Protein AF-0000000066939643 (afdb_homodimer)

Nearest PDB structures (foldseek):
  8qah-assembly1_A  TM=2.880E-01  e=2.463E+00  synthetic construct
  8qah-assembly2_B  TM=3.034E-01  e=3.235E+00  synthetic construct
  9dze-assembly1_c  TM=2.421E-01  e=3.112E+00  synthetic construct
  8qah-assembly2_B  TM=3.034E-01  e=2.258E+00  synthetic construct
  8qah-assembly1_A  TM=2.880E-01  e=1.787E+00  synthetic construct

InterPro domains:
  IPR007219 Xylanolytic transcriptional activator, regulatory domain [PF04082] (125-271)
  IPR007219 Xylanolytic transcriptional activator, regulatory domain [SM00906] (200-271)
  IPR052073 Amide and Lactam Catabolism Regulators [PTHR47171] (33-460)

Radius of gyration: 34.67 Å; Cα contacts (8 Å, |Δi|>4): 1312; chains: 2; bounding box: 90×93×132 Å

Secondary structure (DSSP, 8-state):
------------------------------------------PPP--TTSTT---HHHHHHHHHHHTTS--S--S--HHHHHHHHHHTTT----HHHHHHHHHHHHHHTTTT-TT--TTTSSSTTTS-HHHHHHHHHHHHHTSPPBTTB-HHHHHHHHHHHHHHHHHTT----HHHHHHHHHHHTT---S-TT---SSSHHHHHHHHHHHHHHTTTT-GGGGTT-TTHHHHHHHHHHHHHHHHHHHHHHTPPPSS-GGG--PPPP-GGGSSS-SHHHHHHHHHHHHHHHHHHHHHHHHHHHTT-----HHHHHHHHHHHHS--GGG-SEETTEE----HHHHHHHHHHHHHHHHHHTSTTGGGGHHHHHHHHHHHHHHHHHHHHHHHHTT-GGG--THHHHHHHHHHHHHHHHHTS--TTHHHHHHHHHIIIIIIIHHHHTT-HHHHHHHHHHHHHHHHHHH---------------------------HHHHHHH-TTHHHH------------------------TT-------------------------------------/------------------------------------------SPP--TTSTT---HHHHHHHHHHHTTS--S--S--HHHHHHHHHHTTT----HHHHHHHHHHHHHHTTTT-TT--HHHHHSTTTS-HHHHHHHHHHHHHTSPPBTTB-HHHHHHHHHHHHHHHHHTT----HHHHHHHHHHHTT---S-TT---SSSHHHHHHHHHHHHHHTTTT-GGGGTT-TTHHHHHHHHHHHHHHHHHHHHHHTPPPSS-GGG--PPPP-GGGSSS--HHHHHHHHHHHHHHHHHHHHHHHHHHHTT-----HHHHHHHHHHHHH--GGG-SEETTEE----HHHHHHHHHHHHHHHHHHTSTTGGGGHHHHHHHHHHHHHHHHHHHHHHHHTT-GGG--THHHHHHHHHHHHHHHHHTS--TTHHHHHHHHHIIIIIIIHHHHTT-HHHHHHHHHHHHHHHHHHH---------------------------HHHHHHH-TTHHHH------------------------TT-------------------------------------

Structure (mmCIF, N/CA/C/O backbone):
data_AF-0000000066939643-model_v1
#
loop_
_entity.id
_entity.type
_entity.pdbx_description
1 polymer 'Unplaced genomic scaffold supercont1.2, whole genome shotgun sequence'
#
loop_
_atom_site.group_PDB
_atom_site.id
_atom_site.type_symbol
_atom_site.label_atom_id
_atom_site.label_alt_id
_atom_site.label_comp_id
_atom_site.label_asym_id
_atom_site.label_entity_id
_atom_site.label_seq_id
_atom_site.pdbx_PDB_ins_code
_atom_site.Cartn_x
_atom_site.Cartn_y
_atom_site.Cartn_z
_atom_site.occupancy
_atom_site.B_iso_or_equiv
_atom_site.auth_seq_id
_atom_site.auth_comp_id
_atom_site.auth_asym_id
_atom_site.auth_atom_id
_atom_site.pdbx_PDB_model_num
ATOM 1 N N . MET A 1 1 ? 46.594 41.125 46.25 1 18 1 MET A N 1
ATOM 2 C CA . MET A 1 1 ? 46.906 40.438 47.5 1 18 1 MET A CA 1
ATOM 3 C C . MET A 1 1 ? 45.906 39.344 47.812 1 18 1 MET A C 1
ATOM 5 O O . MET A 1 1 ? 44.781 39.594 48.25 1 18 1 MET A O 1
ATOM 9 N N . ARG A 1 2 ? 45.688 38.438 46.875 1 21.44 2 ARG A N 1
ATOM 10 C CA . ARG A 1 2 ? 44.781 37.594 46.125 1 21.44 2 ARG A CA 1
ATOM 11 C C . ARG A 1 2 ? 44.312 36.375 46.906 1 21.44 2 ARG A C 1
ATOM 13 O O . ARG A 1 2 ? 45.062 35.406 47.031 1 21.44 2 ARG A O 1
ATOM 20 N N . SER A 1 3 ? 43.594 36.625 48.125 1 19.08 3 SER A N 1
ATOM 21 C CA . SER A 1 3 ? 43.531 36 49.438 1 19.08 3 SER A CA 1
ATOM 22 C C . SER A 1 3 ? 42.781 34.656 49.344 1 19.08 3 SER A C 1
ATOM 24 O O . SER A 1 3 ? 41.625 34.594 48.875 1 19.08 3 SER A O 1
ATOM 26 N N . ASP A 1 4 ? 43.406 33.5 49.312 1 20.86 4 ASP A N 1
ATOM 27 C CA . ASP A 1 4 ? 43.438 32.094 48.906 1 20.86 4 ASP A CA 1
ATOM 28 C C . ASP A 1 4 ? 42.562 31.266 49.844 1 20.86 4 ASP A C 1
ATOM 30 O O . ASP A 1 4 ? 42.625 30.031 49.812 1 20.86 4 ASP A O 1
ATOM 34 N N . GLY A 1 5 ? 41.75 31.953 50.781 1 20.47 5 GLY A N 1
ATOM 35 C CA . GLY A 1 5 ? 41.594 31.219 52.031 1 20.47 5 GLY A CA 1
ATOM 36 C C . GLY A 1 5 ? 40.781 29.938 51.875 1 20.47 5 GLY A C 1
ATOM 37 O O . GLY A 1 5 ? 39.719 29.922 51.281 1 20.47 5 GLY A O 1
ATOM 38 N N . GLN A 1 6 ? 41.406 28.75 52.031 1 21.39 6 GLN A N 1
ATOM 39 C CA . GLN A 1 6 ? 41.281 27.312 51.75 1 21.39 6 GLN A CA 1
ATOM 40 C C . GLN A 1 6 ? 40.219 26.688 52.656 1 21.39 6 GLN A C 1
ATOM 42 O O . GLN A 1 6 ? 40.406 26.609 53.875 1 21.39 6 GLN A O 1
ATOM 47 N N . LEU A 1 7 ? 38.938 27.062 52.562 1 24.22 7 LEU A N 1
ATOM 48 C CA . LEU A 1 7 ? 38.094 26.688 53.688 1 24.22 7 LEU A CA 1
ATOM 49 C C . LEU A 1 7 ? 38.125 25.188 53.906 1 24.22 7 LEU A C 1
ATOM 51 O O . LEU A 1 7 ? 38.219 24.406 52.969 1 24.22 7 LEU A O 1
ATOM 55 N N . PRO A 1 8 ? 38.188 24.641 55.219 1 19.55 8 PRO A N 1
ATOM 56 C CA . PRO A 1 8 ? 38.531 23.359 55.812 1 19.55 8 PRO A CA 1
ATOM 57 C C . PRO A 1 8 ? 37.531 22.25 55.469 1 19.55 8 PRO A C 1
ATOM 59 O O . PRO A 1 8 ? 36.375 22.531 55.156 1 19.55 8 PRO A O 1
ATOM 62 N N . SER A 1 9 ? 37.906 21.031 54.969 1 20.77 9 SER A N 1
ATOM 63 C CA . SER A 1 9 ? 37.5 19.812 54.281 1 20.77 9 SER A CA 1
ATOM 64 C C . SER A 1 9 ? 36.75 18.875 55.219 1 20.77 9 SER A C 1
ATOM 66 O O . SER A 1 9 ? 36.688 17.672 54.969 1 20.77 9 SER A O 1
ATOM 68 N N . PRO A 1 10 ? 35.781 19.391 56.125 1 20.27 10 PRO A N 1
ATOM 69 C CA . PRO A 1 10 ? 35.656 18.531 57.312 1 20.27 10 PRO A CA 1
ATOM 70 C C .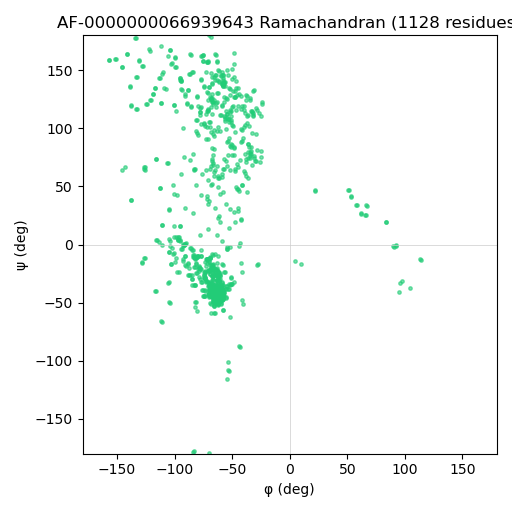 PRO A 1 10 ? 35.312 17.078 56.938 1 20.27 10 PRO A C 1
ATOM 72 O O . PRO A 1 10 ? 34.75 16.828 55.875 1 20.27 10 PRO A O 1
ATOM 75 N N . GLY A 1 11 ? 35.969 16.078 57.562 1 19.52 11 GLY A N 1
ATOM 76 C CA . GLY A 1 11 ? 36.219 14.648 57.469 1 19.52 11 GLY A CA 1
ATOM 77 C C . GLY A 1 11 ? 35 13.805 57.812 1 19.52 11 GLY A C 1
ATOM 78 O O . GLY A 1 11 ? 34.562 13.789 58.969 1 19.52 11 GLY A O 1
ATOM 79 N N . LEU A 1 12 ? 33.844 13.961 57.188 1 20.73 12 LEU A N 1
ATOM 80 C CA . LEU A 1 12 ? 32.656 13.32 57.719 1 20.73 12 LEU A CA 1
ATOM 81 C C . LEU A 1 12 ? 32.906 11.844 57.969 1 20.73 12 LEU A C 1
ATOM 83 O O . LEU A 1 12 ? 33.531 11.156 57.188 1 20.73 12 LEU A O 1
ATOM 87 N N . TYR A 1 13 ? 32.938 11.531 59.25 1 19.27 13 TYR A N 1
ATOM 88 C CA . TYR A 1 13 ? 33.125 10.305 60.031 1 19.27 13 TYR A CA 1
ATOM 89 C C . TYR A 1 13 ? 32.281 9.164 59.438 1 19.27 13 TYR A C 1
ATOM 91 O O . TYR A 1 13 ? 31.156 9.367 59 1 19.27 13 TYR A O 1
ATOM 99 N N . GLU A 1 14 ? 32.969 8.062 59 1 20.45 14 GLU A N 1
ATOM 100 C CA . GLU A 1 14 ? 32.656 6.828 58.312 1 20.45 14 GLU A CA 1
ATOM 101 C C . GLU A 1 14 ? 31.891 5.852 59.188 1 20.45 14 GLU A C 1
ATOM 103 O O . GLU A 1 14 ? 32.469 5.117 59.969 1 20.45 14 GLU A O 1
ATOM 108 N N . ILE A 1 15 ? 30.906 6.328 59.969 1 20.31 15 ILE A N 1
ATOM 109 C CA . ILE A 1 15 ? 30.469 5.383 61 1 20.31 15 ILE A CA 1
ATOM 110 C C . ILE A 1 15 ? 30.188 4.023 60.375 1 20.31 15 ILE A C 1
ATOM 112 O O . ILE A 1 15 ? 29.359 3.914 59.469 1 20.31 15 ILE A O 1
ATOM 116 N N . ARG A 1 16 ? 31.125 3.121 60.562 1 23.05 16 ARG A N 1
ATOM 117 C CA . ARG A 1 16 ? 31.297 1.752 60.094 1 23.05 16 ARG A CA 1
ATOM 118 C C . ARG A 1 16 ? 30.25 0.827 60.719 1 23.05 16 ARG A C 1
ATOM 120 O O . ARG A 1 16 ? 30.281 0.59 61.938 1 23.05 16 ARG A O 1
ATOM 127 N N . GLY A 1 17 ? 29.016 1.067 60.688 1 19.77 17 GLY A N 1
ATOM 128 C CA . GLY A 1 17 ? 28.109 0.261 61.469 1 19.77 17 GLY A CA 1
ATOM 129 C C . GLY A 1 17 ? 28.359 -1.229 61.344 1 19.77 17 GLY A C 1
ATOM 130 O O . GLY A 1 17 ? 29.031 -1.672 60.406 1 19.77 17 GLY A O 1
ATOM 131 N N . PRO A 1 18 ? 28.219 -1.917 62.469 1 22.17 18 PRO A N 1
ATOM 132 C CA . PRO A 1 18 ? 28.609 -3.287 62.812 1 22.17 18 PRO A CA 1
ATOM 133 C C . PRO A 1 18 ? 28.172 -4.305 61.75 1 22.17 18 PRO A C 1
ATOM 135 O O . PRO A 1 18 ? 27.234 -4.051 61 1 22.17 18 PRO A O 1
ATOM 138 N N . ASP A 1 19 ? 29 -5.328 61.531 1 23.81 19 ASP A N 1
ATOM 139 C CA . ASP A 1 19 ? 29.141 -6.41 60.562 1 23.81 19 ASP A CA 1
ATOM 140 C C . ASP A 1 19 ? 28.062 -7.465 60.75 1 23.81 19 ASP A C 1
ATOM 142 O O . ASP A 1 19 ? 28.062 -8.203 61.719 1 23.81 19 ASP A O 1
ATOM 146 N N . ARG A 1 20 ? 26.859 -7.188 61.031 1 23.83 20 ARG A N 1
ATOM 147 C CA . ARG A 1 20 ? 25.953 -8.258 61.438 1 23.83 20 ARG A CA 1
ATOM 148 C C . ARG A 1 20 ? 26.188 -9.523 60.625 1 23.83 20 ARG A C 1
ATOM 150 O O . ARG A 1 20 ? 26.312 -9.461 59.406 1 23.83 20 ARG A O 1
ATOM 157 N N . PRO A 1 21 ? 26.594 -10.547 61.25 1 24.12 21 PRO A N 1
ATOM 158 C CA . PRO A 1 21 ? 27.047 -11.789 60.594 1 24.12 21 PRO A CA 1
ATOM 159 C C . PRO A 1 21 ? 25.984 -12.422 59.688 1 24.12 21 PRO A C 1
ATOM 161 O O . PRO A 1 21 ? 24.938 -12.852 60.188 1 24.12 21 PRO A O 1
ATOM 164 N N . HIS A 1 22 ? 25.297 -11.703 58.875 1 20.48 22 HIS A N 1
ATOM 165 C CA . HIS A 1 22 ? 24.078 -12.25 58.281 1 20.48 22 HIS A CA 1
ATOM 166 C C . HIS A 1 22 ? 24.359 -13.547 57.531 1 20.48 22 HIS A C 1
ATOM 168 O O . HIS A 1 22 ? 24.969 -13.523 56.469 1 20.48 22 HIS A O 1
ATOM 174 N N . ASN A 1 23 ? 24.578 -14.578 58.188 1 21.77 23 ASN A N 1
ATOM 175 C CA . ASN A 1 23 ? 24.812 -15.914 57.656 1 21.77 23 ASN A CA 1
ATOM 176 C C . ASN A 1 23 ? 23.703 -16.328 56.688 1 21.77 23 ASN A C 1
ATOM 178 O O . ASN A 1 23 ? 22.797 -17.078 57.062 1 21.77 23 ASN A O 1
ATOM 182 N N . ALA A 1 24 ? 22.922 -15.516 56.25 1 23.73 24 ALA A N 1
ATOM 183 C CA . ALA A 1 24 ? 21.812 -16.094 55.5 1 23.73 24 ALA A CA 1
ATOM 184 C C . ALA A 1 24 ? 22.312 -17.094 54.469 1 23.73 24 ALA A C 1
ATOM 186 O O . ALA A 1 24 ? 23.203 -16.797 53.688 1 23.73 24 ALA A O 1
ATOM 187 N N . ALA A 1 25 ? 22.219 -18.25 54.719 1 24.36 25 ALA A N 1
ATOM 188 C CA . ALA A 1 25 ? 22.562 -19.375 53.844 1 24.36 25 ALA A CA 1
ATOM 189 C C . ALA A 1 25 ? 22.172 -19.109 52.406 1 24.36 25 ALA A C 1
ATOM 191 O O . ALA A 1 25 ? 21.078 -18.594 52.156 1 24.36 25 ALA A O 1
ATOM 192 N N . PRO A 1 26 ? 23.109 -18.969 51.469 1 23.2 26 PRO A N 1
ATOM 193 C CA . PRO A 1 26 ? 22.672 -18.578 50.125 1 23.2 26 PRO A CA 1
ATOM 194 C C . PRO A 1 26 ? 21.562 -19.484 49.594 1 23.2 26 PRO A C 1
ATOM 196 O O . PRO A 1 26 ? 21.656 -20.703 49.688 1 23.2 26 PRO A O 1
ATOM 199 N N . LEU A 1 27 ? 20.328 -19.188 49.938 1 26.23 27 LEU A N 1
ATOM 200 C CA . LEU A 1 27 ? 19.344 -20.094 49.312 1 26.23 27 LEU A CA 1
ATOM 201 C C . LEU A 1 27 ? 19.781 -20.516 47.938 1 26.23 27 LEU A C 1
ATOM 203 O O . LEU A 1 27 ? 20.484 -19.766 47.25 1 26.23 27 LEU A O 1
ATOM 207 N N . PRO A 1 28 ? 19.828 -21.875 47.688 1 23.78 28 PRO A N 1
ATOM 208 C CA . PRO A 1 28 ? 20.328 -22.312 46.375 1 23.78 28 PRO A CA 1
ATOM 209 C C . PRO A 1 28 ? 19.797 -21.438 45.25 1 23.78 28 PRO A C 1
ATOM 211 O O . PRO A 1 28 ? 18.719 -20.875 45.344 1 23.78 28 PRO A O 1
ATOM 214 N N . ASP A 1 29 ? 20.719 -20.812 44.562 1 24.48 29 ASP A N 1
ATOM 215 C CA . ASP A 1 29 ? 20.391 -20 43.406 1 24.48 29 ASP A CA 1
ATOM 216 C C . ASP A 1 29 ? 19.297 -20.641 42.562 1 24.48 29 ASP A C 1
ATOM 218 O O . ASP A 1 29 ? 19.484 -21.703 42 1 24.48 29 ASP A O 1
ATOM 222 N N . GLU A 1 30 ? 18.141 -20.781 43.156 1 24.61 30 GLU A N 1
ATOM 223 C CA . GLU A 1 30 ? 17.172 -21.281 42.188 1 24.61 30 GLU A CA 1
ATOM 224 C C . GLU A 1 30 ? 17.422 -20.688 40.781 1 24.61 30 GLU A C 1
ATOM 226 O O . GLU A 1 30 ? 17.5 -19.469 40.625 1 24.61 30 GLU A O 1
ATOM 231 N N . ALA A 1 31 ? 18.031 -21.484 39.938 1 24.77 31 ALA A N 1
ATOM 232 C CA . ALA A 1 31 ? 18.25 -21.219 38.531 1 24.77 31 ALA A CA 1
ATOM 233 C C . ALA A 1 31 ? 17.109 -20.406 37.906 1 24.77 31 ALA A C 1
ATOM 235 O O . ALA A 1 31 ? 15.984 -20.906 37.812 1 24.77 31 ALA A O 1
ATOM 236 N N . ALA A 1 32 ? 17.031 -19.156 38.344 1 26.8 32 ALA A N 1
ATOM 237 C CA . ALA A 1 32 ? 16.062 -18.297 37.656 1 26.8 32 ALA A CA 1
ATOM 238 C C . ALA A 1 32 ? 15.867 -18.719 36.219 1 26.8 32 ALA A C 1
ATOM 240 O O . ALA A 1 32 ? 16.797 -18.656 35.406 1 26.8 32 ALA A O 1
ATOM 241 N N . THR A 1 33 ? 15.227 -19.781 36.156 1 24.95 33 THR A N 1
ATOM 242 C CA . THR A 1 33 ? 14.789 -20.047 34.781 1 24.95 33 THR A CA 1
ATOM 243 C C . THR A 1 33 ? 14.539 -18.734 34.031 1 24.95 33 THR A C 1
ATOM 245 O O . THR A 1 33 ? 13.672 -17.953 34.406 1 24.95 33 THR A O 1
ATOM 248 N N . SER A 1 34 ? 15.656 -18.188 33.688 1 25.61 34 SER A N 1
ATOM 249 C CA . SER A 1 34 ? 15.57 -17.031 32.812 1 25.61 34 SER A CA 1
ATOM 250 C C . SER A 1 34 ? 14.281 -17.047 31.984 1 25.61 34 SER A C 1
ATOM 252 O O . SER A 1 34 ? 14.07 -17.969 31.188 1 25.61 34 SER A O 1
ATOM 254 N N . ALA A 1 35 ? 13.219 -16.719 32.656 1 28.25 35 ALA A N 1
ATOM 255 C CA . ALA A 1 35 ? 12.07 -16.391 31.828 1 28.25 35 ALA A CA 1
ATOM 256 C C . ALA A 1 35 ? 12.508 -15.781 30.5 1 28.25 35 ALA A C 1
ATOM 258 O O . ALA A 1 35 ? 13.086 -14.695 30.469 1 28.25 35 ALA A O 1
ATOM 259 N N . SER A 1 36 ? 12.961 -16.625 29.766 1 27.16 36 SER A N 1
ATOM 260 C CA . SER A 1 36 ? 13.242 -16.219 28.391 1 27.16 36 SER A CA 1
ATOM 261 C C . SER A 1 36 ? 12.352 -15.055 27.969 1 27.16 36 SER A C 1
ATOM 263 O O . SER A 1 36 ? 11.125 -15.18 27.969 1 27.16 36 SER A O 1
ATOM 265 N N . THR A 1 37 ? 12.633 -13.898 28.547 1 30.89 37 THR A N 1
ATOM 266 C CA . THR A 1 37 ? 11.992 -12.672 28.078 1 30.89 37 THR A CA 1
ATOM 267 C C . THR A 1 37 ? 11.555 -12.82 26.625 1 30.89 37 THR A C 1
ATOM 269 O O . THR A 1 37 ? 12.391 -12.984 25.734 1 30.89 37 THR A O 1
ATOM 272 N N . GLU A 1 38 ? 10.453 -13.445 26.453 1 32.09 38 GLU A N 1
ATOM 273 C CA . GLU A 1 38 ? 9.781 -13.516 25.156 1 32.09 38 GLU A CA 1
ATOM 274 C C . GLU A 1 38 ? 9.906 -12.195 24.391 1 32.09 38 GLU A C 1
ATOM 276 O O . GLU A 1 38 ? 9.367 -11.172 24.828 1 32.09 38 GLU A O 1
ATOM 281 N N . THR A 1 39 ? 11.141 -11.836 24.156 1 36 39 THR A N 1
ATOM 282 C CA . THR A 1 39 ? 11.281 -10.695 23.266 1 36 39 THR A CA 1
ATOM 283 C C . THR A 1 39 ? 10.117 -10.633 22.281 1 36 39 THR A C 1
ATOM 285 O O . THR A 1 39 ? 9.789 -11.641 21.641 1 36 39 THR A O 1
ATOM 288 N N . PRO A 1 40 ? 9.039 -9.867 22.531 1 39.75 40 PRO A N 1
ATOM 289 C CA . PRO A 1 40 ? 7.898 -9.711 21.609 1 39.75 40 PRO A CA 1
ATOM 290 C C . PRO A 1 40 ? 8.273 -9.977 20.156 1 39.75 40 PRO A C 1
ATOM 292 O O . PRO A 1 40 ? 9.359 -9.594 19.719 1 39.75 40 PRO A O 1
ATOM 295 N N . SER A 1 41 ? 7.805 -11.039 19.578 1 46.16 41 SER A N 1
ATOM 296 C CA . SER A 1 41 ? 8.031 -11.781 18.344 1 46.16 41 SER A CA 1
ATOM 297 C C . SER A 1 41 ? 8.039 -10.852 17.141 1 46.16 41 SER A C 1
ATOM 299 O O . SER A 1 41 ? 7.066 -10.141 16.891 1 46.16 41 SER A O 1
ATOM 301 N N . ARG A 1 42 ? 9.234 -10.188 16.859 1 60.78 42 ARG A N 1
ATOM 302 C CA . ARG A 1 42 ? 9.852 -9.5 15.727 1 60.78 42 ARG A CA 1
ATOM 303 C C . ARG A 1 42 ? 9.617 -10.266 14.43 1 60.78 42 ARG A C 1
ATOM 305 O O . ARG A 1 42 ? 10.281 -10.008 13.422 1 60.78 42 ARG A O 1
ATOM 312 N N . THR A 1 43 ? 8.516 -11.125 14.539 1 80.19 43 THR A N 1
ATOM 313 C CA . THR A 1 43 ? 8.367 -11.992 13.375 1 80.19 43 THR A CA 1
ATOM 314 C C . THR A 1 43 ? 7.258 -11.477 12.461 1 80.19 43 THR A C 1
ATOM 316 O O . THR A 1 43 ? 6.438 -10.656 12.875 1 80.19 43 THR A O 1
ATOM 319 N N . GLY A 1 44 ? 7.355 -11.844 11.242 1 86 44 GLY A N 1
ATOM 320 C CA . GLY A 1 44 ? 6.375 -11.453 10.242 1 86 44 GLY A CA 1
ATOM 321 C C . GLY A 1 44 ? 4.965 -11.883 10.586 1 86 44 GLY A C 1
ATOM 322 O O . GLY A 1 44 ? 4.754 -12.984 11.102 1 86 44 GLY A O 1
ATOM 323 N N . PHE A 1 45 ? 4 -11.047 10.336 1 87.5 45 PHE A N 1
ATOM 324 C CA . PHE A 1 45 ? 2.611 -11.273 10.711 1 87.5 45 PHE A CA 1
ATOM 325 C C . PHE A 1 45 ? 1.923 -12.195 9.711 1 87.5 45 PHE A C 1
ATOM 327 O O . PHE A 1 45 ? 1.993 -11.969 8.5 1 87.5 45 PHE A O 1
ATOM 334 N N . VAL A 1 46 ? 1.35 -13.172 10.188 1 89.19 46 VAL A N 1
ATOM 335 C CA . VAL A 1 46 ? 0.46 -14.062 9.453 1 89.19 46 VAL A CA 1
ATOM 336 C C . VAL A 1 46 ? -0.917 -14.086 10.109 1 89.19 46 VAL A C 1
ATOM 338 O O . VAL A 1 46 ? -1.036 -14.383 11.305 1 89.19 46 VAL A O 1
ATOM 341 N N . GLY A 1 47 ? -1.934 -13.789 9.375 1 87.44 47 GLY A N 1
ATOM 342 C CA . GLY A 1 47 ? -3.279 -13.719 9.922 1 87.44 47 GLY A CA 1
ATOM 343 C C . GLY A 1 47 ? -3.852 -15.078 10.273 1 87.44 47 GLY A C 1
ATOM 344 O O . GLY A 1 47 ? -3.504 -16.078 9.648 1 87.44 47 GLY A O 1
ATOM 345 N N . ASP A 1 48 ? -4.77 -15.086 11.133 1 81.56 48 ASP A N 1
ATOM 346 C CA . ASP A 1 48 ? -5.371 -16.328 11.617 1 81.56 48 ASP A CA 1
ATOM 347 C C . ASP A 1 48 ? -6.184 -17 10.523 1 81.56 48 ASP A C 1
ATOM 349 O O . ASP A 1 48 ? -6.41 -18.219 10.57 1 81.56 48 ASP A O 1
ATOM 353 N N . GLN A 1 49 ? -6.523 -16.234 9.586 1 81.38 49 GLN A N 1
ATOM 354 C CA . GLN A 1 49 ? -7.371 -16.781 8.539 1 81.38 49 GLN A CA 1
ATOM 355 C C . GLN A 1 49 ? -6.543 -17.531 7.496 1 81.38 49 GLN A C 1
ATOM 357 O O . GLN A 1 49 ? -7.086 -18.25 6.656 1 81.38 49 GLN A O 1
ATOM 362 N N . SER A 1 50 ? -5.273 -17.359 7.602 1 88.25 50 SER A N 1
ATOM 363 C CA . SER A 1 50 ? -4.406 -18.016 6.629 1 88.25 50 SER A CA 1
ATOM 364 C C . SER A 1 50 ? -4.098 -19.453 7.039 1 88.25 50 SER A C 1
ATOM 366 O O . SER A 1 50 ? -3.961 -19.75 8.227 1 88.25 50 SER A O 1
ATOM 368 N N . HIS A 1 51 ? -3.928 -20.25 6.035 1 89.38 51 HIS A N 1
ATOM 369 C CA . HIS A 1 51 ? -3.514 -21.625 6.293 1 89.38 51 HIS A CA 1
ATOM 370 C C . HIS A 1 51 ? -2.082 -21.688 6.812 1 89.38 51 HIS A C 1
ATOM 372 O O . HIS A 1 51 ? -1.647 -22.719 7.332 1 89.38 51 HIS A O 1
ATOM 378 N N . LEU A 1 52 ? -1.423 -20.609 6.715 1 89.56 52 LEU A N 1
ATOM 379 C CA . LEU A 1 52 ? -0.049 -20.547 7.203 1 89.56 52 LEU A CA 1
ATOM 380 C C . LEU A 1 52 ? -0.016 -20.266 8.703 1 89.56 52 LEU A C 1
ATOM 382 O O . LEU A 1 52 ? 1.039 -20.375 9.336 1 89.56 52 LEU A O 1
ATOM 386 N N . ALA A 1 53 ? -1.132 -19.969 9.195 1 87.94 53 ALA A N 1
ATOM 387 C CA . ALA A 1 53 ? -1.185 -19.578 10.602 1 87.94 53 ALA A CA 1
ATOM 388 C C . ALA A 1 53 ? -0.85 -20.766 11.508 1 87.94 53 ALA A C 1
ATOM 390 O O . ALA A 1 53 ? -1.22 -21.906 11.219 1 87.94 53 ALA A O 1
ATOM 391 N N . VAL A 1 54 ? -0.082 -20.422 12.484 1 80.12 54 VAL A N 1
ATOM 392 C CA . VAL A 1 54 ? 0.289 -21.422 13.484 1 80.12 54 VAL A CA 1
ATOM 393 C C . VAL A 1 54 ? -0.34 -21.062 14.828 1 80.12 54 VAL A C 1
ATOM 395 O O . VAL A 1 54 ? -0.471 -19.875 15.164 1 80.12 54 VAL A O 1
ATOM 398 N N . GLU A 1 55 ? -0.711 -22.094 15.469 1 76.38 55 GLU A N 1
ATOM 399 C CA . GLU A 1 55 ? -1.282 -21.875 16.797 1 76.38 55 GLU A CA 1
ATOM 400 C C . GLU A 1 55 ? -0.298 -21.141 17.703 1 76.38 55 GLU A C 1
ATOM 402 O O . GLU A 1 55 ? 0.917 -21.297 17.562 1 76.38 55 GLU A O 1
ATOM 407 N N . SER A 1 56 ? -0.888 -20.359 18.5 1 71.38 56 SER A N 1
ATOM 408 C CA . SER A 1 56 ? -0.087 -19.5 19.359 1 71.38 56 SER A CA 1
ATOM 409 C C . SER A 1 56 ? 0.951 -20.312 20.141 1 71.38 56 SER A C 1
ATOM 411 O O . SER A 1 56 ? 2.078 -19.844 20.344 1 71.38 56 SER A O 1
ATOM 413 N N . CYS A 1 57 ? 0.566 -21.531 20.5 1 70.19 57 CYS A N 1
ATOM 414 C CA . CYS A 1 57 ? 1.457 -22.344 21.328 1 70.19 57 CYS A CA 1
ATOM 415 C C . CYS A 1 57 ? 2.637 -22.859 20.5 1 70.19 57 CYS A C 1
ATOM 417 O O . CYS A 1 57 ? 3.691 -23.172 21.062 1 70.19 57 CYS A O 1
ATOM 419 N N . ALA A 1 58 ? 2.402 -22.906 19.281 1 76.94 58 ALA A N 1
ATOM 420 C CA . ALA A 1 58 ? 3.426 -23.484 18.406 1 76.94 58 ALA A CA 1
ATOM 421 C C . ALA A 1 58 ? 4.23 -22.391 17.703 1 76.94 58 ALA A C 1
ATOM 423 O O . ALA A 1 58 ? 5.25 -22.672 17.078 1 76.94 58 ALA A O 1
ATOM 424 N N . LYS A 1 59 ? 3.807 -21.219 17.859 1 78.19 59 LYS A N 1
ATOM 425 C CA . LYS A 1 59 ? 4.367 -20.125 17.078 1 78.19 59 LYS A CA 1
ATOM 426 C C . LYS A 1 59 ? 5.844 -19.922 17.391 1 78.19 59 LYS A C 1
ATOM 428 O O . LYS A 1 59 ? 6.668 -19.781 16.484 1 78.19 59 LYS A O 1
ATOM 433 N N . ASN A 1 60 ? 6.156 -19.953 18.609 1 76.19 60 ASN A N 1
ATOM 434 C CA . ASN A 1 60 ? 7.539 -19.719 19.016 1 76.19 60 ASN A CA 1
ATOM 435 C C . ASN A 1 60 ? 8.469 -20.812 18.484 1 76.19 60 ASN A C 1
ATOM 437 O O . ASN A 1 60 ? 9.578 -20.516 18.031 1 76.19 60 ASN A O 1
ATOM 441 N N . GLN A 1 61 ? 7.969 -22 18.516 1 79.12 61 GLN A N 1
ATOM 442 C CA . GLN A 1 61 ? 8.773 -23.125 18.031 1 79.12 61 GLN A CA 1
ATOM 443 C C . GLN A 1 61 ? 8.977 -23.047 16.516 1 79.12 61 GLN A C 1
ATOM 445 O O . GLN A 1 61 ? 10.086 -23.266 16.016 1 79.12 61 GLN A O 1
ATOM 450 N N . VAL A 1 62 ? 7.949 -22.766 15.844 1 81.44 62 VAL A N 1
ATOM 451 C CA . VAL A 1 62 ? 8 -22.672 14.391 1 81.44 62 VAL A CA 1
ATOM 452 C C . VAL A 1 62 ? 8.906 -21.516 13.977 1 81.44 62 VAL A C 1
ATOM 454 O O . VAL A 1 62 ? 9.727 -21.641 13.062 1 81.44 62 VAL A O 1
ATOM 457 N N . ASP A 1 63 ? 8.797 -20.469 14.672 1 79.38 63 ASP A N 1
ATOM 458 C CA . ASP A 1 63 ? 9.633 -19.297 14.383 1 79.38 63 ASP A CA 1
ATOM 459 C C . ASP A 1 63 ? 11.109 -19.609 14.609 1 79.38 63 ASP A C 1
ATOM 461 O O . ASP A 1 63 ? 11.969 -19.172 13.844 1 79.38 63 ASP A O 1
ATOM 465 N N . ALA A 1 64 ? 11.359 -20.281 15.625 1 78.88 64 ALA A N 1
ATOM 466 C CA . ALA A 1 64 ? 12.734 -20.656 15.938 1 78.88 64 ALA A CA 1
ATOM 467 C C . ALA A 1 64 ? 13.312 -21.547 14.852 1 78.88 64 ALA A C 1
ATOM 469 O O . ALA A 1 64 ? 14.484 -21.422 14.484 1 78.88 64 ALA A O 1
ATOM 470 N N . LEU A 1 65 ? 12.492 -22.422 14.375 1 79.62 65 LEU A N 1
ATOM 471 C CA . LEU A 1 65 ? 12.945 -23.312 13.312 1 79.62 65 LEU A CA 1
ATOM 472 C C . LEU A 1 65 ? 13.164 -22.562 12.016 1 79.62 65 LEU A C 1
ATOM 474 O O . LEU A 1 65 ? 14.125 -22.828 11.281 1 79.62 65 LEU A O 1
ATOM 478 N N . GLU A 1 66 ? 12.289 -21.641 11.773 1 81.56 66 GLU A N 1
ATOM 479 C CA . GLU A 1 66 ? 12.406 -20.859 10.547 1 81.56 66 GLU A CA 1
ATOM 480 C C . GLU A 1 66 ? 13.633 -19.953 10.594 1 81.56 66 GLU A C 1
ATOM 482 O O . GLU A 1 66 ? 14.211 -19.625 9.547 1 81.56 66 GLU A O 1
ATOM 487 N N . ALA A 1 67 ? 13.945 -19.469 11.727 1 76.38 67 ALA A N 1
ATOM 488 C CA . ALA A 1 67 ? 15.086 -18.578 11.883 1 76.38 67 ALA A CA 1
ATOM 489 C C . ALA A 1 67 ? 16.375 -19.25 11.414 1 76.38 67 ALA A C 1
ATOM 491 O O . ALA A 1 67 ? 17.344 -18.562 11.062 1 76.38 67 ALA A O 1
ATOM 492 N N . HIS A 1 68 ? 16.344 -20.547 11.305 1 73.94 68 HIS A N 1
ATOM 493 C CA . HIS A 1 68 ? 17.531 -21.297 10.906 1 73.94 68 HIS A CA 1
ATOM 494 C C . HIS A 1 68 ? 17.625 -21.422 9.391 1 73.94 68 HIS A C 1
ATOM 496 O O . HIS A 1 68 ? 18.656 -21.844 8.852 1 73.94 68 HIS A O 1
ATOM 502 N N . ILE A 1 69 ? 16.562 -21.156 8.859 1 72.25 69 ILE A N 1
ATOM 503 C CA . ILE A 1 69 ? 16.578 -21.234 7.398 1 72.25 69 ILE A CA 1
ATOM 504 C C . ILE A 1 69 ? 17.391 -20.078 6.828 1 72.25 69 ILE A C 1
ATOM 506 O O . ILE A 1 69 ? 17.156 -18.922 7.176 1 72.25 69 ILE A O 1
ATOM 510 N N . SER A 1 70 ? 18.609 -20.547 6.129 1 60.34 70 SER A N 1
ATOM 511 C CA . SER A 1 70 ? 19.609 -19.625 5.609 1 60.34 70 SER A CA 1
ATOM 512 C C . SER A 1 70 ? 19 -18.594 4.68 1 60.34 70 SER A C 1
ATOM 514 O O . SER A 1 70 ? 18.25 -18.938 3.762 1 60.34 70 SER A O 1
ATOM 516 N N . GLU A 1 71 ? 19.078 -17.391 5.25 1 60.09 71 GLU A N 1
ATOM 517 C CA . GLU A 1 71 ? 18.672 -16.281 4.398 1 60.09 71 GLU A CA 1
ATOM 518 C C . GLU A 1 71 ? 19.844 -15.789 3.545 1 60.09 71 GLU A C 1
ATOM 520 O O . GLU A 1 71 ? 21 -16.156 3.781 1 60.09 71 GLU A O 1
ATOM 525 N N . LEU A 1 72 ? 19.547 -15.305 2.266 1 60.84 72 LEU A N 1
ATOM 526 C CA . LEU A 1 72 ? 20.547 -14.664 1.419 1 60.84 72 LEU A CA 1
ATOM 527 C C . LEU A 1 72 ? 21.562 -13.914 2.262 1 60.84 72 LEU A C 1
ATOM 529 O O . LEU A 1 72 ? 21.266 -13.453 3.363 1 60.84 72 LEU A O 1
ATOM 533 N N . PRO A 1 73 ? 22.828 -14.094 2.016 1 52.66 73 PRO A N 1
ATOM 534 C CA . PRO A 1 73 ? 23.906 -13.477 2.785 1 52.66 73 PRO A CA 1
ATOM 535 C C . PRO A 1 73 ? 23.578 -12.062 3.25 1 52.66 73 PRO A C 1
ATOM 537 O O . PRO A 1 73 ? 23.109 -11.242 2.453 1 52.66 73 PRO A O 1
ATOM 540 N N . ASN A 1 74 ? 22.906 -11.859 4.406 1 52.69 74 ASN A N 1
ATOM 541 C CA . ASN A 1 74 ? 22.547 -10.609 5.059 1 52.69 74 ASN A CA 1
ATOM 542 C C . ASN A 1 74 ? 23.688 -9.586 4.969 1 52.69 74 ASN A C 1
ATOM 544 O O . ASN A 1 74 ? 23.5 -8.422 5.336 1 52.69 74 ASN A O 1
ATOM 548 N N . ASN A 1 75 ? 24.938 -10.055 5.387 1 51.09 75 ASN A N 1
ATOM 549 C CA . ASN A 1 75 ? 25.953 -9.141 5.926 1 51.09 75 ASN A CA 1
ATOM 550 C C . ASN A 1 75 ? 26.297 -8.039 4.93 1 51.09 75 ASN A C 1
ATOM 552 O O . ASN A 1 75 ? 26.109 -8.203 3.723 1 51.09 75 ASN A O 1
ATOM 556 N N . LEU A 1 76 ? 26.516 -6.852 5.637 1 61.66 76 LEU A N 1
ATOM 557 C CA . LEU A 1 76 ? 27.172 -5.746 4.938 1 61.66 76 LEU A CA 1
ATOM 558 C C . LEU A 1 76 ? 28.234 -6.258 3.979 1 61.66 76 LEU A C 1
ATOM 560 O O . LEU A 1 76 ? 29.391 -6.449 4.375 1 61.66 76 LEU A O 1
ATOM 564 N N . ASP A 1 77 ? 27.641 -6.809 2.879 1 78.19 77 ASP A N 1
ATOM 565 C CA . ASP A 1 77 ? 28.531 -7.32 1.844 1 78.19 77 ASP A CA 1
ATOM 566 C C . ASP A 1 77 ? 29.344 -6.188 1.21 1 78.19 77 ASP A C 1
ATOM 568 O O . ASP A 1 77 ? 29.203 -5.027 1.599 1 78.19 77 ASP A O 1
ATOM 572 N N . GLU A 1 78 ? 30.297 -6.535 0.577 1 83.38 78 GLU A N 1
ATOM 573 C CA . GLU A 1 78 ? 31.203 -5.59 -0.058 1 83.38 78 GLU A CA 1
ATOM 574 C C . GLU A 1 78 ? 30.453 -4.57 -0.903 1 83.38 78 GLU A C 1
ATOM 576 O O . GLU A 1 78 ? 30.828 -3.396 -0.949 1 83.38 78 GLU A O 1
ATOM 581 N N . PHE A 1 79 ? 29.422 -4.961 -1.471 1 87.31 79 PHE A N 1
ATOM 582 C CA . PHE A 1 79 ? 28.594 -4.066 -2.277 1 87.31 79 PHE A CA 1
ATOM 583 C C . PHE A 1 79 ? 28.031 -2.939 -1.427 1 87.31 79 PHE A C 1
ATOM 585 O O . PHE A 1 79 ? 28.188 -1.764 -1.764 1 87.31 79 PHE A O 1
ATOM 592 N N . THR A 1 80 ? 27.438 -3.328 -0.341 1 89.19 80 THR A N 1
ATOM 593 C CA . THR A 1 80 ? 26.812 -2.357 0.551 1 89.19 80 THR A CA 1
ATOM 594 C C . THR A 1 80 ? 27.859 -1.41 1.135 1 89.19 80 THR A C 1
ATOM 596 O O . THR A 1 80 ? 27.625 -0.203 1.225 1 89.19 80 THR A O 1
ATOM 599 N N . GLN A 1 81 ? 28.953 -1.959 1.454 1 90.75 81 GLN A N 1
ATOM 600 C CA . GLN A 1 81 ? 30.016 -1.136 2.025 1 90.75 81 GLN A CA 1
ATOM 601 C C . GLN A 1 81 ? 30.547 -0.128 1.007 1 90.75 81 GLN A C 1
ATOM 603 O O . GLN A 1 81 ? 30.812 1.023 1.35 1 90.75 81 GLN A O 1
ATOM 608 N N . ASN A 1 82 ? 30.656 -0.569 -0.18 1 91.06 82 ASN A N 1
ATOM 609 C CA . ASN A 1 82 ? 31.125 0.326 -1.234 1 91.06 82 ASN A CA 1
ATOM 610 C C . ASN A 1 82 ? 30.156 1.484 -1.454 1 91.06 82 ASN A C 1
ATOM 612 O O . ASN A 1 82 ? 30.578 2.629 -1.627 1 91.06 82 ASN A O 1
ATOM 616 N N . ILE A 1 83 ? 28.938 1.139 -1.429 1 93.62 83 ILE A N 1
ATOM 617 C CA . ILE A 1 83 ? 27.922 2.164 -1.652 1 93.62 83 ILE A CA 1
ATOM 618 C C . ILE A 1 83 ? 27.891 3.131 -0.471 1 93.62 83 ILE A C 1
ATOM 620 O O . ILE A 1 83 ? 27.797 4.344 -0.658 1 93.62 83 ILE A O 1
ATOM 624 N N . LEU A 1 84 ? 28 2.566 0.737 1 93.5 84 LEU A N 1
ATOM 625 C CA . LEU A 1 84 ? 27.984 3.402 1.933 1 93.5 84 LEU A CA 1
ATOM 626 C C . LEU A 1 84 ? 29.188 4.336 1.967 1 93.5 84 LEU A C 1
ATOM 628 O O . LEU A 1 84 ? 29.078 5.496 2.369 1 93.5 84 LEU A O 1
ATOM 632 N N . ARG A 1 85 ? 30.297 3.865 1.529 1 93 85 ARG A N 1
ATOM 633 C CA . ARG A 1 85 ? 31.5 4.691 1.47 1 93 85 ARG A CA 1
ATOM 634 C C . ARG A 1 85 ? 31.375 5.77 0.401 1 93 85 ARG A C 1
ATOM 636 O O . ARG A 1 85 ? 31.719 6.93 0.639 1 93 85 ARG A O 1
ATOM 643 N N . ALA A 1 86 ? 30.875 5.387 -0.729 1 93.38 86 ALA A N 1
ATOM 644 C CA . ALA A 1 86 ? 30.766 6.316 -1.85 1 93.38 86 ALA A CA 1
ATOM 645 C C . ALA A 1 86 ? 29.734 7.406 -1.553 1 93.38 86 ALA A C 1
ATOM 647 O O . ALA A 1 86 ? 29.891 8.547 -1.997 1 93.38 86 ALA A O 1
ATOM 648 N N . SER A 1 87 ? 28.688 7.082 -0.838 1 92.81 87 SER A N 1
ATOM 649 C CA . SER A 1 87 ? 27.609 8.031 -0.579 1 92.81 87 SER A CA 1
ATOM 650 C C . SER A 1 87 ? 27.891 8.867 0.665 1 92.81 87 SER A C 1
ATOM 652 O O . SER A 1 87 ? 27.312 9.938 0.846 1 92.81 87 SER A O 1
ATOM 654 N N . GLU A 1 88 ? 28.688 8.336 1.607 1 92.88 88 GLU A N 1
ATOM 655 C CA . GLU A 1 88 ? 28.922 8.945 2.914 1 92.88 88 GLU A CA 1
ATOM 656 C C . GLU A 1 88 ? 27.609 9.125 3.67 1 92.88 88 GLU A C 1
ATOM 658 O O . GLU A 1 88 ? 27.406 10.141 4.344 1 92.88 88 GLU A O 1
ATOM 663 N N . ALA A 1 89 ? 26.734 8.18 3.436 1 92.81 89 ALA A N 1
ATOM 664 C CA . ALA A 1 89 ? 25.391 8.305 3.986 1 92.81 89 ALA A CA 1
ATOM 665 C C . ALA A 1 89 ? 25.406 8.141 5.504 1 92.81 89 ALA A C 1
ATOM 667 O O . ALA A 1 89 ? 24.469 8.555 6.188 1 92.81 89 ALA A O 1
ATOM 668 N N . LEU A 1 90 ? 26.453 7.648 6.062 1 91.5 90 LEU A N 1
ATOM 669 C CA . LEU A 1 90 ? 26.516 7.406 7.5 1 91.5 90 LEU A CA 1
ATOM 670 C C . LEU A 1 90 ? 27.141 8.602 8.227 1 91.5 90 LEU A C 1
ATOM 672 O O . LEU A 1 90 ? 27.109 8.656 9.461 1 91.5 90 LEU A O 1
ATOM 676 N N . VAL A 1 91 ? 27.578 9.578 7.457 1 90.75 91 VAL A N 1
ATOM 677 C CA . VAL A 1 91 ? 28.203 10.758 8.047 1 90.75 91 VAL A CA 1
ATOM 678 C C . VAL A 1 91 ? 27.109 11.766 8.438 1 90.75 91 VAL A C 1
ATOM 680 O O . VAL A 1 91 ? 26.391 12.266 7.582 1 90.75 91 VAL A O 1
ATOM 683 N N . LEU A 1 92 ? 27.047 12.055 9.656 1 92.06 92 LEU A N 1
ATOM 684 C CA . LEU A 1 92 ? 26.062 12.984 10.18 1 92.06 92 LEU A CA 1
ATOM 685 C C . LEU A 1 92 ? 26.672 14.367 10.391 1 92.06 92 LEU A C 1
ATOM 687 O O . LEU A 1 92 ? 27.891 14.492 10.547 1 92.06 92 LEU A O 1
ATOM 691 N N . PRO A 1 93 ? 25.828 15.336 10.305 1 92.62 93 PRO A N 1
ATOM 692 C CA . PRO A 1 93 ? 26.344 16.672 10.602 1 92.62 93 PRO A CA 1
ATOM 693 C C . PRO A 1 93 ? 26.672 16.859 12.078 1 92.62 93 PRO A C 1
ATOM 695 O O . PRO A 1 93 ? 26.547 15.93 12.867 1 92.62 93 PRO A O 1
ATOM 698 N N . GLY A 1 94 ? 27.156 18.062 12.445 1 90.06 94 GLY A N 1
ATOM 699 C CA . GLY A 1 94 ? 27.547 18.328 13.82 1 90.06 94 GLY A CA 1
ATOM 700 C C . GLY A 1 94 ? 26.391 18.234 14.805 1 90.06 94 GLY A C 1
ATOM 701 O O . GLY A 1 94 ? 25.234 18.391 14.422 1 90.06 94 GLY A O 1
ATOM 702 N N . ASP A 1 95 ? 26.641 18.031 16.031 1 87.44 95 ASP A N 1
ATOM 703 C CA . ASP A 1 95 ? 25.656 17.828 17.094 1 87.44 95 ASP A CA 1
ATOM 704 C C . ASP A 1 95 ? 24.734 19.047 17.219 1 87.44 95 ASP A C 1
ATOM 706 O O . ASP A 1 95 ? 23.562 18.906 17.547 1 87.44 95 ASP A O 1
ATOM 710 N N . SER A 1 96 ? 25.344 20.172 17.047 1 91.25 96 SER A N 1
ATOM 711 C CA . SER A 1 96 ? 24.562 21.391 17.188 1 91.25 96 SER A CA 1
ATOM 712 C C . SER A 1 96 ? 23.438 21.453 16.156 1 91.25 96 SER A C 1
ATOM 714 O O . SER A 1 96 ? 22.328 21.875 16.469 1 91.25 96 SER A O 1
ATOM 716 N N . ILE A 1 97 ? 23.734 21 14.969 1 92.56 97 ILE A N 1
ATOM 717 C CA . ILE A 1 97 ? 22.734 20.984 13.914 1 92.56 97 ILE A CA 1
ATOM 718 C C . ILE A 1 97 ? 21.672 19.922 14.227 1 92.56 97 ILE A C 1
ATOM 720 O O . ILE A 1 97 ? 20.469 20.188 14.078 1 92.56 97 ILE A O 1
ATOM 724 N N . ILE A 1 98 ? 22.078 18.75 14.648 1 91.44 98 ILE A N 1
ATOM 725 C CA . ILE A 1 98 ? 21.172 17.656 14.984 1 91.44 98 ILE A CA 1
ATOM 726 C C . ILE A 1 98 ? 20.219 18.109 16.094 1 91.44 98 ILE A C 1
ATOM 728 O O . ILE A 1 98 ? 19 17.906 15.992 1 91.44 98 ILE A O 1
ATOM 732 N N . ARG A 1 99 ? 20.719 18.797 17.078 1 90.38 99 ARG A N 1
ATOM 733 C CA . ARG A 1 99 ? 19.906 19.281 18.172 1 90.38 99 ARG A CA 1
ATOM 734 C C . ARG A 1 99 ? 18.922 20.344 17.719 1 90.38 99 ARG A C 1
ATOM 736 O O . ARG A 1 99 ? 17.75 20.344 18.125 1 90.38 99 ARG A O 1
ATOM 743 N N . ALA A 1 100 ? 19.438 21.203 16.906 1 93.31 100 ALA A N 1
ATOM 744 C CA . ALA A 1 100 ? 18.594 22.281 16.422 1 93.31 100 ALA A CA 1
ATOM 745 C C . ALA A 1 100 ? 17.422 21.734 15.594 1 93.31 100 ALA A C 1
ATOM 747 O O . ALA A 1 100 ? 16.281 22.172 15.734 1 93.31 100 ALA A O 1
ATOM 748 N N . MET A 1 101 ? 17.75 20.797 14.688 1 93.88 101 MET A N 1
ATOM 749 C CA . MET A 1 101 ? 16.703 20.203 13.859 1 93.88 101 MET A CA 1
ATOM 750 C C . MET A 1 101 ? 15.742 19.375 14.703 1 93.88 101 MET A C 1
ATOM 752 O O . MET A 1 101 ? 14.539 19.328 14.422 1 93.88 101 MET A O 1
ATOM 756 N N . HIS A 1 102 ? 16.266 18.703 15.664 1 92.12 102 HIS A N 1
ATOM 757 C CA . HIS A 1 102 ? 15.422 17.953 16.578 1 92.12 102 HIS A CA 1
ATOM 758 C C . HIS A 1 102 ? 14.453 18.859 17.312 1 92.12 102 HIS A C 1
ATOM 760 O O . HIS A 1 102 ? 13.281 18.516 17.5 1 92.12 102 HIS A O 1
ATOM 766 N N . ASP A 1 103 ? 14.922 20 17.734 1 92.81 103 ASP A N 1
ATOM 767 C CA . ASP A 1 103 ? 14.078 20.969 18.422 1 92.81 103 ASP A CA 1
ATOM 768 C C . ASP A 1 103 ? 12.961 21.469 17.516 1 92.81 103 ASP A C 1
ATOM 770 O O . ASP A 1 103 ? 11.812 21.609 17.938 1 92.81 103 ASP A O 1
ATOM 774 N N . LEU A 1 104 ? 13.352 21.734 16.328 1 94.38 104 LEU A N 1
ATOM 775 C CA . LEU A 1 104 ? 12.344 22.203 15.375 1 94.38 104 LEU A CA 1
ATOM 776 C C . LEU A 1 104 ? 11.258 21.141 15.172 1 94.38 104 LEU A C 1
ATOM 778 O O . LEU A 1 104 ? 10.07 21.453 15.148 1 94.38 104 LEU A O 1
ATOM 782 N N . TYR A 1 105 ? 11.75 19.906 15.062 1 95.25 105 TYR A N 1
ATOM 783 C CA . TYR A 1 105 ? 10.805 18.797 14.938 1 95.25 105 TYR A CA 1
ATOM 784 C C . TYR A 1 105 ? 9.922 18.703 16.172 1 95.25 105 TYR A C 1
ATOM 786 O O . TYR A 1 105 ? 8.695 18.609 16.062 1 95.25 105 TYR A O 1
ATOM 794 N N . ARG A 1 106 ? 10.453 18.719 17.281 1 91.5 106 ARG A N 1
ATOM 795 C CA . ARG A 1 106 ? 9.734 18.562 18.531 1 91.5 106 ARG A CA 1
ATOM 796 C C . ARG A 1 106 ? 8.711 19.672 18.734 1 91.5 106 ARG A C 1
ATOM 798 O O . ARG A 1 106 ? 7.574 19.422 19.125 1 91.5 106 ARG A O 1
ATOM 805 N N . ASP A 1 107 ? 9.062 20.859 18.344 1 93.31 107 ASP A N 1
ATOM 806 C CA . ASP A 1 107 ? 8.242 22.016 18.641 1 93.31 107 ASP A CA 1
ATOM 807 C C . ASP A 1 107 ? 7.141 22.203 17.609 1 93.31 107 ASP A C 1
ATOM 809 O O . ASP A 1 107 ? 6.062 22.719 17.922 1 93.31 107 ASP A O 1
ATOM 813 N N . HIS A 1 108 ? 7.41 21.703 16.406 1 95.62 108 HIS A N 1
ATOM 814 C CA . HIS A 1 108 ? 6.488 22.172 15.375 1 95.62 108 HIS A CA 1
ATOM 815 C C . HIS A 1 108 ? 5.863 21 14.625 1 95.62 108 HIS A C 1
ATOM 817 O O . HIS A 1 108 ? 4.883 21.172 13.898 1 95.62 108 HIS A O 1
ATOM 823 N N . ALA A 1 109 ? 6.371 19.844 14.812 1 96.12 109 ALA A N 1
ATOM 824 C CA . ALA A 1 109 ? 5.828 18.75 14.016 1 96.12 109 ALA A CA 1
ATOM 825 C C . ALA A 1 109 ? 5.426 17.578 14.898 1 96.12 109 ALA A C 1
ATOM 827 O O . ALA A 1 109 ? 4.656 16.703 14.477 1 96.12 109 ALA A O 1
ATOM 828 N N . PHE A 1 110 ? 5.852 17.516 16.109 1 94.94 110 PHE A N 1
ATOM 829 C CA . PHE A 1 110 ? 5.641 16.375 16.984 1 94.94 110 PHE A CA 1
ATOM 830 C C . PHE A 1 110 ? 4.156 16.141 17.25 1 94.94 110 PHE A C 1
ATOM 832 O O . PHE A 1 110 ? 3.715 15.008 17.422 1 94.94 110 PHE A O 1
ATOM 839 N N . HIS A 1 111 ? 3.332 17.203 17.297 1 95.94 111 HIS A N 1
ATOM 840 C CA . HIS A 1 111 ? 1.908 17.062 17.578 1 95.94 111 HIS A CA 1
ATOM 841 C C . HIS A 1 111 ? 1.196 16.328 16.453 1 95.94 111 HIS A C 1
ATOM 843 O O . HIS A 1 111 ? 0.12 15.758 16.672 1 95.94 111 HIS A O 1
ATOM 849 N N . ARG A 1 112 ? 1.832 16.297 15.258 1 96.88 112 ARG A N 1
ATOM 850 C CA . ARG A 1 112 ? 1.26 15.602 14.102 1 96.88 112 ARG A CA 1
ATOM 851 C C . ARG A 1 112 ? 1.988 14.289 13.836 1 96.88 112 ARG A C 1
ATOM 853 O O . ARG A 1 112 ? 1.394 13.336 13.336 1 96.88 112 ARG A O 1
ATOM 860 N N . LEU A 1 113 ? 3.256 14.258 14.117 1 97 113 LEU A N 1
ATOM 861 C CA . LEU A 1 113 ? 4.109 13.109 13.844 1 97 113 LEU A CA 1
ATOM 862 C C . LEU A 1 113 ? 4.855 12.672 15.102 1 97 113 LEU A C 1
ATOM 864 O O . LEU A 1 113 ? 6.086 12.656 15.125 1 97 113 LEU A O 1
ATOM 868 N N . PRO A 1 114 ? 4.098 12.211 16.078 1 96.19 114 PRO A N 1
ATOM 869 C CA . PRO A 1 114 ? 4.77 11.836 17.328 1 96.19 114 PRO A CA 1
ATOM 870 C C . PRO A 1 114 ? 5.352 10.422 17.281 1 96.19 114 PRO A C 1
ATOM 872 O O . PRO A 1 114 ? 5.023 9.586 18.125 1 96.19 114 PRO A O 1
ATOM 875 N N . VAL A 1 115 ? 6.285 10.211 16.453 1 95.44 115 VAL A N 1
ATOM 876 C CA . VAL A 1 115 ? 6.754 8.852 16.219 1 95.44 115 VAL A CA 1
ATOM 877 C C . VAL A 1 115 ? 8.086 8.641 16.938 1 95.44 115 VAL A C 1
ATOM 879 O O . VAL A 1 115 ? 8.516 7.5 17.141 1 95.44 115 VAL A O 1
ATOM 882 N N . ILE A 1 116 ? 8.742 9.734 17.328 1 88.81 116 ILE A N 1
ATOM 883 C CA . ILE A 1 116 ? 10.031 9.602 18 1 88.81 116 ILE A CA 1
ATOM 884 C C . ILE A 1 116 ? 9.82 9.617 19.516 1 88.81 116 ILE A C 1
ATOM 886 O O . ILE A 1 116 ? 9 10.383 20.016 1 88.81 116 ILE A O 1
ATOM 890 N N . GLY A 1 117 ? 10.461 8.688 20.172 1 76.12 117 GLY A N 1
ATOM 891 C CA . GLY A 1 117 ? 10.469 8.719 21.625 1 76.12 117 GLY A CA 1
ATOM 892 C C . GLY A 1 117 ? 11.562 9.586 22.203 1 76.12 117 GLY A C 1
ATOM 893 O O . GLY A 1 117 ? 12.438 10.055 21.469 1 76.12 117 GLY A O 1
ATOM 894 N N . GLU A 1 118 ? 11.508 9.969 23.438 1 65.06 118 GLU A N 1
ATOM 895 C CA . GLU A 1 118 ? 12.492 10.828 24.094 1 65.06 118 GLU A CA 1
ATOM 896 C C . GLU A 1 118 ? 13.875 10.188 24.094 1 65.06 118 GLU A C 1
ATOM 898 O O . GLU A 1 118 ? 14.891 10.883 24.016 1 65.06 118 GLU A O 1
ATOM 903 N N . THR A 1 119 ? 13.812 8.898 24.031 1 63.94 119 THR A N 1
ATOM 904 C CA . THR A 1 119 ? 15.086 8.195 24.156 1 63.94 119 THR A CA 1
ATOM 905 C C . THR A 1 119 ? 15.695 7.934 22.781 1 63.94 119 THR A C 1
ATOM 907 O O . THR A 1 119 ? 16.844 7.492 22.672 1 63.94 119 THR A O 1
ATOM 910 N N . ASP A 1 120 ? 14.938 8.125 21.766 1 69.06 120 ASP A N 1
ATOM 911 C CA . ASP A 1 120 ? 15.406 7.715 20.453 1 69.06 120 ASP A CA 1
ATOM 912 C C . ASP A 1 120 ? 16.594 8.562 20 1 69.06 120 ASP A C 1
ATOM 914 O O . ASP A 1 120 ? 17.469 8.078 19.281 1 69.06 120 ASP A O 1
ATOM 918 N N . LEU A 1 121 ? 16.531 9.969 20.234 1 61.66 121 LEU A N 1
ATOM 919 C CA . LEU A 1 121 ? 17.578 10.812 19.672 1 61.66 121 LEU A CA 1
ATOM 920 C C . LEU A 1 121 ? 18.562 11.234 20.75 1 61.66 121 LEU A C 1
ATOM 922 O O . LEU A 1 121 ? 19.406 12.109 20.531 1 61.66 121 LEU A O 1
ATOM 926 N N . LEU A 1 122 ? 18.344 10.82 22.047 1 54.5 122 LEU A N 1
ATOM 927 C CA . LEU A 1 122 ? 19.109 11.445 23.109 1 54.5 122 LEU A CA 1
ATOM 928 C C . LEU A 1 122 ? 20.609 11.406 22.797 1 54.5 122 LEU A C 1
ATOM 930 O O . LEU A 1 122 ? 21.344 12.305 23.188 1 54.5 122 LEU A O 1
ATOM 934 N N . SER A 1 123 ? 21.391 10.188 22.641 1 49.22 123 SER A N 1
ATOM 935 C CA . SER A 1 123 ? 22.844 10.375 22.703 1 49.22 123 SER A CA 1
ATOM 936 C C . SER A 1 123 ? 23.453 10.438 21.312 1 49.22 123 SER A C 1
ATOM 938 O O . SER A 1 123 ? 23.234 9.547 20.484 1 49.22 123 SER A O 1
ATOM 940 N N . PRO A 1 124 ? 24.031 11.57 20.906 1 47.59 124 PRO A N 1
ATOM 941 C CA . PRO A 1 124 ? 24.891 11.656 19.719 1 47.59 124 PRO A CA 1
ATOM 942 C C . PRO A 1 124 ? 25.812 10.453 19.578 1 47.59 124 PRO A C 1
ATOM 944 O O . PRO A 1 124 ? 26.5 10.078 20.531 1 47.59 124 PRO A O 1
ATOM 947 N N . GLY A 1 125 ? 25.797 9.633 18.547 1 50.84 125 GLY A N 1
ATOM 948 C CA . GLY A 1 125 ? 26.625 8.461 18.344 1 50.84 125 GLY A CA 1
ATOM 949 C C . GLY A 1 125 ? 25.875 7.156 18.578 1 50.84 125 GLY A C 1
ATOM 950 O O . GLY A 1 125 ? 26.266 6.109 18.047 1 50.84 125 GLY A O 1
ATOM 951 N N . HIS A 1 126 ? 24.875 7.023 19.641 1 55.5 126 HIS A N 1
ATOM 952 C CA . HIS A 1 126 ? 24.344 5.723 20.031 1 55.5 126 HIS A CA 1
ATOM 953 C C . HIS A 1 126 ? 22.969 5.484 19.406 1 55.5 126 HIS A C 1
ATOM 955 O O . HIS A 1 126 ? 22.422 4.387 19.5 1 55.5 126 HIS A O 1
ATOM 961 N N . GLY A 1 127 ? 22.453 6.379 18.5 1 77.88 127 GLY A N 1
ATOM 962 C CA . GLY A 1 127 ? 21.109 6.133 18.016 1 77.88 127 GLY A CA 1
ATOM 963 C C . GLY A 1 127 ? 21.062 5.75 16.547 1 77.88 127 GLY A C 1
ATOM 964 O O . GLY A 1 127 ? 22.109 5.531 15.93 1 77.88 127 GLY A O 1
ATOM 965 N N . SER A 1 128 ? 20.047 5.371 16.062 1 88.69 128 SER A N 1
ATOM 966 C CA . SER A 1 128 ? 19.812 4.988 14.672 1 88.69 128 SER A CA 1
ATOM 967 C C . SER A 1 128 ? 20.156 6.133 13.727 1 88.69 128 SER A C 1
ATOM 969 O O . SER A 1 128 ? 19.516 7.191 13.766 1 88.69 128 SER A O 1
ATOM 971 N N . THR A 1 129 ? 21.281 5.938 12.938 1 92.81 129 THR A N 1
ATOM 972 C CA . THR A 1 129 ? 21.641 6.934 11.945 1 92.81 129 THR A CA 1
ATOM 973 C C . THR A 1 129 ? 20.469 7.234 11.023 1 92.81 129 THR A C 1
ATOM 975 O O . THR A 1 129 ? 20.25 8.391 10.641 1 92.81 129 THR A O 1
ATOM 978 N N . LEU A 1 130 ? 19.719 6.246 10.68 1 95.31 130 LEU A N 1
ATOM 979 C CA . LEU A 1 130 ? 18.562 6.418 9.828 1 95.31 130 LEU A CA 1
ATOM 980 C C . LEU A 1 130 ? 17.547 7.355 10.477 1 95.31 130 LEU A C 1
ATOM 982 O O . LEU A 1 130 ? 17.047 8.281 9.828 1 95.31 130 LEU A O 1
ATOM 986 N N . LEU A 1 131 ? 17.25 7.133 11.688 1 93.88 131 LEU A N 1
ATOM 987 C CA . LEU A 1 131 ? 16.281 7.969 12.398 1 93.88 131 LEU A CA 1
ATOM 988 C C . LEU A 1 131 ? 16.797 9.406 12.516 1 93.88 131 LEU A C 1
ATOM 990 O O . LEU A 1 131 ? 16.016 10.352 12.375 1 93.88 131 LEU A O 1
ATOM 994 N N . CYS A 1 132 ? 18.062 9.516 12.797 1 93.62 132 CYS A N 1
ATOM 995 C CA . CYS A 1 132 ? 18.656 10.844 12.883 1 93.62 132 CYS A CA 1
ATOM 996 C C . CYS A 1 132 ? 18.516 11.594 11.562 1 93.62 132 CYS A C 1
ATOM 998 O O . CYS A 1 132 ? 18.125 12.766 11.555 1 93.62 132 CYS A O 1
ATOM 1000 N N . LEU A 1 133 ? 18.828 10.914 10.469 1 95.75 133 LEU A N 1
ATOM 1001 C CA . LEU A 1 133 ? 18.703 11.531 9.148 1 95.75 133 LEU A CA 1
ATOM 1002 C C . LEU A 1 133 ? 17.25 11.945 8.891 1 95.75 133 LEU A C 1
ATOM 1004 O O . LEU A 1 133 ? 17 13.023 8.344 1 95.75 133 LEU A O 1
ATOM 1008 N N . ALA A 1 134 ? 16.312 11.109 9.266 1 96.81 134 ALA A N 1
ATOM 1009 C CA . ALA A 1 134 ? 14.898 11.414 9.039 1 96.81 134 ALA A CA 1
ATOM 1010 C C . ALA A 1 134 ? 14.469 12.648 9.836 1 96.81 134 ALA A C 1
ATOM 1012 O O . ALA A 1 134 ? 13.719 13.484 9.336 1 96.81 134 ALA A O 1
ATOM 1013 N N . VAL A 1 135 ? 14.922 12.781 11.039 1 95.44 135 VAL A N 1
ATOM 1014 C CA . VAL A 1 135 ? 14.617 13.953 11.859 1 95.44 135 VAL A CA 1
ATOM 1015 C C . VAL A 1 135 ? 15.242 15.195 11.234 1 95.44 135 VAL A C 1
ATOM 1017 O O . VAL A 1 135 ? 14.633 16.266 11.227 1 95.44 135 VAL A O 1
ATOM 1020 N N . LEU A 1 136 ? 16.469 15.039 10.742 1 96.06 136 LEU A N 1
ATOM 1021 C CA . LEU A 1 136 ? 17.141 16.156 10.07 1 96.06 136 LEU A CA 1
ATOM 1022 C C . LEU A 1 136 ? 16.344 16.609 8.859 1 96.06 136 LEU A C 1
ATOM 1024 O O . LEU A 1 136 ? 16.297 17.812 8.555 1 96.06 136 LEU A O 1
ATOM 1028 N N . VAL A 1 137 ? 15.688 15.656 8.172 1 97.12 137 VAL A N 1
ATOM 1029 C CA . VAL A 1 137 ? 14.867 16.016 7.023 1 97.12 137 VAL A CA 1
ATOM 1030 C C . VAL A 1 137 ? 13.695 16.875 7.473 1 97.12 137 VAL A C 1
ATOM 1032 O O . VAL A 1 137 ? 13.484 17.969 6.945 1 97.12 137 VAL A O 1
ATOM 1035 N N . VAL A 1 138 ? 12.969 16.484 8.438 1 97.38 138 VAL A N 1
ATOM 1036 C CA . VAL A 1 138 ? 11.781 17.203 8.891 1 97.38 138 VAL A CA 1
ATOM 1037 C C . VAL A 1 138 ? 12.172 18.562 9.461 1 97.38 138 VAL A C 1
ATOM 1039 O O . VAL A 1 138 ? 11.555 19.578 9.141 1 97.38 138 VAL A O 1
ATOM 1042 N N . GLY A 1 139 ? 13.195 18.531 10.32 1 96.44 139 GLY A N 1
ATOM 1043 C CA . GLY A 1 139 ? 13.656 19.797 10.883 1 96.44 139 GLY A CA 1
ATOM 1044 C C . GLY A 1 139 ? 14.07 20.812 9.828 1 96.44 139 GLY A C 1
ATOM 1045 O O . GLY A 1 139 ? 13.742 21.984 9.938 1 96.44 139 GLY A O 1
ATOM 1046 N N . SER A 1 140 ? 14.742 20.328 8.812 1 95.69 140 SER A N 1
ATOM 1047 C CA . SER A 1 140 ? 15.195 21.219 7.738 1 95.69 140 SER A CA 1
ATOM 1048 C C . SER A 1 140 ? 14.023 21.766 6.941 1 95.69 140 SER A C 1
ATOM 1050 O O . SER A 1 140 ? 14.039 22.922 6.523 1 95.69 140 SER A O 1
ATOM 1052 N N . LEU A 1 141 ? 13.031 20.969 6.738 1 95.88 141 LEU A N 1
ATOM 1053 C CA . LEU A 1 141 ? 11.875 21.375 5.949 1 95.88 141 LEU A CA 1
ATOM 1054 C C . LEU A 1 141 ? 11.062 22.438 6.684 1 95.88 141 LEU A C 1
ATOM 1056 O O . LEU A 1 141 ? 10.32 23.188 6.059 1 95.88 141 LEU A O 1
ATOM 1060 N N . LEU A 1 142 ? 11.203 22.516 7.992 1 95.94 142 LEU A N 1
ATOM 1061 C CA . LEU A 1 142 ? 10.398 23.438 8.797 1 95.94 142 LEU A CA 1
ATOM 1062 C C . LEU A 1 142 ? 11.109 24.766 8.969 1 95.94 142 LEU A C 1
ATOM 1064 O O . LEU A 1 142 ? 10.539 25.703 9.523 1 95.94 142 LEU A O 1
ATOM 1068 N N . ARG A 1 143 ? 12.273 24.859 8.406 1 94.06 143 ARG A N 1
ATOM 1069 C CA . ARG A 1 143 ? 13.016 26.109 8.508 1 94.06 143 ARG A CA 1
ATOM 1070 C C . ARG A 1 143 ? 12.43 27.172 7.582 1 94.06 143 ARG A C 1
ATOM 1072 O O . ARG A 1 143 ? 11.742 26.844 6.617 1 94.06 143 ARG A O 1
ATOM 1079 N N . HIS A 1 144 ? 12.695 28.422 7.879 1 91.69 144 HIS A N 1
ATOM 1080 C CA . HIS A 1 144 ? 12.281 29.531 7.039 1 91.69 144 HIS A CA 1
ATOM 1081 C C . HIS A 1 144 ? 13.141 29.625 5.785 1 91.69 144 HIS A C 1
ATOM 1083 O O . HIS A 1 144 ? 14.352 29.391 5.84 1 91.69 144 HIS A O 1
ATOM 1089 N N . PRO A 1 145 ? 12.461 29.844 4.738 1 89 145 PRO A N 1
ATOM 1090 C CA . PRO A 1 145 ? 13.289 30.125 3.557 1 89 145 PRO A CA 1
ATOM 1091 C C . PRO A 1 145 ? 14.125 31.391 3.699 1 89 145 PRO A C 1
ATOM 1093 O O . PRO A 1 145 ? 13.664 32.375 4.289 1 89 145 PRO A O 1
ATOM 1096 N N . HIS A 1 146 ? 15.445 31.281 3.4 1 80.31 146 HIS A N 1
ATOM 1097 C CA . HIS A 1 146 ? 16.312 32.438 3.5 1 80.31 146 HIS A CA 1
ATOM 1098 C C . HIS A 1 146 ? 17.109 32.656 2.211 1 80.31 146 HIS A C 1
ATOM 1100 O O . HIS A 1 146 ? 17.672 31.703 1.666 1 80.31 146 HIS A O 1
ATOM 1106 N N . ASN A 1 147 ? 17.484 34 2.01 1 67.62 147 ASN A N 1
ATOM 1107 C CA . ASN A 1 147 ? 18.359 34.5 0.961 1 67.62 147 ASN A CA 1
ATOM 1108 C C . ASN A 1 147 ? 18.422 33.531 -0.227 1 67.62 147 ASN A C 1
ATOM 1110 O O . ASN A 1 147 ? 19.5 33.156 -0.663 1 67.62 147 ASN A O 1
ATOM 1114 N N . LYS A 1 148 ? 17.484 33 -0.772 1 64.56 148 LYS A N 1
ATOM 1115 C CA . LYS A 1 148 ? 17.406 32.219 -2.004 1 64.56 148 LYS A CA 1
ATOM 1116 C C . LYS A 1 148 ? 17.562 30.734 -1.723 1 64.56 148 LYS A C 1
ATOM 1118 O O . LYS A 1 148 ? 17.656 29.938 -2.652 1 64.56 148 LYS A O 1
ATOM 1123 N N . LYS A 1 149 ? 17.766 30.469 -0.436 1 76.56 149 LYS A N 1
ATOM 1124 C CA . LYS A 1 149 ? 17.828 29.047 -0.143 1 76.56 149 LYS A CA 1
ATOM 1125 C C . LYS A 1 149 ? 16.516 28.531 0.438 1 76.56 149 LYS A C 1
ATOM 1127 O O . LYS A 1 149 ? 16.031 29.062 1.446 1 76.56 149 LYS A O 1
ATOM 1132 N N . THR A 1 150 ? 15.984 27.641 -0.231 1 84 150 THR A N 1
ATOM 1133 C CA . THR A 1 150 ? 14.734 27.031 0.214 1 84 150 THR A CA 1
ATOM 1134 C C . THR A 1 150 ? 15 25.75 0.99 1 84 150 THR A C 1
ATOM 1136 O O . THR A 1 150 ? 16.016 25.094 0.771 1 84 150 THR A O 1
ATOM 1139 N N . PRO A 1 151 ? 14.242 25.469 2.01 1 89.19 151 PRO A N 1
ATOM 1140 C CA . PRO A 1 151 ? 14.43 24.297 2.859 1 89.19 151 PRO A CA 1
ATOM 1141 C C . PRO A 1 151 ? 14.547 23 2.057 1 89.19 151 PRO A C 1
ATOM 1143 O O . PRO A 1 151 ? 15.258 22.078 2.463 1 89.19 151 PRO A O 1
ATOM 1146 N N . GLY A 1 152 ? 13.969 22.922 0.941 1 88.75 152 GLY A N 1
ATOM 1147 C CA . GLY A 1 152 ? 14.008 21.703 0.133 1 88.75 152 GLY A CA 1
ATOM 1148 C C . GLY A 1 152 ? 15.422 21.266 -0.221 1 88.75 152 GLY A C 1
ATOM 1149 O O . GLY A 1 152 ? 15.859 20.188 0.169 1 88.75 152 GLY A O 1
ATOM 1150 N N . PRO A 1 153 ? 16.141 22.125 -0.83 1 88 153 PRO A N 1
ATOM 1151 C CA . PRO A 1 153 ? 17.531 21.797 -1.188 1 88 153 PRO A CA 1
ATOM 1152 C C . PRO A 1 153 ? 18.406 21.547 0.032 1 88 153 PRO A C 1
ATOM 1154 O O . PRO A 1 153 ? 19.344 20.734 -0.036 1 88 153 PRO A O 1
ATOM 1157 N N . LEU A 1 154 ? 18.125 22.203 1.148 1 88.06 154 LEU A N 1
ATOM 1158 C CA . LEU A 1 154 ? 18.891 21.984 2.371 1 88.06 154 LEU A CA 1
ATOM 1159 C C . LEU A 1 154 ? 18.609 20.609 2.957 1 88.06 154 LEU A C 1
ATOM 1161 O O . LEU A 1 154 ? 19.484 19.984 3.559 1 88.06 154 LEU A O 1
ATOM 1165 N N . ALA A 1 155 ? 17.406 20.172 2.826 1 94 155 ALA A N 1
ATOM 1166 C CA . ALA A 1 155 ? 16.984 18.891 3.406 1 94 155 ALA A CA 1
ATOM 1167 C C . ALA A 1 155 ? 17.359 17.719 2.498 1 94 155 ALA A C 1
ATOM 1169 O O . ALA A 1 155 ? 17.453 16.578 2.951 1 94 155 ALA A O 1
ATOM 1170 N N . PHE A 1 156 ? 17.625 17.922 1.254 1 93.19 156 PHE A N 1
ATOM 1171 C CA . PHE A 1 156 ? 17.703 16.891 0.221 1 93.19 156 PHE A CA 1
ATOM 1172 C C . PHE A 1 156 ? 18.844 15.93 0.506 1 93.19 156 PHE A C 1
ATOM 1174 O O . PHE A 1 156 ? 18.688 14.719 0.369 1 93.19 156 PHE A O 1
ATOM 1181 N N . PRO A 1 157 ? 20.062 16.422 0.912 1 93.12 157 PRO A N 1
ATOM 1182 C CA . PRO A 1 157 ? 21.141 15.461 1.19 1 93.12 157 PRO A CA 1
ATOM 1183 C C . PRO A 1 157 ? 20.781 14.477 2.295 1 93.12 157 PRO A C 1
ATOM 1185 O O . PRO A 1 157 ? 21.125 13.297 2.217 1 93.12 157 PRO A O 1
ATOM 1188 N N . TYR A 1 158 ? 20.062 14.984 3.318 1 95.69 158 TYR A N 1
ATOM 1189 C CA . TYR A 1 158 ? 19.625 14.086 4.383 1 95.69 158 TYR A CA 1
ATOM 1190 C C . TYR A 1 158 ? 18.594 13.094 3.867 1 95.69 158 TYR A C 1
ATOM 1192 O O . TYR A 1 158 ? 18.609 11.914 4.234 1 95.69 158 TYR A O 1
ATOM 1200 N N . TYR A 1 159 ? 17.703 13.586 3.049 1 96.19 159 TYR A N 1
ATOM 1201 C CA . TYR A 1 159 ? 16.641 12.75 2.494 1 96.19 159 TYR A CA 1
ATOM 1202 C C . TYR A 1 159 ? 17.219 11.625 1.647 1 96.19 159 TYR A C 1
ATOM 1204 O O . TYR A 1 159 ? 16.859 10.461 1.825 1 96.19 159 TYR A O 1
ATOM 1212 N N . ARG A 1 160 ? 18.078 11.984 0.729 1 94.25 160 ARG A N 1
ATOM 1213 C CA . ARG A 1 160 ? 18.641 10.984 -0.169 1 94.25 160 ARG A CA 1
ATOM 1214 C C . ARG A 1 160 ? 19.453 9.945 0.607 1 94.25 160 ARG A C 1
ATOM 1216 O O . ARG A 1 160 ? 19.453 8.766 0.259 1 94.25 160 ARG A O 1
ATOM 1223 N N . ASN A 1 161 ? 20.172 10.406 1.643 1 95.69 161 ASN A N 1
ATOM 1224 C CA . ASN A 1 161 ? 20.938 9.469 2.461 1 95.69 161 ASN A CA 1
ATOM 1225 C C . ASN A 1 161 ? 20.016 8.523 3.23 1 95.69 161 ASN A C 1
ATOM 1227 O O . ASN A 1 161 ? 20.297 7.328 3.328 1 95.69 161 ASN A O 1
ATOM 1231 N N . ALA A 1 162 ? 18.953 9.078 3.836 1 96.81 162 ALA A N 1
ATOM 1232 C CA . ALA A 1 162 ? 18 8.242 4.547 1 96.81 162 ALA A CA 1
ATOM 1233 C C . ALA A 1 162 ? 17.359 7.219 3.609 1 96.81 162 ALA A C 1
ATOM 1235 O O . ALA A 1 162 ? 17.234 6.043 3.957 1 96.81 162 ALA A O 1
ATOM 1236 N N . LYS A 1 163 ? 16.969 7.703 2.475 1 96.38 163 LYS A N 1
ATOM 1237 C CA . LYS A 1 163 ? 16.375 6.84 1.455 1 96.38 163 LYS A CA 1
ATOM 1238 C C . LYS A 1 163 ? 17.328 5.711 1.071 1 96.38 163 LYS A C 1
ATOM 1240 O O . LYS A 1 163 ? 16.906 4.562 0.922 1 96.38 163 LYS A O 1
ATOM 1245 N N . LEU A 1 164 ? 18.578 6.016 0.888 1 95.88 164 LEU A N 1
ATOM 1246 C CA . LEU A 1 164 ? 19.578 5.023 0.534 1 95.88 164 LEU A CA 1
ATOM 1247 C C . LEU A 1 164 ? 19.75 4 1.652 1 95.88 164 LEU A C 1
ATOM 1249 O O . LEU A 1 164 ? 19.859 2.801 1.391 1 95.88 164 LEU A O 1
ATOM 1253 N N . LEU A 1 165 ? 19.781 4.465 2.889 1 95.75 165 LEU A N 1
ATOM 1254 C CA . LEU A 1 165 ? 19.953 3.555 4.02 1 95.75 165 LEU A CA 1
ATOM 1255 C C . LEU A 1 165 ? 18.781 2.596 4.121 1 95.75 165 LEU A C 1
ATOM 1257 O O . LEU A 1 165 ? 18.953 1.429 4.48 1 95.75 165 LEU A O 1
ATOM 1261 N N . LEU A 1 166 ? 17.578 3.066 3.871 1 96.12 166 LEU A N 1
ATOM 1262 C CA . LEU A 1 166 ? 16.406 2.203 3.861 1 96.12 166 LEU A CA 1
ATOM 1263 C C . LEU A 1 166 ? 16.516 1.151 2.762 1 96.12 166 LEU A C 1
ATOM 1265 O O . LEU A 1 166 ? 16.188 -0.02 2.984 1 96.12 166 LEU A O 1
ATOM 1269 N N . ASN A 1 167 ? 16.984 1.609 1.628 1 94.5 167 ASN A N 1
ATOM 1270 C CA . ASN A 1 167 ? 17.109 0.71 0.486 1 94.5 167 ASN A CA 1
ATOM 1271 C C . ASN A 1 167 ? 18.125 -0.402 0.758 1 94.5 167 ASN A C 1
ATOM 1273 O O . ASN A 1 167 ? 17.922 -1.542 0.332 1 94.5 167 ASN A O 1
ATOM 1277 N N . LEU A 1 168 ? 19.188 -0.06 1.457 1 93.06 168 LEU A N 1
ATOM 1278 C CA . LEU A 1 168 ? 20.25 -1.02 1.732 1 93.06 168 LEU A CA 1
ATOM 1279 C C . LEU A 1 168 ? 19.938 -1.836 2.982 1 93.06 168 LEU A C 1
ATOM 1281 O O . LEU A 1 168 ? 20.688 -2.74 3.346 1 93.06 168 LEU A O 1
ATOM 1285 N N . GLU A 1 169 ? 18.812 -1.521 3.646 1 89.69 169 GLU A N 1
ATOM 1286 C CA . GLU A 1 169 ? 18.375 -2.213 4.855 1 89.69 169 GLU A CA 1
ATOM 1287 C C . GLU A 1 169 ? 19.5 -2.277 5.891 1 89.69 169 GLU A C 1
ATOM 1289 O O . GLU A 1 169 ? 19.766 -3.336 6.461 1 89.69 169 GLU A O 1
ATOM 1294 N N . VAL A 1 170 ? 20.156 -1.111 6.113 1 88.31 170 VAL A N 1
ATOM 1295 C CA . VAL A 1 170 ? 21.266 -1.013 7.062 1 88.31 170 VAL A CA 1
ATOM 1296 C C . VAL A 1 170 ? 20.719 -0.982 8.492 1 88.31 170 VAL A C 1
ATOM 1298 O O . VAL A 1 170 ? 21.344 -1.505 9.414 1 88.31 170 VAL A O 1
ATOM 1301 N N . GLU A 1 171 ? 19.516 -0.388 8.664 1 89.62 171 GLU A N 1
ATOM 1302 C CA . GLU A 1 171 ? 18.859 -0.324 9.969 1 89.62 171 GLU A CA 1
ATOM 1303 C C . GLU A 1 171 ? 18.203 -1.652 10.312 1 89.62 171 GLU A C 1
ATOM 1305 O O . GLU A 1 171 ? 17.234 -2.064 9.656 1 89.62 171 GLU A O 1
ATOM 1310 N N . PRO A 1 172 ? 18.672 -2.312 11.312 1 86.94 172 PRO A N 1
ATOM 1311 C CA . PRO A 1 172 ? 18.125 -3.635 11.633 1 86.94 172 PRO A CA 1
ATOM 1312 C C . PRO A 1 172 ? 16.781 -3.564 12.352 1 86.94 172 PRO A C 1
ATOM 1314 O O . PRO A 1 172 ? 15.984 -4.508 12.281 1 86.94 172 PRO A O 1
ATOM 1317 N N . ASP A 1 173 ? 16.547 -2.494 13.117 1 90.69 173 ASP A N 1
ATOM 1318 C CA . ASP A 1 173 ? 15.297 -2.363 13.867 1 90.69 173 ASP A CA 1
ATOM 1319 C C . ASP A 1 173 ? 14.148 -1.941 12.953 1 90.69 173 ASP A C 1
ATOM 1321 O O . ASP A 1 173 ? 14.148 -0.835 12.414 1 90.69 173 ASP A O 1
ATOM 1325 N N . ASN A 1 174 ? 13.18 -2.789 12.883 1 92.5 174 ASN A N 1
ATOM 1326 C CA . ASN A 1 174 ? 12.062 -2.529 11.984 1 92.5 174 ASN A CA 1
ATOM 1327 C C . ASN A 1 174 ? 11.234 -1.336 12.453 1 92.5 174 ASN A C 1
ATOM 1329 O O . ASN A 1 174 ? 10.688 -0.594 11.641 1 92.5 174 ASN A O 1
ATOM 1333 N N . LEU A 1 175 ? 11.078 -1.167 13.758 1 92.88 175 LEU A N 1
ATOM 1334 C CA . LEU A 1 175 ? 10.312 -0.032 14.258 1 92.88 175 LEU A CA 1
ATOM 1335 C C . LEU A 1 175 ? 11 1.284 13.914 1 92.88 175 LEU A C 1
ATOM 1337 O O . LEU A 1 175 ? 10.336 2.27 13.586 1 92.88 175 LEU A O 1
ATOM 1341 N N . ASN A 1 176 ? 12.336 1.32 13.984 1 93.44 176 ASN A N 1
ATOM 1342 C CA . ASN A 1 176 ? 13.086 2.504 13.57 1 93.44 176 ASN A CA 1
ATOM 1343 C C . ASN A 1 176 ? 12.891 2.801 12.086 1 93.44 176 ASN A C 1
ATOM 1345 O O . ASN A 1 176 ? 12.805 3.965 11.688 1 93.44 176 ASN A O 1
ATOM 1349 N N . ARG A 1 177 ? 12.867 1.756 11.289 1 95.94 177 ARG A N 1
ATOM 1350 C CA . ARG A 1 177 ? 12.594 1.947 9.867 1 95.94 177 ARG A CA 1
ATOM 1351 C C . ARG A 1 177 ? 11.227 2.578 9.656 1 95.94 177 ARG A C 1
ATOM 1353 O O . ARG A 1 177 ? 11.078 3.502 8.852 1 95.94 177 ARG A O 1
ATOM 1360 N N . LEU A 1 178 ? 10.297 2.09 10.414 1 96.56 178 LEU A N 1
ATOM 1361 C CA . LEU A 1 178 ? 8.938 2.604 10.305 1 96.56 178 LEU A CA 1
ATOM 1362 C C . LEU A 1 178 ? 8.875 4.066 10.727 1 96.56 178 LEU A C 1
ATOM 1364 O O . LEU A 1 178 ? 8.266 4.891 10.039 1 96.56 178 LEU A O 1
ATOM 1368 N N . LYS A 1 179 ? 9.461 4.332 11.875 1 96.38 179 LYS A N 1
ATOM 1369 C CA . LYS A 1 179 ? 9.5 5.711 12.352 1 96.38 179 LYS A CA 1
ATOM 1370 C C . LYS A 1 179 ? 10.125 6.633 11.305 1 96.38 179 LYS A C 1
ATOM 1372 O O . LYS A 1 179 ? 9.609 7.723 11.047 1 96.38 179 LYS A O 1
ATOM 1377 N N . ALA A 1 180 ? 11.195 6.191 10.766 1 97.19 180 ALA A N 1
ATOM 1378 C CA . ALA A 1 180 ? 11.891 6.996 9.766 1 97.19 180 ALA A CA 1
ATOM 1379 C C . ALA A 1 180 ? 11 7.25 8.547 1 97.19 180 ALA A C 1
ATOM 1381 O O . ALA A 1 180 ? 10.938 8.367 8.039 1 97.19 180 ALA A O 1
ATOM 1382 N N . MET A 1 181 ? 10.328 6.223 8.102 1 98.25 181 MET A N 1
ATOM 1383 C CA . MET A 1 181 ? 9.469 6.371 6.934 1 98.25 181 MET A CA 1
ATOM 1384 C C . MET A 1 181 ? 8.312 7.324 7.223 1 98.25 181 MET A C 1
ATOM 1386 O O . MET A 1 181 ? 7.883 8.07 6.344 1 98.25 181 MET A O 1
ATOM 1390 N N . CYS A 1 182 ? 7.816 7.328 8.391 1 98.31 182 CYS A N 1
ATOM 1391 C CA . CYS A 1 182 ? 6.777 8.281 8.781 1 98.31 182 CYS A CA 1
ATOM 1392 C C . CYS A 1 182 ? 7.281 9.711 8.664 1 98.31 182 CYS A C 1
ATOM 1394 O O . CYS A 1 182 ? 6.566 10.586 8.18 1 98.31 182 CYS A O 1
ATOM 1396 N N . LEU A 1 183 ? 8.461 9.867 9.133 1 98.19 183 LEU A N 1
ATOM 1397 C CA . LEU A 1 183 ? 9.039 11.203 9.055 1 98.19 183 LEU A CA 1
ATOM 1398 C C . LEU A 1 183 ? 9.336 11.594 7.613 1 98.19 183 LEU A C 1
ATOM 1400 O O . LEU A 1 183 ? 9.078 12.727 7.207 1 98.19 183 LEU A O 1
ATOM 1404 N N . LEU A 1 184 ? 9.805 10.625 6.812 1 98.06 184 LEU A N 1
ATOM 1405 C CA . LEU A 1 184 ? 10.117 10.883 5.414 1 98.06 184 LEU A CA 1
ATOM 1406 C C . LEU A 1 184 ? 8.852 11.18 4.617 1 98.06 184 LEU A C 1
ATOM 1408 O O . LEU A 1 184 ? 8.922 11.742 3.521 1 98.06 184 LEU A O 1
ATOM 1412 N N . SER A 1 185 ? 7.684 10.82 5.133 1 97.56 185 SER A N 1
ATOM 1413 C CA . SER A 1 185 ? 6.422 11.102 4.457 1 97.56 185 SER A CA 1
ATOM 1414 C C . SER A 1 185 ? 6.141 12.602 4.406 1 97.56 185 SER A C 1
ATOM 1416 O O . SER A 1 185 ? 5.234 13.039 3.697 1 97.56 185 SER A O 1
ATOM 1418 N N . SER A 1 186 ? 6.91 13.391 5.086 1 96.56 186 SER A N 1
ATOM 1419 C CA . SER A 1 186 ? 6.781 14.844 5.02 1 96.56 186 SER A CA 1
ATOM 1420 C C . SER A 1 186 ? 7.469 15.406 3.775 1 96.56 186 SER A C 1
ATOM 1422 O O . SER A 1 186 ? 7.297 16.578 3.441 1 96.56 186 SER A O 1
ATOM 1424 N N . TRP A 1 187 ? 8.234 14.531 3.072 1 96.12 187 TRP A N 1
ATOM 1425 C CA . TRP A 1 187 ? 8.922 14.961 1.857 1 96.12 187 TRP A CA 1
ATOM 1426 C C . TRP A 1 187 ? 7.934 15.164 0.716 1 96.12 187 TRP A C 1
ATOM 1428 O O . TRP A 1 187 ? 7.648 14.234 -0.042 1 96.12 187 TRP A O 1
ATOM 1438 N N . SER A 1 188 ? 7.422 16.344 0.569 1 94.31 188 SER A N 1
ATOM 1439 C CA . SER A 1 188 ? 6.492 16.734 -0.488 1 94.31 188 SER A CA 1
ATOM 1440 C C . SER A 1 188 ? 7.102 17.797 -1.4 1 94.31 188 SER A C 1
ATOM 1442 O O . SER A 1 188 ? 6.66 18.953 -1.403 1 94.31 188 SER A O 1
ATOM 1444 N N . MET A 1 189 ? 8.039 17.359 -2.23 1 91.88 189 MET A N 1
ATOM 1445 C CA . MET A 1 189 ? 8.82 18.312 -3.01 1 91.88 189 MET A CA 1
ATOM 1446 C C . MET A 1 189 ? 8.461 18.219 -4.488 1 91.88 189 MET A C 1
ATOM 1448 O O . MET A 1 189 ? 9.219 18.688 -5.344 1 91.88 189 MET A O 1
ATOM 1452 N N . CYS A 1 190 ? 7.344 17.609 -4.723 1 88.62 190 CYS A N 1
ATOM 1453 C CA . CYS A 1 190 ? 6.848 17.547 -6.094 1 88.62 190 CYS A CA 1
ATOM 1454 C C . CYS A 1 190 ? 5.383 17.953 -6.16 1 88.62 190 CYS A C 1
ATOM 1456 O O . CYS A 1 190 ? 4.688 17.969 -5.145 1 88.62 190 CYS A O 1
ATOM 1458 N N . THR A 1 191 ? 5.023 18.344 -7.371 1 89 191 THR A N 1
ATOM 1459 C CA . THR A 1 191 ? 3.621 18.688 -7.598 1 89 191 THR A CA 1
ATOM 1460 C C . THR A 1 191 ? 2.77 17.438 -7.715 1 89 191 THR A C 1
ATOM 1462 O O . THR A 1 191 ? 3.293 16.344 -7.957 1 89 191 THR A O 1
ATOM 1465 N N . PRO A 1 192 ? 1.495 17.562 -7.559 1 85.25 192 PRO A N 1
ATOM 1466 C CA . PRO A 1 192 ? 0.598 16.406 -7.664 1 85.25 192 PRO A CA 1
ATOM 1467 C C . PRO A 1 192 ? 0.606 15.781 -9.055 1 85.25 192 PRO A C 1
ATOM 1469 O O . PRO A 1 192 ? 0.224 14.617 -9.211 1 85.25 192 PRO A O 1
ATOM 1472 N N . SER A 1 193 ? 0.98 16.484 -10.016 1 85.31 193 SER A N 1
ATOM 1473 C CA . SER A 1 193 ? 0.954 15.977 -11.383 1 85.31 193 SER A CA 1
ATOM 1474 C C . SER A 1 193 ? 2.164 15.094 -11.672 1 85.31 193 SER A C 1
ATOM 1476 O O . SER A 1 193 ? 2.184 14.359 -12.664 1 85.31 193 SER A O 1
ATOM 1478 N N . LYS A 1 194 ? 3.08 15.109 -10.812 1 88.12 194 LYS A N 1
ATOM 1479 C CA . LYS A 1 194 ? 4.289 14.32 -11.039 1 88.12 194 LYS A CA 1
ATOM 1480 C C . LYS A 1 194 ? 4.16 12.922 -10.438 1 88.12 194 LYS A C 1
ATOM 1482 O O . LYS A 1 194 ? 3.727 12.773 -9.297 1 88.12 194 LYS A O 1
ATOM 1487 N N . VAL A 1 195 ? 4.457 11.953 -11.266 1 91.88 195 VAL A N 1
ATOM 1488 C CA . VAL A 1 195 ? 4.512 10.578 -10.781 1 91.88 195 VAL A CA 1
ATOM 1489 C C . VAL A 1 195 ? 5.922 10.258 -10.289 1 91.88 195 VAL A C 1
ATOM 1491 O O . VAL A 1 195 ? 6.895 10.398 -11.039 1 91.88 195 VAL A O 1
ATOM 1494 N N . THR A 1 196 ? 6.062 9.875 -9.016 1 92.12 196 THR A N 1
ATOM 1495 C CA . THR A 1 196 ? 7.387 9.656 -8.453 1 92.12 196 THR A CA 1
ATOM 1496 C C . THR A 1 196 ? 7.312 8.719 -7.25 1 92.12 196 THR A C 1
ATOM 1498 O O . THR A 1 196 ? 6.238 8.5 -6.688 1 92.12 196 THR A O 1
ATOM 1501 N N . LEU A 1 197 ? 8.438 8.109 -6.93 1 94.38 197 LEU A N 1
ATOM 1502 C CA . LEU A 1 197 ? 8.562 7.289 -5.73 1 94.38 197 LEU A CA 1
ATOM 1503 C C . LEU A 1 197 ? 9.078 8.117 -4.559 1 94.38 197 LEU A C 1
ATOM 1505 O O . LEU A 1 197 ? 9.242 7.594 -3.451 1 94.38 197 LEU A O 1
ATOM 1509 N N . ASP A 1 198 ? 9.328 9.398 -4.781 1 93 198 ASP A N 1
ATOM 1510 C CA . ASP A 1 198 ? 9.758 10.32 -3.744 1 93 198 ASP A CA 1
ATOM 1511 C C . ASP A 1 198 ? 8.633 11.273 -3.344 1 93 198 ASP A C 1
ATOM 1513 O O . ASP A 1 198 ? 8.695 12.469 -3.617 1 93 198 ASP A O 1
ATOM 1517 N N . SER A 1 199 ? 7.68 10.75 -2.719 1 94.75 199 SER A N 1
ATOM 1518 C CA . SER A 1 199 ? 6.5 11.531 -2.348 1 94.75 199 SER A CA 1
ATOM 1519 C C . SER A 1 199 ? 5.863 10.992 -1.072 1 94.75 199 SER A C 1
ATOM 1521 O O . SER A 1 199 ? 6.141 9.859 -0.663 1 94.75 199 SER A O 1
ATOM 1523 N N . PRO A 1 200 ? 5.078 11.836 -0.443 1 96.62 200 PRO A N 1
ATOM 1524 C CA . PRO A 1 200 ? 4.332 11.336 0.715 1 96.62 200 PRO A CA 1
ATOM 1525 C C . PRO A 1 200 ? 3.488 10.109 0.385 1 96.62 200 PRO A C 1
ATOM 1527 O O . PRO A 1 200 ? 3.381 9.188 1.204 1 96.62 200 PRO A O 1
ATOM 1530 N N . TRP A 1 201 ? 2.914 10.039 -0.815 1 96.94 201 TRP A N 1
ATOM 1531 C CA . TRP A 1 201 ? 2.104 8.898 -1.236 1 96.94 201 TRP A CA 1
ATOM 1532 C C . TRP A 1 201 ? 2.904 7.602 -1.164 1 96.94 201 TRP A C 1
ATOM 1534 O O . TRP A 1 201 ? 2.424 6.598 -0.635 1 96.94 201 TRP A O 1
ATOM 1544 N N . HIS A 1 202 ? 4.113 7.672 -1.634 1 96.69 202 HIS A N 1
ATOM 1545 C CA . HIS A 1 202 ? 5 6.512 -1.644 1 96.69 202 HIS A CA 1
ATOM 1546 C C . HIS A 1 202 ? 5.352 6.074 -0.225 1 96.69 202 HIS A C 1
ATOM 1548 O O . HIS A 1 202 ? 5.156 4.914 0.137 1 96.69 202 HIS A O 1
ATOM 1554 N N . TRP A 1 203 ? 5.828 6.984 0.595 1 98.25 203 TRP A N 1
ATOM 1555 C CA . TRP A 1 203 ? 6.348 6.645 1.916 1 98.25 203 TRP A CA 1
ATOM 1556 C C . TRP A 1 203 ? 5.219 6.195 2.844 1 98.25 203 TRP A C 1
ATOM 1558 O O . TRP A 1 203 ? 5.41 5.309 3.678 1 98.25 203 TRP A O 1
ATOM 1568 N N . ASN A 1 204 ? 4.094 6.848 2.742 1 97.81 204 ASN A N 1
ATOM 1569 C CA . ASN A 1 204 ? 2.961 6.395 3.543 1 97.81 204 ASN A CA 1
ATOM 1570 C C . ASN A 1 204 ? 2.518 4.992 3.139 1 97.81 204 ASN A C 1
ATOM 1572 O O . ASN A 1 204 ? 2.094 4.203 3.984 1 97.81 204 ASN A O 1
ATOM 1576 N N . GLY A 1 205 ? 2.619 4.727 1.878 1 97.62 205 GLY A N 1
ATOM 1577 C CA . GLY A 1 205 ? 2.287 3.389 1.42 1 97.62 205 GLY A CA 1
ATOM 1578 C C . GLY A 1 205 ? 3.244 2.328 1.931 1 97.62 205 GLY A C 1
ATOM 1579 O O . GLY A 1 205 ? 2.816 1.298 2.455 1 97.62 205 GLY A O 1
ATOM 1580 N N . VAL A 1 206 ? 4.531 2.598 1.778 1 98 206 VAL A N 1
ATOM 1581 C CA . VAL A 1 206 ? 5.547 1.635 2.186 1 98 206 VAL A CA 1
ATOM 1582 C C . VAL A 1 206 ? 5.492 1.429 3.697 1 98 206 VAL A C 1
ATOM 1584 O O . VAL A 1 206 ? 5.633 0.304 4.184 1 98 206 VAL A O 1
ATOM 1587 N N . SER A 1 207 ? 5.305 2.523 4.438 1 98.31 207 SER A N 1
ATOM 1588 C CA . SER A 1 207 ? 5.23 2.404 5.891 1 98.31 207 SER A CA 1
ATOM 1589 C C . SER A 1 207 ? 4.023 1.576 6.316 1 98.31 207 SER A C 1
ATOM 1591 O O . SER A 1 207 ? 4.117 0.767 7.242 1 98.31 207 SER A O 1
ATOM 1593 N N . LEU A 1 208 ? 2.896 1.779 5.68 1 98.44 208 LEU A N 1
ATOM 1594 C CA . LEU A 1 208 ? 1.705 1.006 6.012 1 98.44 208 LEU A CA 1
ATOM 1595 C C . LEU A 1 208 ? 1.936 -0.481 5.758 1 98.44 208 LEU A C 1
ATOM 1597 O O . LEU A 1 208 ? 1.57 -1.319 6.586 1 98.44 208 LEU A O 1
ATOM 1601 N N . ARG A 1 209 ? 2.494 -0.773 4.633 1 97.69 209 ARG A N 1
ATOM 1602 C CA . ARG A 1 209 ? 2.721 -2.172 4.285 1 97.69 209 ARG A CA 1
ATOM 1603 C C . ARG A 1 209 ? 3.68 -2.832 5.27 1 97.69 209 ARG A C 1
ATOM 1605 O O . ARG A 1 209 ? 3.484 -3.986 5.656 1 97.69 209 ARG A O 1
ATOM 1612 N N . LEU A 1 210 ? 4.738 -2.113 5.617 1 97.75 210 LEU A N 1
ATOM 1613 C CA . LEU A 1 210 ? 5.668 -2.654 6.602 1 97.75 210 LEU A CA 1
ATOM 1614 C C . LEU A 1 210 ? 4.984 -2.832 7.953 1 97.75 210 LEU A C 1
ATOM 1616 O O . LEU A 1 210 ? 5.227 -3.82 8.656 1 97.75 210 LEU A O 1
ATOM 1620 N N . ALA A 1 211 ? 4.168 -1.884 8.352 1 98 211 ALA A N 1
ATOM 1621 C CA . ALA A 1 211 ? 3.439 -1.983 9.617 1 98 211 ALA A CA 1
ATOM 1622 C C . ALA A 1 211 ? 2.543 -3.219 9.641 1 98 211 ALA A C 1
ATOM 1624 O O . ALA A 1 211 ? 2.447 -3.906 10.656 1 98 211 ALA A O 1
ATOM 1625 N N . ILE A 1 212 ? 1.889 -3.523 8.531 1 97.56 212 ILE A N 1
ATOM 1626 C CA . ILE A 1 212 ? 1.031 -4.699 8.43 1 97.56 212 ILE A CA 1
ATOM 1627 C C . ILE A 1 212 ? 1.882 -5.965 8.5 1 97.56 212 ILE A C 1
ATOM 1629 O O . ILE A 1 212 ? 1.495 -6.941 9.148 1 97.56 212 ILE A O 1
ATOM 1633 N N . GLN A 1 213 ? 2.996 -5.852 7.812 1 96.5 213 GLN A N 1
ATOM 1634 C CA . GLN A 1 213 ? 3.916 -6.98 7.875 1 96.5 213 GLN A CA 1
ATOM 1635 C C . GLN A 1 213 ? 4.348 -7.258 9.312 1 96.5 213 GLN A C 1
ATOM 1637 O O . GLN A 1 213 ? 4.582 -8.406 9.688 1 96.5 213 GLN A O 1
ATOM 1642 N N . MET A 1 214 ? 4.457 -6.25 10.141 1 94.94 214 MET A N 1
ATOM 1643 C CA . MET A 1 214 ? 4.875 -6.359 11.531 1 94.94 214 MET A CA 1
ATOM 1644 C C . MET A 1 214 ? 3.697 -6.734 12.43 1 94.94 214 MET A C 1
ATOM 1646 O O . MET A 1 214 ? 3.877 -7.023 13.609 1 94.94 214 MET A O 1
ATOM 1650 N N . GLY A 1 215 ? 2.473 -6.684 11.898 1 94.38 215 GLY A N 1
ATOM 1651 C CA . GLY A 1 215 ? 1.277 -7.031 12.648 1 94.38 215 GLY A CA 1
ATOM 1652 C C . GLY A 1 215 ? 0.75 -5.891 13.5 1 94.38 215 GLY A C 1
ATOM 1653 O O . GLY A 1 215 ? -0.07 -6.102 14.391 1 94.38 215 GLY A O 1
ATOM 1654 N N . LEU A 1 216 ? 1.152 -4.629 13.18 1 96.5 216 LEU A N 1
ATOM 1655 C CA . LEU A 1 216 ? 0.789 -3.486 14.016 1 96.5 216 LEU A CA 1
ATOM 1656 C C . LEU A 1 216 ? -0.693 -3.158 13.875 1 96.5 216 LEU A C 1
ATOM 1658 O O . LEU A 1 216 ? -1.244 -2.393 14.664 1 96.5 216 LEU A O 1
ATOM 1662 N N . HIS A 1 217 ? -1.383 -3.703 12.914 1 96.44 217 HIS A N 1
ATOM 1663 C CA . HIS A 1 217 ? -2.801 -3.422 12.719 1 96.44 217 HIS A CA 1
ATOM 1664 C C . HIS A 1 217 ? -3.67 -4.309 13.602 1 96.44 217 HIS A C 1
ATOM 1666 O O . HIS A 1 217 ? -4.891 -4.145 13.648 1 96.44 217 HIS A O 1
ATOM 1672 N N . ARG A 1 218 ? -3.029 -5.234 14.32 1 94.62 218 ARG A N 1
ATOM 1673 C CA . ARG A 1 218 ? -3.777 -6.16 15.164 1 94.62 218 ARG A CA 1
ATOM 1674 C C . ARG A 1 218 ? -3.416 -5.973 16.625 1 94.62 218 ARG A C 1
ATOM 1676 O O . ARG A 1 218 ? -2.244 -6.051 17 1 94.62 218 ARG A O 1
ATOM 1683 N N . ARG A 1 219 ? -4.398 -5.93 17.469 1 92.56 219 ARG A N 1
ATOM 1684 C CA . ARG A 1 219 ? -4.223 -5.699 18.906 1 92.56 219 ARG A CA 1
ATOM 1685 C C . ARG A 1 219 ? -3.508 -6.875 19.562 1 92.56 219 ARG A C 1
ATOM 1687 O O . ARG A 1 219 ? -2.742 -6.691 20.516 1 92.56 219 ARG A O 1
ATOM 1694 N N . THR A 1 220 ? -3.738 -8.07 19.094 1 87.56 220 THR A N 1
ATOM 1695 C CA . THR A 1 220 ? -3.184 -9.289 19.688 1 87.56 220 THR A CA 1
ATOM 1696 C C . THR A 1 220 ? -1.657 -9.266 19.625 1 87.56 220 THR A C 1
ATOM 1698 O O . THR A 1 220 ? -0.995 -9.914 2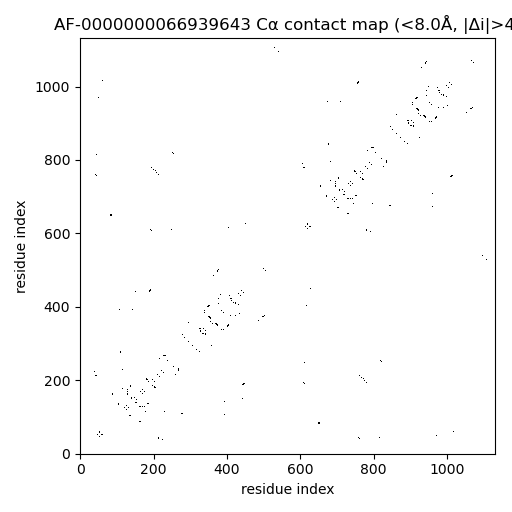0.438 1 87.56 220 THR A O 1
ATOM 1701 N N . THR A 1 221 ? -1.119 -8.477 18.672 1 88.75 221 THR A N 1
ATOM 1702 C CA . THR A 1 221 ? 0.331 -8.438 18.516 1 88.75 221 THR A CA 1
ATOM 1703 C C . THR A 1 221 ? 0.957 -7.488 19.531 1 88.75 221 THR A C 1
ATOM 1705 O O . THR A 1 221 ? 2.178 -7.461 19.703 1 88.75 221 THR A O 1
ATOM 1708 N N . TYR A 1 222 ? 0.196 -6.73 20.156 1 89.38 222 TYR A N 1
ATOM 1709 C CA . TYR A 1 222 ? 0.707 -5.738 21.094 1 89.38 222 TYR A CA 1
ATOM 1710 C C . TYR A 1 222 ? 1.014 -6.371 22.438 1 89.38 222 TYR A C 1
ATOM 1712 O O . TYR A 1 222 ? 1.757 -5.805 23.25 1 89.38 222 TYR A O 1
ATOM 1720 N N . SER A 1 223 ? 0.386 -7.621 22.516 1 81.06 223 SER A N 1
ATOM 1721 C CA . SER A 1 223 ? 0.666 -8.328 23.766 1 81.06 223 SER A CA 1
ATOM 1722 C C . SER A 1 223 ? 2.119 -8.789 23.812 1 81.06 223 SER A C 1
ATOM 1724 O O . SER A 1 223 ? 2.613 -9.43 22.891 1 81.06 223 SER A O 1
ATOM 1726 N N . GLY A 1 224 ? 2.955 -8.117 24.594 1 73.88 224 GLY A N 1
ATOM 1727 C CA . GLY A 1 224 ? 4.336 -8.539 24.781 1 73.88 224 GLY A CA 1
ATOM 1728 C C . GLY A 1 224 ? 5.34 -7.555 24.203 1 73.88 224 GLY A C 1
ATOM 1729 O O . GLY A 1 224 ? 6.551 -7.746 24.344 1 73.88 224 GLY A O 1
ATOM 1730 N N . ARG A 1 225 ? 4.766 -6.652 23.406 1 81.88 225 ARG A N 1
ATOM 1731 C CA . ARG A 1 225 ? 5.668 -5.645 22.859 1 81.88 225 ARG A CA 1
ATOM 1732 C C . ARG A 1 225 ? 6.141 -4.688 23.953 1 81.88 225 ARG A C 1
ATOM 1734 O O . ARG A 1 225 ? 5.363 -4.305 24.828 1 81.88 225 ARG A O 1
ATOM 1741 N N . SER A 1 226 ? 7.414 -4.402 23.953 1 80.12 226 SER A N 1
ATOM 1742 C CA . SER A 1 226 ? 7.965 -3.443 24.906 1 80.12 226 SER A CA 1
ATOM 1743 C C . SER A 1 226 ? 7.676 -2.01 24.469 1 80.12 226 SER A C 1
ATOM 1745 O O . SER A 1 226 ? 7.66 -1.099 25.297 1 80.12 226 SER A O 1
ATOM 1747 N N . ASP A 1 227 ? 7.402 -1.791 23.266 1 87.19 227 ASP A N 1
ATOM 1748 C CA . ASP A 1 227 ? 7.18 -0.458 22.719 1 87.19 227 ASP A CA 1
ATOM 1749 C C . ASP A 1 227 ? 5.727 -0.279 22.281 1 87.19 227 ASP A C 1
ATOM 1751 O O . ASP A 1 227 ? 5.457 0.212 21.172 1 87.19 227 ASP A O 1
ATOM 1755 N N . THR A 1 228 ? 4.82 -0.646 23.156 1 90.62 228 THR A N 1
ATOM 1756 C CA . THR A 1 228 ? 3.404 -0.637 22.812 1 90.62 228 THR A CA 1
ATOM 1757 C C . THR A 1 228 ? 2.926 0.785 22.531 1 90.62 228 THR A C 1
ATOM 1759 O O . THR A 1 228 ? 2.211 1.024 21.562 1 90.62 228 THR A O 1
ATOM 1762 N N . GLY A 1 229 ? 3.338 1.719 23.438 1 91.62 229 GLY A N 1
ATOM 1763 C CA . GLY A 1 229 ? 2.918 3.1 23.25 1 91.62 229 GLY A CA 1
ATOM 1764 C C . GLY A 1 229 ? 3.396 3.705 21.953 1 91.62 229 GLY A C 1
ATOM 1765 O O . GLY A 1 229 ? 2.604 4.273 21.188 1 91.62 229 GLY A O 1
ATOM 1766 N N . VAL A 1 230 ? 4.645 3.523 21.656 1 92.44 230 VAL A N 1
ATOM 1767 C CA . VAL A 1 230 ? 5.219 4.059 20.422 1 92.44 230 VAL A CA 1
ATOM 1768 C C . VAL A 1 230 ? 4.594 3.365 19.219 1 92.44 230 VAL A C 1
ATOM 1770 O O . VAL A 1 230 ? 4.32 4.004 18.203 1 92.44 230 VAL A O 1
ATOM 1773 N N . SER A 1 231 ? 4.363 2.047 19.312 1 94.75 231 SER A N 1
ATOM 1774 C CA . SER A 1 231 ? 3.764 1.293 18.219 1 94.75 231 SER A CA 1
ATOM 1775 C C . SER A 1 231 ? 2.367 1.809 17.891 1 94.75 231 SER A C 1
ATOM 1777 O O . SER A 1 231 ? 1.994 1.902 16.719 1 94.75 231 SER A O 1
ATOM 1779 N N . ARG A 1 232 ? 1.644 2.156 18.906 1 96.62 232 ARG A N 1
ATOM 1780 C CA . ARG A 1 232 ? 0.294 2.668 18.688 1 96.62 232 ARG A CA 1
ATOM 1781 C C . ARG A 1 232 ? 0.33 4.051 18.047 1 96.62 232 ARG A C 1
ATOM 1783 O O . ARG A 1 232 ? -0.46 4.348 17.156 1 96.62 232 ARG A O 1
ATOM 1790 N N . ARG A 1 233 ? 1.223 4.914 18.5 1 96.88 233 ARG A N 1
ATOM 1791 C CA . ARG A 1 233 ? 1.377 6.234 17.906 1 96.88 233 ARG A CA 1
ATOM 1792 C C . ARG A 1 233 ? 1.788 6.121 16.438 1 96.88 233 ARG A C 1
ATOM 1794 O O . ARG A 1 233 ? 1.271 6.848 15.586 1 96.88 233 ARG A O 1
ATOM 1801 N N . VAL A 1 234 ? 2.682 5.215 16.203 1 97.31 234 VAL A N 1
ATOM 1802 C CA . VAL A 1 234 ? 3.168 5.004 14.836 1 97.31 234 VAL A CA 1
ATOM 1803 C C . VAL A 1 234 ? 2.027 4.52 13.953 1 97.31 234 VAL A C 1
ATOM 1805 O O . VAL A 1 234 ? 1.836 5.027 12.844 1 97.31 234 VAL A O 1
ATOM 1808 N N . TRP A 1 235 ? 1.247 3.559 14.422 1 98.38 235 TRP A N 1
ATOM 1809 C CA . TRP A 1 235 ? 0.132 3.035 13.641 1 98.38 235 TRP A CA 1
ATOM 1810 C C . TRP A 1 235 ? -0.842 4.148 13.273 1 98.38 235 TRP A C 1
ATOM 1812 O O . TRP A 1 235 ? -1.218 4.293 12.109 1 98.38 235 TRP A O 1
ATOM 1822 N N . TRP A 1 236 ? -1.188 4.953 14.211 1 98.62 236 TRP A N 1
ATOM 1823 C CA . TRP A 1 236 ? -2.199 5.977 13.969 1 98.62 236 TRP A CA 1
ATOM 1824 C C . TRP A 1 236 ? -1.636 7.109 13.117 1 98.62 236 TRP A C 1
ATOM 1826 O O . TRP A 1 236 ? -2.375 7.77 12.383 1 98.62 236 TRP A O 1
ATOM 1836 N N . THR A 1 237 ? -0.302 7.352 13.219 1 98.69 237 THR A N 1
ATOM 1837 C CA . THR A 1 237 ? 0.332 8.289 12.297 1 98.69 237 THR A CA 1
ATOM 1838 C C . THR A 1 237 ? 0.22 7.789 10.859 1 98.69 237 THR A C 1
ATOM 1840 O O . THR A 1 237 ? -0.158 8.547 9.961 1 98.69 237 THR A O 1
ATOM 1843 N N . ILE A 1 238 ? 0.496 6.508 10.695 1 98.62 238 ILE A N 1
ATOM 1844 C CA . ILE A 1 238 ? 0.462 5.898 9.375 1 98.62 238 ILE A CA 1
ATOM 1845 C C . ILE A 1 238 ? -0.968 5.902 8.836 1 98.62 238 ILE A C 1
ATOM 1847 O O . ILE A 1 238 ? -1.212 6.309 7.699 1 98.62 238 ILE A O 1
ATOM 1851 N N . TYR A 1 239 ? -1.896 5.461 9.664 1 98.44 239 TYR A N 1
ATOM 1852 C CA . TYR A 1 239 ? -3.295 5.422 9.242 1 98.44 239 TYR A CA 1
ATOM 1853 C C . TYR A 1 239 ? -3.805 6.816 8.906 1 98.44 239 TYR A C 1
ATOM 1855 O O . TYR A 1 239 ? -4.422 7.023 7.859 1 98.44 239 TYR A O 1
ATOM 1863 N N . GLY A 1 240 ? -3.541 7.723 9.773 1 98.44 240 GLY A N 1
ATOM 1864 C CA . GLY A 1 240 ? -3.979 9.094 9.562 1 98.44 240 GLY A CA 1
ATOM 1865 C C . GLY A 1 240 ? -3.434 9.703 8.289 1 98.44 240 GLY A C 1
ATOM 1866 O O . GLY A 1 240 ? -4.172 10.336 7.527 1 98.44 240 GLY A O 1
ATOM 1867 N N . ASN A 1 241 ? -2.152 9.508 8.039 1 98.31 241 ASN A N 1
ATOM 1868 C CA . ASN A 1 241 ? -1.537 10.062 6.836 1 98.31 241 ASN A CA 1
ATOM 1869 C C . ASN A 1 241 ? -2.131 9.445 5.574 1 98.31 241 ASN A C 1
ATOM 1871 O O . ASN A 1 241 ? -2.279 10.125 4.559 1 98.31 241 ASN A O 1
ATOM 1875 N N . ASN A 1 242 ? -2.379 8.172 5.633 1 98 242 ASN A N 1
ATOM 1876 C CA . ASN A 1 242 ? -2.979 7.527 4.473 1 98 242 ASN A CA 1
ATOM 1877 C C . ASN A 1 242 ? -4.395 8.039 4.215 1 98 242 ASN A C 1
ATOM 1879 O O . ASN A 1 242 ? -4.801 8.195 3.062 1 98 242 ASN A O 1
ATOM 1883 N N . VAL A 1 243 ? -5.172 8.312 5.227 1 97.88 243 VAL A N 1
ATOM 1884 C CA . VAL A 1 243 ? -6.512 8.867 5.074 1 97.88 243 VAL A CA 1
ATOM 1885 C C . VAL A 1 243 ? -6.426 10.266 4.461 1 97.88 243 VAL A C 1
ATOM 1887 O O . VAL A 1 243 ? -7.152 10.578 3.516 1 97.88 243 VAL A O 1
ATOM 1890 N N . LEU A 1 244 ? -5.516 11.016 4.996 1 97.88 244 LEU A N 1
ATOM 1891 C CA . LEU A 1 244 ? -5.352 12.375 4.496 1 97.88 244 LEU A CA 1
ATOM 1892 C C . LEU A 1 244 ? -4.949 12.367 3.025 1 97.88 244 LEU A C 1
ATOM 1894 O O . LEU A 1 244 ? -5.445 13.18 2.24 1 97.88 244 LEU A O 1
ATOM 1898 N N . GLN A 1 245 ? -4.082 11.461 2.635 1 96.25 245 GLN A N 1
ATOM 1899 C CA . GLN A 1 245 ? -3.664 11.375 1.24 1 96.25 245 GLN A CA 1
ATOM 1900 C C . GLN A 1 245 ? -4.812 10.906 0.349 1 96.25 245 GLN A C 1
ATOM 1902 O O . GLN A 1 245 ? -4.961 11.383 -0.779 1 96.25 245 GLN A O 1
ATOM 1907 N N . ALA A 1 246 ? -5.562 10 0.84 1 94.94 246 ALA A N 1
ATOM 1908 C CA . ALA A 1 246 ? -6.699 9.508 0.07 1 94.94 246 ALA A CA 1
ATOM 1909 C C . ALA A 1 246 ? -7.699 10.625 -0.206 1 94.94 246 ALA A C 1
ATOM 1911 O O . ALA A 1 246 ? -8.195 10.766 -1.327 1 94.94 246 ALA A O 1
ATOM 1912 N N . VAL A 1 247 ? -7.957 11.43 0.778 1 95.44 247 VAL A N 1
ATOM 1913 C CA . VAL A 1 247 ? -8.891 12.547 0.631 1 95.44 247 VAL A CA 1
ATOM 1914 C C . VAL A 1 247 ? -8.289 13.609 -0.288 1 95.44 247 VAL A C 1
ATOM 1916 O O . VAL A 1 247 ? -8.984 14.164 -1.141 1 95.44 247 VAL A O 1
ATOM 1919 N N . CYS A 1 248 ? -7.031 13.82 -0.107 1 96.38 248 CYS A N 1
ATOM 1920 C CA . CYS A 1 248 ? -6.34 14.867 -0.853 1 96.38 248 CYS A CA 1
ATOM 1921 C C . CYS A 1 248 ? -6.332 14.555 -2.346 1 96.38 248 CYS A C 1
ATOM 1923 O O . CYS A 1 248 ? -6.668 15.406 -3.164 1 96.38 248 CYS A O 1
ATOM 1925 N N . PHE A 1 249 ? -6.078 13.305 -2.715 1 95.25 249 PHE A N 1
ATOM 1926 C CA . PHE A 1 249 ? -5.883 12.969 -4.121 1 95.25 249 PHE A CA 1
ATOM 1927 C C . PHE A 1 249 ? -7.109 12.258 -4.68 1 95.25 249 PHE A C 1
ATOM 1929 O O . PHE A 1 249 ? -7.223 12.07 -5.891 1 95.25 249 PHE A O 1
ATOM 1936 N N . GLY A 1 250 ? -8.039 11.945 -3.842 1 93.62 250 GLY A N 1
ATOM 1937 C CA . GLY A 1 250 ? -9.172 11.164 -4.305 1 93.62 250 GLY A CA 1
ATOM 1938 C C . GLY A 1 250 ? -8.805 9.75 -4.707 1 93.62 250 GLY A C 1
ATOM 1939 O O . GLY A 1 250 ? -9.32 9.227 -5.691 1 93.62 250 GLY A O 1
ATOM 1940 N N . ARG A 1 251 ? -7.852 9.203 -4.035 1 94.5 251 ARG A N 1
ATOM 1941 C CA . ARG A 1 251 ? -7.383 7.844 -4.285 1 94.5 251 ARG A CA 1
ATOM 1942 C C . ARG A 1 251 ? -7.984 6.863 -3.281 1 94.5 251 ARG A C 1
ATOM 1944 O O . ARG A 1 251 ? -8.508 7.273 -2.244 1 94.5 251 ARG A O 1
ATOM 1951 N N . PRO A 1 252 ? -7.969 5.551 -3.602 1 93.44 252 PRO A N 1
ATOM 1952 C CA . PRO A 1 252 ? -8.586 4.578 -2.701 1 93.44 252 PRO A CA 1
ATOM 1953 C C . PRO A 1 252 ? -7.875 4.488 -1.352 1 93.44 252 PRO A C 1
ATOM 1955 O O . PRO A 1 252 ? -6.66 4.68 -1.275 1 93.44 252 PRO A O 1
ATOM 1958 N N . LEU A 1 253 ? -8.719 4.238 -0.333 1 94.56 253 LEU A N 1
ATOM 1959 C CA . LEU A 1 253 ? -8.156 3.959 0.982 1 94.56 253 LEU A CA 1
ATOM 1960 C C . LEU A 1 253 ? -7.43 2.617 0.99 1 94.56 253 LEU A C 1
ATOM 1962 O O . LEU A 1 253 ? -8.008 1.595 0.612 1 94.56 253 LEU A O 1
ATOM 1966 N N . PRO A 1 254 ? -6.172 2.607 1.39 1 95 254 PRO A N 1
ATOM 1967 C CA . PRO A 1 254 ? -5.426 1.348 1.36 1 95 254 PRO A CA 1
ATOM 1968 C C . PRO A 1 254 ? -5.836 0.395 2.482 1 95 254 PRO A C 1
ATOM 1970 O O . PRO A 1 254 ? -5.566 -0.807 2.404 1 95 254 PRO A O 1
ATOM 1973 N N . ILE A 1 255 ? -6.309 0.863 3.533 1 95.19 255 ILE A N 1
ATOM 1974 C CA . ILE A 1 255 ? -6.797 0.044 4.637 1 95.19 255 ILE A CA 1
ATOM 1975 C C . ILE A 1 255 ? -8.094 0.639 5.191 1 95.19 255 ILE A C 1
ATOM 1977 O O . ILE A 1 255 ? -8.227 1.86 5.293 1 95.19 255 ILE A O 1
ATOM 1981 N N . ARG A 1 256 ? -9.016 -0.203 5.445 1 90.94 256 ARG A N 1
ATOM 1982 C CA . ARG A 1 256 ? -10.32 0.23 5.945 1 90.94 256 ARG A CA 1
ATOM 1983 C C . ARG A 1 256 ? -10.453 -0.05 7.438 1 90.94 256 ARG A C 1
ATOM 1985 O O . ARG A 1 256 ? -9.625 -0.759 8.023 1 90.94 256 ARG A O 1
ATOM 1992 N N . ALA A 1 257 ? -11.484 0.542 8.008 1 88 257 ALA A N 1
ATOM 1993 C CA . ALA A 1 257 ? -11.672 0.455 9.453 1 88 257 ALA A CA 1
ATOM 1994 C C . ALA A 1 257 ? -11.914 -0.988 9.891 1 88 257 ALA A C 1
ATOM 1996 O O . ALA A 1 257 ? -11.539 -1.381 10.992 1 88 257 ALA A O 1
ATOM 1997 N N . GLU A 1 258 ? -12.43 -1.783 9.031 1 87.25 258 GLU A N 1
ATOM 1998 C CA . GLU A 1 258 ? -12.734 -3.168 9.375 1 87.25 258 GLU A CA 1
ATOM 1999 C C . GLU A 1 258 ? -11.484 -4.039 9.32 1 87.25 258 GLU A C 1
ATOM 2001 O O . GLU A 1 258 ? -11.484 -5.16 9.836 1 87.25 258 GLU A O 1
ATOM 2006 N N . ASP A 1 259 ? -10.445 -3.51 8.805 1 91.94 259 ASP A N 1
ATOM 2007 C CA . ASP A 1 259 ? -9.25 -4.309 8.547 1 91.94 259 ASP A CA 1
ATOM 2008 C C . ASP A 1 259 ? -8.305 -4.285 9.742 1 91.94 259 ASP A C 1
ATOM 2010 O O . ASP A 1 259 ? -7.297 -4.996 9.766 1 91.94 259 ASP A O 1
ATOM 2014 N N . PHE A 1 260 ? -8.508 -3.459 10.734 1 94.62 260 PHE A N 1
ATOM 2015 C CA . PHE A 1 260 ? -7.629 -3.391 11.891 1 94.62 260 PHE A CA 1
ATOM 2016 C C . PHE A 1 260 ? -8.43 -3.188 13.172 1 94.62 260 PHE A C 1
ATOM 2018 O O . PHE A 1 260 ? -9.609 -2.838 13.117 1 94.62 260 PHE A O 1
ATOM 2025 N N . ASP A 1 261 ? -7.82 -3.424 14.344 1 94.69 261 ASP A N 1
ATOM 2026 C CA . ASP A 1 261 ? -8.531 -3.33 15.609 1 94.69 261 ASP A CA 1
ATOM 2027 C C . ASP A 1 261 ? -7.688 -2.631 16.672 1 94.69 261 ASP A C 1
ATOM 2029 O O . ASP A 1 261 ? -7.672 -3.039 17.828 1 94.69 261 ASP A O 1
ATOM 2033 N N . ILE A 1 262 ? -6.969 -1.64 16.281 1 97 262 ILE A N 1
ATOM 2034 C CA . ILE A 1 262 ? -6.105 -0.918 17.219 1 97 262 ILE A CA 1
ATOM 2035 C C . ILE A 1 262 ? -6.887 0.214 17.875 1 97 262 ILE A C 1
ATOM 2037 O O . ILE A 1 262 ? -7.566 0.987 17.188 1 97 262 ILE A O 1
ATOM 2041 N N . GLU A 1 263 ? -6.793 0.335 19.141 1 96.25 263 GLU A N 1
ATOM 2042 C CA . GLU A 1 263 ? -7.465 1.4 19.875 1 96.25 263 GLU A CA 1
ATOM 2043 C C . GLU A 1 263 ? -6.816 2.756 19.594 1 96.25 263 GLU A C 1
ATOM 2045 O O . GLU A 1 263 ? -5.652 2.822 19.203 1 96.25 263 GLU A O 1
ATOM 2050 N N . LEU A 1 264 ? -7.598 3.82 19.828 1 97.56 264 LEU A N 1
ATOM 2051 C CA . LEU A 1 264 ? -7.066 5.172 19.703 1 97.56 264 LEU A CA 1
ATOM 2052 C C . LEU A 1 264 ? -5.934 5.406 20.703 1 97.56 264 LEU A C 1
ATOM 2054 O O . LEU A 1 264 ? -5.891 4.777 21.766 1 97.56 264 LEU A O 1
ATOM 2058 N N . PRO A 1 265 ? -5.004 6.273 20.297 1 96.62 265 PRO A N 1
ATOM 2059 C CA . PRO A 1 265 ? -3.941 6.598 21.25 1 96.62 265 PRO A CA 1
ATOM 2060 C C . PRO A 1 265 ? -4.477 7.215 22.547 1 96.62 265 PRO A C 1
ATOM 2062 O O . PRO A 1 265 ? -5.484 7.926 22.516 1 96.62 265 PRO A O 1
ATOM 2065 N N . LYS A 1 266 ? -3.807 6.891 23.625 1 94.94 266 LYS A N 1
ATOM 2066 C CA . LYS A 1 266 ? -4.098 7.434 24.938 1 94.94 266 LYS A CA 1
ATOM 2067 C C . LYS A 1 266 ? -2.879 8.141 25.531 1 94.94 266 LYS A C 1
ATOM 2069 O O . LYS A 1 266 ? -1.775 8.039 24.984 1 94.94 266 LYS A O 1
ATOM 2074 N N . LEU A 1 267 ? -3.125 8.852 26.578 1 92.62 267 LEU A N 1
ATOM 2075 C CA . LEU A 1 267 ? -2.045 9.617 27.188 1 92.62 267 LEU A CA 1
ATOM 2076 C C . LEU A 1 267 ? -0.937 8.695 27.688 1 92.62 267 LEU A C 1
ATOM 2078 O O . LEU A 1 267 ? 0.235 9.078 27.703 1 92.62 267 LEU A O 1
ATOM 2082 N N . GLU A 1 268 ? -1.316 7.484 28 1 90.88 268 GLU A N 1
ATOM 2083 C CA . GLU A 1 268 ? -0.35 6.512 28.5 1 90.88 268 GLU A CA 1
ATOM 2084 C C . GLU A 1 268 ? 0.639 6.105 27.406 1 90.88 268 GLU A C 1
ATOM 2086 O O . GLU A 1 268 ? 1.719 5.59 27.703 1 90.88 268 GLU A O 1
ATOM 2091 N N . ASP A 1 269 ? 0.257 6.316 26.188 1 92.94 269 ASP A N 1
ATOM 2092 C CA . ASP A 1 269 ? 1.111 5.941 25.062 1 92.94 269 ASP A CA 1
ATOM 2093 C C . ASP A 1 269 ? 2.246 6.945 24.875 1 92.94 269 ASP A C 1
ATOM 2095 O O . ASP A 1 269 ? 3.152 6.723 24.078 1 92.94 269 ASP A O 1
ATOM 2099 N N . PHE A 1 270 ? 2.154 8.07 25.609 1 91.62 270 PHE A N 1
ATOM 2100 C CA . PHE A 1 270 ? 3.158 9.125 25.5 1 91.62 270 PHE A CA 1
ATOM 2101 C C . PHE A 1 270 ? 3.992 9.211 26.766 1 91.62 270 PHE A C 1
ATOM 2103 O O . PHE A 1 270 ? 3.514 8.875 27.859 1 91.62 270 PHE A O 1
ATOM 2110 N N . GLN A 1 271 ? 5.148 9.555 26.641 1 81.12 271 GLN A N 1
ATOM 2111 C CA . GLN A 1 271 ? 6.023 9.703 27.797 1 81.12 271 GLN A CA 1
ATOM 2112 C C . GLN A 1 271 ? 5.715 11 28.547 1 81.12 271 GLN A C 1
ATOM 2114 O O . GLN A 1 271 ? 5.793 11.039 29.781 1 81.12 271 GLN A O 1
ATOM 2119 N N . THR A 1 272 ? 5.438 12.023 27.766 1 78.5 272 THR A N 1
ATOM 2120 C CA . THR A 1 272 ? 5.152 13.32 28.375 1 78.5 272 THR A CA 1
ATOM 2121 C C . THR A 1 272 ? 3.742 13.781 28.031 1 78.5 272 THR A C 1
ATOM 2123 O O . THR A 1 272 ? 3.299 13.641 26.891 1 78.5 272 THR A O 1
ATOM 2126 N N . LEU A 1 273 ? 3.145 14.125 29.172 1 78.81 273 LEU A N 1
ATOM 2127 C CA . LEU A 1 273 ? 1.825 14.711 28.969 1 78.81 273 LEU A CA 1
ATOM 2128 C C . LEU A 1 273 ? 1.938 16.188 28.594 1 78.81 273 LEU A C 1
ATOM 2130 O O . LEU A 1 273 ? 2.254 17.031 29.438 1 78.81 273 LEU A O 1
ATOM 2134 N N . ASN A 1 274 ? 1.859 16.406 27.312 1 85.56 274 ASN A N 1
ATOM 2135 C CA . ASN A 1 274 ? 1.918 17.781 26.828 1 85.56 274 ASN A CA 1
ATOM 2136 C C . ASN A 1 274 ? 0.845 18.047 25.781 1 85.56 274 ASN A C 1
ATOM 2138 O O . ASN A 1 274 ? 0.031 17.172 25.469 1 85.56 274 ASN A O 1
ATOM 2142 N N . ASP A 1 275 ? 0.794 19.25 25.328 1 89.81 275 ASP A N 1
ATOM 2143 C CA . ASP A 1 275 ? -0.21 19.688 24.359 1 89.81 275 ASP A CA 1
ATOM 2144 C C . ASP A 1 275 ? -0.092 18.906 23.062 1 89.81 275 ASP A C 1
ATOM 2146 O O . ASP A 1 275 ? -1.099 18.625 22.406 1 89.81 275 ASP A O 1
ATOM 2150 N N . ALA A 1 276 ? 1.128 18.562 22.828 1 92.31 276 ALA A N 1
ATOM 2151 C CA . ALA A 1 276 ? 1.348 17.844 21.578 1 92.31 276 ALA A CA 1
ATOM 2152 C C . ALA A 1 276 ? 0.706 16.453 21.625 1 92.31 276 ALA A C 1
ATOM 2154 O O . ALA A 1 276 ? 0.088 16.016 20.656 1 92.31 276 ALA A O 1
ATOM 2155 N N . SER A 1 277 ? 0.841 15.758 22.734 1 94.12 277 SER A N 1
ATOM 2156 C CA . SER A 1 277 ? 0.241 14.438 22.906 1 94.12 277 SER A CA 1
ATOM 2157 C C . SER A 1 277 ? -1.281 14.508 22.844 1 94.12 277 SER A C 1
ATOM 2159 O O . SER A 1 277 ? -1.922 13.695 22.172 1 94.12 277 SER A O 1
ATOM 2161 N N . LEU A 1 278 ? -1.805 15.523 23.531 1 95.31 278 LEU A N 1
ATOM 2162 C CA . LEU A 1 278 ? -3.252 15.711 23.531 1 95.31 278 LEU A CA 1
ATOM 2163 C C . LEU A 1 278 ? -3.756 16.016 22.125 1 95.31 278 LEU A C 1
ATOM 2165 O O . LEU A 1 278 ? -4.809 15.531 21.719 1 95.31 278 LEU A O 1
ATOM 2169 N N . CYS A 1 279 ? -3.035 16.844 21.484 1 96.81 279 CYS A N 1
ATOM 2170 C CA . CYS A 1 279 ? -3.4 17.219 20.125 1 96.81 279 CYS A CA 1
ATOM 2171 C C . CYS A 1 279 ? -3.445 16 19.203 1 96.81 279 CYS A C 1
ATOM 2173 O O . CYS A 1 279 ? -4.359 15.867 18.391 1 96.81 279 CYS A O 1
ATOM 2175 N N . PHE A 1 280 ? -2.439 15.125 19.359 1 97.62 280 PHE A N 1
ATOM 2176 C CA . PHE A 1 280 ? -2.387 13.945 18.516 1 97.62 280 PHE A CA 1
ATOM 2177 C C . PHE A 1 280 ? -3.58 13.031 18.781 1 97.62 280 PHE A C 1
ATOM 2179 O O . PHE A 1 280 ? -4.109 12.406 17.859 1 97.62 280 PHE A O 1
ATOM 2186 N N . ILE A 1 281 ? -3.977 12.906 19.969 1 97.38 281 ILE A N 1
ATOM 2187 C CA . ILE A 1 281 ? -5.133 12.094 20.328 1 97.38 281 ILE A CA 1
ATOM 2188 C C . ILE A 1 281 ? -6.383 12.648 19.641 1 97.38 281 ILE A C 1
ATOM 2190 O O . ILE A 1 281 ? -7.152 11.898 19.047 1 97.38 281 ILE A O 1
ATOM 2194 N N . GLU A 1 282 ? -6.586 13.977 19.672 1 97.62 282 GLU A N 1
ATOM 2195 C CA . GLU A 1 282 ? -7.727 14.609 19.031 1 97.62 282 GLU A CA 1
ATOM 2196 C C . GLU A 1 282 ? -7.652 14.461 17.516 1 97.62 282 GLU A C 1
ATOM 2198 O O . GLU A 1 282 ? -8.68 14.281 16.844 1 97.62 282 GLU A O 1
ATOM 2203 N N . PHE A 1 283 ? -6.441 14.578 17.078 1 98.12 283 PHE A N 1
ATOM 2204 C CA . PHE A 1 283 ? -6.215 14.375 15.648 1 98.12 283 PHE A CA 1
ATOM 2205 C C . PHE A 1 283 ? -6.668 12.984 15.219 1 98.12 283 PHE A C 1
ATOM 2207 O O . PHE A 1 283 ? -7.34 12.836 14.195 1 98.12 283 PHE A O 1
ATOM 2214 N N . SER A 1 284 ? -6.289 11.945 15.938 1 98.19 284 SER A N 1
ATOM 2215 C CA . SER A 1 284 ? -6.621 10.562 15.617 1 98.19 284 SER A CA 1
ATOM 2216 C C . SER A 1 284 ? -8.133 10.344 15.609 1 98.19 284 SER A C 1
ATOM 2218 O O . SER A 1 284 ? -8.648 9.602 14.781 1 98.19 284 SER A O 1
ATOM 2220 N N . LYS A 1 285 ? -8.82 11 16.5 1 97.62 285 LYS A N 1
ATOM 2221 C CA . LYS A 1 285 ? -10.281 10.914 16.516 1 97.62 285 LYS A CA 1
ATOM 2222 C C . LYS A 1 285 ? -10.875 11.492 15.227 1 97.62 285 LYS A C 1
ATOM 2224 O O . LYS A 1 285 ? -11.828 10.938 14.672 1 97.62 285 LYS A O 1
ATOM 2229 N N . LEU A 1 286 ? -10.344 12.586 14.812 1 97.81 286 LEU A N 1
ATOM 2230 C CA . LEU A 1 286 ? -10.82 13.242 13.602 1 97.81 286 LEU A CA 1
ATOM 2231 C C . LEU A 1 286 ? -10.539 12.375 12.375 1 97.81 286 LEU A C 1
ATOM 2233 O O . LEU A 1 286 ? -11.312 12.375 11.414 1 97.81 286 LEU A O 1
ATOM 2237 N N . VAL A 1 287 ? -9.414 11.734 12.414 1 98 287 VAL A N 1
ATOM 2238 C CA . VAL A 1 287 ? -9.023 10.867 11.312 1 98 287 VAL A CA 1
ATOM 2239 C C . VAL A 1 287 ? -10.062 9.766 11.125 1 98 287 VAL A C 1
ATOM 2241 O O . VAL A 1 287 ? -10.398 9.398 9.992 1 98 287 VAL A O 1
ATOM 2244 N N . VAL A 1 288 ? -10.562 9.219 12.195 1 97.31 288 VAL A N 1
ATOM 2245 C CA . VAL A 1 288 ? -11.586 8.18 12.133 1 97.31 288 VAL A CA 1
ATOM 2246 C C . VAL A 1 288 ? -12.836 8.719 11.453 1 97.31 288 VAL A C 1
ATOM 2248 O O . VAL A 1 288 ? -13.438 8.047 10.609 1 97.31 288 VAL A O 1
ATOM 2251 N N . ILE A 1 289 ? -13.211 9.922 11.773 1 96.88 289 ILE A N 1
ATOM 2252 C CA . ILE A 1 289 ? -14.383 10.555 11.18 1 96.88 289 ILE A CA 1
ATOM 2253 C C . ILE A 1 289 ? -14.125 10.805 9.695 1 96.88 289 ILE A C 1
ATOM 2255 O O . ILE A 1 289 ? -14.984 10.531 8.852 1 96.88 289 ILE A O 1
ATOM 2259 N N . MET A 1 290 ? -12.992 11.352 9.43 1 97.06 290 MET A N 1
ATOM 2260 C CA . MET A 1 290 ? -12.656 11.648 8.039 1 97.06 290 MET A CA 1
ATOM 2261 C C . MET A 1 290 ? -12.664 10.375 7.199 1 97.06 290 MET A C 1
ATOM 2263 O O . MET A 1 290 ? -13.133 10.383 6.059 1 97.06 290 MET A O 1
ATOM 2267 N N . ALA A 1 291 ? -12.094 9.312 7.742 1 96.5 291 ALA A N 1
ATOM 2268 C CA . ALA A 1 291 ? -12.094 8.031 7.039 1 96.5 291 ALA A CA 1
ATOM 2269 C C . ALA A 1 291 ? -13.516 7.578 6.73 1 96.5 291 ALA A C 1
ATOM 2271 O O . ALA A 1 291 ? -13.781 7.039 5.652 1 96.5 291 ALA A O 1
ATOM 2272 N N . SER A 1 292 ? -14.414 7.789 7.641 1 94 292 SER A N 1
ATOM 2273 C CA . SER A 1 292 ? -15.812 7.426 7.434 1 94 292 SER A CA 1
ATOM 2274 C C . SER A 1 292 ? -16.438 8.25 6.312 1 94 292 SER A C 1
ATOM 2276 O O . SER A 1 292 ? -17.281 7.758 5.57 1 94 292 SER A O 1
ATOM 2278 N N . ILE A 1 293 ? -16.047 9.484 6.25 1 93.44 293 ILE A N 1
ATOM 2279 C CA . ILE A 1 293 ? -16.547 10.352 5.191 1 93.44 293 ILE A CA 1
ATOM 2280 C C . ILE A 1 293 ? -16.078 9.836 3.834 1 93.44 293 ILE A C 1
ATOM 2282 O O . ILE A 1 293 ? -16.859 9.789 2.875 1 93.44 293 ILE A O 1
ATOM 2286 N N . VAL A 1 294 ? -14.828 9.445 3.781 1 91.25 294 VAL A N 1
ATOM 2287 C CA . VAL A 1 294 ? -14.273 8.914 2.541 1 91.25 294 VAL A CA 1
ATOM 2288 C C . VAL A 1 294 ? -15.016 7.641 2.146 1 91.25 294 VAL A C 1
ATOM 2290 O O . VAL A 1 294 ? -15.367 7.457 0.979 1 91.25 294 VAL A O 1
ATOM 2293 N N . GLU A 1 295 ? -15.188 6.781 3.07 1 88.38 295 GLU A N 1
ATOM 2294 C CA . GLU A 1 295 ? -15.891 5.531 2.797 1 88.38 295 GLU A CA 1
ATOM 2295 C C . GLU A 1 295 ? -17.312 5.801 2.32 1 88.38 295 GLU A C 1
ATOM 2297 O O . GLU A 1 295 ? -17.812 5.133 1.407 1 88.38 295 GLU A O 1
ATOM 2302 N N . ALA A 1 296 ? -17.984 6.773 2.943 1 88.19 296 ALA A N 1
ATOM 2303 C CA . ALA A 1 296 ? -19.328 7.16 2.529 1 88.19 296 ALA A CA 1
ATOM 2304 C C . ALA A 1 296 ? -19.328 7.68 1.095 1 88.19 296 ALA A C 1
ATOM 2306 O O . ALA A 1 296 ? -20.266 7.406 0.332 1 88.19 296 ALA A O 1
ATOM 2307 N N . SER A 1 297 ? -18.312 8.422 0.822 1 86.38 297 SER A N 1
ATOM 2308 C CA . SER A 1 297 ? -18.219 8.969 -0.525 1 86.38 297 SER A CA 1
ATOM 2309 C C . SER A 1 297 ? -18.062 7.863 -1.563 1 86.38 297 SER A C 1
ATOM 2311 O O . SER A 1 297 ? -18.609 7.949 -2.66 1 86.38 297 SER A O 1
ATOM 2313 N N . ILE A 1 298 ? -17.328 6.844 -1.255 1 79.38 298 ILE A N 1
ATOM 2314 C CA . ILE A 1 298 ? -17.109 5.719 -2.156 1 79.38 298 ILE A CA 1
ATOM 2315 C C . ILE A 1 298 ? -18.391 4.91 -2.307 1 79.38 298 ILE A C 1
ATOM 2317 O O . ILE A 1 298 ? -18.797 4.57 -3.424 1 79.38 298 ILE A O 1
ATOM 2321 N N . LYS A 1 299 ? -19.047 4.688 -1.262 1 77.5 299 LYS A N 1
ATOM 2322 C CA . LYS A 1 299 ? -20.25 3.865 -1.272 1 77.5 299 LYS A CA 1
ATOM 2323 C C . LYS A 1 299 ? -21.391 4.574 -1.996 1 77.5 299 LYS A C 1
ATOM 2325 O O . LYS A 1 299 ? -22.156 3.941 -2.725 1 77.5 299 LYS A O 1
ATOM 2330 N N . ARG A 1 300 ? -21.531 5.84 -1.801 1 74.81 300 ARG A N 1
ATOM 2331 C CA . ARG A 1 300 ? -22.609 6.598 -2.428 1 74.81 300 ARG A CA 1
ATOM 2332 C C . ARG A 1 300 ? -22.391 6.703 -3.934 1 74.81 300 ARG A C 1
ATOM 2334 O O . ARG A 1 300 ? -23.359 6.773 -4.695 1 74.81 300 ARG A O 1
ATOM 2341 N N . ARG A 1 301 ? -21.266 6.613 -4.309 1 71.94 301 ARG A N 1
ATOM 2342 C CA . ARG A 1 301 ? -20.984 6.637 -5.738 1 71.94 301 ARG A CA 1
ATOM 2343 C C . ARG A 1 301 ? -21.375 5.32 -6.398 1 71.94 301 ARG A C 1
ATOM 2345 O O . ARG A 1 301 ? -21.75 5.297 -7.574 1 71.94 301 ARG A O 1
ATOM 2352 N N . HIS A 1 302 ? -21.312 4.293 -5.578 1 68 302 HIS A N 1
ATOM 2353 C CA . HIS A 1 302 ? -21.719 2.986 -6.086 1 68 302 HIS A CA 1
ATOM 2354 C C . HIS A 1 302 ? -23.188 2.691 -5.738 1 68 302 HIS A C 1
ATOM 2356 O O . HIS A 1 302 ? -23.594 1.531 -5.742 1 68 302 HIS A O 1
ATOM 2362 N N . GLN A 1 303 ? -23.828 3.785 -5.383 1 62.66 303 GLN A N 1
ATOM 2363 C CA . GLN A 1 303 ? -25.266 3.762 -5.145 1 62.66 303 GLN A CA 1
ATOM 2364 C C . GLN A 1 303 ? -25.625 2.822 -3.996 1 62.66 303 GLN A C 1
ATOM 2366 O O . GLN A 1 303 ? -26.641 2.121 -4.051 1 62.66 303 GLN A O 1
ATOM 2371 N N . SER A 1 304 ? -24.672 2.676 -3.174 1 63.84 304 SER A N 1
ATOM 2372 C CA . SER A 1 304 ? -24.953 1.915 -1.961 1 63.84 304 SER A CA 1
ATOM 2373 C C . SER A 1 304 ? -25.344 2.836 -0.81 1 63.84 304 SER A C 1
ATOM 2375 O O . SER A 1 304 ? -24.906 3.986 -0.751 1 63.84 304 SER A O 1
ATOM 2377 N N . HIS A 1 305 ? -26.312 2.381 -0.041 1 62.28 305 HIS A N 1
ATOM 2378 C CA . HIS A 1 305 ? -26.75 3.164 1.11 1 62.28 305 HIS A CA 1
ATOM 2379 C C . HIS A 1 305 ? -25.656 3.219 2.178 1 62.28 305 HIS A C 1
ATOM 2381 O O . HIS A 1 305 ? -24.984 2.219 2.434 1 62.28 305 HIS A O 1
ATOM 2387 N N . PHE A 1 306 ? -25.25 4.367 2.535 1 66.56 306 PHE A N 1
ATOM 2388 C CA . PHE A 1 306 ? -24.344 4.543 3.664 1 66.56 306 PHE A CA 1
ATOM 2389 C C . PHE A 1 306 ? -24.938 5.496 4.691 1 66.56 306 PHE A C 1
ATOM 2391 O O . PHE A 1 306 ? -25.328 6.617 4.355 1 66.56 306 PHE A O 1
ATOM 2398 N N . ASP A 1 307 ? -25.109 5.004 5.887 1 68.56 307 ASP A N 1
ATOM 2399 C CA . ASP A 1 307 ? -25.672 5.805 6.977 1 68.56 307 ASP A CA 1
ATOM 2400 C C . ASP A 1 307 ? -24.672 6.867 7.438 1 68.56 307 ASP A C 1
ATOM 2402 O O . ASP A 1 307 ? -23.594 6.535 7.945 1 68.56 307 ASP A O 1
ATOM 2406 N N . VAL A 1 308 ? -25.109 8.109 7.215 1 78.62 308 VAL A N 1
ATOM 2407 C CA . VAL A 1 308 ? -24.203 9.219 7.512 1 78.62 308 VAL A CA 1
ATOM 2408 C C . VAL A 1 308 ? -24.516 9.789 8.891 1 78.62 308 VAL A C 1
ATOM 2410 O O . VAL A 1 308 ? -23.828 10.695 9.367 1 78.62 308 VAL A O 1
ATOM 2413 N N . THR A 1 309 ? -25.406 9.219 9.594 1 80.38 309 THR A N 1
ATOM 2414 C CA . THR A 1 309 ? -25.797 9.719 10.906 1 80.38 309 THR A CA 1
ATOM 2415 C C . THR A 1 309 ? -24.625 9.641 11.883 1 80.38 309 THR A C 1
ATOM 2417 O O . THR A 1 309 ? -24.406 10.539 12.695 1 80.38 309 THR A O 1
ATOM 2420 N N . ASP A 1 310 ? -23.922 8.562 11.664 1 88 310 ASP A N 1
ATOM 2421 C CA . ASP A 1 310 ? -22.781 8.367 12.547 1 88 310 ASP A CA 1
ATOM 2422 C C . ASP A 1 310 ? -21.703 9.414 12.305 1 88 310 ASP A C 1
ATOM 2424 O O . ASP A 1 310 ? -20.984 9.797 13.227 1 88 310 ASP A O 1
ATOM 2428 N N . ILE A 1 311 ? -21.625 9.938 11.133 1 92 311 ILE A N 1
ATOM 2429 C CA . ILE A 1 311 ? -20.609 10.922 10.789 1 92 311 ILE A CA 1
ATOM 2430 C C . ILE A 1 311 ? -20.969 12.266 11.414 1 92 311 ILE A C 1
ATOM 2432 O O . ILE A 1 311 ? -20.109 12.914 12.039 1 92 311 ILE A O 1
ATOM 2436 N N . VAL A 1 312 ? -22.266 12.672 11.328 1 89.94 312 VAL A N 1
ATOM 2437 C CA . VAL A 1 312 ? -22.703 13.961 11.875 1 89.94 312 VAL A CA 1
ATOM 2438 C C . VAL A 1 312 ? -22.594 13.938 13.398 1 89.94 312 VAL A C 1
ATOM 2440 O O . VAL A 1 312 ? -22.109 14.891 14.008 1 89.94 312 VAL A O 1
ATOM 2443 N N . THR A 1 313 ? -23.031 12.844 13.906 1 91.88 313 THR A N 1
ATOM 2444 C CA . THR A 1 313 ? -22.938 12.719 15.352 1 91.88 313 THR A CA 1
ATOM 2445 C C . THR A 1 313 ? -21.484 12.711 15.812 1 91.88 313 THR A C 1
ATOM 2447 O O . THR A 1 313 ? -21.172 13.25 16.875 1 91.88 313 THR A O 1
ATOM 2450 N N . GLY A 1 314 ? -20.672 12.07 15.031 1 95.06 314 GLY A N 1
ATOM 2451 C CA . GLY A 1 314 ? -19.25 12.055 15.344 1 95.06 314 GLY A CA 1
ATOM 2452 C C . GLY A 1 314 ? -18.609 13.43 15.297 1 95.06 314 GLY A C 1
ATOM 2453 O O . GLY A 1 314 ? -17.812 13.781 16.156 1 95.06 314 GLY A O 1
ATOM 2454 N N . LEU A 1 315 ? -18.953 14.227 14.32 1 95.75 315 LEU A N 1
ATOM 2455 C CA . LEU A 1 315 ? -18.438 15.586 14.195 1 95.75 315 LEU A CA 1
ATOM 2456 C C . LEU A 1 315 ? -18.922 16.453 15.359 1 95.75 315 LEU A C 1
ATOM 2458 O O . LEU A 1 315 ? -18.125 17.156 15.977 1 95.75 315 LEU A O 1
ATOM 2462 N N . GLN A 1 316 ? -20.188 16.328 15.688 1 94.12 316 GLN A N 1
ATOM 2463 C CA . GLN A 1 316 ? -20.75 17.094 16.797 1 94.12 316 GLN A CA 1
ATOM 2464 C C . GLN A 1 316 ? -20.094 16.703 18.125 1 94.12 316 GLN A C 1
ATOM 2466 O O . GLN A 1 316 ? -19.766 17.578 18.922 1 94.12 316 GLN A O 1
ATOM 2471 N N . ALA A 1 317 ? -19.953 15.453 18.234 1 95.81 317 ALA A N 1
ATOM 2472 C CA . ALA A 1 317 ? -19.344 14.969 19.469 1 95.81 317 ALA A CA 1
ATOM 2473 C C . ALA A 1 317 ? -17.891 15.438 19.594 1 95.81 317 ALA A C 1
ATOM 2475 O O . ALA A 1 317 ? -17.438 15.789 20.672 1 95.81 317 ALA A O 1
ATOM 2476 N N . TRP A 1 318 ? -17.172 15.43 18.531 1 97.19 318 TRP A N 1
ATOM 2477 C CA . TRP A 1 318 ? -15.758 15.805 18.562 1 97.19 318 TRP A CA 1
ATOM 2478 C C . TRP A 1 318 ? -15.594 17.25 19.031 1 97.19 318 TRP A C 1
ATOM 2480 O O . TRP A 1 318 ? -14.766 17.531 19.891 1 97.19 318 TRP A O 1
ATOM 2490 N N . VAL A 1 319 ? -16.359 18.188 18.469 1 94.31 319 VAL A N 1
ATOM 2491 C CA . VAL A 1 319 ? -16.219 19.609 18.781 1 94.31 319 VAL A CA 1
ATOM 2492 C C . VAL A 1 319 ? -16.719 19.875 20.203 1 94.31 319 VAL A C 1
ATOM 2494 O O . VAL A 1 319 ? -16.172 20.719 20.906 1 94.31 319 VAL A O 1
ATOM 2497 N N . ARG A 1 320 ? -17.703 19.125 20.625 1 92 320 ARG A N 1
ATOM 2498 C CA . ARG A 1 320 ? -18.266 19.297 21.953 1 92 320 ARG A CA 1
ATOM 2499 C C . ARG A 1 320 ? -17.312 18.766 23.031 1 92 320 ARG A C 1
ATOM 2501 O O . ARG A 1 320 ? -17.156 19.391 24.078 1 92 320 ARG A O 1
ATOM 2508 N N . GLU A 1 321 ? -16.703 17.656 22.688 1 94.5 321 GLU A N 1
ATOM 2509 C CA . GLU A 1 321 ? -15.906 16.969 23.688 1 94.5 321 GLU A CA 1
ATOM 2510 C C . GLU A 1 321 ? -14.43 17.328 23.562 1 94.5 321 GLU A C 1
ATOM 2512 O O . GLU A 1 321 ? -13.586 16.766 24.266 1 94.5 321 GLU A O 1
ATOM 2517 N N . LEU A 1 322 ? -14.172 18.266 22.703 1 94.94 322 LEU A N 1
ATOM 2518 C CA . LEU A 1 322 ? -12.781 18.656 22.484 1 94.94 322 LEU A CA 1
ATOM 2519 C C . LEU A 1 322 ? -12.133 19.109 23.781 1 94.94 322 LEU A C 1
ATOM 2521 O O . LEU A 1 322 ? -12.766 19.781 24.594 1 94.94 322 LEU A O 1
ATOM 2525 N N . ASN A 1 323 ? -10.906 18.688 24.016 1 90.06 323 ASN A N 1
ATOM 2526 C CA . ASN A 1 323 ? -10.133 19.141 25.172 1 90.06 323 ASN A CA 1
ATOM 2527 C C . ASN A 1 323 ? -10.164 20.672 25.297 1 90.06 323 ASN A C 1
ATOM 2529 O O . ASN A 1 323 ? -9.938 21.375 24.312 1 90.06 323 ASN A O 1
ATOM 2533 N N . PRO A 1 324 ? -10.43 21.188 26.438 1 88.56 324 PRO A N 1
ATOM 2534 C CA . PRO A 1 324 ? -10.562 22.625 26.641 1 88.56 324 PRO A CA 1
ATOM 2535 C C . PRO A 1 324 ? -9.312 23.391 26.219 1 88.56 324 PRO A C 1
ATOM 2537 O O . PRO A 1 324 ? -9.406 24.562 25.828 1 88.56 324 PRO A O 1
ATOM 2540 N N . ARG A 1 325 ? -8.266 22.703 26.219 1 88.56 325 ARG A N 1
ATOM 2541 C CA . ARG A 1 325 ? -7.012 23.344 25.844 1 88.56 325 ARG A CA 1
ATOM 2542 C C . ARG A 1 325 ? -7.031 23.797 24.391 1 88.56 325 ARG A C 1
ATOM 2544 O O . ARG A 1 325 ? -6.336 24.734 24.016 1 88.56 325 ARG A O 1
ATOM 2551 N N . PHE A 1 326 ? -7.867 23.188 23.594 1 94.12 326 PHE A N 1
ATOM 2552 C CA . PHE A 1 326 ? -7.832 23.438 22.156 1 94.12 326 PHE A CA 1
ATOM 2553 C C . PHE A 1 326 ? -9.125 24.094 21.688 1 94.12 326 PHE A C 1
ATOM 2555 O O . PHE A 1 326 ? -9.297 24.359 20.5 1 94.12 326 PHE A O 1
ATOM 2562 N N . LYS A 1 327 ? -9.984 24.391 22.578 1 91.5 327 LYS A N 1
ATOM 2563 C CA . LYS A 1 327 ? -11.203 25.094 22.188 1 91.5 327 LYS A CA 1
ATOM 2564 C C . LYS A 1 327 ? -10.906 26.5 21.688 1 91.5 327 LYS A C 1
ATOM 2566 O O . LYS A 1 327 ? -10.008 27.172 22.203 1 91.5 327 LYS A O 1
ATOM 2571 N N . LEU A 1 328 ? -11.586 26.938 20.766 1 91.62 328 LEU A N 1
ATOM 2572 C CA . LEU A 1 328 ? -11.344 28.25 20.156 1 91.62 328 LEU A CA 1
ATOM 2573 C C . LEU A 1 328 ? -12.039 29.344 20.938 1 91.62 328 LEU A C 1
ATOM 2575 O O . LEU A 1 328 ? -11.602 30.5 20.922 1 91.62 328 LEU A O 1
ATOM 2579 N N . GLN A 1 329 ? -13.164 28.922 21.547 1 86.56 329 GLN A N 1
ATOM 2580 C CA . GLN A 1 329 ? -13.969 29.938 22.219 1 86.56 329 GLN A CA 1
ATOM 2581 C C . GLN A 1 329 ? -14.625 29.375 23.469 1 86.56 329 GLN A C 1
ATOM 2583 O O . GLN A 1 329 ? -14.781 28.172 23.609 1 86.56 329 GLN A O 1
ATOM 2588 N N . ASP A 1 330 ? -14.852 30.297 24.359 1 83.19 330 ASP A N 1
ATOM 2589 C CA . ASP A 1 330 ? -15.672 30.031 25.531 1 83.19 330 ASP A CA 1
ATOM 2590 C C . ASP A 1 330 ? -16.688 31.141 25.766 1 83.19 330 ASP A C 1
ATOM 2592 O O . ASP A 1 330 ? -16.312 32.281 26.031 1 83.19 330 ASP A O 1
ATOM 2596 N N . ARG A 1 331 ? -17.859 30.984 25.719 1 79.56 331 ARG A N 1
ATOM 2597 C CA . ARG A 1 331 ? -18.969 31.906 25.938 1 79.56 331 ARG A CA 1
ATOM 2598 C C . ARG A 1 331 ? -18.828 33.156 25.078 1 79.56 331 ARG A C 1
ATOM 2600 O O . ARG A 1 331 ? -18.891 34.281 25.578 1 79.56 331 ARG A O 1
ATOM 2607 N N . GLY A 1 332 ? -18.391 32.875 23.781 1 76.12 332 GLY A N 1
ATOM 2608 C CA . GLY A 1 332 ? -18.328 33.969 22.812 1 76.12 332 GLY A CA 1
ATOM 2609 C C . GLY A 1 332 ? -16.984 34.656 22.797 1 76.12 332 GLY A C 1
ATOM 2610 O O . GLY A 1 332 ? -16.75 35.531 21.969 1 76.12 332 GLY A O 1
ATOM 2611 N N . ARG A 1 333 ? -16.078 34.281 23.609 1 84.06 333 ARG A N 1
ATOM 2612 C CA . ARG A 1 333 ? -14.766 34.938 23.672 1 84.06 333 ARG A CA 1
ATOM 2613 C C . ARG A 1 333 ? -13.695 34 23.094 1 84.06 333 ARG A C 1
ATOM 2615 O O . ARG A 1 333 ? -13.68 32.812 23.375 1 84.06 333 ARG A O 1
ATOM 2622 N N . ARG A 1 334 ? -12.859 34.594 22.266 1 88.06 334 ARG A N 1
ATOM 2623 C CA . ARG A 1 334 ? -11.742 33.875 21.688 1 88.06 334 ARG A CA 1
ATOM 2624 C C . ARG A 1 334 ? -10.727 33.469 22.75 1 88.06 334 ARG A C 1
ATOM 2626 O O . ARG A 1 334 ? -10.312 34.312 23.562 1 88.06 334 ARG A O 1
ATOM 2633 N N . LEU A 1 335 ? -10.43 32.25 22.828 1 90.19 335 LEU A N 1
ATOM 2634 C CA . LEU A 1 335 ? -9.484 31.75 23.812 1 90.19 335 LEU A CA 1
ATOM 2635 C C . LEU A 1 335 ? -8.047 31.891 23.328 1 90.19 335 LEU A C 1
ATOM 2637 O O . LEU A 1 335 ? -7.812 32.438 22.25 1 90.19 335 LEU A O 1
ATOM 2641 N N . GLN A 1 336 ? -7.117 31.438 24.141 1 90.25 336 GLN A N 1
ATOM 2642 C CA . GLN A 1 336 ? -5.691 31.594 23.859 1 90.25 336 GLN A CA 1
ATOM 2643 C C . GLN A 1 336 ? -5.289 30.859 22.594 1 90.25 336 GLN A C 1
ATOM 2645 O O . GLN A 1 336 ? -5.742 29.75 22.344 1 90.25 336 GLN A O 1
ATOM 2650 N N . TYR A 1 337 ? -4.43 31.469 21.859 1 91.94 337 TYR A N 1
ATOM 2651 C CA . TYR A 1 337 ? -3.975 30.938 20.578 1 91.94 337 TYR A CA 1
ATOM 2652 C C . TYR A 1 337 ? -3.08 29.734 20.781 1 91.94 337 TYR A C 1
ATOM 2654 O O . TYR A 1 337 ? -2.227 29.719 21.656 1 91.94 337 TYR A O 1
ATOM 2662 N N . SER A 1 338 ? -3.346 28.719 20.094 1 93.06 338 SER A N 1
ATOM 2663 C CA . SER A 1 338 ? -2.539 27.5 19.969 1 93.06 338 SER A CA 1
ATOM 2664 C C . SER A 1 338 ? -2.5 27.016 18.531 1 93.06 338 SER A C 1
ATOM 2666 O O . SER A 1 338 ? -3.537 26.688 17.953 1 93.06 338 SER A O 1
ATOM 2668 N N . ARG A 1 339 ? -1.312 26.969 17.984 1 95.25 339 ARG A N 1
ATOM 2669 C CA . ARG A 1 339 ? -1.227 26.578 16.578 1 95.25 339 ARG A CA 1
ATOM 2670 C C . ARG A 1 339 ? -1.765 25.172 16.375 1 95.25 339 ARG A C 1
ATOM 2672 O O . ARG A 1 339 ? -2.588 24.938 15.484 1 95.25 339 ARG A O 1
ATOM 2679 N N . PRO A 1 340 ? -1.319 24.141 17.234 1 96 340 PRO A N 1
ATOM 2680 C CA . PRO A 1 340 ? -1.896 22.812 17.062 1 96 340 PRO A CA 1
ATOM 2681 C C . PRO A 1 340 ? -3.42 22.812 17.156 1 96 340 PRO A C 1
ATOM 2683 O O . PRO A 1 340 ? -4.086 22.078 16.422 1 96 340 PRO A O 1
ATOM 2686 N N . GLY A 1 341 ? -3.936 23.625 18.078 1 95.69 341 GLY A N 1
ATOM 2687 C CA . GLY A 1 341 ? -5.383 23.734 18.188 1 95.69 341 GLY A CA 1
ATOM 2688 C C . GLY A 1 341 ? -6.031 24.297 16.922 1 95.69 341 GLY A C 1
ATOM 2689 O O . GLY A 1 341 ? -7.078 23.812 16.5 1 95.69 341 GLY A O 1
ATOM 2690 N N . SER A 1 342 ? -5.453 25.312 16.375 1 96.69 342 SER A N 1
ATOM 2691 C CA . SER A 1 342 ? -5.961 25.891 15.125 1 96.69 342 SER A CA 1
ATOM 2692 C C . SER A 1 342 ? -5.918 24.891 13.984 1 96.69 342 SER A C 1
ATOM 2694 O O . SER A 1 342 ? -6.844 24.812 13.18 1 96.69 342 SER A O 1
ATOM 2696 N N . GLU A 1 343 ? -4.828 24.109 13.906 1 98.06 343 GLU A N 1
ATOM 2697 C CA . GLU A 1 343 ? -4.703 23.094 12.875 1 98.06 343 GLU A CA 1
ATOM 2698 C C . GLU A 1 343 ? -5.812 22.047 12.992 1 98.06 343 GLU A C 1
ATOM 2700 O O . GLU A 1 343 ? -6.355 21.594 11.984 1 98.06 343 GLU A O 1
ATOM 2705 N N . LEU A 1 344 ? -6.113 21.672 14.219 1 98 344 LEU A N 1
ATOM 2706 C CA . LEU A 1 344 ? -7.188 20.719 14.461 1 98 344 LEU A CA 1
ATOM 2707 C C . LEU A 1 344 ? -8.523 21.25 13.953 1 98 344 LEU A C 1
ATOM 2709 O O . LEU A 1 344 ? -9.281 20.531 13.312 1 98 344 LEU A O 1
ATOM 2713 N N . HIS A 1 345 ? -8.758 22.5 14.234 1 97.62 345 HIS A N 1
ATOM 2714 C CA . HIS A 1 345 ? -10.031 23.094 13.828 1 97.62 345 HIS A CA 1
ATOM 2715 C C . HIS A 1 345 ? -10.109 23.25 12.312 1 97.62 345 HIS A C 1
ATOM 2717 O O . HIS A 1 345 ? -11.188 23.125 11.727 1 97.62 345 HIS A O 1
ATOM 2723 N N . ILE A 1 346 ? -8.992 23.562 11.734 1 98.25 346 ILE A N 1
ATOM 2724 C CA . ILE A 1 346 ? -8.969 23.625 10.273 1 98.25 346 ILE A CA 1
ATOM 2725 C C . ILE A 1 346 ? -9.352 22.281 9.688 1 98.25 346 ILE A C 1
ATOM 2727 O O . ILE A 1 346 ? -10.203 22.188 8.805 1 98.25 346 ILE A O 1
ATOM 2731 N N . MET A 1 347 ? -8.703 21.234 10.156 1 98.5 347 MET A N 1
ATOM 2732 C CA . MET A 1 347 ? -9.023 19.891 9.688 1 98.5 347 MET A CA 1
ATOM 2733 C C . MET A 1 347 ? -10.484 19.547 9.953 1 98.5 347 MET A C 1
ATOM 2735 O O . MET A 1 347 ? -11.148 18.922 9.125 1 98.5 347 MET A O 1
ATOM 2739 N N . TYR A 1 348 ? -10.969 19.953 11.133 1 98.38 348 TYR A N 1
ATOM 2740 C CA . TYR A 1 348 ? -12.367 19.734 11.469 1 98.38 348 TYR A CA 1
ATOM 2741 C C . TYR A 1 348 ? -13.281 20.422 10.453 1 98.38 348 TYR A C 1
ATOM 2743 O O . TYR A 1 348 ? -14.242 19.812 9.969 1 98.38 348 TYR A O 1
ATOM 2751 N N . CYS A 1 349 ? -13.016 21.641 10.148 1 97.75 349 CYS A N 1
ATOM 2752 C CA . CYS A 1 349 ? -13.82 22.375 9.18 1 97.75 349 CYS A CA 1
ATOM 2753 C C . CYS A 1 349 ? -13.781 21.719 7.809 1 97.75 349 CYS A C 1
ATOM 2755 O O . CYS A 1 349 ? -14.781 21.703 7.09 1 97.75 349 CYS A O 1
ATOM 2757 N N . VAL A 1 350 ? -12.625 21.203 7.457 1 98.31 350 VAL A N 1
ATOM 2758 C CA . VAL A 1 350 ? -12.508 20.469 6.203 1 98.31 350 VAL A CA 1
ATOM 2759 C C . VAL A 1 350 ? -13.414 19.234 6.234 1 98.31 350 VAL A C 1
ATOM 2761 O O . VAL A 1 350 ? -14.078 18.922 5.246 1 98.31 350 VAL A O 1
ATOM 2764 N N . CYS A 1 351 ? -13.414 18.531 7.344 1 97.38 351 CYS A N 1
ATOM 2765 C CA . CYS A 1 351 ? -14.312 17.375 7.492 1 97.38 351 CYS A CA 1
ATOM 2766 C C . CYS A 1 351 ? -15.766 17.797 7.301 1 97.38 351 CYS A C 1
ATOM 2768 O O . CYS A 1 351 ? -16.531 17.094 6.637 1 97.38 351 CYS A O 1
ATOM 2770 N N . VAL A 1 352 ? -16.094 18.922 7.871 1 95.62 352 VAL A N 1
ATOM 2771 C CA . VAL A 1 352 ? -17.469 19.422 7.762 1 95.62 352 VAL A CA 1
ATOM 2772 C C . VAL A 1 352 ? -17.797 19.703 6.301 1 95.62 352 VAL A C 1
ATOM 2774 O O . VAL A 1 352 ? -18.859 19.328 5.809 1 95.62 352 VAL A O 1
ATOM 2777 N N . ILE A 1 353 ? -16.906 20.344 5.609 1 95.69 353 ILE A N 1
ATOM 2778 C CA . ILE A 1 353 ? -17.125 20.672 4.203 1 95.69 353 ILE A CA 1
ATOM 2779 C C . ILE A 1 353 ? -17.266 19.391 3.391 1 95.69 353 ILE A C 1
ATOM 2781 O O . ILE A 1 353 ? -18.172 19.266 2.564 1 95.69 353 ILE A O 1
ATOM 2785 N N . LEU A 1 354 ? -16.375 18.422 3.635 1 94.81 354 LEU A N 1
ATOM 2786 C CA . LEU A 1 354 ? -16.422 17.156 2.908 1 94.81 354 LEU A CA 1
ATOM 2787 C C . LEU A 1 354 ? -17.734 16.422 3.186 1 94.81 354 LEU A C 1
ATOM 2789 O O . LEU A 1 354 ? -18.312 15.836 2.275 1 94.81 354 LEU A O 1
ATOM 2793 N N . PHE A 1 355 ? -18.156 16.453 4.426 1 93.06 355 PHE A N 1
ATOM 2794 C CA . PHE A 1 355 ? -19.391 15.781 4.812 1 93.06 355 PHE A CA 1
ATOM 2795 C C . PHE A 1 355 ? -20.594 16.422 4.137 1 93.06 355 PHE A C 1
ATOM 2797 O O . PHE A 1 355 ? -21.438 15.734 3.57 1 93.06 355 PHE A O 1
ATOM 2804 N N . LEU A 1 356 ? -20.609 17.719 4.172 1 90 356 LEU A N 1
ATOM 2805 C CA . LEU A 1 356 ? -21.734 18.438 3.604 1 90 356 LEU A CA 1
ATOM 2806 C C . LEU A 1 356 ? -21.75 18.328 2.082 1 90 356 LEU A C 1
ATOM 2808 O O . LEU A 1 356 ? -22.797 18.469 1.45 1 90 356 LEU A O 1
ATOM 2812 N N . SER A 1 357 ? -20.609 18.031 1.508 1 87.81 357 SER A N 1
ATOM 2813 C CA . SER A 1 357 ? -20.484 17.953 0.056 1 87.81 357 SER A CA 1
ATOM 2814 C C . SER A 1 357 ? -20.75 16.531 -0.44 1 87.81 357 SER A C 1
ATOM 2816 O O . SER A 1 357 ? -20.656 16.266 -1.638 1 87.81 357 SER A O 1
ATOM 2818 N N . LEU A 1 358 ? -21.047 15.578 0.428 1 86.31 358 LEU A N 1
ATOM 2819 C CA . LEU A 1 358 ? -21.344 14.219 0.009 1 86.31 358 LEU A CA 1
ATOM 2820 C C . LEU A 1 358 ? -22.578 14.18 -0.882 1 86.31 358 LEU A C 1
ATOM 2822 O O . LEU A 1 358 ? -23.547 14.906 -0.631 1 86.31 358 LEU A O 1
ATOM 2826 N N . PRO A 1 359 ? -22.422 13.336 -1.859 1 72.75 359 PRO A N 1
ATOM 2827 C CA . PRO A 1 359 ? -23.609 13.219 -2.709 1 72.75 359 PRO A CA 1
ATOM 2828 C C . PRO A 1 359 ? -24.844 12.766 -1.935 1 72.75 359 PRO A C 1
ATOM 2830 O O . PRO A 1 359 ? -24.75 11.867 -1.091 1 72.75 359 PRO A O 1
ATOM 2833 N N . GLY A 1 360 ? -25.984 13.297 -2.139 1 62.88 360 GLY A N 1
ATOM 2834 C CA . GLY A 1 360 ? -27.234 12.914 -1.491 1 62.88 360 GLY A CA 1
ATOM 2835 C C . GLY A 1 360 ? -27.578 13.797 -0.304 1 62.88 360 GLY A C 1
ATOM 2836 O O . GLY A 1 360 ? -28.719 13.797 0.16 1 62.88 360 GLY A O 1
ATOM 2837 N N . ASN A 1 361 ? -26.594 14.273 0.358 1 61.25 361 ASN A N 1
ATOM 2838 C CA . ASN A 1 361 ? -26.875 15.18 1.467 1 61.25 361 ASN A CA 1
ATOM 2839 C C . ASN A 1 361 ? -27.562 16.453 0.99 1 61.25 361 ASN A C 1
ATOM 2841 O O . ASN A 1 361 ? -27.891 17.328 1.797 1 61.25 361 ASN A O 1
ATOM 2845 N N . LEU A 1 362 ? -27.922 16.375 -0.356 1 53.84 362 LEU A N 1
ATOM 2846 C CA . LEU A 1 362 ? -28.375 17.516 -1.14 1 53.84 362 LEU A CA 1
ATOM 2847 C C . LEU A 1 362 ? -29.797 17.922 -0.735 1 53.84 362 LEU A C 1
ATOM 2849 O O . LEU A 1 362 ? -30.312 18.938 -1.187 1 53.84 362 LEU A O 1
ATOM 2853 N N . HIS A 1 363 ? -30.547 17.031 -0.074 1 46.84 363 HIS A N 1
ATOM 2854 C CA . HIS A 1 363 ? -31.938 17.469 0.066 1 46.84 363 HIS A CA 1
ATOM 2855 C C . HIS A 1 363 ? -32.031 18.844 0.704 1 46.84 363 HIS A C 1
ATOM 2857 O O . HIS A 1 363 ? -33.094 19.469 0.707 1 46.84 363 HIS A O 1
ATOM 2863 N N . GLN A 1 364 ? -30.844 19.375 1.05 1 61.12 364 GLN A N 1
ATOM 2864 C CA . GLN A 1 364 ? -30.891 20.75 1.518 1 61.12 364 GLN A CA 1
ATOM 2865 C C . GLN A 1 364 ? -29.641 21.516 1.089 1 61.12 364 GLN A C 1
ATOM 2867 O O . GLN A 1 364 ? -28.859 21.938 1.932 1 61.12 364 GLN A O 1
ATOM 2872 N N . LYS A 1 365 ? -29.469 21.672 -0.264 1 68.88 365 LYS A N 1
ATOM 2873 C CA . LYS A 1 365 ? -28.312 22.281 -0.931 1 68.88 365 LYS A CA 1
ATOM 2874 C C . LYS A 1 365 ? -27.984 23.641 -0.344 1 68.88 365 LYS A C 1
ATOM 2876 O O . LYS A 1 365 ? -26.812 23.969 -0.129 1 68.88 365 LYS A O 1
ATOM 2881 N N . ASN A 1 366 ? -29.062 24.312 0.054 1 73.38 366 ASN A N 1
ATOM 2882 C CA . ASN A 1 366 ? -28.844 25.641 0.579 1 73.38 366 ASN A CA 1
ATOM 2883 C C . ASN A 1 366 ? -28.141 25.609 1.929 1 73.38 366 ASN A C 1
ATOM 2885 O O . ASN A 1 366 ? -27.203 26.391 2.166 1 73.38 366 ASN A O 1
ATOM 2889 N N . VAL A 1 367 ? -28.594 24.719 2.699 1 74.19 367 VAL A N 1
ATOM 2890 C CA . VAL A 1 367 ? -27.984 24.594 4.023 1 74.19 367 VAL A CA 1
ATOM 2891 C C . VAL A 1 367 ? -26.547 24.094 3.898 1 74.19 367 VAL A C 1
ATOM 2893 O O . VAL A 1 367 ? -25.656 24.594 4.594 1 74.19 367 VAL A O 1
ATOM 2896 N N . ALA A 1 368 ? -26.375 23.234 2.998 1 80 368 ALA A N 1
ATOM 2897 C CA . ALA A 1 368 ? -25.031 22.688 2.777 1 80 368 ALA A CA 1
ATOM 2898 C C . ALA A 1 368 ? -24.078 23.781 2.256 1 80 368 ALA A C 1
ATOM 2900 O O . ALA A 1 368 ? -22.938 23.875 2.705 1 80 368 ALA A O 1
ATOM 2901 N N . ASP A 1 369 ? -24.609 24.562 1.421 1 83.19 369 ASP A N 1
ATOM 2902 C CA . ASP A 1 369 ? -23.797 25.625 0.851 1 83.19 369 ASP A CA 1
ATOM 2903 C C . ASP A 1 369 ? -23.422 26.656 1.91 1 83.19 369 ASP A C 1
ATOM 2905 O O . ASP A 1 369 ? -22.297 27.156 1.938 1 83.19 369 ASP A O 1
ATOM 2909 N N . GLN A 1 370 ? -24.391 26.938 2.727 1 84.12 370 GLN A N 1
ATOM 2910 C CA . GLN A 1 370 ? -24.125 27.891 3.797 1 84.12 370 GLN A CA 1
ATOM 2911 C C . GLN A 1 370 ? -23.094 27.328 4.781 1 84.12 370 GLN A C 1
ATOM 2913 O O . GLN A 1 370 ? -22.219 28.062 5.25 1 84.12 370 GLN A O 1
ATOM 2918 N N . GLY A 1 371 ? -23.312 26.078 5.113 1 88 371 GLY A N 1
ATOM 2919 C CA . GLY A 1 371 ? -22.359 25.453 6.004 1 88 371 GLY A CA 1
ATOM 2920 C C . GLY A 1 371 ? -20.953 25.406 5.438 1 88 371 GLY A C 1
ATOM 2921 O O . GLY A 1 371 ? -19.984 25.641 6.156 1 88 371 GLY A O 1
ATOM 2922 N N . ASN A 1 372 ? -20.875 25.109 4.18 1 92.25 372 ASN A N 1
ATOM 2923 C CA . ASN A 1 372 ? -19.578 25.078 3.502 1 92.25 372 ASN A CA 1
ATOM 2924 C C . ASN A 1 372 ? -18.906 26.438 3.514 1 92.25 372 ASN A C 1
ATOM 2926 O O . ASN A 1 372 ? -17.703 26.547 3.746 1 92.25 372 ASN A O 1
ATOM 2930 N N . LEU A 1 373 ? -19.703 27.422 3.299 1 91.5 373 LEU A N 1
ATOM 2931 C CA . LEU A 1 373 ? -19.172 28.781 3.266 1 91.5 373 LEU A CA 1
ATOM 2932 C C . LEU A 1 373 ? -18.688 29.203 4.648 1 91.5 373 LEU A C 1
ATOM 2934 O O . LEU A 1 373 ? -17.625 29.812 4.773 1 91.5 373 LEU A O 1
ATOM 2938 N N . LEU A 1 374 ? -19.484 28.922 5.617 1 91.62 374 LEU A N 1
ATOM 2939 C CA . LEU A 1 374 ? -19.094 29.25 6.984 1 91.62 374 LEU A CA 1
ATOM 2940 C C . LEU A 1 374 ? -17.812 28.547 7.379 1 91.62 374 LEU A C 1
ATOM 2942 O O . LEU A 1 374 ? -16.922 29.156 7.98 1 91.62 374 LEU A O 1
ATOM 2946 N N . ALA A 1 375 ? -17.719 27.297 7.082 1 95.5 375 ALA A N 1
ATOM 2947 C CA . ALA A 1 375 ? -16.516 26.531 7.398 1 95.5 375 ALA A CA 1
ATOM 2948 C C . ALA A 1 375 ? -15.305 27.078 6.656 1 95.5 375 ALA A C 1
ATOM 2950 O O . ALA A 1 375 ? -14.211 27.172 7.227 1 95.5 375 ALA A O 1
ATOM 2951 N N . ALA A 1 376 ? -15.469 27.391 5.418 1 96.56 376 ALA A N 1
ATOM 2952 C CA . ALA A 1 376 ? -14.375 27.922 4.613 1 96.56 376 ALA A CA 1
ATOM 2953 C C . ALA A 1 376 ? -13.883 29.25 5.188 1 96.56 376 ALA A C 1
ATOM 2955 O O . ALA A 1 376 ? -12.672 29.516 5.227 1 96.56 376 ALA A O 1
ATOM 2956 N N . SER A 1 377 ? -14.828 30.062 5.574 1 95.12 377 SER A N 1
ATOM 2957 C CA . SER A 1 377 ? -14.461 31.344 6.176 1 95.12 377 SER A CA 1
ATOM 2958 C C . SER A 1 377 ? -13.703 31.141 7.48 1 95.12 377 SER A C 1
ATOM 2960 O O . SER A 1 377 ? -12.789 31.906 7.797 1 95.12 377 SER A O 1
ATOM 2962 N N . CYS A 1 378 ? -14.148 30.188 8.266 1 95.62 378 CYS A N 1
ATOM 2963 C CA . CYS A 1 378 ? -13.438 29.875 9.5 1 95.62 378 CYS A CA 1
ATOM 2964 C C . CYS A 1 378 ? -12 29.469 9.211 1 95.62 378 CYS A C 1
ATOM 2966 O O . CYS A 1 378 ? -11.078 29.875 9.914 1 95.62 378 CYS A O 1
ATOM 2968 N N . ILE A 1 379 ? -11.797 28.625 8.211 1 97.94 379 ILE A N 1
ATOM 2969 C CA . ILE A 1 379 ? -10.461 28.188 7.824 1 97.94 379 ILE A CA 1
ATOM 2970 C C . ILE A 1 379 ? -9.602 29.406 7.457 1 97.94 379 ILE A C 1
ATOM 2972 O O . ILE A 1 379 ? -8.461 29.531 7.91 1 97.94 379 ILE A O 1
ATOM 2976 N N . ALA A 1 380 ? -10.156 30.297 6.684 1 97.5 380 ALA A N 1
ATOM 2977 C CA . ALA A 1 380 ? -9.438 31.5 6.262 1 97.5 380 ALA A CA 1
ATOM 2978 C C . ALA A 1 380 ? -9.008 32.344 7.469 1 97.5 380 ALA A C 1
ATOM 2980 O O . ALA A 1 380 ? -7.863 32.781 7.551 1 97.5 380 ALA A O 1
ATOM 2981 N N . ARG A 1 381 ? -9.906 32.5 8.375 1 95.75 381 ARG A N 1
ATOM 2982 C CA . ARG A 1 381 ? -9.625 33.344 9.539 1 95.75 381 ARG A CA 1
ATOM 2983 C C . ARG A 1 381 ? -8.594 32.688 10.445 1 95.75 381 ARG A C 1
ATOM 2985 O O . ARG A 1 381 ? -7.77 33.375 11.055 1 95.75 381 ARG A O 1
ATOM 2992 N N . LEU A 1 382 ? -8.656 31.422 10.57 1 97.12 382 LEU A N 1
ATOM 2993 C CA . LEU A 1 382 ? -7.645 30.703 11.352 1 97.12 382 LEU A CA 1
ATOM 2994 C C . LEU A 1 382 ? -6.266 30.844 10.711 1 97.12 382 LEU A C 1
ATOM 2996 O O . LEU A 1 382 ? -5.273 31.062 11.406 1 97.12 382 LEU A O 1
ATOM 3000 N N . TYR A 1 383 ? -6.199 30.734 9.391 1 97.94 383 TYR A N 1
ATOM 3001 C CA . TYR A 1 383 ? -4.926 30.938 8.703 1 97.94 383 TYR A CA 1
ATOM 3002 C C . TYR A 1 383 ? -4.449 32.375 8.875 1 97.94 383 TYR A C 1
ATOM 3004 O O . TYR A 1 383 ? -3.248 32.625 8.969 1 97.94 383 TYR A O 1
ATOM 3012 N N . GLU A 1 384 ? -5.379 33.312 8.852 1 96.5 384 GLU A N 1
ATOM 3013 C CA . GLU A 1 384 ? -5.012 34.719 9.07 1 96.5 384 GLU A CA 1
ATOM 3014 C C . GLU A 1 384 ? -4.328 34.906 10.422 1 96.5 384 GLU A C 1
ATOM 3016 O O . GLU A 1 384 ? -3.293 35.562 10.516 1 96.5 384 GLU A O 1
ATOM 3021 N N . GLU A 1 385 ? -4.945 34.312 11.422 1 95.44 385 GLU A N 1
ATOM 3022 C CA . GLU A 1 385 ? -4.367 34.406 12.758 1 95.44 385 GLU A CA 1
ATOM 3023 C C . GLU A 1 385 ? -2.977 33.781 12.805 1 95.44 385 GLU A C 1
ATOM 3025 O O . GLU A 1 385 ? -2.078 34.281 13.477 1 95.44 385 GLU A O 1
ATOM 3030 N N . MET A 1 386 ? -2.805 32.688 12.102 1 96.81 386 MET A N 1
ATOM 3031 C CA . MET A 1 386 ? -1.496 32.031 12.031 1 96.81 386 MET A CA 1
ATOM 3032 C C . MET A 1 386 ? -0.491 32.938 11.312 1 96.81 386 MET A C 1
ATOM 3034 O O . MET A 1 386 ? 0.678 33 11.703 1 96.81 386 MET A O 1
ATOM 3038 N N . GLY A 1 387 ? -1 33.562 10.281 1 95.69 387 GLY A N 1
ATOM 3039 C CA . GLY A 1 387 ? -0.146 34.438 9.508 1 95.69 387 GLY A CA 1
ATOM 3040 C C . GLY A 1 387 ? 0.401 35.625 10.312 1 95.69 387 GLY A C 1
ATOM 3041 O O . GLY A 1 387 ? 1.562 36 10.156 1 95.69 387 GLY A O 1
ATOM 3042 N N . HIS A 1 388 ? -0.409 36.156 11.234 1 94.94 388 HIS A N 1
ATOM 3043 C CA . HIS A 1 388 ? 0.008 37.281 12.07 1 94.94 388 HIS A CA 1
ATOM 3044 C C . HIS A 1 388 ? 1.138 36.875 13.008 1 94.94 388 HIS A C 1
ATOM 3046 O O . HIS A 1 388 ? 1.883 37.719 13.492 1 94.94 388 HIS A O 1
ATOM 3052 N N . ARG A 1 389 ? 1.325 35.594 13.195 1 94.38 389 ARG A N 1
ATOM 3053 C CA . ARG A 1 389 ? 2.326 35.125 14.141 1 94.38 389 ARG A CA 1
ATOM 3054 C C . ARG A 1 389 ? 3.469 34.406 13.406 1 94.38 389 ARG A C 1
ATOM 3056 O O . ARG A 1 389 ? 4.316 33.781 14.031 1 94.38 389 ARG A O 1
ATOM 3063 N N . ASP A 1 390 ? 3.441 34.344 12.07 1 92.81 390 ASP A N 1
ATOM 3064 C CA . ASP A 1 390 ? 4.422 33.688 11.203 1 92.81 390 ASP A CA 1
ATOM 3065 C C . ASP A 1 390 ? 4.43 32.188 11.414 1 92.81 390 ASP A C 1
ATOM 3067 O O . ASP A 1 390 ? 5.453 31.531 11.219 1 92.81 390 ASP A O 1
ATOM 3071 N N . ASP A 1 391 ? 3.303 31.703 11.867 1 96.81 391 ASP A N 1
ATOM 3072 C CA . ASP A 1 391 ? 3.189 30.266 12.156 1 96.81 391 ASP A CA 1
ATOM 3073 C C . ASP A 1 391 ? 2.906 29.484 10.883 1 96.81 391 ASP A C 1
ATOM 3075 O O . ASP A 1 391 ? 3.033 28.25 10.867 1 96.81 391 ASP A O 1
ATOM 3079 N N . ILE A 1 392 ? 2.572 30.125 9.734 1 97.19 392 ILE A N 1
ATOM 3080 C CA . ILE A 1 392 ? 2.262 29.453 8.484 1 97.19 392 ILE A CA 1
ATOM 3081 C C . ILE A 1 392 ? 3.49 28.688 7.988 1 97.19 392 ILE A C 1
ATOM 3083 O O . ILE A 1 392 ? 3.367 27.609 7.41 1 97.19 392 ILE A O 1
ATOM 3087 N N . ASN A 1 393 ? 4.617 29.188 8.305 1 94.31 393 ASN A N 1
ATOM 3088 C CA . ASN A 1 393 ? 5.875 28.609 7.855 1 94.31 393 ASN A CA 1
ATOM 3089 C C . ASN A 1 393 ? 6.051 27.188 8.391 1 94.31 393 ASN A C 1
ATOM 3091 O O . ASN A 1 393 ? 6.734 26.359 7.777 1 94.31 393 ASN A O 1
ATOM 3095 N N . PHE A 1 394 ? 5.477 26.906 9.508 1 96.62 394 PHE A N 1
ATOM 3096 C CA . PHE A 1 394 ? 5.738 25.641 10.195 1 96.62 394 PHE A CA 1
ATOM 3097 C C . PHE A 1 394 ? 4.68 24.609 9.844 1 96.62 394 PHE A C 1
ATOM 3099 O O . PHE A 1 394 ? 4.707 23.484 10.352 1 96.62 394 PHE A O 1
ATOM 3106 N N . LEU A 1 395 ? 3.783 24.969 8.961 1 97.5 395 LEU A N 1
ATOM 3107 C CA . LEU A 1 395 ? 2.709 24.047 8.602 1 97.5 395 LEU A CA 1
ATOM 3108 C C . LEU A 1 395 ? 3.215 22.969 7.656 1 97.5 395 LEU A C 1
ATOM 3110 O O . LEU A 1 395 ? 4.055 23.234 6.793 1 97.5 395 LEU A O 1
ATOM 3114 N N . LEU A 1 396 ? 2.727 21.766 7.832 1 97 396 LEU A N 1
ATOM 3115 C CA . LEU A 1 396 ? 3.025 20.656 6.934 1 97 396 LEU A CA 1
ATOM 3116 C C . LEU A 1 396 ? 2.256 20.781 5.625 1 97 396 LEU A C 1
ATOM 3118 O O . LEU A 1 396 ? 1.242 21.484 5.566 1 97 396 LEU A O 1
ATOM 3122 N N . PRO A 1 397 ? 2.652 20.078 4.598 1 96 397 PRO A N 1
ATOM 3123 C CA . PRO A 1 397 ? 2.133 20.297 3.244 1 96 397 PRO A CA 1
ATOM 3124 C C . PRO A 1 397 ? 0.646 19.969 3.123 1 96 397 PRO A C 1
ATOM 3126 O O . PRO A 1 397 ? -0.032 20.469 2.225 1 96 397 PRO A O 1
ATOM 3129 N N . ILE A 1 398 ? 0.048 19.203 3.938 1 97.75 398 ILE A N 1
ATOM 3130 C CA . ILE A 1 398 ? -1.352 18.797 3.834 1 97.75 398 ILE A CA 1
ATOM 3131 C C . ILE A 1 398 ? -2.246 20.031 3.938 1 97.75 398 ILE A C 1
ATOM 3133 O O . ILE A 1 398 ? -3.383 20.031 3.461 1 97.75 398 ILE A O 1
ATOM 3137 N N . HIS A 1 399 ? -1.752 21.094 4.539 1 98.44 399 HIS A N 1
ATOM 3138 C CA . HIS A 1 399 ? -2.512 22.344 4.672 1 98.44 399 HIS A CA 1
ATOM 3139 C C . HIS A 1 399 ? -2.746 22.984 3.311 1 98.44 399 HIS A C 1
ATOM 3141 O O . HIS A 1 399 ? -3.674 23.781 3.148 1 98.44 399 HIS A O 1
ATOM 3147 N N . ASP A 1 400 ? -1.88 22.656 2.312 1 97.5 400 ASP A N 1
ATOM 3148 C CA . ASP A 1 400 ? -2.15 23.109 0.956 1 97.5 400 ASP A CA 1
ATOM 3149 C C . ASP A 1 400 ? -3.504 22.609 0.464 1 97.5 400 ASP A C 1
ATOM 3151 O O . ASP A 1 400 ? -4.273 23.359 -0.141 1 97.5 400 ASP A O 1
ATOM 3155 N N . TYR A 1 401 ? -3.709 21.422 0.778 1 97.81 401 TYR A N 1
ATOM 3156 C CA . TYR A 1 401 ? -4.984 20.844 0.373 1 97.81 401 TYR A CA 1
ATOM 3157 C C . TYR A 1 401 ? -6.137 21.453 1.159 1 97.81 401 TYR A C 1
ATOM 3159 O O . TYR A 1 401 ? -7.207 21.719 0.603 1 97.81 401 TYR A O 1
ATOM 3167 N N . PHE A 1 402 ? -5.941 21.641 2.443 1 98.62 402 PHE A N 1
ATOM 3168 C CA . PHE A 1 402 ? -6.992 22.266 3.248 1 98.62 402 PHE A CA 1
ATOM 3169 C C . PHE A 1 402 ? -7.348 23.641 2.709 1 98.62 402 PHE A C 1
ATOM 3171 O O . PHE A 1 402 ? -8.523 24 2.641 1 98.62 402 PHE A O 1
ATOM 3178 N N . ALA A 1 403 ? -6.324 24.328 2.312 1 98.44 403 ALA A N 1
ATOM 3179 C CA . ALA A 1 403 ? -6.535 25.641 1.72 1 98.44 403 ALA A CA 1
ATOM 3180 C C . ALA A 1 403 ? -7.277 25.531 0.39 1 98.44 403 ALA A C 1
ATOM 3182 O O . ALA A 1 403 ? -8.102 26.391 0.058 1 98.44 403 ALA A O 1
ATOM 3183 N N . MET A 1 404 ? -6.941 24.516 -0.334 1 97.94 404 MET A N 1
ATOM 3184 C CA . MET A 1 404 ? -7.641 24.266 -1.595 1 97.94 404 MET A CA 1
ATOM 3185 C C . MET A 1 404 ? -9.133 24.062 -1.359 1 97.94 404 MET A C 1
ATOM 3187 O O . MET A 1 404 ? -9.961 24.609 -2.088 1 97.94 404 MET A O 1
ATOM 3191 N N . VAL A 1 405 ? -9.461 23.281 -0.373 1 97.81 405 VAL A N 1
ATOM 3192 C CA . VAL A 1 405 ? -10.852 22.969 -0.054 1 97.81 405 VAL A CA 1
ATOM 3193 C C . VAL A 1 405 ? -11.594 24.266 0.311 1 97.81 405 VAL A C 1
ATOM 3195 O O . VAL A 1 405 ? -12.688 24.516 -0.198 1 97.81 405 VAL A O 1
ATOM 3198 N N . ALA A 1 406 ? -11.008 25.047 1.139 1 97.69 406 ALA A N 1
ATOM 3199 C CA . ALA A 1 406 ? -11.625 26.312 1.549 1 97.69 406 ALA A CA 1
ATOM 3200 C C . ALA A 1 406 ? -11.719 27.281 0.374 1 97.69 406 ALA A C 1
ATOM 3202 O O . ALA A 1 406 ? -12.766 27.906 0.163 1 97.69 406 ALA A O 1
ATOM 3203 N N . GLY A 1 407 ? -10.656 27.406 -0.379 1 97.06 407 GLY A N 1
ATOM 3204 C CA . GLY A 1 407 ? -10.648 28.312 -1.518 1 97.06 407 GLY A CA 1
ATOM 3205 C C . GLY A 1 407 ? -11.688 27.953 -2.564 1 97.06 407 GLY A C 1
ATOM 3206 O O . GLY A 1 407 ? -12.336 28.844 -3.121 1 97.06 407 GLY A O 1
ATOM 3207 N N . ALA A 1 408 ? -11.789 26.703 -2.801 1 94.94 408 ALA A N 1
ATOM 3208 C CA . ALA A 1 408 ? -12.773 26.25 -3.785 1 94.94 408 ALA A CA 1
ATOM 3209 C C . ALA A 1 408 ? -14.188 26.641 -3.367 1 94.94 408 ALA A C 1
ATOM 3211 O O . ALA A 1 408 ? -15 27.047 -4.207 1 94.94 408 ALA A O 1
ATOM 3212 N N . GLN A 1 409 ? -14.508 26.531 -2.072 1 94.12 409 GLN A N 1
ATOM 3213 C CA . GLN A 1 409 ? -15.828 26.906 -1.577 1 94.12 409 GLN A CA 1
ATOM 3214 C C . GLN A 1 409 ? -16.047 28.406 -1.679 1 94.12 409 GLN A C 1
ATOM 3216 O O . GLN A 1 409 ? -17.141 28.859 -2.021 1 94.12 409 GLN A O 1
ATOM 3221 N N . LEU A 1 410 ? -15.062 29.156 -1.382 1 94.12 410 LEU A N 1
ATOM 3222 C CA . LEU A 1 410 ? -15.164 30.609 -1.436 1 94.12 410 LEU A CA 1
ATOM 3223 C C . LEU A 1 410 ? -15.352 31.078 -2.871 1 94.12 410 LEU A C 1
ATOM 3225 O O . LEU A 1 410 ? -16.156 31.984 -3.131 1 94.12 410 LEU A O 1
ATOM 3229 N N . ILE A 1 411 ? -14.656 30.484 -3.779 1 93.31 411 ILE A N 1
ATOM 3230 C CA . ILE A 1 411 ? -14.773 30.844 -5.188 1 93.31 411 ILE A CA 1
ATOM 3231 C C . ILE A 1 411 ? -16.172 30.5 -5.695 1 93.31 411 ILE A C 1
ATOM 3233 O O . ILE A 1 411 ? -16.781 31.266 -6.434 1 93.31 411 ILE A O 1
ATOM 3237 N N . ALA A 1 412 ? -16.641 29.312 -5.297 1 89 412 ALA A N 1
ATOM 3238 C CA . ALA A 1 412 ? -17.984 28.891 -5.691 1 89 412 ALA A CA 1
ATOM 3239 C C . ALA A 1 412 ? -19.031 29.875 -5.176 1 89 412 ALA A C 1
ATOM 3241 O O . ALA A 1 412 ? -20.016 30.172 -5.863 1 89 412 ALA A O 1
ATOM 3242 N N . ALA A 1 413 ? -18.828 30.406 -4 1 88.62 413 ALA A N 1
ATOM 3243 C CA . ALA A 1 413 ? -19.766 31.359 -3.402 1 88.62 413 ALA A CA 1
ATOM 3244 C C . ALA A 1 413 ? -19.688 32.719 -4.094 1 88.62 413 ALA A C 1
ATOM 3246 O O . ALA A 1 413 ? -20.703 33.438 -4.188 1 88.62 413 ALA A O 1
ATOM 3247 N N . LEU A 1 414 ? -18.578 33.031 -4.547 1 89.31 414 LEU A N 1
ATOM 3248 C CA . LEU A 1 414 ? -18.375 34.312 -5.203 1 89.31 414 LEU A CA 1
ATOM 3249 C C . LEU A 1 414 ? -19.016 34.344 -6.582 1 89.31 414 LEU A C 1
ATOM 3251 O O . LEU A 1 414 ? -19.234 35.406 -7.152 1 89.31 414 LEU A O 1
ATOM 3255 N N . ARG A 1 415 ? -19.344 33.188 -7.039 1 83.31 415 ARG A N 1
ATOM 3256 C CA . ARG A 1 415 ? -20.016 33.094 -8.328 1 83.31 415 ARG A CA 1
ATOM 3257 C C . ARG A 1 415 ? -21.5 33.438 -8.188 1 83.31 415 ARG A C 1
ATOM 3259 O O . ARG A 1 415 ? -22.156 33.781 -9.172 1 83.31 415 ARG A O 1
ATOM 3266 N N . LEU A 1 416 ? -21.938 33.281 -7.004 1 79.12 416 LEU A N 1
ATOM 3267 C CA . LEU A 1 416 ? -23.344 33.562 -6.746 1 79.12 416 LEU A CA 1
ATOM 3268 C C . LEU A 1 416 ? -23.531 35 -6.234 1 79.12 416 LEU A C 1
ATOM 3270 O O . LEU A 1 416 ? -22.641 35.531 -5.59 1 79.12 416 LEU A O 1
ATOM 3274 N N . PRO A 1 417 ? -24.641 35.594 -6.727 1 74.75 417 PRO A N 1
ATOM 3275 C CA . PRO A 1 417 ? -24.891 36.938 -6.215 1 74.75 417 PRO A CA 1
ATOM 3276 C C . PRO A 1 417 ? -25.062 36.969 -4.699 1 74.75 417 PRO A C 1
ATOM 3278 O O . PRO A 1 417 ? -25.766 36.125 -4.137 1 74.75 417 PRO A O 1
ATOM 3281 N N . SER A 1 418 ? -24.109 37.562 -4.086 1 72.94 418 SER A N 1
ATOM 3282 C CA . SER A 1 418 ? -24.188 37.625 -2.633 1 72.94 418 SER A CA 1
ATOM 3283 C C . SER A 1 418 ? -23.875 39.062 -2.143 1 72.94 418 SER A C 1
ATOM 3285 O O . SER A 1 418 ? -23.109 39.781 -2.775 1 72.94 418 SER A O 1
ATOM 3287 N N . THR A 1 419 ? -24.562 39.438 -1.1 1 71.44 419 THR A N 1
ATOM 3288 C CA . THR A 1 419 ? -24.312 40.719 -0.451 1 71.44 419 THR A CA 1
ATOM 3289 C C . THR A 1 419 ? -22.984 40.719 0.306 1 71.44 419 THR A C 1
ATOM 3291 O O . THR A 1 419 ? -22.469 41.75 0.679 1 71.44 419 THR A O 1
ATOM 3294 N N . GLN A 1 420 ? -22.453 39.562 0.463 1 82.25 420 GLN A N 1
ATOM 3295 C CA . GLN A 1 420 ? -21.234 39.438 1.247 1 82.25 420 GLN A CA 1
ATOM 3296 C C . GLN A 1 420 ? -20.016 39.219 0.344 1 82.25 420 GLN A C 1
ATOM 3298 O O . GLN A 1 420 ? -19.047 38.594 0.749 1 82.25 420 GLN A O 1
ATOM 3303 N N . SER A 1 421 ? -20.031 39.719 -0.794 1 85.5 421 SER A N 1
ATOM 3304 C CA . SER A 1 421 ? -18.984 39.469 -1.783 1 85.5 421 SER A CA 1
ATOM 3305 C C . SER A 1 421 ? -17.641 40.031 -1.323 1 85.5 421 SER A C 1
ATOM 3307 O O . SER A 1 421 ? -16.594 39.406 -1.543 1 85.5 421 SER A O 1
ATOM 3309 N N . ASP A 1 422 ? -17.688 41.156 -0.649 1 89.56 422 ASP A N 1
ATOM 3310 C CA . ASP A 1 422 ? -16.453 41.781 -0.209 1 89.56 422 ASP A CA 1
ATOM 3311 C C . ASP A 1 422 ? -15.766 40.938 0.863 1 89.56 422 ASP A C 1
ATOM 3313 O O . ASP A 1 422 ? -14.539 40.75 0.838 1 89.56 422 ASP A O 1
ATOM 3317 N N . ARG A 1 423 ? -16.516 40.469 1.733 1 89.56 423 ARG A N 1
ATOM 3318 C CA . ARG A 1 423 ? -15.977 39.625 2.799 1 89.56 423 ARG A CA 1
ATOM 3319 C C . ARG A 1 423 ? -15.414 38.312 2.24 1 89.56 423 ARG A C 1
ATOM 3321 O O . ARG A 1 423 ? -14.367 37.844 2.682 1 89.56 423 ARG A O 1
ATOM 3328 N N . LEU A 1 424 ? -16.109 37.781 1.316 1 91.62 424 LEU A N 1
ATOM 3329 C CA . LEU A 1 424 ? -15.664 36.531 0.688 1 91.62 424 LEU A CA 1
ATOM 3330 C C . LEU A 1 424 ? -14.359 36.75 -0.066 1 91.62 424 LEU A C 1
ATOM 3332 O O . LEU A 1 424 ? -13.477 35.906 -0.051 1 91.62 424 LEU A O 1
ATOM 3336 N N . ARG A 1 425 ? -14.211 37.875 -0.675 1 93.19 425 ARG A N 1
ATOM 3337 C CA . ARG A 1 425 ? -12.977 38.188 -1.389 1 93.19 425 ARG A CA 1
ATOM 3338 C C . ARG A 1 425 ? -11.812 38.375 -0.418 1 93.19 425 ARG A C 1
ATOM 3340 O O . ARG A 1 425 ? -10.672 38.031 -0.735 1 93.19 425 ARG A O 1
ATOM 3347 N N . GLU A 1 426 ? -12.172 38.938 0.664 1 94.75 426 GLU A N 1
ATOM 3348 C CA . GLU A 1 426 ? -11.148 39.094 1.692 1 94.75 426 GLU A CA 1
ATOM 3349 C C . GL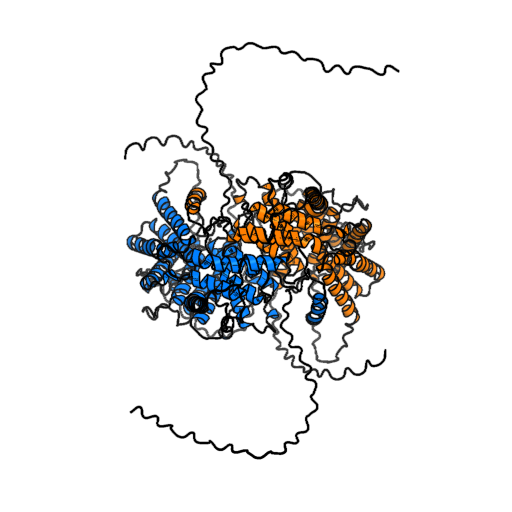U A 1 426 ? -10.656 37.719 2.186 1 94.75 426 GLU A C 1
ATOM 3351 O O . GLU A 1 426 ? -9.453 37.5 2.32 1 94.75 426 GLU A O 1
ATOM 3356 N N . ASP A 1 427 ? -11.609 36.875 2.49 1 95.44 427 ASP A N 1
ATOM 3357 C CA . ASP A 1 427 ? -11.258 35.531 2.93 1 95.44 427 ASP A CA 1
ATOM 3358 C C . ASP A 1 427 ? -10.422 34.812 1.875 1 95.44 427 ASP A C 1
ATOM 3360 O O . ASP A 1 427 ? -9.445 34.125 2.205 1 95.44 427 ASP A O 1
ATOM 3364 N N . LEU A 1 428 ? -10.836 34.906 0.644 1 96.31 428 LEU A N 1
ATOM 3365 C CA . LEU A 1 428 ? -10.094 34.281 -0.447 1 96.31 428 LEU A CA 1
ATOM 3366 C C . LEU A 1 428 ? -8.688 34.875 -0.546 1 96.31 428 LEU A C 1
ATOM 3368 O O . LEU A 1 428 ? -7.73 34.125 -0.84 1 96.31 428 LEU A O 1
ATOM 3372 N N . GLY A 1 429 ? -8.562 36.188 -0.321 1 96.25 429 GLY A N 1
ATOM 3373 C CA . GLY A 1 429 ? -7.258 36.812 -0.303 1 96.25 429 GLY A CA 1
ATOM 3374 C C . GLY A 1 429 ? -6.34 36.281 0.778 1 96.25 429 GLY A C 1
ATOM 3375 O O . GLY A 1 429 ? -5.137 36.125 0.565 1 96.25 429 GLY A O 1
ATOM 3376 N N . ILE A 1 430 ? -6.922 36 1.927 1 96.75 430 ILE A N 1
ATOM 3377 C CA . ILE A 1 430 ? -6.148 35.406 3.02 1 96.75 430 ILE A CA 1
ATOM 3378 C C . ILE A 1 430 ? -5.613 34.062 2.6 1 96.75 430 ILE A C 1
ATOM 3380 O O . ILE A 1 430 ? -4.453 33.719 2.854 1 96.75 430 ILE A O 1
ATOM 3384 N N . ILE A 1 431 ? -6.441 33.281 1.942 1 97.62 431 ILE A N 1
ATOM 3385 C CA . ILE A 1 431 ? -6.062 31.922 1.53 1 97.62 431 ILE A CA 1
ATOM 3386 C C . ILE A 1 431 ? -4.996 32 0.44 1 97.62 431 ILE A C 1
ATOM 3388 O O . ILE A 1 431 ? -3.941 31.375 0.554 1 97.62 431 ILE A O 1
ATOM 3392 N N . LYS A 1 432 ? -5.188 32.75 -0.584 1 97 432 LYS A N 1
ATOM 3393 C CA . LYS A 1 432 ? -4.332 32.75 -1.769 1 97 432 LYS A CA 1
ATOM 3394 C C . LYS A 1 432 ? -3.092 33.625 -1.539 1 97 432 LYS A C 1
ATOM 3396 O O . LYS A 1 432 ? -1.967 33.156 -1.735 1 97 432 LYS A O 1
ATOM 3401 N N . ASP A 1 433 ? -3.291 34.812 -1.066 1 95.5 433 ASP A N 1
ATOM 3402 C CA . ASP A 1 433 ? -2.236 35.844 -1.089 1 95.5 433 ASP A CA 1
ATOM 3403 C C . ASP A 1 433 ? -1.407 35.781 0.193 1 95.5 433 ASP A C 1
ATOM 3405 O O . ASP A 1 433 ? -0.301 36.344 0.24 1 95.5 433 ASP A O 1
ATOM 3409 N N . SER A 1 434 ? -1.907 35.188 1.159 1 94.44 434 SER A N 1
ATOM 3410 C CA . SER A 1 434 ? -1.146 35.125 2.402 1 94.44 434 SER A CA 1
ATOM 3411 C C . SER A 1 434 ? -0.69 33.719 2.699 1 94.44 434 SER A C 1
ATOM 3413 O O . SER A 1 434 ? 0.492 33.375 2.561 1 94.44 434 SER A O 1
ATOM 3415 N N . MET A 1 435 ? -1.658 32.875 2.955 1 97.38 435 MET A N 1
ATOM 3416 C CA . MET A 1 435 ? -1.322 31.516 3.395 1 97.38 435 MET A CA 1
ATOM 3417 C C . MET A 1 435 ? -0.609 30.75 2.289 1 97.38 435 MET A C 1
ATOM 3419 O O . MET A 1 435 ? 0.519 30.281 2.475 1 97.38 435 MET A O 1
ATOM 3423 N N . LEU A 1 436 ? -1.202 30.547 1.085 1 97.75 436 LEU A N 1
ATOM 3424 C CA . LEU A 1 436 ? -0.617 29.766 0.009 1 97.75 436 LEU A CA 1
ATOM 3425 C C . LEU A 1 436 ? 0.62 30.453 -0.561 1 97.75 436 LEU A C 1
ATOM 3427 O O . LEU A 1 436 ? 1.568 29.781 -0.98 1 97.75 436 LEU A O 1
ATOM 3431 N N . ALA A 1 437 ? 0.587 31.75 -0.581 1 95.38 437 ALA A N 1
ATOM 3432 C CA . ALA A 1 437 ? 1.772 32.469 -1.035 1 95.38 437 ALA A CA 1
ATOM 3433 C C . ALA A 1 437 ? 2.979 32.156 -0.157 1 95.38 437 ALA A C 1
ATOM 3435 O O . ALA A 1 437 ? 4.086 31.953 -0.662 1 95.38 437 ALA A O 1
ATOM 3436 N N . THR A 1 438 ? 2.752 32.125 1.157 1 94.44 438 THR A N 1
ATOM 3437 C CA . THR A 1 438 ? 3.824 31.812 2.09 1 94.44 438 THR A CA 1
ATOM 3438 C C . THR A 1 438 ? 4.27 30.359 1.914 1 94.44 438 THR A C 1
ATOM 3440 O O . THR A 1 438 ? 5.469 30.078 1.856 1 94.44 438 THR A O 1
ATOM 3443 N N . MET A 1 439 ? 3.314 29.484 1.793 1 95.56 439 MET A N 1
ATOM 3444 C CA . MET A 1 439 ? 3.619 28.062 1.644 1 95.56 439 MET A CA 1
ATOM 3445 C C . MET A 1 439 ? 4.312 27.781 0.312 1 95.56 439 MET A C 1
ATOM 3447 O O . MET A 1 439 ? 5.129 26.875 0.209 1 95.56 439 MET A O 1
ATOM 3451 N N . SER A 1 440 ? 4.023 28.562 -0.697 1 92.88 440 SER A N 1
ATOM 3452 C CA . SER A 1 440 ? 4.551 28.344 -2.039 1 92.88 440 SER A CA 1
ATOM 3453 C C . SER A 1 440 ? 6.051 28.625 -2.096 1 92.88 440 SER A C 1
ATOM 3455 O O . SER A 1 440 ? 6.734 28.203 -3.029 1 92.88 440 SER A O 1
ATOM 3457 N N . LEU A 1 441 ? 6.539 29.312 -1.144 1 90.88 441 LEU A N 1
ATOM 3458 C CA . LEU A 1 441 ? 7.969 29.578 -1.087 1 90.88 441 LEU A CA 1
ATOM 3459 C C . LEU A 1 441 ? 8.75 28.297 -0.764 1 90.88 441 LEU A C 1
ATOM 3461 O O . LEU A 1 441 ? 9.93 28.188 -1.095 1 90.88 441 LEU A O 1
ATOM 3465 N N . LYS A 1 442 ? 8.086 27.375 -0.16 1 91 442 LYS A N 1
ATOM 3466 C CA . LYS A 1 442 ? 8.781 26.172 0.316 1 91 442 LYS A CA 1
ATOM 3467 C C . LYS A 1 442 ? 8.273 24.922 -0.396 1 91 442 LYS A C 1
ATOM 3469 O O . LYS A 1 442 ? 9.055 24.016 -0.699 1 91 442 LYS A O 1
ATOM 3474 N N . TRP A 1 443 ? 6.969 24.875 -0.601 1 93 443 TRP A N 1
ATOM 3475 C CA . TRP A 1 443 ? 6.34 23.641 -1.06 1 93 443 TRP A CA 1
ATOM 3476 C C . TRP A 1 443 ? 5.824 23.797 -2.486 1 93 443 TRP A C 1
ATOM 3478 O O . TRP A 1 443 ? 4.957 24.625 -2.756 1 93 443 TRP A O 1
ATOM 3488 N N . PRO A 1 444 ? 6.273 22.984 -3.408 1 91.88 444 PRO A N 1
ATOM 3489 C CA . PRO A 1 444 ? 5.734 23.031 -4.77 1 91.88 444 PRO A CA 1
ATOM 3490 C C . PRO A 1 444 ? 4.238 22.734 -4.828 1 91.88 444 PRO A C 1
ATOM 3492 O O . PRO A 1 444 ? 3.537 23.25 -5.703 1 91.88 444 PRO A O 1
ATOM 3495 N N . GLY A 1 445 ? 3.771 21.938 -3.918 1 92.94 445 GLY A N 1
ATOM 3496 C CA . GLY A 1 445 ? 2.346 21.656 -3.865 1 92.94 445 GLY A CA 1
ATOM 3497 C C . GLY A 1 445 ? 1.496 22.891 -3.67 1 92.94 445 GLY A C 1
ATOM 3498 O O . GLY A 1 445 ? 0.39 22.984 -4.207 1 92.94 445 GLY A O 1
ATOM 3499 N N . ALA A 1 446 ? 2 23.828 -2.93 1 95.75 446 ALA A N 1
ATOM 3500 C CA . ALA A 1 446 ? 1.274 25.078 -2.707 1 95.75 446 ALA A CA 1
ATOM 3501 C C . ALA A 1 446 ? 1.162 25.875 -3.998 1 95.75 446 ALA A C 1
ATOM 3503 O O . ALA A 1 446 ? 0.134 26.516 -4.254 1 95.75 446 ALA A O 1
ATOM 3504 N N . LYS A 1 447 ? 2.193 25.875 -4.766 1 93.44 447 LYS A N 1
ATOM 3505 C CA . LYS A 1 447 ? 2.154 26.562 -6.059 1 93.44 447 LYS A CA 1
ATOM 3506 C C . LYS A 1 447 ? 1.125 25.906 -6.984 1 93.44 447 LYS A C 1
ATOM 3508 O O . LYS A 1 447 ? 0.412 26.609 -7.711 1 93.44 447 LYS A O 1
ATOM 3513 N N . ALA A 1 448 ? 1.131 24.641 -6.953 1 93.12 448 ALA A N 1
ATOM 3514 C CA . ALA A 1 448 ? 0.158 23.906 -7.766 1 93.12 448 ALA A CA 1
ATOM 3515 C C . ALA A 1 448 ? -1.27 24.281 -7.367 1 93.12 448 ALA A C 1
ATOM 3517 O O . ALA A 1 448 ? -2.135 24.453 -8.227 1 93.12 448 ALA A O 1
ATOM 3518 N N . VAL A 1 449 ? -1.55 24.359 -6.09 1 95.56 449 VAL A N 1
ATOM 3519 C CA . VAL A 1 449 ? -2.881 24.703 -5.598 1 95.56 449 VAL A CA 1
ATOM 3520 C C . VAL A 1 449 ? -3.238 26.125 -6.008 1 95.56 449 VAL A C 1
ATOM 3522 O O . VAL A 1 449 ? -4.375 26.406 -6.395 1 95.56 449 VAL A O 1
ATOM 3525 N N . LEU A 1 450 ? -2.262 27 -5.965 1 94.75 450 LEU A N 1
ATOM 3526 C CA . LEU A 1 450 ? -2.492 28.375 -6.379 1 94.75 450 LEU A CA 1
ATOM 3527 C C . LEU A 1 450 ? -2.896 28.453 -7.848 1 94.75 450 LEU A C 1
ATOM 3529 O O . LEU A 1 450 ? -3.793 29.219 -8.211 1 94.75 450 LEU A O 1
ATOM 3533 N N . ILE A 1 451 ? -2.258 27.688 -8.617 1 91.56 451 ILE A N 1
ATOM 3534 C CA . ILE A 1 451 ? -2.574 27.641 -10.039 1 91.56 451 ILE A CA 1
ATOM 3535 C C . ILE A 1 451 ? -4.004 27.141 -10.234 1 91.56 451 ILE A C 1
ATOM 3537 O O . ILE A 1 451 ? -4.762 27.703 -11.031 1 91.56 451 ILE A O 1
ATOM 3541 N N . ARG A 1 452 ? -4.375 26.172 -9.508 1 91.75 452 ARG A N 1
ATOM 3542 C CA . ARG A 1 452 ? -5.707 25.578 -9.625 1 91.75 452 ARG A CA 1
ATOM 3543 C C . ARG A 1 452 ? -6.777 26.562 -9.156 1 91.75 452 ARG A C 1
ATOM 3545 O O . ARG A 1 452 ? -7.844 26.672 -9.766 1 91.75 452 ARG A O 1
ATOM 3552 N N . LEU A 1 453 ? -6.516 27.266 -8.094 1 93.56 453 LEU A N 1
ATOM 3553 C CA . LEU A 1 453 ? -7.469 28.25 -7.594 1 93.56 453 LEU A CA 1
ATOM 3554 C C . LEU A 1 453 ? -7.625 29.406 -8.57 1 93.56 453 LEU A C 1
ATOM 3556 O O . LEU A 1 453 ? -8.734 29.922 -8.766 1 93.56 453 LEU A O 1
ATOM 3560 N N . GLN A 1 454 ? -6.535 29.75 -9.156 1 88.69 454 GLN A N 1
ATOM 3561 C CA . GLN A 1 454 ? -6.594 30.812 -10.148 1 88.69 454 GLN A CA 1
ATOM 3562 C C . GLN A 1 454 ? -7.41 30.391 -11.359 1 88.69 454 GLN A C 1
ATOM 3564 O O . GLN A 1 454 ? -8.172 31.188 -11.914 1 88.69 454 GLN A O 1
ATOM 3569 N N . TYR A 1 455 ? -7.219 29.266 -11.727 1 86.5 455 TYR A N 1
ATOM 3570 C CA . TYR A 1 455 ? -8 28.75 -12.844 1 86.5 455 TYR A CA 1
ATOM 3571 C C . TYR A 1 455 ? -9.484 28.734 -12.508 1 86.5 455 TYR A C 1
ATOM 3573 O O . TYR A 1 455 ? -10.32 29.078 -13.352 1 86.5 455 TYR A O 1
ATOM 3581 N N . LEU A 1 456 ? -9.836 28.25 -11.336 1 87 456 LEU A N 1
ATOM 3582 C CA . LEU A 1 456 ? -11.227 28.219 -10.891 1 87 456 LEU A CA 1
ATOM 3583 C C . LEU A 1 456 ? -11.82 29.609 -10.867 1 87 456 LEU A C 1
ATOM 3585 O O . LEU A 1 456 ? -12.992 29.797 -11.188 1 87 456 LEU A O 1
ATOM 3589 N N . GLU A 1 457 ? -11.055 30.531 -10.516 1 87.56 457 GLU A N 1
ATOM 3590 C CA . GLU A 1 457 ? -11.516 31.922 -10.438 1 87.56 457 GLU A CA 1
ATOM 3591 C C . GLU A 1 457 ? -11.789 32.5 -11.828 1 87.56 457 GLU A C 1
ATOM 3593 O O . GLU A 1 457 ? -12.758 33.219 -12.023 1 87.56 457 GLU A O 1
ATOM 3598 N N . GLN A 1 458 ? -10.992 32.156 -12.758 1 82.88 458 GLN A N 1
ATOM 3599 C CA . GLN A 1 458 ? -11.117 32.688 -14.109 1 82.88 458 GLN A CA 1
ATOM 3600 C C . GLN A 1 458 ? -12.289 32.062 -14.852 1 82.88 458 GLN A C 1
ATOM 3602 O O . GLN A 1 458 ? -13 32.719 -15.602 1 82.88 458 GLN A O 1
ATOM 3607 N N . ASN A 1 459 ? -12.492 30.75 -14.797 1 72.06 459 ASN A N 1
ATOM 3608 C CA . ASN A 1 459 ? -13.602 30.078 -15.477 1 72.06 459 ASN A CA 1
ATOM 3609 C C . ASN A 1 459 ? -14.93 30.344 -14.773 1 72.06 459 ASN A C 1
ATOM 3611 O O . ASN A 1 459 ? -15.992 30.188 -15.383 1 72.06 459 ASN A O 1
ATOM 3615 N N . ALA A 1 460 ? -15.109 30.641 -13.625 1 58.38 460 ALA A N 1
ATOM 3616 C CA . ALA A 1 460 ? -16.312 31.094 -12.945 1 58.38 460 ALA A CA 1
ATOM 3617 C C . ALA A 1 460 ? -16.797 32.438 -13.508 1 58.38 460 ALA A C 1
ATOM 3619 O O . ALA A 1 460 ? -18 32.688 -13.586 1 58.38 460 ALA A O 1
ATOM 3620 N N . ALA A 1 461 ? -16 33.25 -14.039 1 52.81 461 ALA A N 1
ATOM 3621 C CA . ALA A 1 461 ? -16.359 34.531 -14.664 1 52.81 461 ALA A CA 1
ATOM 3622 C C . ALA A 1 461 ? -16.875 34.312 -16.094 1 52.81 461 ALA A C 1
ATOM 3624 O O . ALA A 1 461 ? -17.719 35.062 -16.562 1 52.81 461 ALA A O 1
ATOM 3625 N N . SER A 1 462 ? -16.5 33.188 -16.812 1 45.31 462 SER A N 1
ATOM 3626 C CA . SER A 1 462 ? -16.828 33.062 -18.234 1 45.31 462 SER A CA 1
ATOM 3627 C C . SER A 1 462 ? -18.094 32.219 -18.422 1 45.31 462 SER A C 1
ATOM 3629 O O . SER A 1 462 ? -18.594 32.094 -19.547 1 45.31 462 SER A O 1
ATOM 3631 N N . THR A 1 463 ? -18.547 31.391 -17.656 1 39.31 463 THR A N 1
ATOM 3632 C CA . THR A 1 463 ? -19.641 30.484 -18 1 39.31 463 THR A CA 1
ATOM 3633 C C . THR A 1 463 ? -20.953 31.266 -18.125 1 39.31 463 THR A C 1
ATOM 3635 O O . THR A 1 463 ? -21.781 31.234 -17.203 1 39.31 463 THR A O 1
ATOM 3638 N N . ILE A 1 464 ? -21.125 32.469 -18.625 1 34.84 464 ILE A N 1
ATOM 3639 C CA . ILE A 1 464 ? -22.328 32.75 -19.406 1 34.84 464 ILE A CA 1
ATOM 3640 C C . ILE A 1 464 ? -22.344 31.844 -20.641 1 34.84 464 ILE A C 1
ATOM 3642 O O . ILE A 1 464 ? -21.641 32.125 -21.625 1 34.84 464 ILE A O 1
ATOM 3646 N N . CYS A 1 465 ? -22.297 30.547 -20.578 1 32.19 465 CYS A N 1
ATOM 3647 C CA . CYS A 1 465 ? -22.453 29.688 -21.75 1 32.19 465 CYS A CA 1
ATOM 3648 C C . CYS A 1 465 ? -23.719 30.047 -22.516 1 32.19 465 CYS A C 1
ATOM 3650 O O . CYS A 1 465 ? -24.797 30.156 -21.922 1 32.19 465 CYS A O 1
ATOM 3652 N N . PRO A 1 466 ? -23.688 30.547 -23.719 1 28.95 466 PRO A N 1
ATOM 3653 C CA . PRO A 1 466 ? -24.844 30.797 -24.562 1 28.95 466 PRO A CA 1
ATOM 3654 C C . PRO A 1 466 ? -25.812 29.609 -24.609 1 28.95 466 PRO A C 1
ATOM 3656 O O . PRO A 1 466 ? -25.391 28.453 -24.516 1 28.95 466 PRO A O 1
ATOM 3659 N N . GLU A 1 467 ? -27.141 29.844 -24.312 1 30.16 467 GLU A N 1
ATOM 3660 C CA . GLU A 1 467 ? -28.344 29.062 -24.531 1 30.16 467 GLU A CA 1
ATOM 3661 C C . GLU A 1 467 ? -28.375 28.484 -25.953 1 30.16 467 GLU A C 1
ATOM 3663 O O . GLU A 1 467 ? -28.516 29.234 -26.922 1 30.16 467 GLU A O 1
ATOM 3668 N N . THR A 1 468 ? -27.641 27.641 -26.438 1 28.91 468 THR A N 1
ATOM 3669 C CA . THR A 1 468 ? -28.031 27.016 -27.703 1 28.91 468 THR A CA 1
ATOM 3670 C C . THR A 1 468 ? -29.469 26.5 -27.609 1 28.91 468 THR A C 1
ATOM 3672 O O . THR A 1 468 ? -29.812 25.75 -26.688 1 28.91 468 THR A O 1
ATOM 3675 N N . GLY A 1 469 ? -30.516 27.203 -28.281 1 25.89 469 GLY A N 1
ATOM 3676 C CA . GLY A 1 469 ? -31.938 27.109 -28.594 1 25.89 469 GLY A CA 1
ATOM 3677 C C . GLY A 1 469 ? -32.344 25.719 -29.031 1 25.89 469 GLY A C 1
ATOM 3678 O O . GLY A 1 469 ? -33.375 25.562 -29.688 1 25.89 469 GLY A O 1
ATOM 3679 N N . SER A 1 470 ? -31.562 24.688 -29.109 1 26.81 470 SER A N 1
ATOM 3680 C CA . SER A 1 470 ? -32.312 23.562 -29.641 1 26.81 470 SER A CA 1
ATOM 3681 C C . SER A 1 470 ? -33.531 23.266 -28.812 1 26.81 470 SER A C 1
ATOM 3683 O O . SER A 1 470 ? -33.469 23.141 -27.594 1 26.81 470 SER A O 1
ATOM 3685 N N . ASN A 1 471 ? -34.781 23.562 -29.297 1 27.16 471 ASN A N 1
ATOM 3686 C CA . ASN A 1 471 ? -36.188 23.359 -29.062 1 27.16 471 ASN A CA 1
ATOM 3687 C C . ASN A 1 471 ? -36.469 21.922 -28.641 1 27.16 471 ASN A C 1
ATOM 3689 O O . ASN A 1 471 ? -37.625 21.484 -28.656 1 27.16 471 ASN A O 1
ATOM 3693 N N . ASP A 1 472 ? -35.625 20.969 -28.969 1 26.78 472 ASP A N 1
ATOM 3694 C CA . ASP A 1 472 ? -36.25 19.641 -28.812 1 26.78 472 ASP A CA 1
ATOM 3695 C C . ASP A 1 472 ? -36.906 19.5 -27.453 1 26.78 472 ASP A C 1
ATOM 3697 O O . ASP A 1 472 ? -36.531 20.188 -26.5 1 26.78 472 ASP A O 1
ATOM 3701 N N . VAL A 1 473 ? -38.062 18.594 -27.422 1 26.55 473 VAL A N 1
ATOM 3702 C CA . VAL A 1 473 ? -39.156 18.25 -26.5 1 26.55 473 VAL A CA 1
ATOM 3703 C C . VAL A 1 473 ? -38.594 17.828 -25.156 1 26.55 473 VAL A C 1
ATOM 3705 O O . VAL A 1 473 ? -38.094 16.703 -25 1 26.55 473 VAL A O 1
ATOM 3708 N N . MET A 1 474 ? -37.562 18.422 -24.797 1 24.91 474 MET A N 1
ATOM 3709 C CA . MET A 1 474 ? -37.25 17.938 -23.453 1 24.91 474 MET A CA 1
ATOM 3710 C C . MET A 1 474 ? -38.5 17.984 -22.562 1 24.91 474 MET A C 1
ATOM 3712 O O . MET A 1 474 ? -39.094 19.047 -22.375 1 24.91 474 MET A O 1
ATOM 3716 N N . GLY A 1 475 ? -39.375 16.906 -22.859 1 25.45 475 GLY A N 1
ATOM 3717 C CA . GLY A 1 475 ? -40.531 16.828 -21.969 1 25.45 475 GLY A CA 1
ATOM 3718 C C . GLY A 1 475 ? -40.25 17.391 -20.594 1 25.45 475 GLY A C 1
ATOM 3719 O O . GLY A 1 475 ? -39.125 17.375 -20.125 1 25.45 475 GLY A O 1
ATOM 3720 N N . HIS A 1 476 ? -40.969 18.391 -20.406 1 23.53 476 HIS A N 1
ATOM 3721 C CA . HIS A 1 476 ? -41.125 19.062 -19.125 1 23.53 476 HIS A CA 1
ATOM 3722 C C . HIS A 1 476 ? -41.25 18.031 -17.984 1 23.53 476 HIS A C 1
ATOM 3724 O O . HIS A 1 476 ? -42.312 17.453 -17.797 1 23.53 476 HIS A O 1
ATOM 3730 N N . ARG A 1 477 ? -40.281 17.125 -18 1 25 477 ARG A N 1
ATOM 3731 C CA . ARG A 1 477 ? -40.531 16.391 -16.766 1 25 477 ARG A CA 1
ATOM 3732 C C . ARG A 1 477 ? -40.875 17.328 -15.625 1 25 477 ARG A C 1
ATOM 3734 O O . ARG A 1 477 ? -40.219 18.359 -15.43 1 25 477 ARG A O 1
ATOM 3741 N N . GLU A 1 478 ? -42.188 17.344 -15.484 1 24.81 478 GLU A N 1
ATOM 3742 C CA . GLU A 1 478 ? -42.625 18.094 -14.32 1 24.81 478 GLU A CA 1
ATOM 3743 C C . GLU A 1 478 ? -41.625 18 -13.172 1 24.81 478 GLU A C 1
ATOM 3745 O O . GLU A 1 478 ? -41 16.969 -12.977 1 24.81 478 GLU A O 1
ATOM 3750 N N . PRO A 1 479 ? -41.125 19.078 -12.906 1 27.03 479 PRO A N 1
ATOM 3751 C CA . PRO A 1 479 ? -40.219 19.125 -11.734 1 27.03 479 PRO A CA 1
ATOM 3752 C C . PRO A 1 479 ? -40.688 18.188 -10.617 1 27.03 479 PRO A C 1
ATOM 3754 O O . PRO A 1 479 ? -41.875 18.172 -10.266 1 27.03 479 PRO A O 1
ATOM 3757 N N . GLU A 1 480 ? -40.281 16.906 -10.789 1 29.62 480 GLU A N 1
ATOM 3758 C CA . GLU A 1 480 ? -40.688 16.047 -9.68 1 29.62 480 GLU A CA 1
ATOM 3759 C C . GLU A 1 480 ? -40.906 16.859 -8.414 1 29.62 480 GLU A C 1
ATOM 3761 O O . GLU A 1 480 ? -40.281 17.891 -8.203 1 29.62 480 GLU A O 1
ATOM 3766 N N . ARG A 1 481 ? -42.031 16.781 -7.887 1 27.25 481 ARG A N 1
ATOM 3767 C CA . ARG A 1 481 ? -42.406 17.406 -6.625 1 27.25 481 ARG A CA 1
ATOM 3768 C C . ARG A 1 481 ? -41.25 17.391 -5.633 1 27.25 481 ARG A C 1
ATOM 3770 O O . ARG A 1 481 ? -40.531 16.375 -5.516 1 27.25 481 ARG A O 1
ATOM 3777 N N . PRO A 1 482 ? -40.75 18.547 -5.367 1 27.56 482 PRO A N 1
ATOM 3778 C CA . PRO A 1 482 ? -39.75 18.656 -4.312 1 27.56 482 PRO A CA 1
ATOM 3779 C C . PRO A 1 482 ? -40 17.688 -3.152 1 27.56 482 PRO A C 1
ATOM 3781 O O . PRO A 1 482 ? -41.094 17.656 -2.602 1 27.56 482 PRO A O 1
ATOM 3784 N N . ILE A 1 483 ? -39.719 16.422 -3.395 1 30.48 483 ILE A N 1
ATOM 3785 C CA . ILE A 1 483 ? -39.938 15.656 -2.166 1 30.48 483 ILE A CA 1
ATOM 3786 C C . ILE A 1 483 ? -39.625 16.531 -0.958 1 30.48 483 ILE A C 1
ATOM 3788 O O . ILE A 1 483 ? -38.625 17.281 -0.957 1 30.48 483 ILE A O 1
ATOM 3792 N N . GLN A 1 484 ? -40.531 16.859 -0.191 1 29.12 484 GLN A N 1
ATOM 3793 C CA . GLN A 1 484 ? -40.469 17.562 1.089 1 29.12 484 GLN A CA 1
ATOM 3794 C C . GLN A 1 484 ? -39.25 17.172 1.875 1 29.12 484 GLN A C 1
ATOM 3796 O O . GLN A 1 484 ? -39.156 16.078 2.41 1 29.12 484 GLN A O 1
ATOM 3801 N N . GLY A 1 485 ? -38.094 17.344 1.3 1 32.41 485 GLY A N 1
ATOM 3802 C CA . GLY A 1 485 ? -36.719 17.141 1.771 1 32.41 485 GLY A CA 1
ATOM 3803 C C . GLY A 1 485 ? -36.531 17.516 3.229 1 32.41 485 GLY A C 1
ATOM 3804 O O . GLY A 1 485 ? -37.094 18.516 3.691 1 32.41 485 GLY A O 1
ATOM 3805 N N . SER A 1 486 ? -36.438 16.578 4.051 1 33.12 486 SER A N 1
ATOM 3806 C CA . SER A 1 486 ? -36.188 16.766 5.477 1 33.12 486 SER A CA 1
ATOM 3807 C C . SER A 1 486 ? -35.156 17.859 5.723 1 33.12 486 SER A C 1
ATOM 3809 O O . SER A 1 486 ? -34.094 17.859 5.102 1 33.12 486 SER A O 1
ATOM 3811 N N . HIS A 1 487 ? -35.375 19.078 5.918 1 36.53 487 HIS A N 1
ATOM 3812 C CA . HIS A 1 487 ? -34.75 20.344 6.27 1 36.53 487 HIS A CA 1
ATOM 3813 C C . HIS A 1 487 ? -33.594 20.125 7.242 1 36.53 487 HIS A C 1
ATOM 3815 O O . HIS A 1 487 ? -33.781 19.562 8.32 1 36.53 487 HIS A O 1
ATOM 3821 N N . LEU A 1 488 ? -32.438 19.703 6.863 1 45.5 488 LEU A N 1
ATOM 3822 C CA . LEU A 1 488 ? -31.391 19.891 7.859 1 45.5 488 LEU A CA 1
ATOM 3823 C C . LEU A 1 488 ? -31.516 21.25 8.531 1 45.5 488 LEU A C 1
ATOM 3825 O O . LEU A 1 488 ? -31.375 22.297 7.875 1 45.5 488 LEU A O 1
ATOM 3829 N N . PRO A 1 489 ? -32.188 21.484 9.539 1 53.44 489 PRO A N 1
ATOM 3830 C CA . PRO A 1 489 ? -32.5 22.766 10.188 1 53.44 489 PRO A CA 1
ATOM 3831 C C . PRO A 1 489 ? -31.25 23.531 10.594 1 53.44 489 PRO A C 1
ATOM 3833 O O . PRO A 1 489 ? -30.172 22.938 10.727 1 53.44 489 PRO A O 1
ATOM 3836 N N . ASN A 1 490 ? -31.141 24.859 10.383 1 60.91 490 ASN A N 1
ATOM 3837 C CA . ASN A 1 490 ? -30.156 25.812 10.867 1 60.91 490 ASN A CA 1
ATOM 3838 C C . ASN A 1 490 ? -29.547 25.375 12.195 1 60.91 490 ASN A C 1
ATOM 3840 O O . ASN A 1 490 ? -28.391 25.656 12.484 1 60.91 490 ASN A O 1
ATOM 3844 N N . HIS A 1 491 ? -30.219 24.469 12.805 1 70.38 491 HIS A N 1
ATOM 3845 C CA . HIS A 1 491 ? -29.75 24.016 14.109 1 70.38 491 HIS A CA 1
ATOM 3846 C C . HIS A 1 491 ? -28.578 23.031 13.961 1 70.38 491 HIS A C 1
ATOM 3848 O O . HIS A 1 491 ? -27.703 22.984 14.812 1 70.38 491 HIS A O 1
ATOM 3854 N N . ILE A 1 492 ? -28.453 22.484 12.812 1 77.56 492 ILE A N 1
ATOM 3855 C CA . ILE A 1 492 ? -27.391 21.516 12.625 1 77.56 492 ILE A CA 1
ATOM 3856 C C . ILE A 1 492 ? -26.078 22.234 12.344 1 77.56 492 ILE A C 1
ATOM 3858 O O . ILE A 1 492 ? -25.016 21.828 12.836 1 77.56 492 ILE A O 1
ATOM 3862 N N . LEU A 1 493 ? -26.172 23.344 11.648 1 83.69 493 LEU A N 1
ATOM 3863 C CA . LEU A 1 493 ? -24.953 24.078 11.32 1 83.69 493 LEU A CA 1
ATOM 3864 C C . LEU A 1 493 ? -24.344 24.703 12.57 1 83.69 493 LEU A C 1
ATOM 3866 O O . LEU A 1 493 ? -23.125 24.734 12.719 1 83.69 493 LEU A O 1
ATOM 3870 N N . GLN A 1 494 ? -25.219 25.109 13.461 1 84.12 494 GLN A N 1
ATOM 3871 C CA . GLN A 1 494 ? -24.734 25.688 14.703 1 84.12 494 GLN A CA 1
ATOM 3872 C C . GLN A 1 494 ? -24.062 24.641 15.578 1 84.12 494 GLN A C 1
ATOM 3874 O O . GLN A 1 494 ? -23.109 24.938 16.297 1 84.12 494 GLN A O 1
ATOM 3879 N N . SER A 1 495 ? -24.594 23.5 15.438 1 87.19 495 SER A N 1
ATOM 3880 C CA . SER A 1 495 ? -24 22.422 16.219 1 87.19 495 SER A CA 1
ATOM 3881 C C . SER A 1 495 ? -22.672 21.984 15.633 1 87.19 495 SER A C 1
ATOM 3883 O O . SER A 1 495 ? -21.781 21.531 16.359 1 87.19 495 SER A O 1
ATOM 3885 N N . LEU A 1 496 ? -22.516 22.125 14.352 1 90.69 496 LEU A N 1
ATOM 3886 C CA . LEU A 1 496 ? -21.281 21.703 13.688 1 90.69 496 LEU A CA 1
ATOM 3887 C C . LEU A 1 496 ? -20.203 22.781 13.789 1 90.69 496 LEU A C 1
ATOM 3889 O O . LEU A 1 496 ? -19.016 22.484 13.852 1 90.69 496 LEU A O 1
ATOM 3893 N N . LEU A 1 497 ? -20.672 24 13.742 1 91.62 497 LEU A N 1
ATOM 3894 C CA . LEU A 1 497 ? -19.719 25.094 13.758 1 91.62 497 LEU A CA 1
ATOM 3895 C C . LEU A 1 497 ? -20.047 26.094 14.875 1 91.62 497 LEU A C 1
ATOM 3897 O O . LEU A 1 497 ? -20.281 27.266 14.609 1 91.62 497 LEU A O 1
ATOM 3901 N N . PRO A 1 498 ? -19.906 25.656 16.078 1 85.5 498 PRO A N 1
ATOM 3902 C CA . PRO A 1 498 ? -20.297 26.531 17.188 1 85.5 498 PRO A CA 1
ATOM 3903 C C . PRO A 1 498 ? -19.375 27.734 17.344 1 85.5 498 PRO A C 1
ATOM 3905 O O . PRO A 1 498 ? -19.75 28.719 17.984 1 85.5 498 PRO A O 1
ATOM 3908 N N . PHE A 1 499 ? -18.312 27.75 16.703 1 85.69 499 PHE A N 1
ATOM 3909 C CA . PHE A 1 499 ? -17.328 28.812 16.875 1 85.69 499 PHE A CA 1
ATOM 3910 C C . PHE A 1 499 ? -17.375 29.781 15.695 1 85.69 499 PHE A C 1
ATOM 3912 O O . PHE A 1 499 ? -16.562 30.719 15.617 1 85.69 499 PHE A O 1
ATOM 3919 N N . SER A 1 500 ? -18.219 29.609 14.805 1 83.81 500 SER A N 1
ATOM 3920 C CA . SER A 1 500 ? -18.234 30.406 13.578 1 83.81 500 SER A CA 1
ATOM 3921 C C . SER A 1 500 ? -18.547 31.875 13.883 1 83.81 500 SER A C 1
ATOM 3923 O O . SER A 1 500 ? -18.141 32.75 13.141 1 83.81 500 SER A O 1
ATOM 3925 N N . ASN A 1 501 ? -19.203 32.156 14.914 1 78.31 501 ASN A N 1
ATOM 3926 C CA . ASN A 1 501 ? -19.609 33.5 15.25 1 78.31 501 ASN A CA 1
ATOM 3927 C C . ASN A 1 501 ? -18.422 34.406 15.57 1 78.31 501 ASN A C 1
ATOM 3929 O O . ASN A 1 501 ? -18.5 35.625 15.43 1 78.31 501 ASN A O 1
ATOM 3933 N N . ILE A 1 502 ? -17.422 33.75 16.016 1 76.62 502 ILE A N 1
ATOM 3934 C CA . ILE A 1 502 ? -16.266 34.562 16.391 1 76.62 502 ILE A CA 1
ATOM 3935 C C . ILE A 1 502 ? -15.492 34.969 15.141 1 76.62 502 ILE A C 1
ATOM 3937 O O . ILE A 1 502 ? -14.703 35.906 15.172 1 76.62 502 ILE A O 1
ATOM 3941 N N . PHE A 1 503 ? -15.688 34.25 14.078 1 73.5 503 PHE A N 1
ATOM 3942 C CA . PHE A 1 503 ? -14.914 34.531 12.875 1 73.5 503 PHE A CA 1
ATOM 3943 C C . PHE A 1 503 ? -15.773 35.25 11.836 1 73.5 503 PHE A C 1
ATOM 3945 O O . PHE A 1 503 ? -15.289 36.125 11.125 1 73.5 503 PHE A O 1
ATOM 3952 N N . CYS A 1 504 ? -17.078 34.625 11.562 1 67.38 504 CYS A N 1
ATOM 3953 C CA . CYS A 1 504 ? -17.844 35.031 10.383 1 67.38 504 CYS A CA 1
ATOM 3954 C C . CYS A 1 504 ? -18.953 35.969 10.766 1 67.38 504 CYS A C 1
ATOM 3956 O O . CYS A 1 504 ? -19.906 35.594 11.445 1 67.38 504 CYS A O 1
ATOM 3958 N N . GLY A 1 505 ? -18.828 36.969 11.445 1 52.16 505 GLY A N 1
ATOM 3959 C CA . GLY A 1 505 ? -19.859 37.938 11.781 1 52.16 505 GLY A CA 1
ATOM 3960 C C . GLY A 1 505 ? -21.234 37.531 11.273 1 52.16 505 GLY A C 1
ATOM 3961 O O . GLY A 1 505 ? -22.188 38.312 11.344 1 52.16 505 GLY A O 1
ATOM 3962 N N . VAL A 1 506 ? -21.406 36.562 10.375 1 47.56 506 VAL A N 1
ATOM 3963 C CA . VAL A 1 506 ? -22.688 36.344 9.742 1 47.56 506 VAL A CA 1
ATOM 3964 C C . VAL A 1 506 ? -23.625 35.625 10.711 1 47.56 506 VAL A C 1
ATOM 3966 O O . VAL A 1 506 ? -23.281 34.562 11.227 1 47.56 506 VAL A O 1
ATOM 3969 N N . GLN A 1 507 ? -24.547 36.312 11.297 1 44.03 507 GLN A N 1
ATOM 3970 C CA . GLN A 1 507 ? -25.625 35.781 12.125 1 44.03 507 GLN A CA 1
ATOM 3971 C C . GLN A 1 507 ? -26.562 34.875 11.312 1 44.03 507 GLN A C 1
ATOM 3973 O O . GLN A 1 507 ? -27.062 35.281 10.258 1 44.03 507 GLN A O 1
ATOM 3978 N N . LEU A 1 508 ? -26.438 33.531 11.312 1 46.22 508 LEU A N 1
ATOM 3979 C CA . LEU A 1 508 ? -27.469 32.656 10.734 1 46.22 508 LEU A CA 1
ATOM 3980 C C . LEU A 1 508 ? -28.859 33.094 11.18 1 46.22 508 LEU A C 1
ATOM 3982 O O . LEU A 1 508 ? -29.031 33.594 12.297 1 46.22 508 LEU A O 1
ATOM 3986 N N . PRO A 1 509 ? -29.875 33.312 10.328 1 35.56 509 PRO A N 1
ATOM 3987 C CA . PRO A 1 509 ? -31.234 33.719 10.75 1 35.56 509 PRO A CA 1
ATOM 3988 C C . PRO A 1 509 ? -31.812 32.781 11.82 1 35.56 509 PRO A C 1
ATOM 3990 O O . PRO A 1 509 ? -31.688 31.562 11.711 1 35.56 509 PRO A O 1
ATOM 3993 N N . THR A 1 510 ? -31.938 33.188 13.094 1 34.88 510 THR A N 1
ATOM 3994 C CA . THR A 1 510 ? -32.594 32.5 14.211 1 34.88 510 THR A CA 1
ATOM 3995 C C . THR A 1 510 ? -34.031 32.188 13.898 1 34.88 510 THR A C 1
ATOM 3997 O O . THR A 1 510 ? -34.875 33.094 13.859 1 34.88 510 THR A O 1
ATOM 4000 N N . SER A 1 511 ? -34.469 31.391 12.984 1 31.88 511 SER A N 1
ATOM 4001 C CA . SER A 1 511 ? -35.906 31.109 13.07 1 31.88 511 SER A CA 1
ATOM 4002 C C . SER A 1 511 ? -36.281 30.594 14.453 1 31.88 511 SER A C 1
ATOM 4004 O O . SER A 1 511 ? -35.5 29.859 15.078 1 31.88 511 SER A O 1
ATOM 4006 N N . ASN A 1 512 ? -37.281 31.219 15.219 1 29.91 512 ASN A N 1
ATOM 4007 C CA . ASN A 1 512 ? -38 30.922 16.453 1 29.91 512 ASN A CA 1
ATOM 4008 C C . ASN A 1 512 ? -38.5 29.484 16.469 1 29.91 512 ASN A C 1
ATOM 4010 O O . ASN A 1 512 ? -39.594 29.188 15.953 1 29.91 512 ASN A O 1
ATOM 4014 N N . VAL A 1 513 ? -37.906 28.484 16.234 1 29.84 513 VAL A N 1
ATOM 4015 C CA . VAL A 1 513 ? -38.594 27.219 16.391 1 29.84 513 VAL A CA 1
ATOM 4016 C C . VAL A 1 513 ? -38.906 26.984 17.875 1 29.84 513 VAL A C 1
ATOM 4018 O O . VAL A 1 513 ? -38.094 27.312 18.75 1 29.84 513 VAL A O 1
ATOM 4021 N N . SER A 1 514 ? -40.188 26.781 18.312 1 25.52 514 SER A N 1
ATOM 4022 C CA . SER A 1 514 ? -40.812 26.25 19.516 1 25.52 514 SER A CA 1
ATOM 4023 C C . SER A 1 514 ? -40.031 25.062 20.062 1 25.52 514 SER A C 1
ATOM 4025 O O . SER A 1 514 ? -39.531 24.234 19.297 1 25.52 514 SER A O 1
ATOM 4027 N N . VAL A 1 515 ? -39.688 25.094 21.344 1 26.25 515 VAL A N 1
ATOM 4028 C CA . VAL A 1 515 ? -39 24.219 22.266 1 26.25 515 VAL A CA 1
ATOM 4029 C C . VAL A 1 515 ? -39.625 22.844 22.266 1 26.25 515 VAL A C 1
ATOM 4031 O O . VAL A 1 515 ? -40.844 22.703 22.516 1 26.25 515 VAL A O 1
ATOM 4034 N N . PHE A 1 516 ? -39.281 21.922 21.5 1 25.17 516 PHE A N 1
ATOM 4035 C CA . PHE A 1 516 ? -39.781 20.562 21.719 1 25.17 516 PHE A CA 1
ATOM 4036 C C . PHE A 1 516 ? -39.594 20.156 23.172 1 25.17 516 PHE A C 1
ATOM 4038 O O . PHE A 1 516 ? -38.594 20.484 23.797 1 25.17 516 PHE A O 1
ATOM 4045 N N . PRO A 1 517 ? -40.625 19.828 23.984 1 22.48 517 PRO A N 1
ATOM 4046 C CA . PRO A 1 517 ? -40.594 19.422 25.391 1 22.48 517 PRO A CA 1
ATOM 4047 C C . PRO A 1 517 ? -39.531 18.359 25.672 1 22.48 517 PRO A C 1
ATOM 4049 O O . PRO A 1 517 ? -39.125 17.625 24.766 1 22.48 517 PRO A O 1
ATOM 4052 N N . SER A 1 518 ? -38.812 18.594 26.75 1 22.41 518 SER A N 1
ATOM 4053 C CA . SER A 1 518 ? -37.781 17.781 27.391 1 22.41 518 SER A CA 1
ATOM 4054 C C . SER A 1 518 ? -38.281 16.375 27.703 1 22.41 518 SER A C 1
ATOM 4056 O O . SER A 1 518 ? -39.156 16.203 28.547 1 22.41 518 SER A O 1
ATOM 4058 N N . LEU A 1 519 ? -38.562 15.508 26.781 1 20.88 519 LEU A N 1
ATOM 4059 C CA . LEU A 1 519 ? -38.938 14.164 27.172 1 20.88 519 LEU A CA 1
ATOM 4060 C C . LEU A 1 519 ? -37.969 13.602 28.203 1 20.88 519 LEU A C 1
ATOM 4062 O O . LEU A 1 519 ? -36.844 13.195 27.844 1 20.88 519 LEU A O 1
ATOM 4066 N N . ALA A 1 520 ? -37.844 14.156 29.5 1 22.8 520 ALA A N 1
ATOM 4067 C CA . ALA A 1 520 ? -37.125 13.695 30.672 1 22.8 520 ALA A CA 1
ATOM 4068 C C . ALA A 1 520 ? -37.469 12.25 31.016 1 22.8 520 ALA A C 1
ATOM 4070 O O . ALA A 1 520 ? -37.156 11.766 32.094 1 22.8 520 ALA A O 1
ATOM 4071 N N . GLY A 1 521 ? -38.406 11.523 30.297 1 20.75 521 GLY A N 1
ATOM 4072 C CA . GLY A 1 521 ? -38.75 10.305 31.016 1 20.75 521 GLY A CA 1
ATOM 4073 C C . GLY A 1 521 ? -37.531 9.477 31.406 1 20.75 521 GLY A C 1
ATOM 4074 O O . GLY A 1 521 ? -36.469 9.609 30.828 1 20.75 521 GLY A O 1
ATOM 4075 N N . GLN A 1 522 ? -37.469 8.961 32.688 1 20.08 522 GLN A N 1
ATOM 4076 C CA . GLN A 1 522 ? -36.656 8.047 33.469 1 20.08 522 GLN A CA 1
ATOM 4077 C C . GLN A 1 522 ? -36.344 6.766 32.688 1 20.08 522 GLN A C 1
ATOM 4079 O O . GLN A 1 522 ? -37.062 5.762 32.844 1 20.08 522 GLN A O 1
ATOM 4084 N N . ALA A 1 523 ? -36.219 6.789 31.359 1 22.58 523 ALA A N 1
ATOM 4085 C CA . ALA A 1 523 ? -36.094 5.414 30.891 1 22.58 523 ALA A CA 1
ATOM 4086 C C . ALA A 1 523 ? -34.969 4.695 31.609 1 22.58 523 ALA A C 1
ATOM 4088 O O . ALA A 1 523 ? -33.875 5.273 31.828 1 22.58 523 ALA A O 1
ATOM 4089 N N . ASP A 1 524 ? -35.281 3.801 32.469 1 23.03 524 ASP A N 1
ATOM 4090 C CA . ASP A 1 524 ? -34.531 2.656 33 1 23.03 524 ASP A CA 1
ATOM 4091 C C . ASP A 1 524 ? -33.594 2.086 31.922 1 23.03 524 ASP A C 1
ATOM 4093 O O . ASP A 1 524 ? -33.938 2.076 30.734 1 23.03 524 ASP A O 1
ATOM 4097 N N . HIS A 1 525 ? -32.281 2.209 32.156 1 21.78 525 HIS A N 1
ATOM 4098 C CA . HIS A 1 525 ? -31.125 1.877 31.344 1 21.78 525 HIS A CA 1
ATOM 4099 C C . HIS A 1 525 ? -31.281 0.516 30.672 1 21.78 525 HIS A C 1
ATOM 4101 O O . HIS A 1 525 ? -30.719 -0.479 31.141 1 21.78 525 HIS A O 1
ATOM 4107 N N . PRO A 1 526 ? -32.625 0.282 30.031 1 23.27 526 PRO A N 1
ATOM 4108 C CA . PRO A 1 526 ? -32.625 -1.139 29.688 1 23.27 526 PRO A CA 1
ATOM 4109 C C . PRO A 1 526 ? -31.422 -1.56 28.859 1 23.27 526 PRO A C 1
ATOM 4111 O O . PRO A 1 526 ? -30.75 -0.711 28.281 1 23.27 526 PRO A O 1
ATOM 4114 N N . ASN A 1 527 ? -30.938 -2.857 29.094 1 22.8 527 ASN A N 1
ATOM 4115 C CA . ASN A 1 527 ? -29.766 -3.527 28.531 1 22.8 527 ASN A CA 1
ATOM 4116 C C . ASN A 1 527 ? -29.734 -3.42 27.016 1 22.8 527 ASN A C 1
ATOM 4118 O O . ASN A 1 527 ? -30.641 -3.902 26.328 1 22.8 527 ASN A O 1
ATOM 4122 N N . PRO A 1 528 ? -29.359 -2.289 26.5 1 21.86 528 PRO A N 1
ATOM 4123 C CA . PRO A 1 528 ? -29.609 -1.73 25.172 1 21.86 528 PRO A CA 1
ATOM 4124 C C . PRO A 1 528 ? -29.328 -2.725 24.047 1 21.86 528 PRO A C 1
ATOM 4126 O O . PRO A 1 528 ? -29.203 -2.328 22.891 1 21.86 528 PRO A O 1
ATOM 4129 N N . ASN A 1 529 ? -29.297 -4.035 24.375 1 20.73 529 ASN A N 1
ATOM 4130 C CA . ASN A 1 529 ? -28.75 -4.918 23.359 1 20.73 529 ASN A CA 1
ATOM 4131 C C . ASN A 1 529 ? -29.594 -4.918 22.094 1 20.73 529 ASN A C 1
ATOM 4133 O O . ASN A 1 529 ? -29.156 -5.387 21.047 1 20.73 529 ASN A O 1
ATOM 4137 N N . THR A 1 530 ? -30.969 -4.852 22.266 1 20.7 530 THR A N 1
ATOM 4138 C CA . THR A 1 530 ? -31.734 -5.566 21.25 1 20.7 530 THR A CA 1
ATOM 4139 C C . THR A 1 530 ? -31.984 -4.672 20.047 1 20.7 530 THR A C 1
ATOM 4141 O O . THR A 1 530 ? -32.75 -3.701 20.125 1 20.7 530 THR A O 1
ATOM 4144 N N . PHE A 1 531 ? -31.078 -4.332 19.188 1 19.5 531 PHE A N 1
ATOM 4145 C CA . PHE A 1 531 ? -31.234 -3.5 18 1 19.5 531 PHE A CA 1
ATOM 4146 C C . PHE A 1 531 ? -32.406 -3.982 17.141 1 19.5 531 PHE A C 1
ATOM 4148 O O . PHE A 1 531 ? -32.406 -5.125 16.688 1 19.5 531 PHE A O 1
ATOM 4155 N N . ASP A 1 532 ? -33.594 -3.533 17.438 1 20.28 532 ASP A N 1
ATOM 4156 C CA . ASP A 1 532 ? -34.812 -3.857 16.688 1 20.28 532 ASP A CA 1
ATOM 4157 C C . ASP A 1 532 ? -34.688 -3.434 15.227 1 20.28 532 ASP A C 1
ATOM 4159 O O . ASP A 1 532 ? -34.281 -2.307 14.93 1 20.28 532 ASP A O 1
ATOM 4163 N N . MET A 1 533 ? -34.781 -4.355 14.25 1 20.03 533 MET A N 1
ATOM 4164 C CA . MET A 1 533 ? -34.688 -4.418 12.797 1 20.03 533 MET A CA 1
ATOM 4165 C C . MET A 1 533 ? -35.781 -3.6 12.141 1 20.03 533 MET A C 1
ATOM 4167 O O . MET A 1 533 ? -36.969 -3.949 12.234 1 20.03 533 MET A O 1
ATOM 4171 N N . VAL A 1 534 ? -35.781 -2.295 12.242 1 19.39 534 VAL A N 1
ATOM 4172 C CA . VAL A 1 534 ? -36.781 -1.444 11.609 1 19.39 534 VAL A CA 1
ATOM 4173 C C . VAL A 1 534 ? -36.969 -1.846 10.148 1 19.39 534 VAL A C 1
ATOM 4175 O O . VAL A 1 534 ? -35.969 -2.17 9.469 1 19.39 534 VAL A O 1
ATOM 4178 N N . THR A 1 535 ? -38.25 -2.127 9.688 1 19.83 535 THR A N 1
ATOM 4179 C CA . THR A 1 535 ? -38.844 -2.637 8.453 1 19.83 535 THR A CA 1
ATOM 4180 C C . THR A 1 535 ? -38.594 -1.665 7.297 1 19.83 535 THR A C 1
ATOM 4182 O O . THR A 1 535 ? -38.812 -0.458 7.445 1 19.83 535 THR A O 1
ATOM 4185 N N . PRO A 1 536 ? -37.875 -2.057 6.211 1 19.89 536 PRO A N 1
ATOM 4186 C CA . PRO A 1 536 ? -37.469 -1.307 5.027 1 19.89 536 PRO A CA 1
ATOM 4187 C C . PRO A 1 536 ? -38.625 -0.769 4.215 1 19.89 536 PRO A C 1
ATOM 4189 O O . PRO A 1 536 ? -39.625 -1.474 4.016 1 19.89 536 PRO A O 1
ATOM 4192 N N . TRP A 1 537 ? -39.031 0.496 4.352 1 19.52 537 TRP A N 1
ATOM 4193 C CA . TRP A 1 537 ? -40.031 1.169 3.549 1 19.52 537 TRP A CA 1
ATOM 4194 C C . TRP A 1 537 ? -39.812 0.919 2.062 1 19.52 537 TRP A C 1
ATOM 4196 O O . TRP A 1 537 ? -38.688 0.936 1.589 1 19.52 537 TRP A O 1
ATOM 4206 N N . ILE A 1 538 ? -40.719 0.232 1.308 1 20.58 538 ILE A N 1
ATOM 4207 C CA . ILE A 1 538 ? -40.906 -0.261 -0.052 1 20.58 538 ILE A CA 1
ATOM 4208 C C . ILE A 1 538 ? -41.031 0.917 -1.02 1 20.58 538 ILE A C 1
ATOM 4210 O O . ILE A 1 538 ? -42 1.675 -0.989 1 20.58 538 ILE A O 1
ATOM 4214 N N . LEU A 1 539 ? -40 1.764 -1.157 1 18.25 539 LEU A N 1
ATOM 4215 C CA . LEU A 1 539 ? -40.188 2.826 -2.141 1 18.25 539 LEU A CA 1
ATOM 4216 C C . LEU A 1 539 ? -40.5 2.246 -3.512 1 18.25 539 LEU A C 1
ATOM 4218 O O . LEU A 1 539 ? -39.969 1.224 -3.91 1 18.25 539 LEU A O 1
ATOM 4222 N N . ASN A 1 540 ? -41.656 2.633 -4.117 1 19.5 540 ASN A N 1
ATOM 4223 C CA . ASN A 1 540 ? -42.312 2.371 -5.387 1 19.5 540 ASN A CA 1
ATOM 4224 C C . ASN A 1 540 ? -41.406 2.689 -6.57 1 19.5 540 ASN A C 1
ATOM 4226 O O . ASN A 1 540 ? -40.75 3.723 -6.586 1 19.5 540 ASN A O 1
ATOM 4230 N N . ASP A 1 541 ? -41 1.657 -7.395 1 22.28 541 ASP A N 1
ATOM 4231 C CA . ASP A 1 541 ? -40.156 1.372 -8.547 1 22.28 541 ASP A CA 1
ATOM 4232 C C . ASP A 1 541 ? -40.625 2.15 -9.773 1 22.28 541 ASP A C 1
ATOM 4234 O O . ASP A 1 541 ? -40.25 1.818 -10.906 1 22.28 541 ASP A O 1
ATOM 4238 N N . GLU A 1 542 ? -41.344 3.318 -9.719 1 21.09 542 GLU A N 1
ATOM 4239 C CA . GLU A 1 542 ? -41.969 3.639 -11.008 1 21.09 542 GLU A CA 1
ATOM 4240 C C . GLU A 1 542 ? -40.906 3.941 -12.055 1 21.09 542 GLU A C 1
ATOM 4242 O O . GLU A 1 542 ? -41.094 3.621 -13.234 1 21.09 542 GLU A O 1
ATOM 4247 N N . CYS A 1 543 ? -39.906 4.812 -11.922 1 21.03 543 CYS A N 1
ATOM 4248 C CA . CYS A 1 543 ? -39.688 5.688 -13.07 1 21.03 543 CYS A CA 1
ATOM 4249 C C . CYS A 1 543 ? -38.844 5.008 -14.125 1 21.03 543 CYS A C 1
ATOM 4251 O O . CYS A 1 543 ? -37.625 4.945 -13.984 1 21.03 543 CYS A O 1
ATOM 4253 N N . LEU A 1 544 ? -39.219 3.922 -14.797 1 20.05 544 LEU A N 1
ATOM 4254 C CA . LEU A 1 544 ? -38.406 3.113 -15.703 1 20.05 544 LEU A CA 1
ATOM 4255 C C . LEU A 1 544 ? -37.969 3.928 -16.922 1 20.05 544 LEU A C 1
ATOM 4257 O O . LEU A 1 544 ? -37.156 3.473 -17.719 1 20.05 544 LEU A O 1
ATOM 4261 N N . ASP A 1 545 ? -38.438 5.082 -17.375 1 20.09 545 ASP A N 1
ATOM 4262 C CA . ASP A 1 545 ? -38.5 5.199 -18.828 1 20.09 545 ASP A CA 1
ATOM 4263 C C . ASP A 1 545 ? -37.094 5.543 -19.391 1 20.09 545 ASP A C 1
ATOM 4265 O O . ASP A 1 545 ? -36.531 6.559 -19.016 1 20.09 545 ASP A O 1
ATOM 4269 N N . MET A 1 546 ? -36.25 4.602 -19.828 1 20.27 546 MET A N 1
ATOM 4270 C CA . MET A 1 546 ? -34.906 4.562 -20.391 1 20.27 546 MET A CA 1
ATOM 4271 C C . MET A 1 546 ? -34.844 5.34 -21.688 1 20.27 546 MET A C 1
ATOM 4273 O O . MET A 1 546 ? -35 4.77 -22.766 1 20.27 546 MET A O 1
ATOM 4277 N N . ASP A 1 547 ? -35.375 6.516 -21.969 1 20.52 547 ASP A N 1
ATOM 4278 C CA . ASP A 1 547 ? -35.281 6.945 -23.359 1 20.52 547 ASP A CA 1
ATOM 4279 C C . ASP A 1 547 ? -33.844 7.152 -23.781 1 20.52 547 ASP A C 1
ATOM 4281 O O . ASP A 1 547 ? -33.031 7.625 -22.984 1 20.52 547 ASP A O 1
ATOM 4285 N N . ALA A 1 548 ? -33.344 6.43 -24.844 1 20.89 548 ALA A N 1
ATOM 4286 C CA . ALA A 1 548 ? -32.156 6.258 -25.672 1 20.89 548 ALA A CA 1
ATOM 4287 C C . ALA A 1 548 ? -31.688 7.598 -26.234 1 20.89 548 ALA A C 1
ATOM 4289 O O . ALA A 1 548 ? -32.344 8.195 -27.078 1 20.89 548 ALA A O 1
ATOM 4290 N N . PHE A 1 549 ? -31.203 8.695 -25.391 1 18.06 549 PHE A N 1
ATOM 4291 C CA . PHE A 1 549 ? -30.938 10 -25.984 1 18.06 549 PHE A CA 1
ATOM 4292 C C . PHE A 1 549 ? -29.734 9.93 -26.922 1 18.06 549 PHE A C 1
ATOM 4294 O O . PHE A 1 549 ? -28.672 9.461 -26.547 1 18.06 549 PHE A O 1
ATOM 4301 N N . ASP A 1 550 ? -29.922 9.773 -28.266 1 19.72 550 ASP A N 1
ATOM 4302 C CA . ASP A 1 550 ? -29.078 9.773 -29.453 1 19.72 550 ASP A CA 1
ATOM 4303 C C . ASP A 1 550 ? -28.328 11.094 -29.594 1 19.72 550 ASP A C 1
ATOM 4305 O O . ASP A 1 550 ? -28.922 12.133 -29.891 1 19.72 550 ASP A O 1
ATOM 4309 N N . CYS A 1 551 ? -27.453 11.547 -28.656 1 18.41 551 CYS A N 1
ATOM 4310 C CA . CYS A 1 551 ? -26.875 12.883 -28.719 1 18.41 551 CYS A CA 1
ATOM 4311 C C . CYS A 1 551 ? -25.969 13.016 -29.938 1 18.41 551 CYS A C 1
ATOM 4313 O O . CYS A 1 551 ? -24.812 12.609 -29.906 1 18.41 551 CYS A O 1
ATOM 4315 N N . THR A 1 552 ? -26.375 12.836 -31.203 1 18.89 552 THR A N 1
ATOM 4316 C CA . THR A 1 552 ? -25.547 12.992 -32.406 1 18.89 552 THR A CA 1
ATOM 4317 C C . THR A 1 552 ? -25.047 14.43 -32.531 1 18.89 552 THR A C 1
ATOM 4319 O O . THR A 1 552 ? -24.234 14.727 -33.406 1 18.89 552 THR A O 1
ATOM 4322 N N . THR A 1 553 ? -25.406 15.516 -31.828 1 18.41 553 THR A N 1
ATOM 4323 C CA . THR A 1 553 ? -25.375 16.75 -32.594 1 18.41 553 THR A CA 1
ATOM 4324 C C . THR A 1 553 ? -23.938 17.25 -32.75 1 18.41 553 THR A C 1
ATOM 4326 O O . THR A 1 553 ? -23.219 17.391 -31.766 1 18.41 553 THR A O 1
ATOM 4329 N N . TRP A 1 554 ? -23.281 17.25 -33.969 1 18.92 554 TRP A N 1
ATOM 4330 C CA . TRP A 1 554 ? -22.016 17.625 -34.625 1 18.92 554 TRP A CA 1
ATOM 4331 C C . TRP A 1 554 ? -21.828 19.141 -34.531 1 18.92 554 TRP A C 1
ATOM 4333 O O . TRP A 1 554 ? -20.797 19.656 -35 1 18.92 554 TRP A O 1
ATOM 4343 N N . VAL A 1 555 ? -21.938 19.906 -33.438 1 18.02 555 VAL A N 1
ATOM 4344 C CA . VAL A 1 555 ? -22 21.344 -33.719 1 18.02 555 VAL A CA 1
ATOM 4345 C C . VAL A 1 555 ? -20.656 21.828 -34.25 1 18.02 555 VAL A C 1
ATOM 4347 O O . VAL A 1 555 ? -19.594 21.438 -33.719 1 18.02 555 VAL A O 1
ATOM 4350 N N . ASN A 1 556 ? -20.531 22.516 -35.469 1 19 556 ASN A N 1
ATOM 4351 C CA . ASN A 1 556 ? -19.609 23.172 -36.375 1 19 556 ASN A CA 1
ATOM 4352 C C . ASN A 1 556 ? -19.016 24.438 -35.781 1 19 556 ASN A C 1
ATOM 4354 O O . ASN A 1 556 ? -19.734 25.406 -35.5 1 19 556 ASN A O 1
ATOM 4358 N N . PHE A 1 557 ? -18.156 24.453 -34.75 1 17.69 557 PHE A N 1
ATOM 4359 C CA . PHE A 1 557 ? -17.688 25.703 -34.188 1 17.69 557 PHE A CA 1
ATOM 4360 C C . PHE A 1 557 ? -16.844 26.469 -35.188 1 17.69 557 PHE A C 1
ATOM 4362 O O . PHE A 1 557 ? -15.727 26.047 -35.531 1 17.69 557 PHE A O 1
ATOM 4369 N N . ASP A 1 558 ? -17.359 27.234 -36.156 1 18.36 558 ASP A N 1
ATOM 4370 C CA . ASP A 1 558 ? -16.75 28.109 -37.156 1 18.36 558 ASP A CA 1
ATOM 4371 C C . ASP A 1 558 ? -15.797 29.109 -36.5 1 18.36 558 ASP A C 1
ATOM 4373 O O . ASP A 1 558 ? -14.641 29.203 -36.906 1 18.36 558 ASP A O 1
ATOM 4377 N N . ASN A 1 559 ? -16.141 30.531 -36.406 1 18.17 559 ASN A N 1
ATOM 4378 C CA . ASN A 1 559 ? -15.617 31.781 -36.938 1 18.17 559 ASN A CA 1
ATOM 4379 C C . ASN A 1 559 ? -14.734 32.5 -35.938 1 18.17 559 ASN A C 1
ATOM 4381 O O . ASN A 1 559 ? -14.461 33.688 -36.094 1 18.17 559 ASN A O 1
ATOM 4385 N N . LEU A 1 560 ? -14.281 32.188 -34.781 1 17.52 560 LEU A N 1
ATOM 4386 C CA . LEU A 1 560 ? -13.852 33.344 -34 1 17.52 560 LEU A CA 1
ATOM 4387 C C . LEU A 1 560 ? -12.633 34.031 -34.625 1 17.52 560 LEU A C 1
ATOM 4389 O O . LEU A 1 560 ? -11.578 33.406 -34.75 1 17.52 560 LEU A O 1
ATOM 4393 N N . THR A 1 561 ? -12.742 35.156 -35.5 1 18.22 561 THR A N 1
ATOM 4394 C CA . THR A 1 561 ? -11.977 36.125 -36.25 1 18.22 561 THR A CA 1
ATOM 4395 C C . THR A 1 561 ? -10.969 36.844 -35.344 1 18.22 561 THR A C 1
ATOM 4397 O O . THR A 1 561 ? -9.773 36.875 -35.625 1 18.22 561 THR A O 1
ATOM 4400 N N . SER A 1 562 ? -11.242 38.25 -34.812 1 18.55 562 SER A N 1
ATOM 4401 C CA . SER A 1 562 ? -10.609 39.531 -35.062 1 18.55 562 SER A CA 1
ATOM 4402 C C . SER A 1 562 ? -9.625 39.906 -33.969 1 18.55 562 SER A C 1
ATOM 4404 O O . SER A 1 562 ? -9.055 41 -33.969 1 18.55 562 SER A O 1
ATOM 4406 N N . LEU A 1 563 ? -9.352 39.438 -32.781 1 18.17 563 LEU A N 1
ATOM 4407 C CA . LEU A 1 563 ? -8.805 40.375 -31.828 1 18.17 563 LEU A CA 1
ATOM 4408 C C . LEU A 1 563 ? -7.406 40.844 -32.25 1 18.17 563 LEU A C 1
ATOM 4410 O O . LEU A 1 563 ? -6.469 40.031 -32.25 1 18.17 563 LEU A O 1
ATOM 4414 N N . ASP A 1 564 ? -7.164 41.812 -33.281 1 19.03 564 ASP A N 1
ATOM 4415 C CA . ASP A 1 564 ? -6.105 42.688 -33.781 1 19.03 564 ASP A CA 1
ATOM 4416 C C . ASP A 1 564 ? -5.395 43.375 -32.625 1 19.03 564 ASP A C 1
ATOM 4418 O O . ASP A 1 564 ? -4.164 43.438 -32.562 1 19.03 564 ASP A O 1
ATOM 4422 N N . HIS A 1 565 ? -6.004 44.688 -32.156 1 20.61 565 HIS A N 1
ATOM 4423 C CA . HIS A 1 565 ? -5.441 46 -31.938 1 20.61 565 HIS A CA 1
ATOM 4424 C C . HIS A 1 565 ? -4.773 46.094 -30.562 1 20.61 565 HIS A C 1
ATOM 4426 O O . HIS A 1 565 ? -3.838 46.875 -30.375 1 20.61 565 HIS A O 1
ATOM 4432 N N . ILE A 1 566 ? -5.387 45.781 -29.359 1 19.7 566 ILE A N 1
ATOM 4433 C CA . ILE A 1 566 ? -4.699 46.469 -28.281 1 19.7 566 ILE A CA 1
ATOM 4434 C C . ILE A 1 566 ? -3.41 45.719 -27.938 1 19.7 566 ILE A C 1
ATOM 4436 O O . ILE A 1 566 ? -3.406 44.5 -27.812 1 19.7 566 ILE A O 1
ATOM 4440 N N . MET B 1 1 ? 43.656 -32.812 -62.469 1 18.38 1 MET B N 1
ATOM 4441 C CA . MET B 1 1 ? 43.281 -32.344 -63.781 1 18.38 1 MET B CA 1
ATOM 4442 C C . MET B 1 1 ? 42.219 -31.234 -63.656 1 18.38 1 MET B C 1
ATOM 4444 O O . MET B 1 1 ? 41.5 -31.156 -62.656 1 18.38 1 MET B O 1
ATOM 4448 N N . ARG B 1 2 ? 41.844 -30.328 -64.75 1 18.72 2 ARG B N 1
ATOM 4449 C CA . ARG B 1 2 ? 41.688 -28.938 -65.188 1 18.72 2 ARG B CA 1
ATOM 4450 C C . ARG B 1 2 ? 40.25 -28.453 -65 1 18.72 2 ARG B C 1
ATOM 4452 O O . ARG B 1 2 ? 39.375 -28.797 -65.812 1 18.72 2 ARG B O 1
ATOM 4459 N N . SER B 1 3 ? 39.562 -28.406 -63.625 1 19.34 3 SER B N 1
ATOM 4460 C CA . SER B 1 3 ? 38.531 -28.453 -62.594 1 19.34 3 SER B CA 1
ATOM 4461 C C . SER B 1 3 ? 37.812 -27.109 -62.469 1 19.34 3 SER B C 1
ATOM 4463 O O . SER B 1 3 ? 37.219 -26.812 -61.438 1 19.34 3 SER B O 1
ATOM 4465 N N . ASP B 1 4 ? 37.688 -26.109 -63.688 1 18.83 4 ASP B N 1
ATOM 4466 C CA . ASP B 1 4 ? 37.688 -24.672 -63.875 1 18.83 4 ASP B CA 1
ATOM 4467 C C . ASP B 1 4 ? 36.281 -24.094 -63.781 1 18.83 4 ASP B C 1
ATOM 4469 O O . ASP B 1 4 ? 36.062 -22.906 -64.062 1 18.83 4 ASP B O 1
ATOM 4473 N N . GLY B 1 5 ? 35.062 -24.703 -63.531 1 21.98 5 GLY B N 1
ATOM 4474 C CA . GLY B 1 5 ? 33.875 -24.281 -64.25 1 21.98 5 GLY B CA 1
ATOM 4475 C C . GLY B 1 5 ? 33.312 -22.938 -63.812 1 21.98 5 GLY B C 1
ATOM 4476 O O . GLY B 1 5 ? 33.031 -22.75 -62.656 1 21.98 5 GLY B O 1
ATOM 4477 N N . GLN B 1 6 ? 33.469 -21.656 -64.5 1 20 6 GLN B N 1
ATOM 4478 C CA . GLN B 1 6 ? 33.469 -20.203 -64.312 1 20 6 GLN B CA 1
ATOM 4479 C C . GLN B 1 6 ? 32.062 -19.688 -64.125 1 20 6 GLN B C 1
ATOM 4481 O O . GLN B 1 6 ? 31.172 -19.953 -64.938 1 20 6 GLN B O 1
ATOM 4486 N N . LEU B 1 7 ? 31.5 -19.281 -62.844 1 21.17 7 LEU B N 1
ATOM 4487 C CA . LEU B 1 7 ? 30.328 -18.812 -62.125 1 21.17 7 LEU B CA 1
ATOM 4488 C C . LEU B 1 7 ? 29.953 -17.406 -62.562 1 21.17 7 LEU B C 1
ATOM 4490 O O . LEU B 1 7 ? 30.641 -16.438 -62.25 1 21.17 7 LEU B O 1
ATOM 4494 N N . PRO B 1 8 ? 29.328 -17.031 -63.812 1 17.91 8 PRO B N 1
ATOM 4495 C CA . PRO B 1 8 ? 29.328 -15.727 -64.5 1 17.91 8 PRO B CA 1
ATOM 4496 C C . PRO B 1 8 ? 28.297 -14.766 -63.906 1 17.91 8 PRO B C 1
ATOM 4498 O O . PRO B 1 8 ? 27.141 -15.148 -63.688 1 17.91 8 PRO B O 1
ATOM 4501 N N . SER B 1 9 ? 28.5 -13.664 -63.125 1 19.75 9 SER B N 1
ATOM 4502 C CA . SER B 1 9 ? 27.812 -12.68 -62.281 1 19.75 9 SER B CA 1
ATOM 4503 C C . SER B 1 9 ? 27.188 -11.578 -63.125 1 19.75 9 SER B C 1
ATOM 4505 O O . SER B 1 9 ? 27.25 -10.398 -62.781 1 19.75 9 SER B O 1
ATOM 4507 N N . PRO B 1 10 ? 26.328 -11.852 -64.25 1 19.56 10 PRO B N 1
ATOM 4508 C CA . PRO B 1 10 ? 26.391 -10.797 -65.25 1 19.56 10 PRO B CA 1
ATOM 4509 C C . PRO B 1 10 ? 25.781 -9.484 -64.75 1 19.56 10 PRO B C 1
ATOM 4511 O O . PRO B 1 10 ? 25.047 -9.461 -63.781 1 19.56 10 PRO B O 1
ATOM 4514 N N . GLY B 1 11 ? 25.797 -8.328 -65.625 1 19.25 11 GLY B N 1
ATOM 4515 C CA . GLY B 1 11 ? 25.953 -6.895 -65.812 1 19.25 11 GLY B CA 1
ATOM 4516 C C . GLY B 1 11 ? 24.641 -6.148 -65.875 1 19.25 11 GLY B C 1
ATOM 4517 O O . GLY B 1 11 ? 24.219 -5.734 -67 1 19.25 11 GLY B O 1
ATOM 4518 N N . LEU B 1 12 ? 23.562 -6.371 -65.062 1 19.64 12 LEU B N 1
ATOM 4519 C CA . LEU B 1 12 ? 22.266 -5.855 -65.5 1 19.64 12 LEU B CA 1
ATOM 4520 C C . LEU B 1 12 ? 22.344 -4.355 -65.75 1 19.64 12 LEU B C 1
ATOM 4522 O O . LEU B 1 12 ? 23.062 -3.631 -65.062 1 19.64 12 LEU B O 1
ATOM 4526 N N . TYR B 1 13 ? 21.688 -3.967 -66.812 1 17.94 13 TYR B N 1
ATOM 4527 C CA . TYR B 1 13 ? 21.547 -2.852 -67.75 1 17.94 13 TYR B CA 1
ATOM 4528 C C . TYR B 1 13 ? 20.922 -1.646 -67.062 1 17.94 13 TYR B C 1
ATOM 4530 O O . TYR B 1 13 ? 20.125 -1.797 -66.125 1 17.94 13 TYR B O 1
ATOM 4538 N N . GLU B 1 14 ? 21.312 -0.38 -67.5 1 18.72 14 GLU B N 1
ATOM 4539 C CA . GLU B 1 14 ? 21.484 0.996 -67.062 1 18.72 14 GLU B CA 1
ATOM 4540 C C . GLU B 1 14 ? 20.203 1.809 -67.188 1 18.72 14 GLU B C 1
ATOM 4542 O O . GLU B 1 14 ? 19.984 2.789 -66.5 1 18.72 14 GLU B O 1
ATOM 4547 N N . ILE B 1 15 ? 19.125 1.502 -68 1 20.41 15 ILE B N 1
ATOM 4548 C CA . ILE B 1 15 ? 18.828 2.613 -68.875 1 20.41 15 ILE B CA 1
ATOM 4549 C C . ILE B 1 15 ? 18.188 3.756 -68.125 1 20.41 15 ILE B C 1
ATOM 4551 O O . ILE B 1 15 ? 17.359 3.521 -67.25 1 20.41 15 ILE B O 1
ATOM 4555 N N . ARG B 1 16 ? 18.422 5.078 -68.562 1 21.94 16 ARG B N 1
ATOM 4556 C CA . ARG B 1 16 ? 18.531 6.488 -68.188 1 21.94 16 ARG B CA 1
ATOM 4557 C C . ARG B 1 16 ? 17.188 7.188 -68.312 1 21.94 16 ARG B C 1
ATOM 4559 O O . ARG B 1 16 ? 17.125 8.391 -68.562 1 21.94 16 ARG B O 1
ATOM 4566 N N . GLY B 1 17 ? 16 6.609 -68.125 1 19.3 17 GLY B N 1
ATOM 4567 C CA . GLY B 1 17 ? 14.859 7.281 -68.688 1 19.3 17 GLY B CA 1
ATOM 4568 C C . GLY B 1 17 ? 14.789 8.758 -68.375 1 19.3 17 GLY B C 1
ATOM 4569 O O . GLY B 1 17 ? 15.453 9.219 -67.438 1 19.3 17 GLY B O 1
ATOM 4570 N N . PRO B 1 18 ? 14.102 9.477 -69.25 1 21.2 18 PRO B N 1
ATOM 4571 C CA . PRO B 1 18 ? 14.078 10.906 -69.562 1 21.2 18 PRO B CA 1
ATOM 4572 C C . PRO B 1 18 ? 13.711 11.773 -68.375 1 21.2 18 PRO B C 1
ATOM 4574 O O . PRO B 1 18 ? 13.055 11.297 -67.438 1 21.2 18 PRO B O 1
ATOM 4577 N N . ASP B 1 19 ? 14.266 13.016 -68.312 1 22.58 19 ASP B N 1
ATOM 4578 C CA . ASP B 1 19 ? 14.508 14.047 -67.312 1 22.58 19 ASP B CA 1
ATOM 4579 C C . ASP B 1 19 ? 13.234 14.828 -67 1 22.58 19 ASP B C 1
ATOM 4581 O O . ASP B 1 19 ? 13.25 15.758 -66.188 1 22.58 19 ASP B O 1
ATOM 4585 N N . ARG B 1 20 ? 12.109 14.586 -67.688 1 24.92 20 ARG B N 1
ATOM 4586 C CA . ARG B 1 20 ? 11.391 15.836 -67.938 1 24.92 20 ARG B CA 1
ATOM 4587 C C . ARG B 1 20 ? 11.266 16.656 -66.688 1 24.92 20 ARG B C 1
ATOM 4589 O O . ARG B 1 20 ? 11.281 16.125 -65.562 1 24.92 20 ARG B O 1
ATOM 4596 N N . PRO B 1 21 ? 10.898 18.016 -66.812 1 23.7 21 PRO B N 1
ATOM 4597 C CA . PRO B 1 21 ? 11.07 19.25 -66.062 1 23.7 21 PRO B CA 1
ATOM 4598 C C . PRO B 1 21 ? 10.227 19.281 -64.812 1 23.7 21 PRO B C 1
ATOM 4600 O O . PRO B 1 21 ? 9.086 18.812 -64.812 1 23.7 21 PRO B O 1
ATOM 4603 N N . HIS B 1 22 ? 10.781 19.25 -63.562 1 19.69 22 HIS B N 1
ATOM 4604 C CA . HIS B 1 22 ? 10.344 18.969 -62.188 1 19.69 22 HIS B CA 1
ATOM 4605 C C . HIS B 1 22 ? 9.445 20.094 -61.656 1 19.69 22 HIS B C 1
ATOM 4607 O O . HIS B 1 22 ? 9.273 20.234 -60.469 1 19.69 22 HIS B O 1
ATOM 4613 N N . ASN B 1 23 ? 8.992 20.953 -62.625 1 21.7 23 ASN B N 1
ATOM 4614 C CA . ASN B 1 23 ? 8.602 22.203 -61.969 1 21.7 23 ASN B CA 1
ATOM 4615 C C . ASN B 1 23 ? 7.457 21.984 -60.969 1 21.7 23 ASN B C 1
ATOM 4617 O O . ASN B 1 23 ? 6.293 22.188 -61.312 1 21.7 23 ASN B O 1
ATOM 4621 N N . ALA B 1 24 ? 7.305 20.922 -60.531 1 21.61 24 ALA B N 1
ATOM 4622 C CA . ALA B 1 24 ? 6.102 20.688 -59.719 1 21.61 24 ALA B CA 1
ATOM 4623 C C . ALA B 1 24 ? 5.969 21.75 -58.625 1 21.61 24 ALA B C 1
ATOM 4625 O O . ALA B 1 24 ? 6.84 21.859 -57.781 1 21.61 24 ALA B O 1
ATOM 4626 N N . ALA B 1 25 ? 5.398 22.781 -58.938 1 24.27 25 ALA B N 1
ATOM 4627 C CA . ALA B 1 25 ? 5.141 23.891 -58 1 24.27 25 ALA B CA 1
ATOM 4628 C C . ALA B 1 25 ? 4.727 23.375 -56.625 1 24.27 25 ALA B C 1
ATOM 4630 O O . ALA B 1 25 ? 3.803 22.578 -56.531 1 24.27 25 ALA B O 1
ATOM 4631 N N . PRO B 1 26 ? 5.656 23.359 -55.656 1 22.94 26 PRO B N 1
ATOM 4632 C CA . PRO B 1 26 ? 5.34 22.641 -54.438 1 22.94 26 PRO B CA 1
ATOM 4633 C C . PRO B 1 26 ? 4.035 23.125 -53.781 1 22.94 26 PRO B C 1
ATOM 4635 O O . PRO B 1 26 ? 3.715 24.312 -53.844 1 22.94 26 PRO B O 1
ATOM 4638 N N . LEU B 1 27 ? 2.998 22.344 -54.062 1 26.11 27 LEU B N 1
ATOM 4639 C CA . LEU B 1 27 ? 1.737 22.734 -53.438 1 26.11 27 LEU B CA 1
ATOM 4640 C C . LEU B 1 27 ? 1.975 23.328 -52.062 1 26.11 27 LEU B C 1
ATOM 4642 O O . LEU B 1 27 ? 2.918 22.938 -51.344 1 26.11 27 LEU B O 1
ATOM 4646 N N . PRO B 1 28 ? 1.509 24.531 -51.812 1 22.89 28 PRO B N 1
ATOM 4647 C CA . PRO B 1 28 ? 1.751 25.219 -50.531 1 22.89 28 PRO B CA 1
ATOM 4648 C C . PRO B 1 28 ? 1.597 24.297 -49.312 1 22.89 28 PRO B C 1
ATOM 4650 O O . PRO B 1 28 ? 0.766 23.375 -49.344 1 22.89 28 PRO B O 1
ATOM 4653 N N . ASP B 1 29 ? 2.693 24.109 -48.594 1 23.3 29 ASP B N 1
ATOM 4654 C CA . ASP B 1 29 ? 2.795 23.281 -47.406 1 23.3 29 ASP B CA 1
ATOM 4655 C C . ASP B 1 29 ? 1.597 23.5 -46.5 1 23.3 29 ASP B C 1
ATOM 4657 O O . ASP B 1 29 ? 1.376 24.609 -46 1 23.3 29 ASP B O 1
ATOM 4661 N N . GLU B 1 30 ? 0.481 23.031 -46.844 1 25.3 30 GLU B N 1
ATOM 4662 C CA . GLU B 1 30 ? -0.568 23.156 -45.844 1 25.3 30 GLU B CA 1
ATOM 4663 C C . GLU B 1 30 ? -0.022 22.906 -44.438 1 25.3 30 GLU B C 1
ATOM 4665 O O . GLU B 1 30 ? 0.583 21.859 -44.188 1 25.3 30 GLU B O 1
ATOM 4670 N N . ALA B 1 31 ? 0.21 23.938 -43.625 1 26.53 31 ALA B N 1
ATOM 4671 C CA . ALA B 1 31 ? 0.626 23.938 -42.219 1 26.53 31 ALA B CA 1
ATOM 4672 C C . ALA B 1 31 ? -0.048 22.812 -41.438 1 26.53 31 ALA B C 1
ATOM 4674 O O . ALA B 1 31 ? -1.261 22.828 -41.219 1 26.53 31 ALA B O 1
ATOM 4675 N N . ALA B 1 32 ? 0.31 21.609 -41.656 1 24.86 32 ALA B N 1
ATOM 4676 C CA . ALA B 1 32 ? -0.121 20.469 -40.844 1 24.86 32 ALA B CA 1
ATOM 4677 C C . ALA B 1 32 ? -0.264 20.859 -39.375 1 24.86 32 ALA B C 1
ATOM 4679 O O . ALA B 1 32 ? 0.728 21.172 -38.719 1 24.86 32 ALA B O 1
ATOM 4680 N N . THR B 1 33 ? -1.279 21.469 -39.156 1 24.53 33 THR B N 1
ATOM 4681 C CA . THR B 1 33 ? -1.608 21.641 -37.75 1 24.53 33 THR B CA 1
ATOM 4682 C C . THR B 1 33 ? -1.267 20.391 -36.938 1 24.53 33 THR B C 1
ATOM 4684 O O . THR B 1 33 ? -1.85 19.328 -37.156 1 24.53 33 THR B O 1
ATOM 4687 N N . SER B 1 34 ? 0 20.234 -36.75 1 25.66 34 SER B N 1
ATOM 4688 C CA . SER B 1 34 ? 0.481 19.156 -35.906 1 25.66 34 SER B CA 1
ATOM 4689 C C . SER B 1 34 ? -0.499 18.875 -34.75 1 25.66 34 SER B C 1
ATOM 4691 O O . SER B 1 34 ? -0.768 19.75 -33.938 1 25.66 34 SER B O 1
ATOM 4693 N N . ALA B 1 35 ? -1.51 18.141 -35.094 1 28.45 35 ALA B N 1
ATOM 4694 C CA . ALA B 1 35 ? -2.289 17.562 -34.031 1 28.45 35 ALA B CA 1
ATOM 4695 C C . ALA B 1 35 ? -1.397 17.203 -32.844 1 28.45 35 ALA B C 1
ATOM 4697 O O . ALA B 1 35 ? -0.511 16.344 -32.969 1 28.45 35 ALA B O 1
ATOM 4698 N N . SER B 1 36 ? -1.101 18.141 -32.125 1 27.41 36 SER B N 1
ATOM 4699 C CA . SER B 1 36 ? -0.401 17.938 -30.875 1 27.41 36 SER B CA 1
ATOM 4700 C C . SER B 1 36 ? -0.748 16.578 -30.266 1 27.41 36 SER B C 1
ATOM 4702 O O . SER B 1 36 ? -1.912 16.312 -29.953 1 27.41 36 SER B O 1
ATOM 4704 N N . THR B 1 37 ? -0.245 15.508 -30.875 1 30.98 37 THR B N 1
ATOM 4705 C CA . THR B 1 37 ? -0.334 14.172 -30.297 1 30.98 37 THR B CA 1
ATOM 4706 C C . THR B 1 37 ? -0.389 14.242 -28.781 1 30.98 37 THR B C 1
ATOM 4708 O O . THR B 1 37 ? 0.567 14.688 -28.141 1 30.98 37 THR B O 1
ATOM 4711 N N . GLU B 1 38 ? -1.543 14.5 -28.25 1 32.09 38 GLU B N 1
ATOM 4712 C CA . GLU B 1 38 ? -1.831 14.43 -26.828 1 32.09 38 GLU B CA 1
ATOM 4713 C C . GLU B 1 38 ? -1.132 13.234 -26.172 1 32.09 38 GLU B C 1
ATOM 4715 O O . GLU B 1 38 ? -1.455 12.078 -26.484 1 32.09 38 GLU B O 1
ATOM 4720 N N . THR B 1 39 ? 0.163 13.234 -26.234 1 36.16 39 THR B N 1
ATOM 4721 C CA . THR B 1 39 ? 0.868 12.219 -25.469 1 36.16 39 THR B CA 1
ATOM 4722 C C . THR B 1 39 ? 0.107 11.891 -24.188 1 36.16 39 THR B C 1
ATOM 4724 O O . THR B 1 39 ? -0.275 12.789 -23.438 1 36.16 39 THR B O 1
ATOM 4727 N N . PRO B 1 40 ? -0.732 10.836 -24.125 1 39.88 40 PRO B N 1
ATOM 4728 C CA . PRO B 1 40 ? -1.479 10.414 -22.938 1 39.88 40 PRO B CA 1
ATOM 4729 C C . PRO B 1 40 ? -0.792 10.82 -21.625 1 39.88 40 PRO B C 1
ATOM 4731 O O . PRO B 1 40 ? 0.438 10.766 -21.531 1 39.88 40 PRO B O 1
ATOM 4734 N N . SER B 1 41 ? -1.353 11.703 -20.859 1 46.38 41 SER B N 1
ATOM 4735 C CA . SER B 1 41 ? -1 12.531 -19.703 1 46.38 41 SER B CA 1
ATOM 4736 C C . SER B 1 41 ? -0.373 11.695 -18.594 1 46.38 41 SER B C 1
ATOM 4738 O O . SER B 1 41 ? -0.979 10.734 -18.125 1 46.38 41 SER B O 1
ATOM 4740 N N . ARG B 1 42 ? 1.001 11.422 -18.672 1 61.19 42 ARG B N 1
ATOM 4741 C CA . ARG B 1 42 ? 2.084 11 -17.797 1 61.19 42 ARG B CA 1
ATOM 4742 C C . ARG B 1 42 ? 2.01 11.727 -16.453 1 61.19 42 ARG B C 1
ATOM 4744 O O . ARG B 1 42 ? 2.975 11.719 -15.68 1 61.19 42 ARG B O 1
ATOM 4751 N N . THR B 1 43 ? 0.72 12.211 -16.203 1 80.19 43 THR B N 1
ATOM 4752 C CA . THR B 1 43 ? 0.654 13.047 -15.016 1 80.19 43 THR B CA 1
ATOM 4753 C C . THR B 1 43 ? 0.03 12.273 -13.852 1 80.19 43 THR B C 1
ATOM 4755 O O . THR B 1 43 ? -0.612 11.242 -14.055 1 80.19 43 THR B O 1
ATOM 4758 N N . GLY B 1 44 ? 0.356 12.688 -12.68 1 86.19 44 GLY B N 1
ATOM 4759 C CA . GLY B 1 44 ? -0.161 12.078 -11.469 1 86.19 44 GLY B CA 1
ATOM 4760 C C . GLY B 1 44 ? -1.677 12.086 -11.398 1 86.19 44 GLY B C 1
ATOM 4761 O O . GLY B 1 44 ? -2.316 13.062 -11.781 1 86.19 44 GLY B O 1
ATOM 4762 N N . PHE B 1 45 ? -2.256 11.008 -10.93 1 87.75 45 PHE B N 1
ATOM 4763 C CA . PHE B 1 45 ? -3.701 10.812 -10.906 1 87.75 45 PHE B CA 1
ATOM 4764 C C . PHE B 1 45 ? -4.324 11.539 -9.719 1 87.75 45 PHE B C 1
ATOM 4766 O O . PHE B 1 45 ? -3.867 11.391 -8.586 1 87.75 45 PHE B O 1
ATOM 4773 N N . VAL B 1 46 ? -5.258 12.312 -9.984 1 89.5 46 VAL B N 1
ATOM 4774 C CA . VAL B 1 46 ? -6.125 12.938 -9 1 89.5 46 VAL B CA 1
ATOM 4775 C C . VAL B 1 46 ? -7.578 12.539 -9.258 1 89.5 46 VAL B C 1
ATOM 4777 O O . VAL B 1 46 ? -8.094 12.742 -10.359 1 89.5 46 VAL B O 1
ATOM 4780 N N . GLY B 1 47 ? -8.227 11.992 -8.281 1 87.75 47 GLY B N 1
ATOM 4781 C CA . GLY B 1 47 ? -9.594 11.523 -8.445 1 87.75 47 GLY B CA 1
ATOM 4782 C C . GLY B 1 47 ? -10.602 12.648 -8.57 1 87.75 47 GLY B C 1
ATOM 4783 O O . GLY B 1 47 ? -10.398 13.734 -8.023 1 87.75 47 GLY B O 1
ATOM 4784 N N . ASP B 1 48 ? -11.68 12.359 -9.148 1 82.25 48 ASP B N 1
ATOM 4785 C CA . ASP B 1 48 ? -12.719 13.352 -9.398 1 82.25 48 ASP B CA 1
ATOM 4786 C C . ASP B 1 48 ? -13.359 13.82 -8.094 1 82.25 48 ASP B C 1
ATOM 4788 O O . ASP B 1 48 ? -13.922 14.906 -8.031 1 82.25 48 ASP B O 1
ATOM 4792 N N . GLN B 1 49 ? -13.203 13.023 -7.145 1 82 49 GLN B N 1
ATOM 4793 C CA . GLN B 1 49 ? -13.852 13.352 -5.883 1 82 49 GLN B CA 1
ATOM 4794 C C . GLN B 1 49 ? -13.023 14.336 -5.066 1 82 49 GLN B C 1
ATOM 4796 O O . GLN B 1 49 ? -13.5 14.898 -4.082 1 82 49 GLN B O 1
ATOM 4801 N N . SER B 1 50 ? -11.836 14.523 -5.52 1 88.75 50 SER B N 1
ATOM 4802 C CA . SER B 1 50 ? -10.953 15.43 -4.789 1 88.75 50 SER B CA 1
ATOM 4803 C C . SER B 1 50 ? -11.195 16.875 -5.207 1 88.75 50 SER B C 1
ATOM 4805 O O . SER B 1 50 ? -11.484 17.156 -6.375 1 88.75 50 SER B O 1
ATOM 4807 N N . HIS B 1 51 ? -10.992 17.75 -4.258 1 89.5 51 HIS B N 1
ATOM 4808 C CA . HIS B 1 51 ? -11.078 19.172 -4.562 1 89.5 51 HIS B CA 1
ATOM 4809 C C . HIS B 1 51 ? -9.922 19.609 -5.449 1 89.5 51 HIS B C 1
ATOM 4811 O O . HIS B 1 51 ? -9.953 20.703 -6.02 1 89.5 51 HIS B O 1
ATOM 4817 N N . LEU B 1 52 ? -8.977 18.766 -5.578 1 89.81 52 LEU B N 1
ATOM 4818 C CA . LEU B 1 52 ? -7.828 19.078 -6.426 1 89.81 52 LEU B CA 1
ATOM 4819 C C . LEU B 1 52 ? -8.125 18.766 -7.887 1 89.81 52 LEU B C 1
ATOM 4821 O O . LEU B 1 52 ? -7.363 19.141 -8.773 1 89.81 52 LEU B O 1
ATOM 4825 N N . ALA B 1 53 ? -9.211 18.141 -8.07 1 88.31 53 ALA B N 1
ATOM 4826 C CA . ALA B 1 53 ? -9.531 17.703 -9.422 1 88.31 53 ALA B CA 1
ATOM 4827 C C . ALA B 1 53 ? -9.805 18.891 -10.336 1 88.31 53 ALA B C 1
ATOM 4829 O O . ALA B 1 53 ? -10.391 19.891 -9.914 1 88.31 53 ALA B O 1
ATOM 4830 N N . VAL B 1 54 ? -9.273 18.734 -11.5 1 80.56 54 VAL B N 1
ATOM 4831 C CA . VAL B 1 54 ? -9.484 19.766 -12.523 1 80.56 54 VAL B CA 1
ATOM 4832 C C . VAL B 1 54 ? -10.32 19.188 -13.656 1 80.56 54 VAL B C 1
ATOM 4834 O O . VAL B 1 54 ? -10.203 18.016 -13.992 1 80.56 54 VAL B O 1
ATOM 4837 N N . GLU B 1 55 ? -11.133 20.047 -14.133 1 76.5 55 GLU B N 1
ATOM 4838 C CA . GLU B 1 55 ? -11.953 19.625 -15.258 1 76.5 55 GLU B CA 1
ATOM 4839 C C . GLU B 1 55 ? -11.086 19.172 -16.422 1 76.5 55 GLU B C 1
ATOM 4841 O O . GLU B 1 55 ? -9.969 19.656 -16.609 1 76.5 55 GLU B O 1
ATOM 4846 N N . SER B 1 56 ? -11.609 18.219 -17.078 1 71.62 56 SER B N 1
ATOM 4847 C CA . SER B 1 56 ? -10.867 17.594 -18.156 1 71.62 56 SER B CA 1
ATOM 4848 C C . SER B 1 56 ? -10.344 18.625 -19.156 1 71.62 56 SER B C 1
ATOM 4850 O O . SER B 1 56 ? -9.234 18.484 -19.672 1 71.62 56 SER B O 1
ATOM 4852 N N . CYS B 1 57 ? -11.148 19.672 -19.344 1 70.56 57 CYS B N 1
ATOM 4853 C CA . CYS B 1 57 ? -10.781 20.672 -20.344 1 70.56 57 CYS B CA 1
ATOM 4854 C C . CYS B 1 57 ? -9.617 21.531 -19.859 1 70.56 57 CYS B C 1
ATOM 4856 O O . CYS B 1 57 ? -8.891 22.109 -20.656 1 70.56 57 CYS B O 1
ATOM 4858 N N . ALA B 1 58 ? -9.508 21.547 -18.609 1 77.31 58 ALA B N 1
ATOM 4859 C CA . ALA B 1 58 ? -8.492 22.422 -18.016 1 77.31 58 ALA B CA 1
ATOM 4860 C C . ALA B 1 58 ? -7.258 21.641 -17.609 1 77.31 58 ALA B C 1
ATOM 4862 O O . ALA B 1 58 ? -6.227 22.219 -17.266 1 77.31 58 ALA B O 1
ATOM 4863 N N . LYS B 1 59 ? -7.363 20.391 -17.688 1 78.5 59 LYS B N 1
ATOM 4864 C CA . LYS B 1 59 ? -6.32 19.531 -17.125 1 78.5 59 LYS B CA 1
ATOM 4865 C C . LYS B 1 59 ? -4.992 19.75 -17.844 1 78.5 59 LYS B C 1
ATOM 4867 O O . LYS B 1 59 ? -3.949 19.875 -17.203 1 78.5 59 LYS B O 1
ATOM 4872 N N . ASN B 1 60 ? -5.051 19.828 -19.094 1 76.56 60 ASN B N 1
ATOM 4873 C CA . ASN B 1 60 ? -3.818 19.984 -19.875 1 76.56 60 ASN B CA 1
ATOM 4874 C C . ASN B 1 60 ? -3.133 21.312 -19.562 1 76.56 60 ASN B C 1
ATOM 4876 O O . ASN B 1 60 ? -1.906 21.375 -19.453 1 76.56 60 ASN B O 1
ATOM 4880 N N . GLN B 1 61 ? -3.934 22.312 -19.406 1 79.56 61 GLN B N 1
ATOM 4881 C CA . GLN B 1 61 ? -3.383 23.625 -19.125 1 79.56 61 GLN B CA 1
ATOM 4882 C C . GLN B 1 61 ? -2.76 23.672 -17.719 1 79.56 61 GLN B C 1
ATOM 4884 O O . GLN B 1 61 ? -1.669 24.219 -17.547 1 79.56 61 GLN B O 1
ATOM 4889 N N . VAL B 1 62 ? -3.453 23.125 -16.812 1 81.69 62 VAL B N 1
ATOM 4890 C CA . VAL B 1 62 ? -2.979 23.109 -15.422 1 81.69 62 VAL B CA 1
ATOM 4891 C C . VAL B 1 62 ? -1.704 22.281 -15.328 1 81.69 62 VAL B C 1
ATOM 4893 O O . VAL B 1 62 ? -0.746 22.672 -14.656 1 81.69 62 VAL B O 1
ATOM 4896 N N . ASP B 1 63 ? -1.696 21.219 -16.016 1 79.88 63 ASP B N 1
ATOM 4897 C CA . ASP B 1 63 ? -0.523 20.344 -16 1 79.88 63 ASP B CA 1
ATOM 4898 C C . ASP B 1 63 ? 0.687 21.047 -16.609 1 79.88 63 ASP B C 1
ATOM 4900 O O . ASP B 1 63 ? 1.811 20.891 -16.125 1 79.88 63 ASP B O 1
ATOM 4904 N N . ALA B 1 64 ? 0.448 21.719 -17.625 1 79.12 64 ALA B N 1
ATOM 4905 C CA . ALA B 1 64 ? 1.523 22.469 -18.281 1 79.12 64 ALA B CA 1
ATOM 4906 C C . ALA B 1 64 ? 2.098 23.531 -17.359 1 79.12 64 ALA B C 1
ATOM 4908 O O . ALA B 1 64 ? 3.311 23.75 -17.328 1 79.12 64 ALA B O 1
ATOM 4909 N N . LEU B 1 65 ? 1.223 24.141 -16.641 1 79.62 65 LEU B N 1
ATOM 4910 C CA . LEU B 1 65 ? 1.671 25.172 -15.719 1 79.62 65 LEU B CA 1
ATOM 4911 C C . LEU B 1 65 ? 2.445 24.562 -14.555 1 79.62 65 LEU B C 1
ATOM 4913 O O . LEU B 1 65 ? 3.443 25.125 -14.102 1 79.62 65 LEU B O 1
ATOM 4917 N N . GLU B 1 66 ? 1.976 23.453 -14.133 1 81.75 66 GLU B N 1
ATOM 4918 C CA . GLU B 1 66 ? 2.635 22.781 -13.023 1 81.75 66 GLU B CA 1
ATOM 4919 C C . GLU B 1 66 ? 4.012 22.266 -13.438 1 81.75 66 GLU B C 1
ATOM 4921 O O . GLU B 1 66 ? 4.914 22.156 -12.602 1 81.75 66 GLU B O 1
ATOM 4926 N N . ALA B 1 67 ? 4.121 21.844 -14.641 1 77 67 ALA B N 1
ATOM 4927 C CA . ALA B 1 67 ? 5.387 21.297 -15.133 1 77 67 ALA B CA 1
ATOM 4928 C C . ALA B 1 67 ? 6.508 22.328 -15.008 1 77 67 ALA B C 1
ATOM 4930 O O . ALA B 1 67 ? 7.688 21.969 -14.961 1 77 67 ALA B O 1
ATOM 4931 N N . HIS B 1 68 ? 6.141 23.578 -14.836 1 74.12 68 HIS B N 1
ATOM 4932 C CA . HIS B 1 68 ? 7.129 24.656 -14.742 1 74.12 68 HIS B CA 1
ATOM 4933 C C . HIS B 1 68 ? 7.59 24.844 -13.305 1 74.12 68 HIS B C 1
ATOM 4935 O O . HIS B 1 68 ? 8.562 25.562 -13.047 1 74.12 68 HIS B O 1
ATOM 4941 N N . ILE B 1 69 ? 6.828 24.312 -12.516 1 72.06 69 ILE B N 1
ATOM 4942 C CA . ILE B 1 69 ? 7.211 24.438 -11.117 1 72.06 69 ILE B CA 1
ATOM 4943 C C . ILE B 1 69 ? 8.43 23.562 -10.828 1 72.06 69 ILE B C 1
ATOM 4945 O O . ILE B 1 69 ? 8.43 22.375 -11.148 1 72.06 69 ILE B O 1
ATOM 4949 N N . SER B 1 70 ? 9.633 24.375 -10.469 1 60.47 70 SER B N 1
ATOM 4950 C CA . SER B 1 70 ? 10.961 23.812 -10.297 1 60.47 70 SER B CA 1
ATOM 4951 C C . SER B 1 70 ? 10.945 22.672 -9.273 1 60.47 70 SER B C 1
ATOM 4953 O O . SER B 1 70 ? 10.422 22.844 -8.172 1 60.47 70 SER B O 1
ATOM 4955 N N . GLU B 1 71 ? 11.203 21.531 -9.883 1 60.09 71 GLU B N 1
ATOM 4956 C CA . GLU B 1 71 ? 11.367 20.375 -9 1 60.09 71 GLU B CA 1
ATOM 4957 C C . GLU B 1 71 ? 12.812 20.25 -8.523 1 60.09 71 GLU B C 1
ATOM 4959 O O . GLU B 1 71 ? 13.703 20.922 -9.047 1 60.09 71 GLU B O 1
ATOM 4964 N N . LEU B 1 72 ? 13.008 19.75 -7.254 1 60.62 72 LEU B N 1
ATOM 4965 C CA . LEU B 1 72 ? 14.336 19.438 -6.73 1 60.62 72 LEU B CA 1
ATOM 4966 C C . LEU B 1 72 ? 15.266 19 -7.852 1 60.62 72 LEU B C 1
ATOM 4968 O O . LEU B 1 72 ? 14.82 18.453 -8.859 1 60.62 72 LEU B O 1
ATOM 4972 N N . PRO B 1 73 ? 16.453 19.516 -7.914 1 52.72 73 PRO B N 1
ATOM 4973 C CA . PRO B 1 73 ? 17.422 19.234 -8.969 1 52.72 73 PRO B CA 1
ATOM 4974 C C . PRO B 1 73 ? 17.375 17.781 -9.438 1 52.72 73 PRO B C 1
ATOM 4976 O O . PRO B 1 73 ? 17.375 16.859 -8.609 1 52.72 73 PRO B O 1
ATOM 4979 N N . ASN B 1 74 ? 16.5 17.406 -10.406 1 53.03 74 ASN B N 1
ATOM 4980 C CA . ASN B 1 74 ? 16.359 16.094 -11.039 1 53.03 74 ASN B CA 1
ATOM 4981 C C . ASN B 1 74 ? 17.703 15.461 -11.336 1 53.03 74 ASN B C 1
ATOM 4983 O O . ASN B 1 74 ? 17.781 14.32 -11.789 1 53.03 74 ASN B O 1
ATOM 4987 N N . ASN B 1 75 ? 18.656 16.312 -11.992 1 51.69 75 ASN B N 1
ATOM 4988 C CA . ASN B 1 75 ? 19.719 15.711 -12.781 1 51.69 75 ASN B CA 1
ATOM 4989 C C . ASN B 1 75 ? 20.562 14.758 -11.945 1 51.69 75 ASN B C 1
ATOM 4991 O O . ASN B 1 75 ? 20.625 14.875 -10.719 1 51.69 75 ASN B O 1
ATOM 4995 N N . LEU B 1 76 ? 20.906 13.648 -12.742 1 61.81 76 LEU B N 1
ATOM 4996 C CA . LEU B 1 76 ? 21.953 12.773 -12.227 1 61.81 76 LEU B CA 1
ATOM 4997 C C . LEU B 1 76 ? 23.047 13.578 -11.562 1 61.81 76 LEU B C 1
ATOM 4999 O O . LEU B 1 76 ? 23.969 14.062 -12.242 1 61.81 76 LEU B O 1
ATOM 5003 N N . ASP B 1 77 ? 22.672 13.984 -10.328 1 78.19 77 ASP B N 1
ATOM 5004 C CA . ASP B 1 77 ? 23.641 14.758 -9.539 1 78.19 77 ASP B CA 1
ATOM 5005 C C . ASP B 1 77 ? 24.875 13.93 -9.211 1 78.19 77 ASP B C 1
ATOM 5007 O O . ASP B 1 77 ? 24.969 12.766 -9.609 1 78.19 77 ASP B O 1
ATOM 5011 N N . GLU B 1 78 ? 25.828 14.539 -8.867 1 83.5 78 GLU B N 1
ATOM 5012 C CA . GLU B 1 78 ? 27.109 13.922 -8.547 1 83.5 78 GLU B CA 1
ATOM 5013 C C . GLU B 1 78 ? 26.938 12.758 -7.574 1 83.5 78 GLU B C 1
ATOM 5015 O O . GLU B 1 78 ? 27.625 11.742 -7.684 1 83.5 78 GLU B O 1
ATOM 5020 N N . PHE B 1 79 ? 26.031 12.859 -6.727 1 87.56 79 PHE B N 1
ATOM 5021 C CA . PHE B 1 79 ? 25.75 11.805 -5.762 1 87.56 79 PHE B CA 1
ATOM 5022 C C . PHE B 1 79 ? 25.312 10.531 -6.473 1 87.56 79 PHE B C 1
ATOM 5024 O O . PHE B 1 79 ? 25.875 9.453 -6.238 1 87.56 79 PHE B O 1
ATOM 5031 N N . THR B 1 80 ? 24.359 10.688 -7.344 1 89.5 80 THR B N 1
ATOM 5032 C CA . THR B 1 80 ? 23.828 9.547 -8.07 1 89.5 80 THR B CA 1
ATOM 5033 C C . THR B 1 80 ? 24.891 8.914 -8.953 1 89.5 80 THR B C 1
ATOM 5035 O O . THR B 1 80 ? 25 7.688 -9.031 1 89.5 80 THR B O 1
ATOM 5038 N N . GLN B 1 81 ? 25.656 9.742 -9.539 1 90.69 81 GLN B N 1
ATOM 5039 C CA . GLN B 1 81 ? 26.719 9.234 -10.414 1 90.69 81 GLN B CA 1
ATOM 5040 C C . GLN B 1 81 ? 27.766 8.461 -9.617 1 90.69 81 GLN B C 1
ATOM 5042 O O . GLN B 1 81 ? 28.25 7.418 -10.07 1 90.69 81 GLN B O 1
ATOM 5047 N N . ASN B 1 82 ? 28.062 8.961 -8.492 1 91.06 82 ASN B N 1
ATOM 5048 C CA . ASN B 1 82 ? 29.031 8.281 -7.641 1 91.06 82 ASN B CA 1
ATOM 5049 C C . ASN B 1 82 ? 28.531 6.902 -7.211 1 91.06 82 ASN B C 1
ATOM 5051 O O . ASN B 1 82 ? 29.297 5.934 -7.207 1 91.06 82 ASN B O 1
ATOM 5055 N N . ILE B 1 83 ? 27.312 6.883 -6.895 1 93.75 83 ILE B N 1
ATOM 5056 C CA . ILE B 1 83 ? 26.734 5.621 -6.445 1 93.75 83 ILE B CA 1
ATOM 5057 C C . ILE B 1 83 ? 26.656 4.641 -7.613 1 93.75 83 ILE B C 1
ATOM 5059 O O . ILE B 1 83 ? 26.953 3.455 -7.453 1 93.75 83 ILE B O 1
ATOM 5063 N N . LEU B 1 84 ? 26.266 5.168 -8.773 1 93.5 84 LEU B N 1
ATOM 5064 C CA . LEU B 1 84 ? 26.172 4.312 -9.945 1 93.5 84 LEU B CA 1
ATOM 5065 C C . LEU B 1 84 ? 27.531 3.762 -10.344 1 93.5 84 LEU B C 1
ATOM 5067 O O . LEU B 1 84 ? 27.641 2.602 -10.75 1 93.5 84 LEU B O 1
ATOM 5071 N N . ARG B 1 85 ? 28.547 4.547 -10.219 1 93 85 ARG B N 1
ATOM 5072 C CA . ARG B 1 85 ? 29.891 4.102 -10.516 1 93 85 ARG B CA 1
ATOM 5073 C C . ARG B 1 85 ? 30.375 3.07 -9.5 1 93 85 ARG B C 1
ATOM 5075 O O . ARG B 1 85 ? 30.953 2.047 -9.867 1 93 85 ARG B O 1
ATOM 5082 N N . ALA B 1 86 ? 30.109 3.344 -8.266 1 93.44 86 ALA B N 1
ATOM 5083 C CA . ALA B 1 86 ? 30.578 2.465 -7.195 1 93.44 86 ALA B CA 1
ATOM 5084 C C . ALA B 1 86 ? 29.859 1.116 -7.246 1 93.44 86 ALA B C 1
ATOM 5086 O O . ALA B 1 86 ? 30.453 0.085 -6.906 1 93.44 86 ALA B O 1
ATOM 5087 N N . SER B 1 87 ? 28.625 1.089 -7.633 1 92.88 87 SER B N 1
ATOM 5088 C CA . SER B 1 87 ? 27.828 -0.135 -7.625 1 92.88 87 SER B CA 1
ATOM 5089 C C . SER B 1 87 ? 27.984 -0.906 -8.93 1 92.88 87 SER B C 1
ATOM 5091 O O . SER B 1 87 ? 27.703 -2.104 -8.992 1 92.88 87 SER B O 1
ATOM 5093 N N . GLU B 1 88 ? 28.312 -0.193 -10.039 1 92.94 88 GLU B N 1
ATOM 5094 C CA . GLU B 1 88 ? 28.328 -0.767 -11.375 1 92.94 88 GLU B CA 1
ATOM 5095 C C . GLU B 1 88 ? 26.969 -1.349 -11.75 1 92.94 88 GLU B C 1
ATOM 5097 O O . GLU B 1 88 ? 26.891 -2.404 -12.383 1 92.94 88 GLU B O 1
ATOM 5102 N N . ALA B 1 89 ? 25.969 -0.684 -11.258 1 92.81 89 ALA B N 1
ATOM 5103 C CA . ALA B 1 89 ? 24.625 -1.21 -11.422 1 92.81 89 ALA B CA 1
ATOM 5104 C C . ALA B 1 89 ? 24.172 -1.112 -12.883 1 92.81 89 ALA B C 1
ATOM 5106 O O . ALA B 1 89 ? 23.25 -1.809 -13.297 1 92.81 89 ALA B O 1
ATOM 5107 N N . LEU B 1 90 ? 24.844 -0.363 -13.688 1 91.5 90 LEU B N 1
ATOM 5108 C CA . LEU B 1 90 ? 24.438 -0.172 -15.07 1 91.5 90 LEU B CA 1
ATOM 5109 C C . LEU B 1 90 ? 25.156 -1.163 -15.984 1 91.5 90 LEU B C 1
ATOM 5111 O O . LEU B 1 90 ? 24.812 -1.271 -17.172 1 91.5 90 LEU B O 1
ATOM 5115 N N . VAL B 1 91 ? 26.047 -1.932 -15.398 1 90.62 91 VAL B N 1
ATOM 5116 C CA . VAL B 1 91 ? 26.797 -2.912 -16.188 1 90.62 91 VAL B CA 1
ATOM 5117 C C . VAL B 1 91 ? 25.984 -4.199 -16.297 1 90.62 91 VAL B C 1
ATOM 5119 O O . VAL B 1 91 ? 25.688 -4.855 -15.297 1 90.62 91 VAL B O 1
ATOM 5122 N N . LEU B 1 92 ? 25.656 -4.551 -17.469 1 91.62 92 LEU B N 1
ATOM 5123 C CA . LEU B 1 92 ? 24.875 -5.75 -17.734 1 91.62 92 LEU B CA 1
ATOM 5124 C C . LEU B 1 92 ? 25.766 -6.91 -18.156 1 91.62 92 LEU B C 1
ATOM 5126 O O . LEU B 1 92 ? 26.875 -6.695 -18.656 1 91.62 92 LEU B O 1
ATOM 5130 N N . PRO B 1 93 ? 25.297 -8.07 -17.891 1 92.44 93 PRO B N 1
ATOM 5131 C CA . PRO B 1 93 ? 26.062 -9.219 -18.359 1 92.44 93 PRO B CA 1
ATOM 5132 C C . PRO B 1 93 ? 26.016 -9.367 -19.891 1 92.44 93 PRO B C 1
ATOM 5134 O O . PRO B 1 93 ? 25.422 -8.539 -20.578 1 92.44 93 PRO B O 1
ATOM 5137 N N . GLY B 1 94 ? 26.688 -10.398 -20.406 1 89.62 94 GLY B N 1
ATOM 5138 C CA . GLY B 1 94 ? 26.75 -10.609 -21.844 1 89.62 94 GLY B CA 1
ATOM 5139 C C . GLY B 1 94 ? 25.406 -10.883 -22.469 1 89.62 94 GLY B C 1
ATOM 5140 O O . GLY B 1 94 ? 24.484 -11.336 -21.781 1 89.62 94 GLY B O 1
ATOM 5141 N N . ASP B 1 95 ? 25.234 -10.656 -23.719 1 86.88 95 ASP B N 1
ATOM 5142 C CA . ASP B 1 95 ? 23.969 -10.781 -24.453 1 86.88 95 ASP B CA 1
ATOM 5143 C C . ASP B 1 95 ? 23.453 -12.219 -24.391 1 86.88 95 ASP B C 1
ATOM 5145 O O . ASP B 1 95 ? 22.234 -12.438 -24.375 1 86.88 95 ASP B O 1
ATOM 5149 N N . SER B 1 96 ? 24.375 -13.109 -24.453 1 90.88 96 SER B N 1
ATOM 5150 C CA . SER B 1 96 ? 23.969 -14.508 -24.422 1 90.88 96 SER B CA 1
ATOM 5151 C C . SER B 1 96 ? 23.234 -14.844 -23.125 1 90.88 96 SER B C 1
ATOM 5153 O O . SER B 1 96 ? 22.25 -15.586 -23.125 1 90.88 96 SER B O 1
ATOM 5155 N N . ILE B 1 97 ? 23.703 -14.281 -22.047 1 92.19 97 ILE B N 1
ATOM 5156 C CA . ILE B 1 97 ? 23.078 -14.516 -20.75 1 92.19 97 ILE B CA 1
ATOM 5157 C C . ILE B 1 97 ? 21.719 -13.82 -20.719 1 92.19 97 ILE B C 1
ATOM 5159 O O . ILE B 1 97 ? 20.719 -14.398 -20.25 1 92.19 97 ILE B O 1
ATOM 5163 N N . ILE B 1 98 ? 21.641 -12.594 -21.172 1 91.06 98 ILE B N 1
ATOM 5164 C CA . ILE B 1 98 ? 20.406 -11.828 -21.203 1 91.06 98 ILE B CA 1
ATOM 5165 C C . ILE B 1 98 ? 19.359 -12.578 -22.016 1 91.06 98 ILE B C 1
ATOM 5167 O O . ILE B 1 98 ? 18.203 -12.711 -21.594 1 91.06 98 ILE B O 1
ATOM 5171 N N . ARG B 1 99 ? 19.75 -13.117 -23.141 1 90 99 ARG B N 1
ATOM 5172 C CA . ARG B 1 99 ? 18.828 -13.852 -24 1 90 99 ARG B CA 1
ATOM 5173 C C . ARG B 1 99 ? 18.344 -15.133 -23.328 1 90 99 ARG B C 1
ATOM 5175 O O . ARG B 1 99 ? 17.172 -15.484 -23.406 1 90 99 ARG B O 1
ATOM 5182 N N . ALA B 1 100 ? 19.297 -15.789 -22.734 1 92.88 100 ALA B N 1
ATOM 5183 C CA . ALA B 1 100 ? 18.953 -17.047 -22.062 1 92.88 100 ALA B CA 1
ATOM 5184 C C . ALA B 1 100 ? 17.953 -16.812 -20.938 1 92.88 100 ALA B C 1
ATOM 5186 O O . ALA B 1 100 ? 16.984 -17.562 -20.781 1 92.88 100 ALA B O 1
ATOM 5187 N N . MET B 1 101 ? 18.234 -15.781 -20.125 1 93.62 101 MET B N 1
ATOM 5188 C CA . MET B 1 101 ? 17.328 -15.477 -19.016 1 93.62 101 MET B CA 1
ATOM 5189 C C . MET B 1 101 ? 15.984 -14.984 -19.531 1 93.62 101 MET B C 1
ATOM 5191 O O . MET B 1 101 ? 14.945 -15.266 -18.938 1 93.62 101 MET B O 1
ATOM 5195 N N . HIS B 1 102 ? 16.016 -14.242 -20.578 1 92 102 HIS B N 1
ATOM 5196 C CA . HIS B 1 102 ? 14.781 -13.797 -21.203 1 92 102 HIS B CA 1
ATOM 5197 C C . HIS B 1 102 ? 13.945 -14.984 -21.688 1 92 102 HIS B C 1
ATOM 5199 O O . HIS B 1 102 ? 12.727 -14.992 -21.531 1 92 102 HIS B O 1
ATOM 5205 N N . ASP B 1 103 ? 14.586 -15.945 -22.25 1 92.56 103 ASP B N 1
ATOM 5206 C CA . ASP B 1 103 ? 13.898 -17.141 -22.719 1 92.56 103 ASP B CA 1
ATOM 5207 C C . ASP B 1 103 ? 13.258 -17.906 -21.562 1 92.56 103 ASP B C 1
ATOM 5209 O O . ASP B 1 103 ? 12.125 -18.375 -21.672 1 92.56 103 ASP B O 1
ATOM 5213 N N . LEU B 1 104 ? 14.008 -18 -20.547 1 94.19 104 LEU B N 1
ATOM 5214 C CA . LEU B 1 104 ? 13.477 -18.672 -19.375 1 94.19 104 LEU B CA 1
ATOM 5215 C C . LEU B 1 104 ? 12.234 -17.969 -18.844 1 94.19 104 LEU B C 1
ATOM 5217 O O . LEU B 1 104 ? 11.234 -18.609 -18.5 1 94.19 104 LEU B O 1
ATOM 5221 N N . TYR B 1 105 ? 12.367 -16.656 -18.812 1 95.19 105 TYR B N 1
ATOM 5222 C CA . TYR B 1 105 ? 11.219 -15.852 -18.391 1 95.19 105 TYR B CA 1
ATOM 5223 C C . TYR B 1 105 ? 10.039 -16.062 -19.344 1 95.19 105 TYR B C 1
ATOM 5225 O O . TYR B 1 105 ? 8.914 -16.312 -18.891 1 95.19 105 TYR B O 1
ATOM 5233 N N . ARG B 1 106 ? 10.227 -15.969 -20.547 1 91.38 106 ARG B N 1
ATOM 5234 C CA . ARG B 1 106 ? 9.18 -16.078 -21.562 1 91.38 106 ARG B CA 1
ATOM 5235 C C . ARG B 1 106 ? 8.516 -17.438 -21.516 1 91.38 106 ARG B C 1
ATOM 5237 O O . ARG B 1 106 ? 7.285 -17.531 -21.578 1 91.38 106 ARG B O 1
ATOM 5244 N N . ASP B 1 107 ? 9.273 -18.453 -21.266 1 93.31 107 ASP B N 1
ATOM 5245 C CA . ASP B 1 107 ? 8.766 -19.812 -21.391 1 93.31 107 ASP B CA 1
ATOM 5246 C C . ASP B 1 107 ? 8.086 -20.266 -20.094 1 93.31 107 ASP B C 1
ATOM 5248 O O . ASP B 1 107 ? 7.152 -21.062 -20.125 1 93.31 107 ASP B O 1
ATOM 5252 N N . HIS B 1 108 ? 8.516 -19.672 -19 1 95.62 108 HIS B N 1
ATOM 5253 C CA . HIS B 1 108 ? 8.078 -20.328 -17.781 1 95.62 108 HIS B CA 1
ATOM 5254 C C . HIS B 1 108 ? 7.375 -19.359 -16.844 1 95.62 108 HIS B C 1
ATOM 5256 O O . HIS B 1 108 ? 6.723 -19.766 -15.883 1 95.62 108 HIS B O 1
ATOM 5262 N N . ALA B 1 109 ? 7.465 -18.109 -17.109 1 96.06 109 ALA B N 1
ATOM 5263 C CA . ALA B 1 109 ? 6.871 -17.188 -16.156 1 96.06 109 ALA B CA 1
ATOM 5264 C C . ALA B 1 109 ? 5.93 -16.203 -16.844 1 96.06 109 ALA B C 1
ATOM 5266 O O . ALA B 1 109 ? 5.09 -15.578 -16.203 1 96.06 109 ALA B O 1
ATOM 5267 N N . PHE B 1 110 ? 5.977 -16.078 -18.125 1 94.94 110 PHE B N 1
ATOM 5268 C CA . PHE B 1 110 ? 5.223 -15.07 -18.875 1 94.94 110 PHE B CA 1
ATOM 5269 C C . PHE B 1 110 ? 3.723 -15.289 -18.703 1 94.94 110 PHE B C 1
ATOM 5271 O O . PHE B 1 110 ? 2.945 -14.328 -18.719 1 94.94 110 PHE B O 1
ATOM 5278 N N . HIS B 1 111 ? 3.254 -16.531 -18.578 1 96 111 HIS B N 1
ATOM 5279 C CA . HIS B 1 111 ? 1.828 -16.812 -18.469 1 96 111 HIS B CA 1
ATOM 5280 C C . HIS B 1 111 ? 1.262 -16.266 -17.156 1 96 111 HIS B C 1
ATOM 5282 O O . HIS B 1 111 ? 0.055 -16.031 -17.062 1 96 111 HIS B O 1
ATOM 5288 N N . ARG B 1 112 ? 2.158 -16 -16.172 1 96.94 112 ARG B N 1
ATOM 5289 C CA . ARG B 1 112 ? 1.745 -15.461 -14.883 1 96.94 112 ARG B CA 1
ATOM 5290 C C . ARG B 1 112 ? 2.115 -13.984 -14.773 1 96.94 112 ARG B C 1
ATOM 5292 O O . ARG B 1 112 ? 1.428 -13.219 -14.094 1 96.94 112 ARG B O 1
ATOM 5299 N N . LEU B 1 113 ? 3.205 -13.609 -15.375 1 96.94 113 LEU B N 1
ATOM 5300 C CA . LEU B 1 113 ? 3.738 -12.258 -15.297 1 96.94 113 LEU B CA 1
ATOM 5301 C C . LEU B 1 113 ? 3.959 -11.672 -16.688 1 96.94 113 LEU B C 1
ATOM 5303 O O . LEU B 1 113 ? 5.082 -11.305 -17.047 1 96.94 113 LEU B O 1
ATOM 5307 N N . PRO B 1 114 ? 2.863 -11.5 -17.406 1 96.19 114 PRO B N 1
ATOM 5308 C CA . PRO B 1 114 ? 3.041 -10.992 -18.781 1 96.19 114 PRO B CA 1
ATOM 5309 C C . PRO B 1 114 ? 3.186 -9.477 -18.828 1 96.19 114 PRO B C 1
ATOM 5311 O O . PRO B 1 114 ? 2.412 -8.805 -19.516 1 96.19 114 PRO B O 1
ATOM 5314 N N . VAL B 1 115 ? 4.215 -8.977 -18.281 1 95.38 115 VAL B N 1
ATOM 5315 C CA . VAL B 1 115 ? 4.324 -7.527 -18.141 1 95.38 115 VAL B CA 1
ATOM 5316 C C . VAL B 1 115 ? 5.289 -6.977 -19.188 1 95.38 115 VAL B C 1
ATOM 5318 O O . VAL B 1 115 ? 5.301 -5.77 -19.453 1 95.38 115 VAL B O 1
ATOM 5321 N N . ILE B 1 116 ? 6.105 -7.852 -19.781 1 88.81 116 ILE B N 1
ATOM 5322 C CA . ILE B 1 116 ? 7.066 -7.391 -20.766 1 88.81 116 ILE B CA 1
ATOM 5323 C C . ILE B 1 116 ? 6.465 -7.508 -22.172 1 88.81 116 ILE B C 1
ATOM 5325 O O . ILE B 1 116 ? 5.781 -8.484 -22.469 1 88.81 116 ILE B O 1
ATOM 5329 N N . GLY B 1 117 ? 6.613 -6.453 -22.922 1 76.19 117 GLY B N 1
ATOM 5330 C CA . GLY B 1 117 ? 6.219 -6.508 -24.312 1 76.19 117 GLY B CA 1
ATOM 5331 C C . GLY B 1 117 ? 7.312 -7.039 -25.234 1 76.19 117 GLY B C 1
ATOM 5332 O O . GLY B 1 117 ? 8.445 -7.238 -24.797 1 76.19 117 GLY B O 1
ATOM 5333 N N . GLU B 1 118 ? 7.039 -7.422 -26.406 1 65.25 118 GLU B N 1
ATOM 5334 C CA . GLU B 1 118 ? 7.992 -7.992 -27.359 1 65.25 118 GLU B CA 1
ATOM 5335 C C . GLU B 1 118 ? 9.094 -6.992 -27.688 1 65.25 118 GLU B C 1
ATOM 5337 O O . GLU B 1 118 ? 10.234 -7.383 -27.953 1 65.25 118 GLU B O 1
ATOM 5342 N N . THR B 1 119 ? 8.727 -5.762 -27.531 1 63.91 119 THR B N 1
ATOM 5343 C CA . THR B 1 119 ? 9.688 -4.742 -27.953 1 63.91 119 THR B CA 1
ATOM 5344 C C . THR B 1 119 ? 10.57 -4.316 -26.781 1 63.91 119 THR B C 1
ATOM 5346 O O . THR B 1 119 ? 11.578 -3.631 -26.984 1 63.91 119 THR B O 1
ATOM 5349 N N . ASP B 1 120 ? 10.211 -4.641 -25.609 1 70.25 120 ASP B N 1
ATOM 5350 C CA . ASP B 1 120 ? 10.898 -4.105 -24.438 1 70.25 120 ASP B CA 1
ATOM 5351 C C . ASP B 1 120 ? 12.352 -4.586 -24.391 1 70.25 120 ASP B C 1
ATOM 5353 O O . ASP B 1 120 ? 13.25 -3.834 -24 1 70.25 120 ASP B O 1
ATOM 5357 N N . LEU B 1 121 ? 12.641 -5.961 -24.547 1 62.22 121 LEU B N 1
ATOM 5358 C CA . LEU B 1 121 ? 13.984 -6.465 -24.297 1 62.22 121 LEU B CA 1
ATOM 5359 C C . LEU B 1 121 ? 14.742 -6.66 -25.609 1 62.22 121 LEU B C 1
ATOM 5361 O O . LEU B 1 121 ? 15.938 -6.973 -25.594 1 62.22 121 LEU B O 1
ATOM 5365 N N . LEU B 1 122 ? 14.086 -6.664 -26.719 1 55 122 LEU B N 1
ATOM 5366 C CA . LEU B 1 122 ? 14.766 -7.09 -27.938 1 55 122 LEU B CA 1
ATOM 5367 C C . LEU B 1 122 ? 15.844 -6.09 -28.328 1 55 122 LEU B C 1
ATOM 5369 O O . LEU B 1 122 ? 16.797 -6.441 -29.047 1 55 122 LEU B O 1
ATOM 5373 N N . SER B 1 123 ? 15.805 -4.797 -28.094 1 48.91 123 SER B N 1
ATOM 5374 C CA . SER B 1 123 ? 16.891 -4.102 -28.766 1 48.91 123 SER B CA 1
ATOM 5375 C C . SER B 1 123 ? 18.109 -3.949 -27.859 1 48.91 123 SER B C 1
ATOM 5377 O O . SER B 1 123 ? 18.047 -3.252 -26.844 1 48.91 123 SER B O 1
ATOM 5379 N N . PRO B 1 124 ? 19.172 -4.766 -27.969 1 46.94 124 PRO B N 1
ATOM 5380 C CA . PRO B 1 124 ? 20.469 -4.555 -27.312 1 46.94 124 PRO B CA 1
ATOM 5381 C C . PRO B 1 124 ? 20.891 -3.088 -27.281 1 46.94 124 PRO B C 1
ATOM 5383 O O . PRO B 1 124 ? 20.844 -2.416 -28.328 1 46.94 124 PRO B O 1
ATOM 5386 N N . GLY B 1 125 ? 21.188 -2.453 -26.172 1 49.72 125 GLY B N 1
ATOM 5387 C CA . GLY B 1 125 ? 21.641 -1.07 -26.078 1 49.72 125 GLY B CA 1
ATOM 5388 C C . GLY B 1 125 ? 20.5 -0.098 -25.812 1 49.72 125 GLY B C 1
ATOM 5389 O O . GLY B 1 125 ? 20.734 0.988 -25.266 1 49.72 125 GLY B O 1
ATOM 5390 N N . HIS B 1 126 ? 19.234 -0.275 -26.5 1 54.5 126 HIS B N 1
ATOM 5391 C CA . HIS B 1 126 ? 18.203 0.764 -26.469 1 54.5 126 HIS B CA 1
ATOM 5392 C C . HIS B 1 126 ? 17.156 0.48 -25.391 1 54.5 126 HIS B C 1
ATOM 5394 O O . HIS B 1 126 ? 16.234 1.265 -25.203 1 54.5 126 HIS B O 1
ATOM 5400 N N . GLY B 1 127 ? 17.328 -0.579 -24.547 1 77.19 127 GLY B N 1
ATOM 5401 C CA . GLY B 1 127 ? 16.203 -0.888 -23.672 1 77.19 127 GLY B CA 1
ATOM 5402 C C . GLY B 1 127 ? 16.453 -0.48 -22.234 1 77.19 127 GLY B C 1
ATOM 5403 O O . GLY B 1 127 ? 17.531 0.037 -21.906 1 77.19 127 GLY B O 1
ATOM 5404 N N . SER B 1 128 ? 15.57 -0.366 -21.453 1 88.31 128 SER B N 1
ATOM 5405 C CA . SER B 1 128 ? 15.617 -0.025 -20.031 1 88.31 128 SER B CA 1
ATOM 5406 C C . SER B 1 128 ? 16.516 -0.99 -19.266 1 88.31 128 SER B C 1
ATOM 5408 O O . SER B 1 128 ? 16.219 -2.184 -19.188 1 88.31 128 SER B O 1
ATOM 5410 N N . THR B 1 129 ? 17.719 -0.458 -18.812 1 92.56 129 THR B N 1
ATOM 5411 C CA . THR B 1 129 ? 18.609 -1.274 -18 1 92.56 129 THR B CA 1
ATOM 5412 C C . THR B 1 129 ? 17.875 -1.863 -16.812 1 92.56 129 THR B C 1
ATOM 5414 O O . THR B 1 129 ? 18.094 -3.014 -16.438 1 92.56 129 THR B O 1
ATOM 5417 N N . LEU B 1 130 ? 17 -1.107 -16.234 1 95 130 LEU B N 1
ATOM 5418 C CA . LEU B 1 130 ? 16.203 -1.573 -15.102 1 95 130 LEU B CA 1
ATOM 5419 C C . LEU B 1 130 ? 15.375 -2.787 -15.484 1 95 130 LEU B C 1
ATOM 5421 O O . LEU B 1 130 ? 15.352 -3.787 -14.766 1 95 130 LEU B O 1
ATOM 5425 N N . LEU B 1 131 ? 14.711 -2.703 -16.578 1 93.62 131 LEU B N 1
ATOM 5426 C CA . LEU B 1 131 ? 13.867 -3.805 -17.016 1 93.62 131 LEU B CA 1
ATOM 5427 C C . LEU B 1 131 ? 14.711 -5.043 -17.328 1 93.62 131 LEU B C 1
ATOM 5429 O O . LEU B 1 131 ? 14.297 -6.164 -17.031 1 93.62 131 LEU B O 1
ATOM 5433 N N . CYS B 1 132 ? 15.836 -4.797 -17.938 1 93.31 132 CYS B N 1
ATOM 5434 C CA . CYS B 1 132 ? 16.734 -5.906 -18.234 1 93.31 132 CYS B CA 1
ATOM 5435 C C . CYS B 1 132 ? 17.172 -6.613 -16.969 1 93.31 132 CYS B C 1
ATOM 5437 O O . CYS B 1 132 ? 17.156 -7.844 -16.891 1 93.31 132 CYS B O 1
ATOM 5439 N N . LEU B 1 133 ? 17.578 -5.832 -15.969 1 95.5 133 LEU B N 1
ATOM 5440 C CA . LEU B 1 133 ? 17.984 -6.406 -14.695 1 95.5 133 LEU B CA 1
ATOM 5441 C C . LEU B 1 133 ? 16.844 -7.203 -14.07 1 95.5 133 LEU B C 1
ATOM 5443 O O . LEU B 1 133 ? 17.062 -8.289 -13.516 1 95.5 133 LEU B O 1
ATOM 5447 N N . ALA B 1 134 ? 15.633 -6.688 -14.141 1 96.62 134 ALA B N 1
ATOM 5448 C CA . ALA B 1 134 ? 14.477 -7.371 -13.562 1 96.62 134 ALA B CA 1
ATOM 5449 C C . ALA B 1 134 ? 14.227 -8.703 -14.258 1 96.62 134 ALA B C 1
ATOM 5451 O O . ALA B 1 134 ? 13.906 -9.703 -13.602 1 96.62 134 ALA B O 1
ATOM 5452 N N . VAL B 1 135 ? 14.352 -8.75 -15.539 1 95.19 135 VAL B N 1
ATOM 5453 C CA . VAL B 1 135 ? 14.18 -9.992 -16.297 1 95.19 135 VAL B CA 1
ATOM 5454 C C . VAL B 1 135 ? 15.281 -10.977 -15.906 1 95.19 135 VAL B C 1
ATOM 5456 O O . VAL B 1 135 ? 15.031 -12.18 -15.789 1 95.19 135 VAL B O 1
ATOM 5459 N N . LEU B 1 136 ? 16.484 -10.461 -15.758 1 95.75 136 LEU B N 1
ATOM 5460 C CA . LEU B 1 136 ? 17.609 -11.312 -15.344 1 95.75 136 LEU B CA 1
ATOM 5461 C C . LEU B 1 136 ? 17.328 -11.93 -13.977 1 95.75 136 LEU B C 1
ATOM 5463 O O . LEU B 1 136 ? 17.719 -13.078 -13.727 1 95.75 136 LEU B O 1
ATOM 5467 N N . VAL B 1 137 ? 16.656 -11.18 -13.094 1 97 137 VAL B N 1
ATOM 5468 C CA . VAL B 1 137 ? 16.312 -11.711 -11.781 1 97 137 VAL B CA 1
ATOM 5469 C C . VAL B 1 137 ? 15.352 -12.891 -11.93 1 97 137 VAL B C 1
ATOM 5471 O O . VAL B 1 137 ? 15.609 -13.977 -11.414 1 97 137 VAL B O 1
ATOM 5474 N N . VAL B 1 138 ? 14.312 -12.758 -12.656 1 97.31 138 VAL B N 1
ATOM 5475 C CA . VAL B 1 138 ? 13.297 -13.797 -12.797 1 97.31 138 VAL B CA 1
ATOM 5476 C C . VAL B 1 138 ? 13.891 -15.008 -13.508 1 97.31 138 VAL B C 1
ATOM 5478 O O . VAL B 1 138 ? 13.695 -16.141 -13.078 1 97.31 138 VAL B O 1
ATOM 5481 N N . GLY B 1 139 ? 14.586 -14.734 -14.602 1 96.31 139 GLY B N 1
ATOM 5482 C CA . GLY B 1 139 ? 15.219 -15.828 -15.312 1 96.31 139 GLY B CA 1
ATOM 5483 C C . GLY B 1 139 ? 16.172 -16.641 -14.453 1 96.31 139 GLY B C 1
ATOM 5484 O O . GLY B 1 139 ? 16.188 -17.875 -14.516 1 96.31 139 GLY B O 1
ATOM 5485 N N . SER B 1 140 ? 16.938 -15.945 -13.648 1 95.56 140 SER B N 1
ATOM 5486 C CA . SER B 1 140 ? 17.906 -16.609 -12.773 1 95.56 140 SER B CA 1
ATOM 5487 C C . SER B 1 140 ? 17.188 -17.453 -11.711 1 95.56 140 SER B C 1
ATOM 5489 O O . SER B 1 140 ? 17.656 -18.531 -11.359 1 95.56 140 SER B O 1
ATOM 5491 N N . LEU B 1 141 ? 16.109 -16.953 -11.203 1 95.88 141 LEU B N 1
ATOM 5492 C CA . LEU B 1 141 ? 15.375 -17.641 -10.148 1 95.88 141 LEU B CA 1
ATOM 5493 C C . LEU B 1 141 ? 14.734 -18.922 -10.672 1 95.88 141 LEU B C 1
ATOM 5495 O O . LEU B 1 141 ? 14.43 -19.828 -9.906 1 95.88 141 LEU B O 1
ATOM 5499 N N . LEU B 1 142 ? 14.523 -19.016 -11.977 1 95.88 142 LEU B N 1
ATOM 5500 C CA . LEU B 1 142 ? 13.828 -20.156 -12.57 1 95.88 142 LEU B CA 1
ATOM 5501 C C . LEU B 1 142 ? 14.812 -21.234 -12.984 1 95.88 142 LEU B C 1
ATOM 5503 O O . LEU B 1 142 ? 14.406 -22.328 -13.406 1 95.88 142 LEU B O 1
ATOM 5507 N N . ARG B 1 143 ? 16.062 -20.969 -12.766 1 93.94 143 ARG B N 1
ATOM 5508 C CA . ARG B 1 143 ? 17.078 -21.969 -13.117 1 93.94 143 ARG B CA 1
ATOM 5509 C C . ARG B 1 143 ? 17.094 -23.109 -12.109 1 93.94 143 ARG B C 1
ATOM 5511 O O . ARG B 1 143 ? 16.625 -22.953 -10.977 1 93.94 143 ARG B O 1
ATOM 5518 N N . HIS B 1 144 ? 17.609 -24.25 -12.531 1 91.56 144 HIS B N 1
ATOM 5519 C CA . HIS B 1 144 ? 17.766 -25.406 -11.656 1 91.56 144 HIS B CA 1
ATOM 5520 C C . HIS B 1 144 ? 18.938 -25.203 -10.688 1 91.56 144 HIS B C 1
ATOM 5522 O O . HIS B 1 144 ? 19.969 -24.625 -11.055 1 91.56 144 HIS B O 1
ATOM 5528 N N . PRO B 1 145 ? 18.641 -25.547 -9.492 1 88.75 145 PRO B N 1
ATOM 5529 C CA . PRO B 1 145 ? 19.797 -25.531 -8.578 1 88.75 145 PRO B CA 1
ATOM 5530 C C . PRO B 1 145 ? 20.891 -26.516 -8.992 1 88.75 145 PRO B C 1
ATOM 5532 O O . PRO B 1 145 ? 20.578 -27.609 -9.477 1 88.75 145 PRO B O 1
ATOM 5535 N N . HIS B 1 146 ? 22.156 -26.016 -9.055 1 79.81 146 HIS B N 1
ATOM 5536 C CA . HIS B 1 146 ? 23.266 -26.891 -9.43 1 79.81 146 HIS B CA 1
ATOM 5537 C C . HIS B 1 146 ? 24.391 -26.812 -8.406 1 79.81 146 HIS B C 1
ATOM 5539 O O . HIS B 1 146 ? 24.781 -25.719 -7.992 1 79.81 146 HIS B O 1
ATOM 5545 N N . ASN B 1 147 ? 25.156 -27.984 -8.383 1 67.31 147 ASN B N 1
ATOM 5546 C CA . ASN B 1 147 ? 26.391 -28.172 -7.633 1 67.31 147 ASN B CA 1
ATOM 5547 C C . ASN B 1 147 ? 26.5 -27.188 -6.465 1 67.31 147 ASN B C 1
ATOM 5549 O O . ASN B 1 147 ? 27.5 -26.5 -6.316 1 67.31 147 ASN B O 1
ATOM 5553 N N . LYS B 1 148 ? 25.625 -26.922 -5.68 1 64.69 148 LYS B N 1
ATOM 5554 C CA . LYS B 1 148 ? 25.641 -26.156 -4.438 1 64.69 148 LYS B CA 1
ATOM 5555 C C . LYS B 1 148 ? 25.297 -24.688 -4.688 1 64.69 148 LYS B C 1
ATOM 5557 O O . LYS B 1 148 ? 25.391 -23.859 -3.781 1 64.69 148 LYS B O 1
ATOM 5562 N N . LYS B 1 149 ? 25.078 -24.438 -5.965 1 76.19 149 LYS B N 1
ATOM 5563 C CA . LYS B 1 149 ? 24.672 -23.062 -6.207 1 76.19 149 LYS B CA 1
ATOM 5564 C C . LYS B 1 149 ? 23.156 -22.969 -6.387 1 76.19 149 LYS B C 1
ATOM 5566 O O . LYS B 1 149 ? 22.578 -23.641 -7.246 1 76.19 149 LYS B O 1
ATOM 5571 N N . THR B 1 150 ? 22.594 -22.234 -5.555 1 83.81 150 THR B N 1
ATOM 5572 C CA . THR B 1 150 ? 21.156 -22.031 -5.617 1 83.81 150 THR B CA 1
ATOM 5573 C C . THR B 1 150 ? 20.812 -20.766 -6.387 1 83.81 150 THR B C 1
ATOM 5575 O O . THR B 1 150 ? 21.625 -19.828 -6.426 1 83.81 150 THR B O 1
ATOM 5578 N N . PRO B 1 151 ? 19.766 -20.734 -7.156 1 89.06 151 PRO B N 1
ATOM 5579 C CA . PRO B 1 151 ? 19.375 -19.594 -7.977 1 89.06 151 PRO B CA 1
ATOM 5580 C C . PRO B 1 151 ? 19.328 -18.281 -7.184 1 89.06 151 PRO B C 1
ATOM 5582 O O . PRO B 1 151 ? 19.609 -17.219 -7.734 1 89.06 151 PRO B O 1
ATOM 5585 N N . GLY B 1 152 ? 19.078 -18.328 -5.949 1 88.75 152 GLY B N 1
ATOM 5586 C CA . GLY B 1 152 ? 19 -17.125 -5.137 1 88.75 152 GLY B CA 1
ATOM 5587 C C . GLY B 1 152 ? 20.266 -16.297 -5.16 1 88.75 152 GLY B C 1
ATOM 5588 O O . GLY B 1 152 ? 20.25 -15.141 -5.609 1 88.75 152 GLY B O 1
ATOM 5589 N N . PRO B 1 153 ? 21.344 -16.875 -4.809 1 88.06 153 PRO B N 1
ATOM 5590 C CA . PRO B 1 153 ? 22.625 -16.156 -4.832 1 88.06 153 PRO B CA 1
ATOM 5591 C C . PRO B 1 153 ? 23.031 -15.711 -6.234 1 88.06 153 PRO B C 1
ATOM 5593 O O . PRO B 1 153 ? 23.672 -14.664 -6.391 1 88.06 153 PRO B O 1
ATOM 5596 N N . LEU B 1 154 ? 22.641 -16.453 -7.25 1 88.25 154 LEU B N 1
ATOM 5597 C CA . LEU B 1 154 ? 22.953 -16.094 -8.625 1 88.25 154 LEU B CA 1
ATOM 5598 C C . LEU B 1 154 ? 22.141 -14.875 -9.055 1 88.25 154 LEU B C 1
ATOM 5600 O O . LEU B 1 154 ? 22.625 -14.055 -9.852 1 88.25 154 LEU B O 1
ATOM 5604 N N . ALA B 1 155 ? 20.938 -14.789 -8.594 1 94 155 ALA B N 1
ATOM 5605 C CA . ALA B 1 155 ? 20.031 -13.711 -8.984 1 94 155 ALA B CA 1
ATOM 5606 C C . ALA B 1 155 ? 20.297 -12.453 -8.172 1 94 155 ALA B C 1
ATOM 5608 O O . ALA B 1 155 ? 19.938 -11.344 -8.586 1 94 155 ALA B O 1
ATOM 5609 N N . PHE B 1 156 ? 20.938 -12.523 -7.051 1 93.25 156 PHE B N 1
ATOM 5610 C CA . PHE B 1 156 ? 21 -11.477 -6.039 1 93.25 156 PHE B CA 1
ATOM 5611 C C . PHE B 1 156 ? 21.703 -10.242 -6.586 1 93.25 156 PHE B C 1
ATOM 5613 O O . PHE B 1 156 ? 21.266 -9.117 -6.363 1 93.25 156 PHE B O 1
ATOM 5620 N N . PRO B 1 157 ? 22.859 -10.367 -7.328 1 93.12 157 PRO B N 1
ATOM 5621 C CA . PRO B 1 157 ? 23.5 -9.164 -7.852 1 93.12 157 PRO B CA 1
ATOM 5622 C C . PRO B 1 157 ? 22.578 -8.359 -8.773 1 93.12 157 PRO B C 1
ATOM 5624 O O . PRO B 1 157 ? 22.594 -7.129 -8.75 1 93.12 157 PRO B O 1
ATOM 5627 N N . TYR B 1 158 ? 21.781 -9.094 -9.586 1 95.44 158 TYR B N 1
ATOM 5628 C CA . TYR B 1 158 ? 20.844 -8.398 -10.461 1 95.44 158 TYR B CA 1
ATOM 5629 C C . TYR B 1 158 ? 19.75 -7.723 -9.648 1 95.44 158 TYR B C 1
ATOM 5631 O O . TYR B 1 158 ? 19.328 -6.605 -9.961 1 95.44 158 TYR B O 1
ATOM 5639 N N . TYR B 1 159 ? 19.297 -8.414 -8.633 1 96.19 159 TYR B N 1
ATOM 5640 C CA . TYR B 1 159 ? 18.234 -7.895 -7.781 1 96.19 159 TYR B CA 1
ATOM 5641 C C . TYR B 1 159 ? 18.688 -6.617 -7.074 1 96.19 159 TYR B C 1
ATOM 5643 O O . TYR B 1 159 ? 17.969 -5.609 -7.102 1 96.19 159 TYR B O 1
ATOM 5651 N N . ARG B 1 160 ? 19.812 -6.676 -6.43 1 94.25 160 ARG B N 1
ATOM 5652 C CA . ARG B 1 160 ? 20.297 -5.52 -5.684 1 94.25 160 ARG B CA 1
ATOM 5653 C C . ARG B 1 160 ? 20.547 -4.328 -6.609 1 94.25 160 ARG B C 1
ATOM 5655 O O . ARG B 1 160 ? 20.297 -3.182 -6.23 1 94.25 160 ARG B O 1
ATOM 5662 N N . ASN B 1 161 ? 21.047 -4.605 -7.82 1 95.62 161 ASN B N 1
ATOM 5663 C CA . ASN B 1 161 ? 21.266 -3.525 -8.781 1 95.62 161 ASN B CA 1
ATOM 5664 C C . ASN B 1 161 ? 19.938 -2.912 -9.234 1 95.62 161 ASN B C 1
ATOM 5666 O O . ASN B 1 161 ? 19.828 -1.691 -9.352 1 95.62 161 ASN B O 1
ATOM 5670 N N . ALA B 1 162 ? 18.953 -3.771 -9.555 1 96.75 162 ALA B N 1
ATOM 5671 C CA . ALA B 1 162 ? 17.641 -3.266 -9.945 1 96.75 162 ALA B CA 1
ATOM 5672 C C . ALA B 1 162 ? 17.031 -2.43 -8.828 1 96.75 162 ALA B C 1
ATOM 5674 O O . ALA B 1 162 ? 16.469 -1.355 -9.078 1 96.75 162 ALA B O 1
ATOM 5675 N N . LYS B 1 163 ? 17.109 -2.955 -7.641 1 96.31 163 LYS B N 1
ATOM 5676 C CA . LYS B 1 163 ? 16.609 -2.254 -6.469 1 96.31 163 LYS B CA 1
ATOM 5677 C C . LYS B 1 163 ? 17.266 -0.887 -6.312 1 96.31 163 LYS B C 1
ATOM 5679 O O . LYS B 1 163 ? 16.594 0.102 -6.008 1 96.31 163 LYS B O 1
ATOM 5684 N N . LEU B 1 164 ? 18.547 -0.813 -6.484 1 95.81 164 LEU B N 1
ATOM 5685 C CA . LEU B 1 164 ? 19.297 0.437 -6.383 1 95.81 164 LEU B CA 1
ATOM 5686 C C . LEU B 1 164 ? 18.859 1.421 -7.465 1 95.81 164 LEU B C 1
ATOM 5688 O O . LEU B 1 164 ? 18.672 2.609 -7.191 1 95.81 164 LEU B O 1
ATOM 5692 N N . LEU B 1 165 ? 18.672 0.928 -8.68 1 95.69 165 LEU B N 1
ATOM 5693 C CA . LEU B 1 165 ? 18.266 1.802 -9.773 1 95.69 165 LEU B CA 1
ATOM 5694 C C . LEU B 1 165 ? 16.875 2.383 -9.508 1 95.69 165 LEU B C 1
ATOM 5696 O O . LEU B 1 165 ? 16.609 3.535 -9.852 1 95.69 165 LEU B O 1
ATOM 5700 N N . LEU B 1 166 ? 15.984 1.599 -8.969 1 96.12 166 LEU B N 1
ATOM 5701 C CA . LEU B 1 166 ? 14.656 2.092 -8.602 1 96.12 166 LEU B CA 1
ATOM 5702 C C . LEU B 1 166 ? 14.758 3.174 -7.531 1 96.12 166 LEU B C 1
ATOM 5704 O O . LEU B 1 166 ? 14.07 4.195 -7.613 1 96.12 166 LEU B O 1
ATOM 5708 N N . ASN B 1 167 ? 15.633 2.928 -6.586 1 94.5 167 ASN B N 1
ATOM 5709 C CA . ASN B 1 167 ? 15.805 3.873 -5.488 1 94.5 167 ASN B CA 1
ATOM 5710 C C . ASN B 1 167 ? 16.344 5.215 -5.984 1 94.5 167 ASN B C 1
ATOM 5712 O O . ASN B 1 167 ? 15.953 6.266 -5.477 1 94.5 167 ASN B O 1
ATOM 5716 N N . LEU B 1 168 ? 17.219 5.156 -6.957 1 93.06 168 LEU B N 1
ATOM 5717 C CA . LEU B 1 168 ? 17.859 6.363 -7.477 1 93.06 168 LEU B CA 1
ATOM 5718 C C . LEU B 1 168 ? 17 7 -8.562 1 93.06 168 LEU B C 1
ATOM 5720 O O . LEU B 1 168 ? 17.328 8.062 -9.086 1 93.06 168 LEU B O 1
ATOM 5724 N N . GLU B 1 169 ? 15.867 6.352 -8.906 1 89.75 169 GLU B N 1
ATOM 5725 C CA . GLU B 1 169 ? 14.938 6.836 -9.922 1 89.75 169 GLU B CA 1
ATOM 5726 C C . GLU B 1 169 ? 15.664 7.176 -11.219 1 89.75 169 GLU B C 1
ATOM 5728 O O . GLU B 1 169 ? 15.445 8.242 -11.797 1 89.75 169 GLU B O 1
ATOM 5733 N N . VAL B 1 170 ? 16.547 6.25 -11.656 1 88.44 170 VAL B N 1
ATOM 5734 C CA . VAL B 1 170 ? 17.328 6.438 -12.867 1 88.44 170 VAL B CA 1
ATOM 5735 C C . VAL B 1 170 ? 16.453 6.195 -14.094 1 88.44 170 VAL B C 1
ATOM 5737 O O . VAL B 1 170 ? 16.625 6.84 -15.133 1 88.44 170 VAL B O 1
ATOM 5740 N N . GLU B 1 171 ? 15.477 5.277 -13.969 1 89.62 171 GLU B N 1
ATOM 5741 C CA . GLU B 1 171 ? 14.531 4.977 -15.047 1 89.62 171 GLU B CA 1
ATOM 5742 C C . GLU B 1 171 ? 13.453 6.047 -15.148 1 89.62 171 GLU B C 1
ATOM 5744 O O . GLU B 1 171 ? 12.633 6.195 -14.234 1 89.62 171 GLU B O 1
ATOM 5749 N N . PRO B 1 172 ? 13.43 6.766 -16.219 1 86.81 172 PRO B N 1
ATOM 5750 C CA . PRO B 1 172 ? 12.469 7.863 -16.312 1 86.81 172 PRO B CA 1
ATOM 5751 C C . PRO B 1 172 ? 11.055 7.383 -16.656 1 86.81 172 PRO B C 1
ATOM 5753 O O . PRO B 1 172 ? 10.078 8.062 -16.328 1 86.81 172 PRO B O 1
ATOM 5756 N N . ASP B 1 173 ? 10.93 6.254 -17.359 1 90.44 173 ASP B N 1
ATOM 5757 C CA . ASP B 1 173 ? 9.625 5.738 -17.75 1 90.44 173 ASP B CA 1
ATOM 5758 C C . ASP B 1 173 ? 8.938 5.043 -16.578 1 90.44 173 ASP B C 1
ATOM 5760 O O . ASP B 1 173 ? 9.406 4.008 -16.094 1 90.44 173 ASP B O 1
ATOM 5764 N N . ASN B 1 174 ? 7.828 5.594 -16.203 1 92.38 174 ASN B N 1
ATOM 5765 C CA . ASN B 1 174 ? 7.117 5.059 -15.047 1 92.38 174 ASN B CA 1
ATOM 5766 C C . ASN B 1 174 ? 6.562 3.662 -15.32 1 92.38 174 ASN B C 1
ATOM 5768 O O . ASN B 1 174 ? 6.492 2.826 -14.422 1 92.38 174 ASN B O 1
ATOM 5772 N N . LEU B 1 175 ? 6.125 3.402 -16.531 1 92.81 175 LEU B N 1
ATOM 5773 C CA . LEU B 1 175 ? 5.605 2.078 -16.859 1 92.81 175 LEU B CA 1
ATOM 5774 C C . LEU B 1 175 ? 6.707 1.026 -16.766 1 92.81 175 LEU B C 1
ATOM 5776 O O . LEU B 1 175 ? 6.465 -0.094 -16.312 1 92.81 175 LEU B O 1
ATOM 5780 N N . ASN B 1 176 ? 7.922 1.372 -17.203 1 93.38 176 ASN B N 1
ATOM 5781 C CA . ASN B 1 176 ? 9.055 0.464 -17.062 1 93.38 176 ASN B CA 1
ATOM 5782 C C . ASN B 1 176 ? 9.367 0.182 -15.586 1 93.38 176 ASN B C 1
ATOM 5784 O O . ASN B 1 176 ? 9.727 -0.94 -15.234 1 93.38 176 ASN B O 1
ATOM 5788 N N . ARG B 1 177 ? 9.266 1.209 -14.773 1 95.88 177 ARG B N 1
ATOM 5789 C CA . ARG B 1 177 ? 9.461 1.003 -13.344 1 95.88 177 ARG B CA 1
ATOM 5790 C C . ARG B 1 177 ? 8.43 0.02 -12.789 1 95.88 177 ARG B C 1
ATOM 5792 O O . ARG B 1 177 ? 8.773 -0.874 -12.016 1 95.88 177 ARG B O 1
ATOM 5799 N N . LEU B 1 178 ? 7.238 0.186 -13.25 1 96.56 178 LEU B N 1
ATOM 5800 C CA . LEU B 1 178 ? 6.16 -0.689 -12.797 1 96.56 178 LEU B CA 1
ATOM 5801 C C . LEU B 1 178 ? 6.402 -2.125 -13.25 1 96.56 178 LEU B C 1
ATOM 5803 O O . LEU B 1 178 ? 6.262 -3.061 -12.453 1 96.56 178 LEU B O 1
ATOM 5807 N N . LYS B 1 179 ? 6.703 -2.246 -14.516 1 96.31 179 LYS B N 1
ATOM 5808 C CA . LYS B 1 179 ? 7.004 -3.574 -15.039 1 96.31 179 LYS B CA 1
ATOM 5809 C C . LYS B 1 179 ? 8.125 -4.242 -14.242 1 96.31 179 LYS B C 1
ATOM 5811 O O . LYS B 1 179 ? 8.023 -5.418 -13.898 1 96.31 179 LYS B O 1
ATOM 5816 N N . ALA B 1 180 ? 9.133 -3.494 -14 1 97.06 180 ALA B N 1
ATOM 5817 C CA . ALA B 1 180 ? 10.266 -4.027 -13.258 1 97.06 180 ALA B CA 1
ATOM 5818 C C . ALA B 1 180 ? 9.852 -4.473 -11.859 1 97.06 180 ALA B C 1
ATOM 5820 O O . ALA B 1 180 ? 10.25 -5.547 -11.398 1 97.06 180 ALA B O 1
ATOM 5821 N N . MET B 1 181 ? 9.062 -3.656 -11.203 1 98.25 181 MET B N 1
ATOM 5822 C CA . MET B 1 181 ? 8.633 -3.996 -9.844 1 98.25 181 MET B CA 1
ATOM 5823 C C . MET B 1 181 ? 7.758 -5.246 -9.852 1 98.25 181 MET B C 1
ATOM 5825 O O . MET B 1 181 ? 7.809 -6.047 -8.914 1 98.25 181 MET B O 1
ATOM 5829 N N . CYS B 1 182 ? 6.984 -5.441 -10.852 1 98.31 182 CYS B N 1
ATOM 5830 C CA . CYS B 1 182 ? 6.195 -6.66 -10.984 1 98.31 182 CYS B CA 1
ATOM 5831 C C . CYS B 1 182 ? 7.098 -7.887 -11.062 1 98.31 182 CYS B C 1
ATOM 5833 O O . CYS B 1 182 ? 6.82 -8.906 -10.43 1 98.31 182 CYS B O 1
ATOM 5835 N N . LEU B 1 183 ? 8.094 -7.723 -11.828 1 98.12 183 LEU B N 1
ATOM 5836 C CA . LEU B 1 183 ? 9.031 -8.836 -11.969 1 98.12 183 LEU B CA 1
ATOM 5837 C C . LEU B 1 183 ? 9.797 -9.07 -10.672 1 98.12 183 LEU B C 1
ATOM 5839 O O . LEU B 1 183 ? 10 -10.211 -10.258 1 98.12 183 LEU B O 1
ATOM 5843 N N . LEU B 1 184 ? 10.172 -7.973 -9.992 1 98 184 LEU B N 1
ATOM 5844 C CA . LEU B 1 184 ? 10.914 -8.078 -8.742 1 98 184 LEU B CA 1
ATOM 5845 C C . LEU B 1 184 ? 10.047 -8.688 -7.648 1 98 184 LEU B C 1
ATOM 5847 O O . LEU B 1 184 ? 10.562 -9.164 -6.633 1 98 184 LEU B O 1
ATOM 5851 N N . SER B 1 185 ? 8.734 -8.703 -7.812 1 97.56 185 SER B N 1
ATOM 5852 C CA . SER B 1 185 ? 7.84 -9.297 -6.828 1 97.56 185 SER B CA 1
ATOM 5853 C C . SER B 1 185 ? 8.016 -10.812 -6.766 1 97.56 185 SER B C 1
ATOM 5855 O O . SER B 1 185 ? 7.5 -11.461 -5.855 1 97.56 185 SER B O 1
ATOM 5857 N N . SER B 1 186 ? 8.766 -11.383 -7.652 1 96.56 186 SER B N 1
ATOM 5858 C CA . SER B 1 186 ? 9.078 -12.805 -7.613 1 96.56 186 SER B CA 1
ATOM 5859 C C . SER B 1 186 ? 10.203 -13.102 -6.629 1 96.56 186 SER B C 1
ATOM 5861 O O . SER B 1 186 ? 10.477 -14.258 -6.309 1 96.56 186 SER B O 1
ATOM 5863 N N . TRP B 1 187 ? 10.867 -12.023 -6.133 1 96.19 187 TRP B N 1
ATOM 5864 C CA . TRP B 1 187 ? 11.945 -12.195 -5.168 1 96.19 187 TRP B CA 1
ATOM 5865 C C . TRP B 1 187 ? 11.406 -12.625 -3.809 1 96.19 187 TRP B C 1
ATOM 5867 O O . TRP B 1 187 ? 11.078 -11.789 -2.967 1 96.19 187 TRP B O 1
ATOM 5877 N N . SER B 1 188 ? 11.305 -13.891 -3.572 1 94.38 188 SER B N 1
ATOM 5878 C CA . SER B 1 188 ? 10.852 -14.484 -2.318 1 94.38 188 SER B CA 1
ATOM 5879 C C . SER B 1 188 ? 11.953 -15.289 -1.648 1 94.38 188 SER B C 1
ATOM 5881 O O . SER B 1 188 ? 11.883 -16.516 -1.576 1 94.38 188 SER B O 1
ATOM 5883 N N . MET B 1 189 ? 12.914 -14.555 -1.079 1 92.06 189 MET B N 1
ATOM 5884 C CA . MET B 1 189 ? 14.109 -15.219 -0.576 1 92.06 189 MET B CA 1
ATOM 5885 C C . MET B 1 189 ? 14.156 -15.18 0.948 1 92.06 189 MET B C 1
ATOM 5887 O O . MET B 1 189 ? 15.211 -15.383 1.549 1 92.06 189 MET B O 1
ATOM 5891 N N . CYS B 1 190 ? 13.016 -14.898 1.505 1 88.75 190 CYS B N 1
ATOM 5892 C CA . CYS B 1 190 ? 12.914 -14.914 2.959 1 88.75 190 CYS B CA 1
ATOM 5893 C C . CYS B 1 190 ? 11.695 -15.719 3.408 1 88.75 190 CYS B C 1
ATOM 5895 O O . CYS B 1 190 ? 10.789 -15.969 2.615 1 88.75 190 CYS B O 1
ATOM 5897 N N . THR B 1 191 ? 11.805 -16.156 4.645 1 89.12 191 THR B N 1
ATOM 5898 C CA . THR B 1 191 ? 10.672 -16.875 5.227 1 89.12 191 THR B CA 1
ATOM 5899 C C . THR B 1 191 ? 9.562 -15.906 5.625 1 89.12 191 THR B C 1
ATOM 5901 O O . THR B 1 191 ? 9.805 -14.703 5.758 1 89.12 191 THR B O 1
ATOM 5904 N N . PRO B 1 192 ? 8.391 -16.406 5.82 1 85.38 192 PRO B N 1
ATOM 5905 C CA . PRO B 1 192 ? 7.27 -15.547 6.211 1 85.38 192 PRO B CA 1
ATOM 5906 C C . PRO B 1 192 ? 7.477 -14.891 7.57 1 85.38 192 PRO B C 1
ATOM 5908 O O . PRO B 1 192 ? 6.844 -13.875 7.875 1 85.38 192 PRO B O 1
ATOM 5911 N N . SER B 1 193 ? 8.289 -15.406 8.367 1 85.38 193 SER B N 1
ATOM 5912 C CA . SER B 1 193 ? 8.492 -14.875 9.711 1 85.38 193 SER B CA 1
ATOM 5913 C C . SER B 1 193 ? 9.438 -13.68 9.688 1 85.38 193 SER B C 1
ATOM 5915 O O . SER B 1 193 ? 9.516 -12.93 10.672 1 85.38 193 SER B O 1
ATOM 5917 N N . LYS B 1 194 ? 10.055 -13.461 8.617 1 88.25 194 LYS B N 1
ATOM 5918 C CA . LYS B 1 194 ? 11.008 -12.359 8.531 1 88.25 194 LYS B CA 1
ATOM 5919 C C . LYS B 1 194 ? 10.328 -11.078 8.047 1 88.25 194 LYS B C 1
ATOM 5921 O O . LYS B 1 194 ? 9.578 -11.102 7.066 1 88.25 194 LYS B O 1
ATOM 5926 N N . VAL B 1 195 ? 10.539 -10.031 8.805 1 92.06 195 VAL B N 1
ATOM 5927 C CA . VAL B 1 195 ? 10.07 -8.719 8.375 1 92.06 195 VAL B CA 1
ATOM 5928 C C . VAL B 1 195 ? 11.141 -8.031 7.535 1 92.06 195 VAL B C 1
ATOM 5930 O O . VAL B 1 195 ? 12.281 -7.871 7.98 1 92.06 195 VAL B O 1
ATOM 5933 N N . THR B 1 196 ? 10.812 -7.676 6.289 1 92.25 196 THR B N 1
ATOM 5934 C CA . THR B 1 196 ? 11.812 -7.117 5.391 1 92.25 196 THR B CA 1
ATOM 5935 C C . THR B 1 196 ? 11.156 -6.289 4.289 1 92.25 196 THR B C 1
ATOM 5937 O O . THR B 1 196 ? 9.953 -6.41 4.055 1 92.25 196 THR B O 1
ATOM 5940 N N . LEU B 1 197 ? 11.93 -5.41 3.705 1 94.56 197 LEU B N 1
ATOM 5941 C CA . LEU B 1 197 ? 11.484 -4.633 2.551 1 94.56 197 LEU B CA 1
ATOM 5942 C C . LEU B 1 197 ? 11.867 -5.328 1.249 1 94.56 197 LEU B C 1
ATOM 5944 O O . LEU B 1 197 ? 11.562 -4.836 0.162 1 94.56 197 LEU B O 1
ATOM 5948 N N . ASP B 1 198 ? 12.531 -6.465 1.346 1 93.12 198 ASP B N 1
ATOM 5949 C CA . ASP B 1 198 ? 12.914 -7.273 0.19 1 93.12 198 ASP B CA 1
ATOM 5950 C C . ASP B 1 198 ? 12.031 -8.516 0.078 1 93.12 198 ASP B C 1
ATOM 5952 O O . ASP B 1 198 ? 12.508 -9.633 0.284 1 93.12 198 ASP B O 1
ATOM 5956 N N . SER B 1 199 ? 10.844 -8.32 -0.254 1 94.94 199 SER B N 1
ATOM 5957 C CA . SER B 1 199 ? 9.883 -9.414 -0.32 1 94.94 199 SER B CA 1
ATOM 5958 C C . SER B 1 199 ? 8.797 -9.125 -1.353 1 94.94 199 SER B C 1
ATOM 5960 O O . SER B 1 199 ? 8.617 -7.98 -1.774 1 94.94 199 SER B O 1
ATOM 5962 N N . PRO B 1 200 ? 8.141 -10.195 -1.785 1 96.69 200 PRO B N 1
ATOM 5963 C CA . PRO B 1 200 ? 6.996 -9.969 -2.678 1 96.69 200 PRO B CA 1
ATOM 5964 C C . PRO B 1 200 ? 5.961 -9.016 -2.082 1 96.69 200 PRO B C 1
ATOM 5966 O O . PRO B 1 200 ? 5.383 -8.203 -2.805 1 96.69 200 PRO B O 1
ATOM 5969 N N . TRP B 1 201 ? 5.742 -9.062 -0.768 1 97 201 TRP B N 1
ATOM 5970 C CA . TRP B 1 201 ? 4.785 -8.188 -0.097 1 97 201 TRP B CA 1
ATOM 5971 C C . TRP B 1 201 ? 5.137 -6.723 -0.329 1 97 201 TRP B C 1
ATOM 5973 O O . TRP B 1 201 ? 4.266 -5.914 -0.665 1 97 201 TRP B O 1
ATOM 5983 N N . HIS B 1 202 ? 6.402 -6.422 -0.212 1 96.81 202 HIS B N 1
ATOM 5984 C CA . HIS B 1 202 ? 6.887 -5.059 -0.396 1 96.81 202 HIS B CA 1
ATOM 5985 C C . HIS B 1 202 ? 6.703 -4.598 -1.837 1 96.81 202 HIS B C 1
ATOM 5987 O O . HIS B 1 202 ? 6.094 -3.553 -2.086 1 96.81 202 HIS B O 1
ATOM 5993 N N . TRP B 1 203 ? 7.176 -5.359 -2.785 1 98.25 203 TRP B N 1
ATOM 5994 C CA . TRP B 1 203 ? 7.195 -4.934 -4.18 1 98.25 203 TRP B CA 1
ATOM 5995 C C . TRP B 1 203 ? 5.781 -4.867 -4.75 1 98.25 203 TRP B C 1
ATOM 5997 O O . TRP B 1 203 ? 5.477 -4 -5.57 1 98.25 203 TRP B O 1
ATOM 6007 N N . ASN B 1 204 ? 4.957 -5.809 -4.379 1 97.88 204 ASN B N 1
ATOM 6008 C CA . ASN B 1 204 ? 3.57 -5.73 -4.82 1 97.88 204 ASN B CA 1
ATOM 6009 C C . ASN B 1 204 ? 2.871 -4.496 -4.254 1 97.88 204 ASN B C 1
ATOM 6011 O O . ASN B 1 204 ? 2.025 -3.895 -4.918 1 97.88 204 ASN B O 1
ATOM 6015 N N . GLY B 1 205 ? 3.234 -4.16 -3.055 1 97.69 205 GLY B N 1
ATOM 6016 C CA . GLY B 1 205 ? 2.676 -2.953 -2.471 1 97.69 205 GLY B CA 1
ATOM 6017 C C . GLY B 1 205 ? 3.117 -1.688 -3.18 1 97.69 205 GLY B C 1
ATOM 6018 O O . GLY B 1 205 ? 2.289 -0.841 -3.525 1 97.69 205 GLY B O 1
ATOM 6019 N N . VAL B 1 206 ? 4.418 -1.575 -3.398 1 98 206 VAL B N 1
ATOM 6020 C CA . VAL B 1 206 ? 4.969 -0.38 -4.027 1 98 206 VAL B CA 1
ATOM 6021 C C . VAL B 1 206 ? 4.449 -0.26 -5.457 1 98 206 VAL B C 1
ATOM 6023 O O . VAL B 1 206 ? 4.129 0.838 -5.918 1 98 206 VAL B O 1
ATOM 6026 N N . SER B 1 207 ? 4.383 -1.383 -6.156 1 98.31 207 SER B N 1
ATOM 6027 C CA . SER B 1 207 ? 3.893 -1.349 -7.531 1 98.31 207 SER B CA 1
ATOM 6028 C C . SER B 1 207 ? 2.43 -0.92 -7.582 1 98.31 207 SER B C 1
ATOM 6030 O O . SER B 1 207 ? 2.031 -0.16 -8.469 1 98.31 207 SER B O 1
ATOM 6032 N N . LEU B 1 208 ? 1.623 -1.417 -6.668 1 98.44 208 LEU B N 1
ATOM 6033 C CA . LEU B 1 208 ? 0.217 -1.03 -6.629 1 98.44 208 LEU B CA 1
ATOM 6034 C C . LEU B 1 208 ? 0.072 0.469 -6.391 1 98.44 208 LEU B C 1
ATOM 6036 O O . LEU B 1 208 ? -0.729 1.133 -7.055 1 98.44 208 LEU B O 1
ATOM 6040 N N . ARG B 1 209 ? 0.812 0.958 -5.449 1 97.69 209 ARG B N 1
ATOM 6041 C CA . ARG B 1 209 ? 0.715 2.375 -5.121 1 97.69 209 ARG B CA 1
ATOM 6042 C C . ARG B 1 209 ? 1.146 3.242 -6.301 1 97.69 209 ARG B C 1
ATOM 6044 O O . ARG B 1 209 ? 0.533 4.277 -6.574 1 97.69 209 ARG B O 1
ATOM 6051 N N . LEU B 1 210 ? 2.219 2.838 -6.957 1 97.75 210 LEU B N 1
ATOM 6052 C CA . LEU B 1 210 ? 2.654 3.582 -8.133 1 97.75 210 LEU B CA 1
ATOM 6053 C C . LEU B 1 210 ? 1.609 3.504 -9.242 1 97.75 210 LEU B C 1
ATOM 6055 O O . LEU B 1 210 ? 1.364 4.488 -9.938 1 97.75 210 LEU B O 1
ATOM 6059 N N . ALA B 1 211 ? 1.018 2.355 -9.438 1 98 211 ALA B N 1
ATOM 6060 C CA . ALA B 1 211 ? -0.021 2.193 -10.453 1 98 211 ALA B CA 1
ATOM 6061 C C . ALA B 1 211 ? -1.202 3.121 -10.18 1 98 211 ALA B C 1
ATOM 6063 O O . ALA B 1 211 ? -1.762 3.711 -11.109 1 98 211 ALA B O 1
ATOM 6064 N N . ILE B 1 212 ? -1.584 3.268 -8.914 1 97.56 212 ILE B N 1
ATOM 6065 C CA . ILE B 1 212 ? -2.68 4.152 -8.539 1 97.56 212 ILE B CA 1
ATOM 6066 C C . ILE B 1 212 ? -2.277 5.605 -8.789 1 97.56 212 ILE B C 1
ATOM 6068 O O . ILE B 1 212 ? -3.088 6.41 -9.258 1 97.56 212 ILE B O 1
ATOM 6072 N N . GLN B 1 213 ? -1.036 5.836 -8.438 1 96.5 213 GLN B N 1
ATOM 6073 C CA . GLN B 1 213 ? -0.526 7.18 -8.703 1 96.5 213 GLN B CA 1
ATOM 6074 C C . GLN B 1 213 ? -0.597 7.512 -10.188 1 96.5 213 GLN B C 1
ATOM 6076 O O . GLN B 1 213 ? -0.8 8.664 -10.562 1 96.5 213 GLN B O 1
ATOM 6081 N N . MET B 1 214 ? -0.447 6.551 -11.047 1 95 214 MET B N 1
ATOM 6082 C CA . MET B 1 214 ? -0.472 6.723 -12.5 1 95 214 MET B CA 1
ATOM 6083 C C . MET B 1 214 ? -1.903 6.707 -13.023 1 95 214 MET B C 1
ATOM 6085 O O . MET B 1 214 ? -2.141 6.992 -14.195 1 95 214 MET B O 1
ATOM 6089 N N . GLY B 1 215 ? -2.861 6.328 -12.195 1 94.38 215 GLY B N 1
ATOM 6090 C CA . GLY B 1 215 ? -4.262 6.293 -12.578 1 94.38 215 GLY B CA 1
ATOM 6091 C C . GLY B 1 215 ? -4.652 5.016 -13.297 1 94.38 215 GLY B C 1
ATOM 6092 O O . GLY B 1 215 ? -5.707 4.949 -13.93 1 94.38 215 GLY B O 1
ATOM 6093 N N . LEU B 1 216 ? -3.844 3.936 -13.156 1 96.56 216 LEU B N 1
ATOM 6094 C CA . LEU B 1 216 ? -4.082 2.705 -13.898 1 96.56 216 LEU B CA 1
ATOM 6095 C C . LEU B 1 216 ? -5.309 1.976 -13.367 1 96.56 216 LEU B C 1
ATOM 6097 O O . LEU B 1 216 ? -5.816 1.052 -14.016 1 96.56 216 LEU B O 1
ATOM 6101 N N . HIS B 1 217 ? -5.836 2.34 -12.25 1 96.5 217 HIS B N 1
ATOM 6102 C CA . HIS B 1 217 ? -7.008 1.677 -11.68 1 96.5 217 HIS B CA 1
ATOM 6103 C C . HIS B 1 217 ? -8.297 2.246 -12.258 1 96.5 217 HIS B C 1
ATOM 6105 O O . HIS B 1 217 ? -9.383 1.739 -11.977 1 96.5 217 HIS B O 1
ATOM 6111 N N . ARG B 1 218 ? -8.164 3.287 -13.086 1 94.69 218 ARG B N 1
ATOM 6112 C CA . ARG B 1 218 ? -9.344 3.926 -13.656 1 94.69 218 ARG B CA 1
ATOM 6113 C C . ARG B 1 218 ? -9.359 3.789 -15.172 1 94.69 218 ARG B C 1
ATOM 6115 O O . ARG B 1 218 ? -8.398 4.168 -15.844 1 94.69 218 ARG B O 1
ATOM 6122 N N . ARG B 1 219 ? -10.484 3.432 -15.719 1 92.62 219 ARG B N 1
ATOM 6123 C CA . ARG B 1 219 ? -10.648 3.201 -17.156 1 92.62 219 ARG B CA 1
ATOM 6124 C C . ARG B 1 219 ? -10.492 4.504 -17.938 1 92.62 219 ARG B C 1
ATOM 6126 O O . ARG B 1 219 ? -9.992 4.5 -19.062 1 92.62 219 ARG B O 1
ATOM 6133 N N . THR B 1 220 ? -10.914 5.602 -17.375 1 87.44 220 THR B N 1
ATOM 6134 C CA . THR B 1 220 ? -10.906 6.898 -18.031 1 87.44 220 THR B CA 1
ATOM 6135 C C . THR B 1 220 ? -9.477 7.305 -18.406 1 87.44 220 THR B C 1
ATOM 6137 O O . THR B 1 220 ? -9.266 8.086 -19.328 1 87.44 220 THR B O 1
ATOM 6140 N N . THR B 1 221 ? -8.508 6.742 -17.656 1 88.69 221 THR B N 1
ATOM 6141 C CA . THR B 1 221 ? -7.121 7.125 -17.906 1 88.69 221 THR B CA 1
ATOM 6142 C C . THR B 1 221 ? -6.551 6.348 -19.078 1 88.69 221 THR B C 1
ATOM 6144 O O . THR B 1 221 ? -5.465 6.664 -19.578 1 88.69 221 THR B O 1
ATOM 6147 N N . TYR B 1 222 ? -7.203 5.383 -19.5 1 89.38 222 TYR B N 1
ATOM 6148 C CA . TYR B 1 222 ? -6.707 4.539 -20.578 1 89.38 222 TYR B CA 1
ATOM 6149 C C . TYR B 1 222 ? -6.973 5.176 -21.938 1 89.38 222 TYR B C 1
ATOM 6151 O O . TYR B 1 222 ? -6.352 4.812 -22.938 1 89.38 222 TYR B O 1
ATOM 6159 N N . SER B 1 223 ? -7.93 6.18 -21.781 1 81.12 223 SER B N 1
ATOM 6160 C CA . SER B 1 223 ? -8.219 6.879 -23.031 1 81.12 223 SER B CA 1
ATOM 6161 C C . SER B 1 223 ? -7.027 7.73 -23.469 1 81.12 223 SER B C 1
ATOM 6163 O O . SER B 1 223 ? -6.508 8.531 -22.703 1 81.12 223 SER B O 1
ATOM 6165 N N . GLY B 1 224 ? -6.281 7.309 -24.469 1 74.12 224 GLY B N 1
ATOM 6166 C CA . GLY B 1 224 ? -5.184 8.094 -25.016 1 74.12 224 GLY B CA 1
ATOM 6167 C C . GLY B 1 224 ? -3.822 7.469 -24.766 1 74.12 224 GLY B C 1
ATOM 6168 O O . GLY B 1 224 ? -2.803 7.988 -25.219 1 74.12 224 GLY B O 1
ATOM 6169 N N . ARG B 1 225 ? -3.863 6.469 -23.875 1 81.81 225 ARG B N 1
ATOM 6170 C CA . ARG B 1 225 ? -2.596 5.789 -23.641 1 81.81 225 ARG B CA 1
ATOM 6171 C C . ARG B 1 225 ? -2.184 4.953 -24.844 1 81.81 225 ARG B C 1
ATOM 6173 O O . ARG B 1 225 ? -3.025 4.328 -25.484 1 81.81 225 ARG B O 1
ATOM 6180 N N . SER B 1 226 ? -0.932 5.055 -25.203 1 79.62 226 SER B N 1
ATOM 6181 C CA . SER B 1 226 ? -0.408 4.254 -26.297 1 79.62 226 SER B CA 1
ATOM 6182 C C . SER B 1 226 ? -0.15 2.816 -25.859 1 79.62 226 SER B C 1
ATOM 6184 O O . SER B 1 226 ? -0.13 1.903 -26.688 1 79.62 226 SER B O 1
ATOM 6186 N N . ASP B 1 227 ? -0.012 2.582 -24.641 1 87.19 227 ASP B N 1
ATOM 6187 C CA . ASP B 1 227 ? 0.312 1.267 -24.094 1 87.19 227 ASP B CA 1
ATOM 6188 C C . ASP B 1 227 ? -0.855 0.701 -23.297 1 87.19 227 ASP B C 1
ATOM 6190 O O . ASP B 1 227 ? -0.666 0.204 -22.188 1 87.19 227 ASP B O 1
ATOM 6194 N N . THR B 1 228 ? -2.027 0.757 -23.906 1 90.62 228 THR B N 1
ATOM 6195 C CA . THR B 1 228 ? -3.232 0.362 -23.188 1 90.62 228 THR B CA 1
ATOM 6196 C C . THR B 1 228 ? -3.195 -1.124 -22.844 1 90.62 228 THR B C 1
ATOM 6198 O O . THR B 1 228 ? -3.523 -1.517 -21.719 1 90.62 228 THR B O 1
ATOM 6201 N N . GLY B 1 229 ? -2.803 -1.94 -23.844 1 91.62 229 GLY B N 1
ATOM 6202 C CA . GLY B 1 229 ? -2.75 -3.375 -23.625 1 91.62 229 GLY B CA 1
ATOM 6203 C C . GLY B 1 229 ? -1.784 -3.768 -22.516 1 91.62 229 GLY B C 1
ATOM 6204 O O . GLY B 1 229 ? -2.146 -4.508 -21.609 1 91.62 229 GLY B O 1
ATOM 6205 N N . VAL B 1 230 ? -0.604 -3.24 -22.562 1 92.44 230 VAL B N 1
ATOM 6206 C CA . VAL B 1 230 ? 0.412 -3.537 -21.562 1 92.44 230 VAL B CA 1
ATOM 6207 C C . VAL B 1 230 ? -0.032 -3.002 -20.203 1 92.44 230 VAL B C 1
ATOM 6209 O O . VAL B 1 230 ? 0.175 -3.652 -19.172 1 92.44 230 VAL B O 1
ATOM 6212 N N . SER B 1 231 ? -0.651 -1.802 -20.188 1 94.75 231 SER B N 1
ATOM 6213 C CA . SER B 1 231 ? -1.116 -1.205 -18.938 1 94.75 231 SER B CA 1
ATOM 6214 C C . SER B 1 231 ? -2.166 -2.082 -18.25 1 94.75 231 SER B C 1
ATOM 6216 O O . SER B 1 231 ? -2.166 -2.229 -17.031 1 94.75 231 SER B O 1
ATOM 6218 N N . ARG B 1 232 ? -3.006 -2.66 -19.062 1 96.56 232 ARG B N 1
ATOM 6219 C CA . ARG B 1 232 ? -4.043 -3.523 -18.516 1 96.56 232 ARG B CA 1
ATOM 6220 C C . ARG B 1 232 ? -3.445 -4.816 -17.969 1 96.56 232 ARG B C 1
ATOM 6222 O O . ARG B 1 232 ? -3.844 -5.285 -16.891 1 96.56 232 ARG B O 1
ATOM 6229 N N . ARG B 1 233 ? -2.51 -5.402 -18.688 1 96.88 233 ARG B N 1
ATOM 6230 C CA . ARG B 1 233 ? -1.828 -6.598 -18.203 1 96.88 233 ARG B CA 1
ATOM 6231 C C . ARG B 1 233 ? -1.086 -6.316 -16.891 1 96.88 233 ARG B C 1
ATOM 6233 O O . ARG B 1 233 ? -1.126 -7.125 -15.969 1 96.88 233 ARG B O 1
ATOM 6240 N N . VAL B 1 234 ? -0.455 -5.184 -16.875 1 97.31 234 VAL B N 1
ATOM 6241 C CA . VAL B 1 234 ? 0.302 -4.793 -15.688 1 97.31 234 VAL B CA 1
ATOM 6242 C C . VAL B 1 234 ? -0.646 -4.617 -14.5 1 97.31 234 VAL B C 1
ATOM 6244 O O . VAL B 1 234 ? -0.376 -5.113 -13.406 1 97.31 234 VAL B O 1
ATOM 6247 N N . TRP B 1 235 ? -1.768 -3.941 -14.711 1 98.38 235 TRP B N 1
ATOM 6248 C CA . TRP B 1 235 ? -2.727 -3.729 -13.633 1 98.38 235 TRP B CA 1
ATOM 6249 C C . TRP B 1 235 ? -3.207 -5.055 -13.055 1 98.38 235 TRP B C 1
ATOM 6251 O O . TRP B 1 235 ? -3.193 -5.254 -11.836 1 98.38 235 TRP B O 1
ATOM 6261 N N . TRP B 1 236 ? -3.545 -5.961 -13.891 1 98.62 236 TRP B N 1
ATOM 6262 C CA . TRP B 1 236 ? -4.117 -7.223 -13.43 1 98.62 236 TRP B CA 1
ATOM 6263 C C . TRP B 1 236 ? -3.045 -8.109 -12.805 1 98.62 236 TRP B C 1
ATOM 6265 O O . TRP B 1 236 ? -3.338 -8.922 -11.922 1 98.62 236 TRP B O 1
ATOM 6275 N N . THR B 1 237 ? -1.786 -7.973 -13.281 1 98.69 237 THR B N 1
ATOM 6276 C CA . THR B 1 237 ? -0.688 -8.648 -12.602 1 98.69 237 THR B CA 1
ATOM 6277 C C . THR B 1 237 ? -0.542 -8.141 -11.164 1 98.69 237 THR B C 1
ATOM 6279 O O . THR B 1 237 ? -0.43 -8.938 -10.234 1 98.69 237 THR B O 1
ATOM 6282 N N . ILE B 1 238 ? -0.608 -6.828 -11.047 1 98.62 238 ILE B N 1
ATOM 6283 C CA . ILE B 1 238 ? -0.452 -6.203 -9.734 1 98.62 238 ILE B CA 1
ATOM 6284 C C . ILE B 1 238 ? -1.622 -6.59 -8.836 1 98.62 238 ILE B C 1
ATOM 6286 O O . ILE B 1 238 ? -1.422 -7 -7.691 1 98.62 238 ILE B O 1
ATOM 6290 N N . TYR B 1 239 ? -2.82 -6.465 -9.352 1 98.44 239 TYR B N 1
ATOM 6291 C CA . TYR B 1 239 ? -4.008 -6.805 -8.578 1 98.44 239 TYR B CA 1
ATOM 6292 C C . TYR B 1 239 ? -3.988 -8.273 -8.164 1 98.44 239 TYR B C 1
ATOM 6294 O O . TYR B 1 239 ? -4.215 -8.602 -7 1 98.44 239 TYR B O 1
ATOM 6302 N N . GLY B 1 240 ? -3.721 -9.094 -9.102 1 98.44 240 GLY B N 1
ATOM 6303 C CA . GLY B 1 240 ? -3.68 -10.523 -8.836 1 98.44 240 GLY B CA 1
ATOM 6304 C C . GLY B 1 240 ? -2.66 -10.906 -7.781 1 98.44 240 GLY B C 1
ATOM 6305 O O . GLY B 1 240 ? -2.957 -11.695 -6.875 1 98.44 240 GLY B O 1
ATOM 6306 N N . ASN B 1 241 ? -1.47 -10.359 -7.883 1 98.31 241 ASN B N 1
ATOM 6307 C CA . ASN B 1 241 ? -0.423 -10.664 -6.914 1 98.31 241 ASN B CA 1
ATOM 6308 C C . ASN B 1 241 ? -0.8 -10.18 -5.516 1 98.31 241 ASN B C 1
ATOM 6310 O O . ASN B 1 241 ? -0.465 -10.828 -4.523 1 98.31 241 ASN B O 1
ATOM 6314 N N . ASN B 1 242 ? -1.405 -9.039 -5.457 1 98 242 ASN B N 1
ATOM 6315 C CA . ASN B 1 242 ? -1.827 -8.539 -4.152 1 98 242 ASN B CA 1
ATOM 6316 C C . ASN B 1 242 ? -2.914 -9.414 -3.541 1 98 242 ASN B C 1
ATOM 6318 O O . ASN B 1 242 ? -2.93 -9.641 -2.328 1 98 242 ASN B O 1
ATOM 6322 N N . VAL B 1 243 ? -3.824 -9.938 -4.309 1 97.88 243 VAL B N 1
ATOM 6323 C CA . VAL B 1 243 ? -4.855 -10.852 -3.822 1 97.88 243 VAL B CA 1
ATOM 6324 C C . VAL B 1 243 ? -4.215 -12.133 -3.309 1 97.88 243 VAL B C 1
ATOM 6326 O O . VAL B 1 243 ? -4.539 -12.602 -2.217 1 97.88 243 VAL B O 1
ATOM 6329 N N . LEU B 1 244 ? -3.314 -12.617 -4.102 1 97.88 244 LEU B N 1
ATOM 6330 C CA . LEU B 1 244 ? -2.639 -13.852 -3.721 1 97.88 244 LEU B CA 1
ATOM 6331 C C . LEU B 1 244 ? -1.873 -13.68 -2.414 1 97.88 244 LEU B C 1
ATOM 6333 O O . LEU B 1 244 ? -1.885 -14.562 -1.558 1 97.88 244 LEU B O 1
ATOM 6337 N N . GLN B 1 245 ? -1.229 -12.547 -2.234 1 96.25 245 GLN B N 1
ATOM 6338 C CA . GLN B 1 245 ? -0.49 -12.289 -1.003 1 96.25 245 GLN B CA 1
ATOM 6339 C C . GLN B 1 245 ? -1.437 -12.133 0.183 1 96.25 245 GLN B C 1
ATOM 6341 O O . GLN B 1 245 ? -1.132 -12.578 1.291 1 96.25 245 GLN B O 1
ATOM 6346 N N . ALA B 1 246 ? -2.523 -11.492 -0.052 1 94.94 246 ALA B N 1
ATOM 6347 C CA . ALA B 1 246 ? -3.502 -11.312 1.018 1 94.94 246 ALA B CA 1
ATOM 6348 C C . ALA B 1 246 ? -4.027 -12.664 1.508 1 94.94 246 ALA B C 1
ATOM 6350 O O . ALA B 1 246 ? -4.141 -12.891 2.715 1 94.94 246 ALA B O 1
ATOM 6351 N N . VAL B 1 247 ? -4.297 -13.547 0.6 1 95.38 247 VAL B N 1
ATOM 6352 C CA . VAL B 1 247 ? -4.797 -14.875 0.949 1 95.38 247 VAL B CA 1
ATOM 6353 C C . VAL B 1 247 ? -3.691 -15.68 1.625 1 95.38 247 VAL B C 1
ATOM 6355 O O . VAL B 1 247 ? -3.939 -16.375 2.611 1 95.38 247 VAL B O 1
ATOM 6358 N N . CYS B 1 248 ? -2.529 -15.531 1.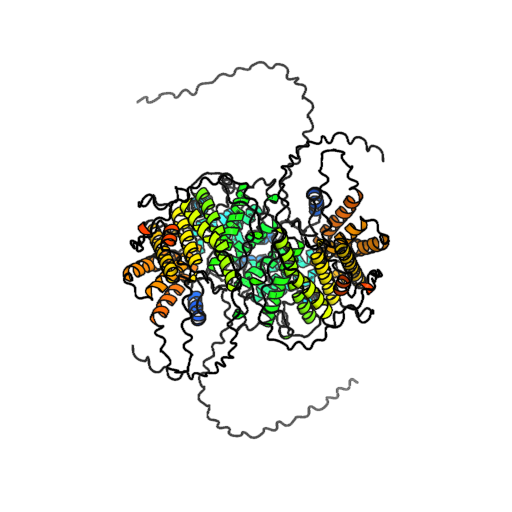103 1 96.31 248 CYS B N 1
ATOM 6359 C CA . CYS B 1 248 ? -1.393 -16.312 1.588 1 96.31 248 CYS B CA 1
ATOM 6360 C C . CYS B 1 248 ? -1.065 -15.945 3.033 1 96.31 248 CYS B C 1
ATOM 6362 O O . CYS B 1 248 ? -0.908 -16.828 3.875 1 96.31 248 CYS B O 1
ATOM 6364 N N . PHE B 1 249 ? -1.089 -14.672 3.375 1 95.25 249 PHE B N 1
ATOM 6365 C CA . PHE B 1 249 ? -0.625 -14.234 4.688 1 95.25 249 PHE B CA 1
ATOM 6366 C C . PHE B 1 249 ? -1.802 -13.875 5.586 1 95.25 249 PHE B C 1
ATOM 6368 O O . PHE B 1 249 ? -1.632 -13.68 6.793 1 95.25 249 PHE B O 1
ATOM 6375 N N . GLY B 1 250 ? -2.982 -13.883 5.039 1 93.5 250 GLY B N 1
ATOM 6376 C CA . GLY B 1 250 ? -4.121 -13.438 5.824 1 93.5 250 GLY B CA 1
ATOM 6377 C C . GLY B 1 250 ? -4.066 -11.961 6.172 1 93.5 250 GLY B C 1
ATOM 6378 O O . GLY B 1 250 ? -4.414 -11.57 7.289 1 93.5 250 GLY B O 1
ATOM 6379 N N . ARG B 1 251 ? -3.525 -11.188 5.281 1 94.44 251 ARG B N 1
ATOM 6380 C CA . ARG B 1 251 ? -3.41 -9.742 5.453 1 94.44 251 ARG B CA 1
ATOM 6381 C C . ARG B 1 251 ? -4.512 -9.016 4.688 1 94.44 251 ARG B C 1
ATOM 6383 O O . ARG B 1 251 ? -5.16 -9.602 3.816 1 94.44 251 ARG B O 1
ATOM 6390 N N . PRO B 1 252 ? -4.789 -7.746 5.051 1 93.31 252 PRO B N 1
ATOM 6391 C CA . PRO B 1 252 ? -5.875 -7.02 4.387 1 93.31 252 PRO B CA 1
ATOM 6392 C C . PRO B 1 252 ? -5.613 -6.789 2.9 1 93.31 252 PRO B C 1
ATOM 6394 O O . PRO B 1 252 ? -4.461 -6.629 2.492 1 93.31 252 PRO B O 1
ATOM 6397 N N . LEU B 1 253 ? -6.73 -6.828 2.158 1 94.56 253 LEU B N 1
ATOM 6398 C CA . LEU B 1 253 ? -6.645 -6.453 0.751 1 94.56 253 LEU B CA 1
ATOM 6399 C C . LEU B 1 253 ? -6.363 -4.961 0.604 1 94.56 253 LEU B C 1
ATOM 6401 O O . LEU B 1 253 ? -7.086 -4.133 1.164 1 94.56 253 LEU B O 1
ATOM 6405 N N . PRO B 1 254 ? -5.32 -4.613 -0.126 1 95 254 PRO B N 1
ATOM 6406 C CA . PRO B 1 254 ? -4.984 -3.193 -0.248 1 95 254 PRO B CA 1
ATOM 6407 C C . PRO B 1 254 ? -5.934 -2.441 -1.179 1 95 254 PRO B C 1
ATOM 6409 O O . PRO B 1 254 ? -6.012 -1.212 -1.127 1 95 254 PRO B O 1
ATOM 6412 N N . ILE B 1 255 ? -6.52 -3.062 -2.08 1 95.25 255 ILE B N 1
ATOM 6413 C CA . ILE B 1 255 ? -7.5 -2.461 -2.98 1 95.25 255 ILE B CA 1
ATOM 6414 C C . ILE B 1 255 ? -8.672 -3.422 -3.186 1 95.25 255 ILE B C 1
ATOM 6416 O O . ILE B 1 255 ? -8.469 -4.633 -3.309 1 95.25 255 ILE B O 1
ATOM 6420 N N . ARG B 1 256 ? -9.836 -2.891 -3.135 1 90.94 256 ARG B N 1
ATOM 6421 C CA . ARG B 1 256 ? -11.047 -3.697 -3.277 1 90.94 256 ARG B CA 1
ATOM 6422 C C . ARG B 1 256 ? -11.656 -3.521 -4.664 1 90.94 256 ARG B C 1
ATOM 6424 O O . ARG B 1 256 ? -11.266 -2.629 -5.414 1 90.94 256 ARG B O 1
ATOM 6431 N N . ALA B 1 257 ? -12.594 -4.41 -4.949 1 87.94 257 ALA B N 1
ATOM 6432 C CA . ALA B 1 257 ? -13.188 -4.438 -6.281 1 87.94 257 ALA B CA 1
ATOM 6433 C C . ALA B 1 257 ? -13.938 -3.139 -6.574 1 87.94 257 ALA B C 1
ATOM 6435 O O . ALA B 1 257 ? -14.016 -2.703 -7.723 1 87.94 257 ALA B O 1
ATOM 6436 N N . GLU B 1 258 ? -14.398 -2.486 -5.578 1 87.31 258 GLU B N 1
ATOM 6437 C CA . GLU B 1 258 ? -15.164 -1.26 -5.762 1 87.31 258 GLU B CA 1
ATOM 6438 C C . GLU B 1 258 ? -14.25 -0.067 -6.02 1 87.31 258 GLU B C 1
ATOM 6440 O O . GLU B 1 258 ? -14.703 0.987 -6.469 1 87.31 258 GLU B O 1
ATOM 6445 N N . ASP B 1 259 ? -12.992 -0.271 -5.836 1 92.06 259 ASP B N 1
ATOM 6446 C CA . ASP B 1 259 ? -12.047 0.842 -5.883 1 92.06 259 ASP B CA 1
ATOM 6447 C C . ASP B 1 259 ? -11.5 1.041 -7.293 1 92.06 259 ASP B C 1
ATOM 6449 O O . ASP B 1 259 ? -10.781 2.004 -7.551 1 92.06 259 ASP B O 1
ATOM 6453 N N . PHE B 1 260 ? -11.727 0.157 -8.211 1 94.75 260 PHE B N 1
ATOM 6454 C CA . PHE B 1 260 ? -11.203 0.297 -9.57 1 94.75 260 PHE B CA 1
ATOM 6455 C C . PHE B 1 260 ? -12.234 -0.175 -10.594 1 94.75 260 PHE B C 1
ATOM 6457 O O . PHE B 1 260 ? -13.211 -0.841 -10.234 1 94.75 260 PHE B O 1
ATOM 6464 N N . ASP B 1 261 ? -12.062 0.18 -11.883 1 94.81 261 ASP B N 1
ATOM 6465 C CA . ASP B 1 261 ? -13.039 -0.161 -12.914 1 94.81 261 ASP B CA 1
ATOM 6466 C C . ASP B 1 261 ? -12.344 -0.635 -14.188 1 94.81 261 ASP B C 1
ATOM 6468 O O . ASP B 1 261 ? -12.75 -0.276 -15.297 1 94.81 261 ASP B O 1
ATOM 6472 N N . ILE B 1 262 ? -11.305 -1.368 -14.055 1 97 262 ILE B N 1
ATOM 6473 C CA . ILE B 1 262 ? -10.555 -1.852 -15.211 1 97 262 ILE B CA 1
ATOM 6474 C C . ILE B 1 262 ? -11.133 -3.184 -15.68 1 97 262 ILE B C 1
ATOM 6476 O O . ILE B 1 262 ? -11.359 -4.09 -14.875 1 97 262 ILE B O 1
ATOM 6480 N N . GLU B 1 263 ? -11.344 -3.318 -16.922 1 96.25 263 GLU B N 1
ATOM 6481 C CA . GLU B 1 263 ? -11.859 -4.555 -17.5 1 96.25 263 GLU B CA 1
ATOM 6482 C C . GLU B 1 263 ? -10.812 -5.66 -17.469 1 96.25 263 GLU B C 1
ATOM 6484 O O . GLU B 1 263 ? -9.609 -5.383 -17.406 1 96.25 263 GLU B O 1
ATOM 6489 N N . LEU B 1 264 ? -11.289 -6.918 -17.516 1 97.56 264 LEU B N 1
ATOM 6490 C CA . LEU B 1 264 ? -10.391 -8.062 -17.594 1 97.56 264 LEU B CA 1
ATOM 6491 C C . LEU B 1 264 ? -9.547 -8.008 -18.875 1 97.56 264 LEU B C 1
ATOM 6493 O O . LEU B 1 264 ? -9.977 -7.434 -19.875 1 97.56 264 LEU B O 1
ATOM 6497 N N . PRO B 1 265 ? -8.336 -8.555 -18.766 1 96.62 265 PRO B N 1
ATOM 6498 C CA . PRO B 1 265 ? -7.531 -8.602 -19.984 1 96.62 265 PRO B CA 1
ATOM 6499 C C . PRO B 1 265 ? -8.195 -9.398 -21.109 1 96.62 265 PRO B C 1
ATOM 6501 O O . PRO B 1 265 ? -8.914 -10.367 -20.828 1 96.62 265 PRO B O 1
ATOM 6504 N N . LYS B 1 266 ? -7.969 -8.938 -22.312 1 94.94 266 LYS B N 1
ATOM 6505 C CA . LYS B 1 266 ? -8.438 -9.594 -23.531 1 94.94 266 LYS B CA 1
ATOM 6506 C C . LYS B 1 266 ? -7.27 -9.945 -24.453 1 94.94 266 LYS B C 1
ATOM 6508 O O . LYS B 1 266 ? -6.141 -9.516 -24.219 1 94.94 266 LYS B O 1
ATOM 6513 N N . LEU B 1 267 ? -7.566 -10.75 -25.406 1 92.5 267 LEU B N 1
ATOM 6514 C CA . LEU B 1 267 ? -6.52 -11.195 -26.328 1 92.5 267 LEU B CA 1
ATOM 6515 C C . LEU B 1 267 ? -5.902 -10.016 -27.062 1 92.5 267 LEU B C 1
ATOM 6517 O O . LEU B 1 267 ? -4.719 -10.047 -27.422 1 92.5 267 LEU B O 1
ATOM 6521 N N . GLU B 1 268 ? -6.684 -8.977 -27.203 1 90.75 268 GLU B N 1
ATOM 6522 C CA . GLU B 1 268 ? -6.211 -7.789 -27.906 1 90.75 268 GLU B CA 1
ATOM 6523 C C . GLU B 1 268 ? -5.121 -7.074 -27.125 1 90.75 268 GLU B C 1
ATOM 6525 O O . GLU B 1 268 ? -4.359 -6.277 -27.672 1 90.75 268 GLU B O 1
ATOM 6530 N N . ASP B 1 269 ? -5.086 -7.344 -25.844 1 92.88 269 ASP B N 1
ATOM 6531 C CA . ASP B 1 269 ? -4.102 -6.699 -24.984 1 92.88 269 ASP B CA 1
ATOM 6532 C C . ASP B 1 269 ? -2.723 -7.332 -25.156 1 92.88 269 ASP B C 1
ATOM 6534 O O . ASP B 1 269 ? -1.734 -6.832 -24.609 1 92.88 269 ASP B O 1
ATOM 6538 N N . PHE B 1 270 ? -2.689 -8.461 -25.875 1 91.62 270 PHE B N 1
ATOM 6539 C CA . PHE B 1 270 ? -1.438 -9.18 -26.078 1 91.62 270 PHE B CA 1
ATOM 6540 C C . PHE B 1 270 ? -0.995 -9.078 -27.531 1 91.62 270 PHE B C 1
ATOM 6542 O O . PHE B 1 270 ? -1.827 -8.945 -28.438 1 91.62 270 PHE B O 1
ATOM 6549 N N . GLN B 1 271 ? 0.197 -9.055 -27.734 1 80.88 271 GLN B N 1
ATOM 6550 C CA . GLN B 1 271 ? 0.724 -9 -29.094 1 80.88 271 GLN B CA 1
ATOM 6551 C C . GLN B 1 271 ? 0.61 -10.359 -29.781 1 80.88 271 GLN B C 1
ATOM 6553 O O . GLN B 1 271 ? 0.36 -10.43 -30.984 1 80.88 271 GLN B O 1
ATOM 6558 N N . THR B 1 272 ? 0.866 -11.375 -28.984 1 78.31 272 THR B N 1
ATOM 6559 C CA . THR B 1 272 ? 0.811 -12.727 -29.547 1 78.31 272 THR B CA 1
ATOM 6560 C C . THR B 1 272 ? -0.265 -13.555 -28.844 1 78.31 272 THR B C 1
ATOM 6562 O O . THR B 1 272 ? -0.404 -13.5 -27.625 1 78.31 272 THR B O 1
ATOM 6565 N N . LEU B 1 273 ? -1.022 -14.094 -29.797 1 78.69 273 LEU B N 1
ATOM 6566 C CA . LEU B 1 273 ? -2.021 -15.016 -29.281 1 78.69 273 LEU B CA 1
ATOM 6567 C C . LEU B 1 273 ? -1.407 -16.391 -29 1 78.69 273 LEU B C 1
ATOM 6569 O O . LEU B 1 273 ? -1.13 -17.141 -29.938 1 78.69 273 LEU B O 1
ATOM 6573 N N . ASN B 1 274 ? -1.057 -16.562 -27.766 1 85.56 274 ASN B N 1
ATOM 6574 C CA . ASN B 1 274 ? -0.484 -17.844 -27.375 1 85.56 274 ASN B CA 1
ATOM 6575 C C . ASN B 1 274 ? -1.105 -18.375 -26.094 1 85.56 274 ASN B C 1
ATOM 6577 O O . ASN B 1 274 ? -2.02 -17.766 -25.531 1 85.56 274 ASN B O 1
ATOM 6581 N N . ASP B 1 275 ? -0.693 -19.531 -25.688 1 89.81 275 ASP B N 1
ATOM 6582 C CA . ASP B 1 275 ? -1.228 -20.203 -24.516 1 89.81 275 ASP B CA 1
ATOM 6583 C C . ASP B 1 275 ? -0.984 -19.375 -23.25 1 89.81 275 ASP B C 1
ATOM 6585 O O . ASP B 1 275 ? -1.812 -19.359 -22.344 1 89.81 275 ASP B O 1
ATOM 6589 N N . ALA B 1 276 ? 0.111 -18.688 -23.344 1 92.12 276 ALA B N 1
ATOM 6590 C CA . ALA B 1 276 ? 0.448 -17.891 -22.172 1 92.12 276 ALA B CA 1
ATOM 6591 C C . ALA B 1 276 ? -0.546 -16.75 -22 1 92.12 276 ALA B C 1
ATOM 6593 O O . ALA B 1 276 ? -0.97 -16.453 -20.875 1 92.12 276 ALA B O 1
ATOM 6594 N N . SER B 1 277 ? -0.928 -16.078 -23.062 1 94.06 277 SER B N 1
ATOM 6595 C CA . SER B 1 277 ? -1.898 -14.992 -23 1 94.06 277 SER B CA 1
ATOM 6596 C C . SER B 1 277 ? -3.262 -15.492 -22.547 1 94.06 277 SER B C 1
ATOM 6598 O O . SER B 1 277 ? -3.9 -14.867 -21.688 1 94.06 277 SER B O 1
ATOM 6600 N N . LEU B 1 278 ? -3.635 -16.641 -23.109 1 95.31 278 LEU B N 1
ATOM 6601 C CA . LEU B 1 278 ? -4.914 -17.219 -22.719 1 95.31 278 LEU B CA 1
ATOM 6602 C C . LEU B 1 278 ? -4.906 -17.609 -21.25 1 95.31 278 LEU B C 1
ATOM 6604 O O . LEU B 1 278 ? -5.902 -17.422 -20.547 1 95.31 278 LEU B O 1
ATOM 6608 N N . CYS B 1 279 ? -3.832 -18.172 -20.844 1 96.81 279 CYS B N 1
ATOM 6609 C CA . CYS B 1 279 ? -3.691 -18.578 -19.453 1 96.81 279 CYS B CA 1
ATOM 6610 C C . CYS B 1 279 ? -3.836 -17.391 -18.516 1 96.81 279 CYS B C 1
ATOM 6612 O O . CYS B 1 279 ? -4.496 -17.484 -17.484 1 96.81 279 CYS B O 1
ATOM 6614 N N . PHE B 1 280 ? -3.209 -16.266 -18.906 1 97.62 280 PHE B N 1
ATOM 6615 C CA . PHE B 1 280 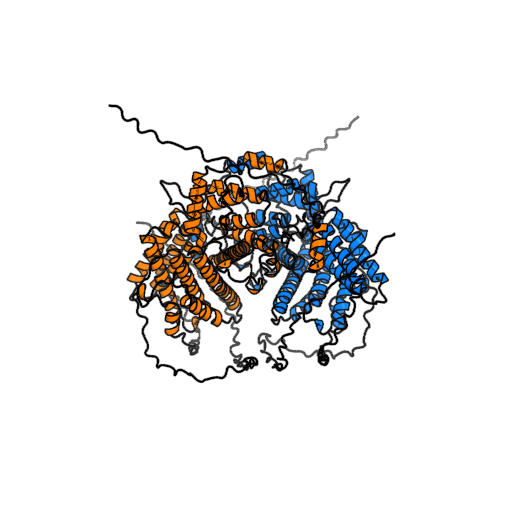? -3.266 -15.086 -18.062 1 97.62 280 PHE B CA 1
ATOM 6616 C C . PHE B 1 280 ? -4.691 -14.562 -17.953 1 97.62 280 PHE B C 1
ATOM 6618 O O . PHE B 1 280 ? -5.102 -14.078 -16.906 1 97.62 280 PHE B O 1
ATOM 6625 N N . ILE B 1 281 ? -5.41 -14.602 -18.984 1 97.38 281 ILE B N 1
ATOM 6626 C CA . ILE B 1 281 ? -6.801 -14.164 -18.984 1 97.38 281 ILE B CA 1
ATOM 6627 C C . ILE B 1 281 ? -7.609 -15.023 -18.016 1 97.38 281 ILE B C 1
ATOM 6629 O O . ILE B 1 281 ? -8.367 -14.5 -17.188 1 97.38 281 ILE B O 1
ATOM 6633 N N . GLU B 1 282 ? -7.426 -16.359 -18.047 1 97.62 282 GLU B N 1
ATOM 6634 C CA . GLU B 1 282 ? -8.117 -17.266 -17.141 1 97.62 282 GLU B CA 1
ATOM 6635 C C . GLU B 1 282 ? -7.68 -17.031 -15.688 1 97.62 282 GLU B C 1
ATOM 6637 O O . GLU B 1 282 ? -8.492 -17.125 -14.766 1 97.62 282 GLU B O 1
ATOM 6642 N N . PHE B 1 283 ? -6.418 -16.781 -15.602 1 98.12 283 PHE B N 1
ATOM 6643 C CA . PHE B 1 283 ? -5.879 -16.469 -14.281 1 98.12 283 PHE B CA 1
ATOM 6644 C C . PHE B 1 283 ? -6.574 -15.25 -13.695 1 98.12 283 PHE B C 1
ATOM 6646 O O . PHE B 1 283 ? -6.957 -15.25 -12.523 1 98.12 283 PHE B O 1
ATOM 6653 N N . SER B 1 284 ? -6.723 -14.172 -14.445 1 98.19 284 SER B N 1
ATOM 6654 C CA . SER B 1 284 ? -7.336 -12.93 -14 1 98.19 284 SER B CA 1
ATOM 6655 C C . SER B 1 284 ? -8.789 -13.148 -13.57 1 98.19 284 SER B C 1
ATOM 6657 O O . SER B 1 284 ? -9.25 -12.547 -12.602 1 98.19 284 SER B O 1
ATOM 6659 N N . LYS B 1 285 ? -9.469 -14.008 -14.266 1 97.62 285 LYS B N 1
ATOM 6660 C CA . LYS B 1 285 ? -10.836 -14.344 -13.875 1 97.62 285 LYS B CA 1
ATOM 6661 C C . LYS B 1 285 ? -10.875 -15.016 -12.508 1 97.62 285 LYS B C 1
ATOM 6663 O O . LYS B 1 285 ? -11.758 -14.727 -11.695 1 97.62 285 LYS B O 1
ATOM 6668 N N . LEU B 1 286 ? -9.977 -15.898 -12.305 1 97.81 286 LEU B N 1
ATOM 6669 C CA . LEU B 1 286 ? -9.898 -16.609 -11.031 1 97.81 286 LEU B CA 1
ATOM 6670 C C . LEU B 1 286 ? -9.547 -15.656 -9.891 1 97.81 286 LEU B C 1
ATOM 6672 O O . LEU B 1 286 ? -10.008 -15.836 -8.766 1 97.81 286 LEU B O 1
ATOM 6676 N N . VAL B 1 287 ? -8.711 -14.711 -10.211 1 97.94 287 VAL B N 1
ATOM 6677 C CA . VAL B 1 287 ? -8.297 -13.727 -9.219 1 97.94 287 VAL B CA 1
ATOM 6678 C C . VAL B 1 287 ? -9.516 -12.961 -8.711 1 97.94 287 VAL B C 1
ATOM 6680 O O . VAL B 1 287 ? -9.617 -12.656 -7.52 1 97.94 287 VAL B O 1
ATOM 6683 N N . VAL B 1 288 ? -10.414 -12.625 -9.578 1 97.31 288 VAL B N 1
ATOM 6684 C CA . VAL B 1 288 ? -11.633 -11.914 -9.203 1 97.31 288 VAL B CA 1
ATOM 6685 C C . VAL B 1 288 ? -12.445 -12.758 -8.227 1 97.31 288 VAL B C 1
ATOM 6687 O O . VAL B 1 288 ? -12.961 -12.25 -7.234 1 97.31 288 VAL B O 1
ATOM 6690 N N . ILE B 1 289 ? -12.539 -14.031 -8.492 1 96.88 289 ILE B N 1
ATOM 6691 C CA . ILE B 1 289 ? -13.273 -14.945 -7.625 1 96.88 289 ILE B CA 1
ATOM 6692 C C . ILE B 1 289 ? -12.562 -15.062 -6.277 1 96.88 289 ILE B C 1
ATOM 6694 O O . ILE B 1 289 ? -13.203 -15 -5.227 1 96.88 289 ILE B O 1
ATOM 6698 N N . MET B 1 290 ? -11.297 -15.25 -6.355 1 97 290 MET B N 1
ATOM 6699 C CA . MET B 1 290 ? -10.523 -15.383 -5.125 1 97 290 MET B CA 1
ATOM 6700 C C . MET B 1 290 ? -10.664 -14.133 -4.262 1 97 290 MET B C 1
ATOM 6702 O O . MET B 1 290 ? -10.781 -14.227 -3.037 1 97 290 MET B O 1
ATOM 6706 N N . ALA B 1 291 ? -10.594 -12.977 -4.895 1 96.5 291 ALA B N 1
ATOM 6707 C CA . ALA B 1 291 ? -10.766 -11.727 -4.164 1 96.5 291 ALA B CA 1
ATOM 6708 C C . ALA B 1 291 ? -12.117 -11.68 -3.459 1 96.5 291 ALA B C 1
ATOM 6710 O O . ALA B 1 291 ? -12.219 -11.195 -2.33 1 96.5 291 ALA B O 1
ATOM 6711 N N . SER B 1 292 ? -13.133 -12.164 -4.094 1 94 292 SER B N 1
ATOM 6712 C CA . SER B 1 292 ? -14.461 -12.211 -3.502 1 94 292 SER B CA 1
ATOM 6713 C C . SER B 1 292 ? -14.5 -13.133 -2.289 1 94 292 SER B C 1
ATOM 6715 O O . SER B 1 292 ? -15.219 -12.875 -1.323 1 94 292 SER B O 1
ATOM 6717 N N . ILE B 1 293 ? -13.781 -14.211 -2.383 1 93.44 293 ILE B N 1
ATOM 6718 C CA . ILE B 1 293 ? -13.703 -15.141 -1.262 1 93.44 293 ILE B CA 1
ATOM 6719 C C . ILE B 1 293 ? -13.047 -14.461 -0.064 1 93.44 293 ILE B C 1
ATOM 6721 O O . ILE B 1 293 ? -13.516 -14.602 1.07 1 93.44 293 ILE B O 1
ATOM 6725 N N . VAL B 1 294 ? -11.992 -13.727 -0.346 1 91.19 294 VAL B N 1
ATOM 6726 C CA . VAL B 1 294 ? -11.289 -13.016 0.716 1 91.19 294 VAL B CA 1
ATOM 6727 C C . VAL B 1 294 ? -12.227 -11.984 1.35 1 91.19 294 VAL B C 1
ATOM 6729 O O . VAL B 1 294 ? -12.289 -11.867 2.576 1 91.19 294 VAL B O 1
ATOM 6732 N N . GLU B 1 295 ? -12.883 -11.242 0.553 1 88.31 295 GLU B N 1
ATOM 6733 C CA . GLU B 1 295 ? -13.812 -10.242 1.061 1 88.31 295 GLU B CA 1
ATOM 6734 C C . GLU B 1 295 ? -14.914 -10.883 1.896 1 88.31 295 GLU B C 1
ATOM 6736 O O . GLU B 1 295 ? -15.305 -10.344 2.934 1 88.31 295 GLU B O 1
ATOM 6741 N N . ALA B 1 296 ? -15.414 -12.023 1.437 1 87.94 296 ALA B N 1
ATOM 6742 C CA . ALA B 1 296 ? -16.438 -12.758 2.182 1 87.94 296 ALA B CA 1
ATOM 6743 C C . ALA B 1 296 ? -15.898 -13.203 3.541 1 87.94 296 ALA B C 1
ATOM 6745 O O . ALA B 1 296 ? -16.625 -13.18 4.539 1 87.94 296 ALA B O 1
ATOM 6746 N N . SER B 1 297 ? -14.695 -13.617 3.5 1 86.12 297 SER B N 1
ATOM 6747 C CA . SER B 1 297 ? -14.078 -14.062 4.746 1 86.12 297 SER B CA 1
ATOM 6748 C C . SER B 1 297 ? -13.961 -12.922 5.746 1 86.12 297 SER B C 1
ATOM 6750 O O . SER B 1 297 ? -14.156 -13.117 6.949 1 86.12 297 SER B O 1
ATOM 6752 N N . ILE B 1 298 ? -13.664 -11.75 5.297 1 78.88 298 ILE B N 1
ATOM 6753 C CA . ILE B 1 298 ? -13.531 -10.578 6.148 1 78.88 298 ILE B CA 1
ATOM 6754 C C . ILE B 1 298 ? -14.898 -10.156 6.676 1 78.88 298 ILE B C 1
ATOM 6756 O O . ILE B 1 298 ? -15.062 -9.906 7.871 1 78.88 298 ILE B O 1
ATOM 6760 N N . LYS B 1 299 ? -15.844 -10.164 5.852 1 77.44 299 LYS B N 1
ATOM 6761 C CA . LYS B 1 299 ? -17.188 -9.719 6.227 1 77.44 299 LYS B CA 1
ATOM 6762 C C . LYS B 1 299 ? -17.828 -10.695 7.203 1 77.44 299 LYS B C 1
ATOM 6764 O O . LYS B 1 299 ? -18.516 -10.281 8.141 1 77.44 299 LYS B O 1
ATOM 6769 N N . ARG B 1 300 ? -17.656 -11.945 7.008 1 74.62 300 ARG B N 1
ATOM 6770 C CA . ARG B 1 300 ? -18.266 -12.953 7.871 1 74.62 300 ARG B CA 1
ATOM 6771 C C . ARG B 1 300 ? -17.625 -12.938 9.258 1 74.62 300 ARG B C 1
ATOM 6773 O O . ARG B 1 300 ? -18.281 -13.25 10.25 1 74.62 300 ARG B O 1
ATOM 6780 N N . ARG B 1 301 ? -16.516 -12.523 9.305 1 71.75 301 ARG B N 1
ATOM 6781 C CA . ARG B 1 301 ? -15.852 -12.406 10.602 1 71.75 301 ARG B CA 1
ATOM 6782 C C . ARG B 1 301 ? -16.406 -11.234 11.398 1 71.75 301 ARG B C 1
ATOM 6784 O O . ARG B 1 301 ? -16.438 -11.273 12.633 1 71.75 301 ARG B O 1
ATOM 6791 N N . HIS B 1 302 ? -16.875 -10.266 10.641 1 67.69 302 HIS B N 1
ATOM 6792 C CA . HIS B 1 302 ? -17.484 -9.109 11.289 1 67.69 302 HIS B CA 1
ATOM 6793 C C . HIS B 1 302 ? -19 -9.258 11.367 1 67.69 302 HIS B C 1
ATOM 6795 O O . HIS B 1 302 ? -19.703 -8.266 11.539 1 67.69 302 HIS B O 1
ATOM 6801 N N . GLN B 1 303 ? -19.375 -10.5 11.148 1 63.12 303 GLN B N 1
ATOM 6802 C CA . GLN B 1 303 ? -20.781 -10.898 11.312 1 63.12 303 GLN B CA 1
ATOM 6803 C C . GLN B 1 303 ? -21.688 -10.141 10.352 1 63.12 303 GLN B C 1
ATOM 6805 O O . GLN B 1 303 ? -22.797 -9.75 10.711 1 63.12 303 GLN B O 1
ATOM 6810 N N . SER B 1 304 ? -21.078 -9.766 9.289 1 64.06 304 SER B N 1
ATOM 6811 C CA . SER B 1 304 ? -21.875 -9.156 8.234 1 64.06 304 SER B CA 1
ATOM 6812 C C . SER B 1 304 ? -22.297 -10.188 7.188 1 64.06 304 SER B C 1
ATOM 6814 O O . SER B 1 304 ? -21.578 -11.172 6.965 1 64.06 304 SER B O 1
ATOM 6816 N N . HIS B 1 305 ? -23.516 -10.047 6.727 1 62.16 305 HIS B N 1
ATOM 6817 C CA . HIS B 1 305 ? -24 -10.961 5.703 1 62.16 305 HIS B CA 1
ATOM 6818 C C . HIS B 1 305 ? -23.266 -10.75 4.383 1 62.16 305 HIS B C 1
ATOM 6820 O O . HIS B 1 305 ? -22.984 -9.617 3.996 1 62.16 305 HIS B O 1
ATOM 6826 N N . PHE B 1 306 ? -22.688 -11.758 3.883 1 66.5 306 PHE B N 1
ATOM 6827 C CA . PHE B 1 306 ? -22.109 -11.727 2.547 1 66.5 306 PHE B CA 1
ATOM 6828 C C . PHE B 1 306 ? -22.656 -12.844 1.679 1 66.5 306 PHE B C 1
ATOM 6830 O O . PHE B 1 306 ? -22.641 -14.016 2.07 1 66.5 306 PHE B O 1
ATOM 6837 N N . ASP B 1 307 ? -23.266 -12.461 0.595 1 68.38 307 ASP B N 1
ATOM 6838 C CA . ASP B 1 307 ? -23.844 -13.43 -0.334 1 68.38 307 ASP B CA 1
ATOM 6839 C C . ASP B 1 307 ? -22.75 -14.188 -1.085 1 68.38 307 ASP B C 1
ATOM 6841 O O . ASP B 1 307 ? -21.984 -13.594 -1.854 1 68.38 307 ASP B O 1
ATOM 6845 N N . VAL B 1 308 ? -22.766 -15.5 -0.797 1 78.69 308 VAL B N 1
ATOM 6846 C CA . VAL B 1 308 ? -21.703 -16.328 -1.364 1 78.69 308 VAL B CA 1
ATOM 6847 C C . VAL B 1 308 ? -22.203 -17.016 -2.635 1 78.69 308 VAL B C 1
ATOM 6849 O O . VAL B 1 308 ? -21.438 -17.703 -3.318 1 78.69 308 VAL B O 1
ATOM 6852 N N . THR B 1 309 ? -23.359 -16.75 -3.049 1 80.56 309 THR B N 1
ATOM 6853 C CA . THR B 1 309 ? -23.938 -17.375 -4.234 1 80.56 309 THR B CA 1
ATOM 6854 C C . THR B 1 309 ? -23.141 -17 -5.48 1 80.56 309 THR B C 1
ATOM 6856 O O . THR B 1 309 ? -22.906 -17.844 -6.352 1 80.56 309 THR B O 1
ATOM 6859 N N . ASP B 1 310 ? -22.75 -15.766 -5.414 1 87.88 310 ASP B N 1
ATOM 6860 C CA . ASP B 1 310 ? -21.984 -15.289 -6.566 1 87.88 310 ASP B CA 1
ATOM 6861 C C . ASP B 1 310 ? -20.625 -15.977 -6.664 1 87.88 310 ASP B C 1
ATOM 6863 O O . ASP B 1 310 ? -20.109 -16.188 -7.766 1 87.88 310 ASP B O 1
ATOM 6867 N N . ILE B 1 311 ? -20.094 -16.406 -5.574 1 91.94 311 ILE B N 1
ATOM 6868 C CA . ILE B 1 311 ? -18.781 -17.062 -5.562 1 91.94 311 ILE B CA 1
ATOM 6869 C C . ILE B 1 311 ? -18.906 -18.469 -6.125 1 91.94 311 ILE B C 1
ATOM 6871 O O . ILE B 1 311 ? -18.109 -18.875 -6.977 1 91.94 311 ILE B O 1
ATOM 6875 N N . VAL B 1 312 ? -19.969 -19.234 -5.711 1 89.81 312 VAL B N 1
ATOM 6876 C CA . VAL B 1 312 ? -20.156 -20.594 -6.168 1 89.81 312 VAL B CA 1
ATOM 6877 C C . VAL B 1 312 ? -20.469 -20.609 -7.66 1 89.81 312 VAL B C 1
ATOM 6879 O O . VAL B 1 312 ? -19.922 -21.406 -8.414 1 89.81 312 VAL B O 1
ATOM 6882 N N . THR B 1 313 ? -21.312 -19.703 -7.984 1 91.81 313 THR B N 1
ATOM 6883 C CA . THR B 1 313 ? -21.672 -19.625 -9.398 1 91.81 313 THR B CA 1
ATOM 6884 C C . THR B 1 313 ? -20.453 -19.219 -10.234 1 91.81 313 THR B C 1
ATOM 6886 O O . THR B 1 313 ? -20.297 -19.688 -11.367 1 91.81 313 THR B O 1
ATOM 6889 N N . GLY B 1 314 ? -19.672 -18.344 -9.672 1 95 314 GLY B N 1
ATOM 6890 C CA . GLY B 1 314 ? -18.453 -17.938 -10.359 1 95 314 GLY B CA 1
ATOM 6891 C C . GLY B 1 314 ? -17.453 -19.078 -10.539 1 95 314 GLY B C 1
ATOM 6892 O O . GLY B 1 314 ? -16.859 -19.219 -11.602 1 95 314 GLY B O 1
ATOM 6893 N N . LEU B 1 315 ? -17.281 -19.891 -9.539 1 95.75 315 LEU B N 1
ATOM 6894 C CA . LEU B 1 315 ? -16.391 -21.047 -9.609 1 95.75 315 LEU B CA 1
ATOM 6895 C C . LEU B 1 315 ? -16.906 -22.062 -10.633 1 95.75 315 LEU B C 1
ATOM 6897 O O . LEU B 1 315 ? -16.141 -22.531 -11.477 1 95.75 315 LEU B O 1
ATOM 6901 N N . GLN B 1 316 ? -18.203 -22.297 -10.602 1 94 316 GLN B N 1
ATOM 6902 C CA . GLN B 1 316 ? -18.797 -23.25 -11.547 1 94 316 GLN B CA 1
ATOM 6903 C C . GLN B 1 316 ? -18.656 -22.75 -12.977 1 94 316 GLN B C 1
ATOM 6905 O O . GLN B 1 316 ? -18.328 -23.516 -13.883 1 94 316 GLN B O 1
ATOM 6910 N N . ALA B 1 317 ? -18.906 -21.516 -13.086 1 95.75 317 ALA B N 1
ATOM 6911 C CA . ALA B 1 317 ? -18.828 -20.922 -14.422 1 95.75 317 ALA B CA 1
ATOM 6912 C C . ALA B 1 317 ? -17.391 -20.969 -14.945 1 95.75 317 ALA B C 1
ATOM 6914 O O . ALA B 1 317 ? -17.172 -21.219 -16.125 1 95.75 317 ALA B O 1
ATOM 6915 N N . TRP B 1 318 ? -16.438 -20.703 -14.125 1 97.19 318 TRP B N 1
ATOM 6916 C CA . TRP B 1 318 ? -15.047 -20.672 -14.547 1 97.19 318 TRP B CA 1
ATOM 6917 C C . TRP B 1 318 ? -14.617 -22.031 -15.094 1 97.19 318 TRP B C 1
ATOM 6919 O O . TRP B 1 318 ? -14.008 -22.109 -16.172 1 97.19 318 TRP B O 1
ATOM 6929 N N . VAL B 1 319 ? -14.906 -23.125 -14.391 1 94.31 319 VAL B N 1
ATOM 6930 C CA . VAL B 1 319 ? -14.453 -24.453 -14.789 1 94.31 319 VAL B CA 1
ATOM 6931 C C . VAL B 1 319 ? -15.227 -24.922 -16.031 1 94.31 319 VAL B C 1
ATOM 6933 O O . VAL B 1 319 ? -14.664 -25.594 -16.891 1 94.31 319 VAL B O 1
ATOM 6936 N N . ARG B 1 320 ? -16.453 -24.484 -16.125 1 92 320 ARG B N 1
ATOM 6937 C CA . ARG B 1 320 ? -17.281 -24.859 -17.266 1 92 320 ARG B CA 1
ATOM 6938 C C . ARG B 1 320 ? -16.844 -24.125 -18.531 1 92 320 ARG B C 1
ATOM 6940 O O . ARG B 1 320 ? -16.812 -24.719 -19.609 1 92 320 ARG B O 1
ATOM 6947 N N . GLU B 1 321 ? -16.516 -22.891 -18.328 1 94.44 321 GLU B N 1
ATOM 6948 C CA . GLU B 1 321 ? -16.25 -22.031 -19.484 1 94.44 321 GLU B CA 1
ATOM 6949 C C . GLU B 1 321 ? -14.75 -21.953 -19.781 1 94.44 321 GLU B C 1
ATOM 6951 O O . GLU B 1 321 ? -14.32 -21.203 -20.656 1 94.44 321 GLU B O 1
ATOM 6956 N N . LEU B 1 322 ? -14.008 -22.75 -19.062 1 94.94 322 LEU B N 1
ATOM 6957 C CA . LEU B 1 322 ? -12.562 -22.719 -19.25 1 94.94 322 LEU B CA 1
ATOM 6958 C C . LEU B 1 322 ? -12.188 -23.031 -20.688 1 94.94 322 LEU B C 1
ATOM 6960 O O . LEU B 1 322 ? -12.797 -23.891 -21.328 1 94.94 322 LEU B O 1
ATOM 6964 N N . ASN B 1 323 ? -11.25 -22.266 -21.219 1 90.06 323 ASN B N 1
ATOM 6965 C CA . ASN B 1 323 ? -10.719 -22.547 -22.562 1 90.06 323 ASN B CA 1
ATOM 6966 C C . ASN B 1 323 ? -10.352 -24.016 -22.734 1 90.06 323 ASN B C 1
ATOM 6968 O O . ASN B 1 323 ? -9.664 -24.594 -21.875 1 90.06 323 ASN B O 1
ATOM 6972 N N . PRO B 1 324 ? -10.75 -24.625 -23.766 1 88.5 324 PRO B N 1
ATOM 6973 C CA . PRO B 1 324 ? -10.516 -26.062 -24 1 88.5 324 PRO B CA 1
ATOM 6974 C C . PRO B 1 324 ? -9.039 -26.422 -23.953 1 88.5 324 PRO B C 1
ATOM 6976 O O . PRO B 1 324 ? -8.688 -27.547 -23.594 1 88.5 324 PRO B O 1
ATOM 6979 N N . ARG B 1 325 ? -8.273 -25.453 -24.203 1 88.5 325 ARG B N 1
ATOM 6980 C CA . ARG B 1 325 ? -6.836 -25.703 -24.219 1 88.5 325 ARG B CA 1
ATOM 6981 C C . ARG B 1 325 ? -6.332 -26.078 -22.828 1 88.5 325 ARG B C 1
ATOM 6983 O O . ARG B 1 325 ? -5.324 -26.766 -22.688 1 88.5 325 ARG B O 1
ATOM 6990 N N . PHE B 1 326 ? -7.062 -25.703 -21.812 1 94.06 326 PHE B N 1
ATOM 6991 C CA . PHE B 1 326 ? -6.566 -25.875 -20.453 1 94.06 326 PHE B CA 1
ATOM 6992 C C . PHE B 1 326 ? -7.441 -26.859 -19.672 1 94.06 326 PHE B C 1
ATOM 6994 O O . PHE B 1 326 ? -7.203 -27.109 -18.5 1 94.06 326 PHE B O 1
ATOM 7001 N N . LYS B 1 327 ? -8.383 -27.422 -20.312 1 91.44 327 LYS B N 1
ATOM 7002 C CA . LYS B 1 327 ? -9.203 -28.422 -19.625 1 91.44 327 LYS B CA 1
ATOM 7003 C C . LYS B 1 327 ? -8.391 -29.672 -19.297 1 91.44 327 LYS B C 1
ATOM 7005 O O . LYS B 1 327 ? -7.523 -30.078 -20.062 1 91.44 327 LYS B O 1
ATOM 7010 N N . LEU B 1 328 ? -8.641 -30.25 -18.234 1 91.62 328 LEU B N 1
ATOM 7011 C CA . LEU B 1 328 ? -7.887 -31.406 -17.766 1 91.62 328 LEU B CA 1
ATOM 7012 C C . LEU B 1 328 ? -8.43 -32.688 -18.375 1 91.62 328 LEU B C 1
ATOM 7014 O O . LEU B 1 328 ? -7.695 -33.688 -18.531 1 91.62 328 LEU B O 1
ATOM 7018 N N . GLN B 1 329 ? -9.75 -32.625 -18.641 1 86.56 329 GLN B N 1
ATOM 7019 C CA . GLN B 1 329 ? -10.383 -33.844 -19.109 1 86.56 329 GLN B CA 1
ATOM 7020 C C . GLN B 1 329 ? -11.492 -33.562 -20.109 1 86.56 329 GLN B C 1
ATOM 7022 O O . GLN B 1 329 ? -12.016 -32.438 -20.156 1 86.56 329 GLN B O 1
ATOM 7027 N N . ASP B 1 330 ? -11.688 -34.531 -20.938 1 83.31 330 ASP B N 1
ATOM 7028 C CA . ASP B 1 330 ? -12.844 -34.562 -21.828 1 83.31 330 ASP B CA 1
ATOM 7029 C C . ASP B 1 330 ? -13.531 -35.906 -21.812 1 83.31 330 ASP B C 1
ATOM 7031 O O . ASP B 1 330 ? -12.93 -36.938 -22.219 1 83.31 330 ASP B O 1
ATOM 7035 N N . ARG B 1 331 ? -14.633 -36.094 -21.438 1 79.56 331 ARG B N 1
ATOM 7036 C CA . ARG B 1 331 ? -15.453 -37.312 -21.375 1 79.56 331 ARG B CA 1
ATOM 7037 C C . ARG B 1 331 ? -14.734 -38.438 -20.641 1 79.56 331 ARG B C 1
ATOM 7039 O O . ARG B 1 331 ? -14.617 -39.531 -21.156 1 79.56 331 ARG B O 1
ATOM 7046 N N . GLY B 1 332 ? -14.062 -38 -19.5 1 76.12 332 GLY B N 1
ATOM 7047 C CA . GLY B 1 332 ? -13.43 -38.969 -18.641 1 76.12 332 GLY B CA 1
ATOM 7048 C C . GLY B 1 332 ? -11.992 -39.281 -19.016 1 76.12 332 GLY B C 1
ATOM 7049 O O . GLY B 1 332 ? -11.297 -40.031 -18.328 1 76.12 332 GLY B O 1
ATOM 7050 N N . ARG B 1 333 ? -11.477 -38.688 -20.047 1 84.06 333 ARG B N 1
ATOM 7051 C CA . ARG B 1 333 ? -10.109 -38.906 -20.484 1 84.06 333 ARG B CA 1
ATOM 7052 C C . ARG B 1 333 ? -9.227 -37.719 -20.188 1 84.06 333 ARG B C 1
ATOM 7054 O O . ARG B 1 333 ? -9.625 -36.562 -20.422 1 84.06 333 ARG B O 1
ATOM 7061 N N . ARG B 1 334 ? -8.047 -38.031 -19.641 1 88.06 334 ARG B N 1
ATOM 7062 C CA . ARG B 1 334 ? -7.074 -36.969 -19.359 1 88.06 334 ARG B CA 1
ATOM 7063 C C . ARG B 1 334 ? -6.543 -36.344 -20.656 1 88.06 334 ARG B C 1
ATOM 7065 O O . ARG B 1 334 ? -6.145 -37.062 -21.578 1 88.06 334 ARG B O 1
ATOM 7072 N N . LEU B 1 335 ? -6.645 -35.094 -20.75 1 90.25 335 LEU B N 1
ATOM 7073 C CA . LEU B 1 335 ? -6.191 -34.375 -21.938 1 90.25 335 LEU B CA 1
ATOM 7074 C C . LEU B 1 335 ? -4.695 -34.094 -21.875 1 90.25 335 LEU B C 1
ATOM 7076 O O . LEU B 1 335 ? -4.027 -34.5 -20.922 1 90.25 335 LEU B O 1
ATOM 7080 N N . GLN B 1 336 ? -4.195 -33.406 -22.875 1 90.19 336 GLN B N 1
ATOM 7081 C CA . GLN B 1 336 ? -2.764 -33.156 -23.016 1 90.19 336 GLN B CA 1
ATOM 7082 C C . GLN B 1 336 ? -2.254 -32.281 -21.875 1 90.19 336 GLN B C 1
ATOM 7084 O O . GLN B 1 336 ? -2.922 -31.328 -21.469 1 90.19 336 GLN B O 1
ATOM 7089 N N . TYR B 1 337 ? -1.086 -32.594 -21.422 1 91.88 337 TYR B N 1
ATOM 7090 C CA . TYR B 1 337 ? -0.465 -31.906 -20.297 1 91.88 337 TYR B CA 1
ATOM 7091 C C . TYR B 1 337 ? -0.046 -30.5 -20.688 1 91.88 337 TYR B C 1
ATOM 7093 O O . TYR B 1 337 ? 0.487 -30.281 -21.781 1 91.88 337 TYR B O 1
ATOM 7101 N N . SER B 1 338 ? -0.396 -29.578 -19.922 1 93 338 SER B N 1
ATOM 7102 C CA . SER B 1 338 ? 0.039 -28.188 -19.969 1 93 338 SER B CA 1
ATOM 7103 C C . SER B 1 338 ? 0.333 -27.656 -18.562 1 93 338 SER B C 1
ATOM 7105 O O . SER B 1 338 ? -0.553 -27.609 -17.719 1 93 338 SER B O 1
ATOM 7107 N N . ARG B 1 339 ? 1.566 -27.25 -18.375 1 95.19 339 ARG B N 1
ATOM 7108 C CA . ARG B 1 339 ? 1.919 -26.797 -17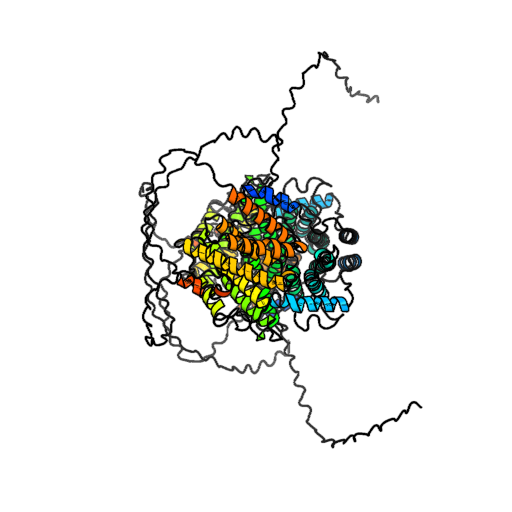.031 1 95.19 339 ARG B CA 1
ATOM 7109 C C . ARG B 1 339 ? 1.082 -25.578 -16.625 1 95.19 339 ARG B C 1
ATOM 7111 O O . ARG B 1 339 ? 0.501 -25.562 -15.539 1 95.19 339 ARG B O 1
ATOM 7118 N N . PRO B 1 340 ? 0.962 -24.516 -17.531 1 96 340 PRO B N 1
ATOM 7119 C CA . PRO B 1 340 ? 0.099 -23.391 -17.156 1 96 340 PRO B CA 1
ATOM 7120 C C . PRO B 1 340 ? -1.328 -23.812 -16.828 1 96 340 PRO B C 1
ATOM 7122 O O . PRO B 1 340 ? -1.942 -23.281 -15.906 1 96 340 PRO B O 1
ATOM 7125 N N . GLY B 1 341 ? -1.814 -24.797 -17.609 1 95.69 341 GLY B N 1
ATOM 7126 C CA . GLY B 1 341 ? -3.141 -25.312 -17.312 1 95.69 341 GLY B CA 1
ATOM 7127 C C . GLY B 1 341 ? -3.24 -25.969 -15.953 1 95.69 341 GLY B C 1
ATOM 7128 O O . GLY B 1 341 ? -4.227 -25.781 -15.242 1 95.69 341 GLY B O 1
ATOM 7129 N N . SER B 1 342 ? -2.266 -26.766 -15.617 1 96.69 342 SER B N 1
ATOM 7130 C CA . SER B 1 342 ? -2.232 -27.422 -14.312 1 96.69 342 SER B CA 1
ATOM 7131 C C . SER B 1 342 ? -2.172 -26.391 -13.188 1 96.69 342 SER B C 1
ATOM 7133 O O . SER B 1 342 ? -2.822 -26.562 -12.156 1 96.69 342 SER B O 1
ATOM 7135 N N . GLU B 1 343 ? -1.367 -25.344 -13.375 1 98.06 343 GLU B N 1
ATOM 7136 C CA . GLU B 1 343 ? -1.265 -24.281 -12.375 1 98.06 343 GLU B CA 1
ATOM 7137 C C . GLU B 1 343 ? -2.613 -23.609 -12.156 1 98.06 343 GLU B C 1
ATOM 7139 O O . GLU B 1 343 ? -2.969 -23.281 -11.016 1 98.06 343 GLU B O 1
ATOM 7144 N N . LEU B 1 344 ? -3.328 -23.375 -13.227 1 97.94 344 LEU B N 1
ATOM 7145 C CA . LEU B 1 344 ? -4.652 -22.781 -13.125 1 97.94 344 LEU B CA 1
ATOM 7146 C C . LEU B 1 344 ? -5.59 -23.656 -12.297 1 97.94 344 LEU B C 1
ATOM 7148 O O . LEU B 1 344 ? -6.32 -23.141 -11.445 1 97.94 344 LEU B O 1
ATOM 7152 N N . HIS B 1 345 ? -5.531 -24.922 -12.555 1 97.56 345 HIS B N 1
ATOM 7153 C CA . HIS B 1 345 ? -6.426 -25.828 -11.852 1 97.56 345 HIS B CA 1
ATOM 7154 C C . HIS B 1 345 ? -6.039 -25.953 -10.375 1 97.56 345 HIS B C 1
ATOM 7156 O O . HIS B 1 345 ? -6.906 -26.109 -9.516 1 97.56 345 HIS B O 1
ATOM 7162 N N . ILE B 1 346 ? -4.773 -25.906 -10.133 1 98.19 346 ILE B N 1
ATOM 7163 C CA . ILE B 1 346 ? -4.332 -25.906 -8.742 1 98.19 346 ILE B CA 1
ATOM 7164 C C . ILE B 1 346 ? -4.906 -24.703 -8.023 1 98.19 346 ILE B C 1
ATOM 7166 O O . ILE B 1 346 ? -5.48 -24.828 -6.938 1 98.19 346 ILE B O 1
ATOM 7170 N N . MET B 1 347 ? -4.727 -23.531 -8.609 1 98.5 347 MET B N 1
ATOM 7171 C CA . MET B 1 347 ? -5.273 -22.312 -8.008 1 98.5 347 MET B CA 1
ATOM 7172 C C . MET B 1 347 ? -6.789 -22.422 -7.859 1 98.5 347 MET B C 1
ATOM 7174 O O . MET B 1 347 ? -7.348 -21.969 -6.855 1 98.5 347 MET B O 1
ATOM 7178 N N . TYR B 1 348 ? -7.438 -22.984 -8.867 1 98.38 348 TYR B N 1
ATOM 7179 C CA . TYR B 1 348 ? -8.883 -23.188 -8.797 1 98.38 348 TYR B CA 1
ATOM 7180 C C . TYR B 1 348 ? -9.258 -24.062 -7.605 1 98.38 348 TYR B C 1
ATOM 7182 O O . TYR B 1 348 ? -10.18 -23.734 -6.859 1 98.38 348 TYR B O 1
ATOM 7190 N N . CYS B 1 349 ? -8.578 -25.141 -7.43 1 97.75 349 CYS B N 1
ATOM 7191 C CA . CYS B 1 349 ? -8.852 -26.047 -6.312 1 97.75 349 CYS B CA 1
ATOM 7192 C C . CYS B 1 349 ? -8.625 -25.344 -4.98 1 97.75 349 CYS B C 1
ATOM 7194 O O . CYS B 1 349 ? -9.359 -25.578 -4.016 1 97.75 349 CYS B O 1
ATOM 7196 N N . VAL B 1 350 ? -7.621 -24.5 -4.938 1 98.25 350 VAL B N 1
ATOM 7197 C CA . VAL B 1 350 ? -7.379 -23.703 -3.732 1 98.25 350 VAL B CA 1
ATOM 7198 C C . VAL B 1 350 ? -8.57 -22.781 -3.471 1 98.25 350 VAL B C 1
ATOM 7200 O O . VAL B 1 350 ? -9.008 -22.641 -2.326 1 98.25 350 VAL B O 1
ATOM 7203 N N . CYS B 1 351 ? -9.086 -22.156 -4.508 1 97.31 351 CYS B N 1
ATOM 7204 C CA . CYS B 1 351 ? -10.266 -21.328 -4.363 1 97.31 351 CYS B CA 1
ATOM 7205 C C . CYS B 1 351 ? -11.438 -22.125 -3.799 1 97.31 351 CYS B C 1
ATOM 7207 O O . CYS B 1 351 ? -12.156 -21.641 -2.922 1 97.31 351 CYS B O 1
ATOM 7209 N N . VAL B 1 352 ? -11.57 -23.328 -4.301 1 95.62 352 VAL B N 1
ATOM 7210 C CA . VAL B 1 352 ? -12.656 -24.188 -3.846 1 95.62 352 VAL B CA 1
ATOM 7211 C C . VAL B 1 352 ? -12.484 -24.5 -2.361 1 95.62 352 VAL B C 1
ATOM 7213 O O . VAL B 1 352 ? -13.438 -24.406 -1.585 1 95.62 352 VAL B O 1
ATOM 7216 N N . ILE B 1 353 ? -11.297 -24.828 -1.967 1 95.69 353 ILE B N 1
ATOM 7217 C CA . ILE B 1 353 ? -11.023 -25.156 -0.57 1 95.69 353 ILE B CA 1
ATOM 7218 C C . ILE B 1 353 ? -11.297 -23.938 0.305 1 95.69 353 ILE B C 1
ATOM 7220 O O . ILE B 1 353 ? -11.945 -24.047 1.352 1 95.69 353 ILE B O 1
ATOM 7224 N N . LEU B 1 354 ? -10.828 -22.781 -0.135 1 94.75 354 LEU B N 1
ATOM 7225 C CA . LEU B 1 354 ? -11.039 -21.547 0.63 1 94.75 354 LEU B CA 1
ATOM 7226 C C . LEU B 1 354 ? -12.523 -21.219 0.744 1 94.75 354 LEU B C 1
ATOM 7228 O O . LEU B 1 354 ? -12.984 -20.797 1.802 1 94.75 354 LEU B O 1
ATOM 7232 N N . PHE B 1 355 ? -13.227 -21.422 -0.339 1 93 355 PHE B N 1
ATOM 7233 C CA . PHE B 1 355 ? -14.664 -21.141 -0.354 1 93 355 PHE B CA 1
ATOM 7234 C C . PHE B 1 355 ? -15.406 -22.078 0.596 1 93 355 PHE B C 1
ATOM 7236 O O . PHE B 1 355 ? -16.234 -21.625 1.396 1 93 355 PHE B O 1
ATOM 7243 N N . LEU B 1 356 ? -15.062 -23.312 0.529 1 89.94 356 LEU B N 1
ATOM 7244 C CA . LEU B 1 356 ? -15.742 -24.297 1.354 1 89.94 356 LEU B CA 1
ATOM 7245 C C . LEU B 1 356 ? -15.367 -24.141 2.822 1 89.94 356 LEU B C 1
ATOM 7247 O O . LEU B 1 356 ? -16.109 -24.547 3.709 1 89.94 356 LEU B O 1
ATOM 7251 N N . SER B 1 357 ? -14.242 -23.516 3.072 1 87.75 357 SER B N 1
ATOM 7252 C CA . SER B 1 357 ? -13.766 -23.344 4.441 1 87.75 357 SER B CA 1
ATOM 7253 C C . SER B 1 357 ? -14.281 -22.031 5.047 1 87.75 357 SER B C 1
ATOM 7255 O O . SER B 1 357 ? -13.938 -21.703 6.18 1 87.75 357 SER B O 1
ATOM 7257 N N . LEU B 1 358 ? -15.062 -21.234 4.328 1 86.25 358 LEU B N 1
ATOM 7258 C CA . LEU B 1 358 ? -15.609 -20 4.867 1 86.25 358 LEU B CA 1
ATOM 7259 C C . LEU B 1 358 ? -16.516 -20.281 6.059 1 86.25 358 LEU B C 1
ATOM 7261 O O . LEU B 1 358 ? -17.281 -21.266 6.047 1 86.25 358 LEU B O 1
ATOM 7265 N N . PRO B 1 359 ? -16.344 -19.391 6.992 1 72.44 359 PRO B N 1
ATOM 7266 C CA . PRO B 1 359 ? -17.234 -19.578 8.133 1 72.44 359 PRO B CA 1
ATOM 7267 C C . PRO B 1 359 ? -18.719 -19.531 7.742 1 72.44 359 PRO B C 1
ATOM 7269 O O . PRO B 1 359 ? -19.109 -18.672 6.945 1 72.44 359 PRO B O 1
ATOM 7272 N N . GLY B 1 360 ? -19.578 -20.328 8.219 1 62.59 360 GLY B N 1
ATOM 7273 C CA . GLY B 1 360 ? -21 -20.328 7.957 1 62.59 360 GLY B CA 1
ATOM 7274 C C . GLY B 1 360 ? -21.406 -21.297 6.859 1 62.59 360 GLY B C 1
ATOM 7275 O O . GLY B 1 360 ? -22.594 -21.625 6.715 1 62.59 360 GLY B O 1
ATOM 7276 N N . ASN B 1 361 ? -20.578 -21.484 5.922 1 61.06 361 ASN B N 1
ATOM 7277 C CA . ASN B 1 361 ? -20.891 -22.453 4.871 1 61.06 361 ASN B CA 1
ATOM 7278 C C . ASN B 1 361 ? -21.109 -23.844 5.441 1 61.06 361 ASN B C 1
ATOM 7280 O O . ASN B 1 361 ? -21.453 -24.781 4.707 1 61.06 361 ASN B O 1
ATOM 7284 N N . LEU B 1 362 ? -21.031 -23.891 6.832 1 53.78 362 LEU B N 1
ATOM 7285 C CA . LEU B 1 362 ? -20.922 -25.109 7.625 1 53.78 362 LEU B CA 1
ATOM 7286 C C . LEU B 1 362 ? -22.25 -25.859 7.641 1 53.78 362 LEU B C 1
ATOM 7288 O O . LEU B 1 362 ? -22.375 -26.922 8.266 1 53.78 362 LEU B O 1
ATOM 7292 N N . HIS B 1 363 ? -23.375 -25.281 7.207 1 46.72 363 HIS B N 1
ATOM 7293 C CA . HIS B 1 363 ? -24.547 -26.109 7.508 1 46.72 363 HIS B CA 1
ATOM 7294 C C . HIS B 1 363 ? -24.375 -27.516 6.945 1 46.72 363 HIS B C 1
ATOM 7296 O O . HIS B 1 363 ? -25.125 -28.438 7.285 1 46.72 363 HIS B O 1
ATOM 7302 N N . GLN B 1 364 ? -23.266 -27.719 6.223 1 60.69 364 GLN B N 1
ATOM 7303 C CA . GLN B 1 364 ? -23.016 -29.109 5.855 1 60.69 364 GLN B CA 1
ATOM 7304 C C . GLN B 1 364 ? -21.531 -29.438 5.895 1 60.69 364 GLN B C 1
ATOM 7306 O O . GLN B 1 364 ? -20.906 -29.656 4.852 1 60.69 364 GLN B O 1
ATOM 7311 N N . LYS B 1 365 ? -20.906 -29.422 7.086 1 68.75 365 LYS B N 1
ATOM 7312 C CA . LYS B 1 365 ? -19.484 -29.625 7.387 1 68.75 365 LYS B CA 1
ATOM 7313 C C . LYS B 1 365 ? -18.953 -30.875 6.684 1 68.75 365 LYS B C 1
ATOM 7315 O O . LYS B 1 365 ? -17.844 -30.859 6.148 1 68.75 365 LYS B O 1
ATOM 7320 N N . ASN B 1 366 ? -19.859 -31.828 6.551 1 73.12 366 ASN B N 1
ATOM 7321 C CA . ASN B 1 366 ? -19.406 -33.062 5.938 1 73.12 366 ASN B CA 1
ATOM 7322 C C . ASN B 1 366 ? -19.125 -32.906 4.445 1 73.12 366 ASN B C 1
ATOM 7324 O O . ASN B 1 366 ? -18.125 -33.375 3.936 1 73.12 366 ASN B O 1
ATOM 7328 N N . VAL B 1 367 ? -20.031 -32.219 3.857 1 73.81 367 VAL B N 1
ATOM 7329 C CA . VAL B 1 367 ? -19.875 -31.984 2.424 1 73.81 367 VAL B CA 1
ATOM 7330 C C . VAL B 1 367 ? -18.656 -31.094 2.168 1 73.81 367 VAL B C 1
ATOM 7332 O O . VAL B 1 367 ? -17.875 -31.344 1.238 1 73.81 367 VAL B O 1
ATOM 7335 N N . ALA B 1 368 ? -18.484 -30.188 3.02 1 79.75 368 ALA B N 1
ATOM 7336 C CA . ALA B 1 368 ? -17.344 -29.281 2.883 1 79.75 368 ALA B CA 1
ATOM 7337 C C . ALA B 1 368 ? -16.031 -30.016 3.088 1 79.75 368 ALA B C 1
ATOM 7339 O O . ALA B 1 368 ? -15.07 -29.812 2.34 1 79.75 368 ALA B O 1
ATOM 7340 N N . ASP B 1 369 ? -16.062 -30.875 3.992 1 83 369 ASP B N 1
ATOM 7341 C CA . ASP B 1 369 ? -14.844 -31.641 4.277 1 83 369 ASP B CA 1
ATOM 7342 C C . ASP B 1 369 ? -14.5 -32.562 3.117 1 83 369 ASP B C 1
ATOM 7344 O O . ASP B 1 369 ? -13.328 -32.719 2.766 1 83 369 ASP B O 1
ATOM 7348 N N . GLN B 1 370 ? -15.539 -33.125 2.578 1 84 370 GLN B N 1
ATOM 7349 C CA . GLN B 1 370 ? -15.305 -34.031 1.438 1 84 370 GLN B CA 1
ATOM 7350 C C . GLN B 1 370 ? -14.789 -33.25 0.234 1 84 370 GLN B C 1
ATOM 7352 O O . GLN B 1 370 ? -13.898 -33.719 -0.482 1 84 370 GLN B O 1
ATOM 7357 N N . GLY B 1 371 ? -15.43 -32.125 0.033 1 87.94 371 GLY B N 1
ATOM 7358 C CA . GLY B 1 371 ? -14.977 -31.281 -1.059 1 87.94 371 GLY B CA 1
ATOM 7359 C C . GLY B 1 371 ? -13.539 -30.812 -0.895 1 87.94 371 GLY B C 1
ATOM 7360 O O . GLY B 1 371 ? -12.773 -30.797 -1.86 1 87.94 371 GLY B O 1
ATOM 7361 N N . ASN B 1 372 ? -13.203 -30.453 0.304 1 92.25 372 ASN B N 1
ATOM 7362 C CA . ASN B 1 372 ? -11.844 -30.031 0.604 1 92.25 372 ASN B CA 1
ATOM 7363 C C . ASN B 1 372 ? -10.836 -31.156 0.356 1 92.25 372 ASN B C 1
ATOM 7365 O O . ASN B 1 372 ? -9.766 -30.922 -0.201 1 92.25 372 ASN B O 1
ATOM 7369 N N . LEU B 1 373 ? -11.242 -32.312 0.741 1 91.38 373 LEU B N 1
ATOM 7370 C CA . LEU B 1 373 ? -10.359 -33.469 0.572 1 91.38 373 LEU B CA 1
ATOM 7371 C C . LEU B 1 373 ? -10.164 -33.781 -0.905 1 91.38 373 LEU B C 1
ATOM 7373 O O . LEU B 1 373 ? -9.047 -34.062 -1.341 1 91.38 373 LEU B O 1
ATOM 7377 N N . LEU B 1 374 ? -11.242 -33.75 -1.607 1 91.62 374 LEU B N 1
ATOM 7378 C CA . LEU B 1 374 ? -11.164 -34.031 -3.039 1 91.62 374 LEU B CA 1
ATOM 7379 C C . LEU B 1 374 ? -10.281 -33 -3.742 1 91.62 374 LEU B C 1
ATOM 7381 O O . LEU B 1 374 ? -9.461 -33.375 -4.582 1 91.62 374 LEU B O 1
ATOM 7385 N N . ALA B 1 375 ? -10.484 -31.781 -3.441 1 95.56 375 ALA B N 1
ATOM 7386 C CA . ALA B 1 375 ? -9.688 -30.703 -4.043 1 95.56 375 ALA B CA 1
ATOM 7387 C C . ALA B 1 375 ? -8.211 -30.859 -3.682 1 95.56 375 ALA B C 1
ATOM 7389 O O . ALA B 1 375 ? -7.336 -30.672 -4.531 1 95.56 375 ALA B O 1
ATOM 7390 N N . ALA B 1 376 ? -7.926 -31.156 -2.449 1 96.56 376 ALA B N 1
ATOM 7391 C CA . ALA B 1 376 ? -6.547 -31.328 -1.997 1 96.56 376 ALA B CA 1
ATOM 7392 C C . ALA B 1 376 ? -5.875 -32.5 -2.73 1 96.56 376 ALA B C 1
ATOM 7394 O O . ALA B 1 376 ? -4.703 -32.406 -3.107 1 96.56 376 ALA B O 1
ATOM 7395 N N . SER B 1 377 ? -6.625 -33.531 -2.879 1 95.06 377 SER B N 1
ATOM 7396 C CA . SER B 1 377 ? -6.086 -34.688 -3.607 1 95.06 377 SER B CA 1
ATOM 7397 C C . SER B 1 377 ? -5.801 -34.344 -5.062 1 95.06 377 SER B C 1
ATOM 7399 O O . SER B 1 377 ? -4.828 -34.812 -5.648 1 95.06 377 SER B O 1
ATOM 7401 N N . CYS B 1 378 ? -6.695 -33.594 -5.652 1 95.62 378 CYS B N 1
ATOM 7402 C CA . CYS B 1 378 ? -6.469 -33.125 -7.023 1 95.62 378 CYS B CA 1
ATOM 7403 C C . CYS B 1 378 ? -5.188 -32.312 -7.121 1 95.62 378 CYS B C 1
ATOM 7405 O O . CYS B 1 378 ? -4.414 -32.469 -8.062 1 95.62 378 CYS B O 1
ATOM 7407 N N . ILE B 1 379 ? -4.953 -31.422 -6.184 1 97.94 379 ILE B N 1
ATOM 7408 C CA . ILE B 1 379 ? -3.746 -30.594 -6.164 1 97.94 379 ILE B CA 1
ATOM 7409 C C . ILE B 1 379 ? -2.516 -31.5 -6.086 1 97.94 379 ILE B C 1
ATOM 7411 O O . ILE B 1 379 ? -1.555 -31.312 -6.836 1 97.94 379 ILE B O 1
ATOM 7415 N N . ALA B 1 380 ? -2.566 -32.5 -5.23 1 97.5 380 ALA B N 1
ATOM 7416 C CA . ALA B 1 380 ? -1.447 -33.406 -5.07 1 97.5 380 ALA B CA 1
ATOM 7417 C C . ALA B 1 380 ? -1.147 -34.156 -6.379 1 97.5 380 ALA B C 1
ATOM 7419 O O . ALA B 1 380 ? 0.011 -34.25 -6.789 1 97.5 380 ALA B O 1
ATOM 7420 N N . ARG B 1 381 ? -2.17 -34.594 -7.008 1 95.75 381 ARG B N 1
ATOM 7421 C CA . ARG B 1 381 ? -1.984 -35.375 -8.234 1 95.75 381 ARG B CA 1
ATOM 7422 C C . ARG B 1 381 ? -1.469 -34.5 -9.367 1 95.75 381 ARG B C 1
ATOM 7424 O O . ARG B 1 381 ? -0.682 -34.938 -10.203 1 95.75 381 ARG B O 1
ATOM 7431 N N . LEU B 1 382 ? -1.916 -33.281 -9.414 1 97.06 382 LEU B N 1
ATOM 7432 C CA . LEU B 1 382 ? -1.399 -32.344 -10.406 1 97.06 382 LEU B CA 1
ATOM 7433 C C . LEU B 1 382 ? 0.081 -32.094 -10.172 1 97.06 382 LEU B C 1
ATOM 7435 O O . LEU B 1 382 ? 0.866 -32.031 -11.125 1 97.06 382 LEU B O 1
ATOM 7439 N N . TYR B 1 383 ? 0.478 -31.891 -8.922 1 97.94 383 TYR B N 1
ATOM 7440 C CA . TYR B 1 383 ? 1.893 -31.703 -8.617 1 97.94 383 TYR B CA 1
ATOM 7441 C C . TYR B 1 383 ? 2.693 -32.969 -8.969 1 97.94 383 TYR B C 1
ATOM 7443 O O . TYR B 1 383 ? 3.844 -32.875 -9.398 1 97.94 383 TYR B O 1
ATOM 7451 N N . GLU B 1 384 ? 2.096 -34.094 -8.734 1 96.44 384 GLU B N 1
ATOM 7452 C CA . GLU B 1 384 ? 2.768 -35.344 -9.094 1 96.44 384 GLU B CA 1
ATOM 7453 C C . GLU B 1 384 ? 3.084 -35.406 -10.594 1 96.44 384 GLU B C 1
ATOM 7455 O O . GLU B 1 384 ? 4.199 -35.719 -10.984 1 96.44 384 GLU B O 1
ATOM 7460 N N . GLU B 1 385 ? 2.076 -35.031 -11.367 1 95.38 385 GLU B N 1
ATOM 7461 C CA . GLU B 1 385 ? 2.273 -35.031 -12.812 1 95.38 385 GLU B CA 1
ATOM 7462 C C . GLU B 1 385 ? 3.363 -34.031 -13.203 1 95.38 385 GLU B C 1
ATOM 7464 O O . GLU B 1 385 ? 4.152 -34.281 -14.117 1 95.38 385 GLU B O 1
ATOM 7469 N N . MET B 1 386 ? 3.41 -32.906 -12.539 1 96.75 386 MET B N 1
ATOM 7470 C CA . MET B 1 386 ? 4.449 -31.922 -12.797 1 96.75 386 MET B CA 1
ATOM 7471 C C . MET B 1 386 ? 5.824 -32.469 -12.414 1 96.75 386 MET B C 1
ATOM 7473 O O . MET B 1 386 ? 6.812 -32.188 -13.109 1 96.75 386 MET B O 1
ATOM 7477 N N . GLY B 1 387 ? 5.816 -33.156 -11.312 1 95.62 387 GLY B N 1
ATOM 7478 C CA . GLY B 1 387 ? 7.062 -33.75 -10.828 1 95.62 387 GLY B CA 1
ATOM 7479 C C . GLY B 1 387 ? 7.68 -34.719 -11.805 1 95.62 387 GLY B C 1
ATOM 7480 O O . GLY B 1 387 ? 8.898 -34.75 -11.977 1 95.62 387 GLY B O 1
ATOM 7481 N N . HIS B 1 388 ? 6.84 -35.5 -12.492 1 94.88 388 HIS B N 1
ATOM 7482 C CA . HIS B 1 388 ? 7.316 -36.5 -13.453 1 94.88 388 HIS B CA 1
ATOM 7483 C C . HIS B 1 388 ? 7.984 -35.844 -14.648 1 94.88 388 HIS B C 1
ATOM 7485 O O . HIS B 1 388 ? 8.781 -36.469 -15.352 1 94.88 388 HIS B O 1
ATOM 7491 N N . ARG B 1 389 ? 7.738 -34.562 -14.828 1 94.19 389 ARG B N 1
ATOM 7492 C CA . ARG B 1 389 ? 8.258 -33.844 -15.984 1 94.19 389 ARG B CA 1
ATOM 7493 C C . ARG B 1 389 ? 9.312 -32.844 -15.562 1 94.19 389 ARG B C 1
ATOM 7495 O O . ARG B 1 389 ? 9.734 -32 -16.359 1 94.19 389 ARG B O 1
ATOM 7502 N N . ASP B 1 390 ? 9.633 -32.719 -14.266 1 92.62 390 ASP B N 1
ATOM 7503 C CA . ASP B 1 390 ? 10.586 -31.781 -13.672 1 92.62 390 ASP B CA 1
ATOM 7504 C C . ASP B 1 390 ? 10.109 -30.344 -13.82 1 92.62 390 ASP B C 1
ATOM 7506 O O . ASP B 1 390 ? 10.93 -29.422 -13.883 1 92.62 390 ASP B O 1
ATOM 7510 N N . ASP B 1 391 ? 8.812 -30.219 -13.93 1 96.75 391 ASP B N 1
ATOM 7511 C CA . ASP B 1 391 ? 8.227 -28.891 -14.117 1 96.75 391 ASP B CA 1
ATOM 7512 C C . ASP B 1 391 ? 8.094 -28.156 -12.781 1 96.75 391 ASP B C 1
ATOM 7514 O O . ASP B 1 391 ? 7.863 -26.953 -12.758 1 96.75 391 ASP B O 1
ATOM 7518 N N . ILE B 1 392 ? 8.281 -28.828 -11.625 1 97.12 392 ILE B N 1
ATOM 7519 C CA . ILE B 1 392 ? 8.148 -28.219 -10.305 1 97.12 392 ILE B CA 1
ATOM 7520 C C . ILE B 1 392 ? 9.195 -27.125 -10.133 1 97.12 392 ILE B C 1
ATOM 7522 O O . ILE B 1 392 ? 8.938 -26.094 -9.492 1 97.12 392 ILE B O 1
ATOM 7526 N N . ASN B 1 393 ? 10.289 -27.297 -10.766 1 94.25 393 ASN B N 1
ATOM 7527 C CA . ASN B 1 393 ? 11.398 -26.359 -10.648 1 94.25 393 ASN B CA 1
ATOM 7528 C C . ASN B 1 393 ? 11.016 -24.969 -11.156 1 94.25 393 ASN B C 1
ATOM 7530 O O . ASN B 1 393 ? 11.578 -23.969 -10.719 1 94.25 393 ASN B O 1
ATOM 7534 N N . PHE B 1 394 ? 10.094 -24.906 -12.062 1 96.56 394 PHE B N 1
ATOM 7535 C CA . PHE B 1 394 ? 9.789 -23.656 -12.742 1 96.56 394 PHE B CA 1
ATOM 7536 C C . PHE B 1 394 ? 8.617 -22.953 -12.07 1 96.56 394 PHE B C 1
ATOM 7538 O O . PHE B 1 394 ? 8.18 -21.891 -12.523 1 96.56 394 PHE B O 1
ATOM 7545 N N . LEU B 1 395 ? 8.133 -23.516 -10.992 1 97.5 395 LEU B N 1
ATOM 7546 C CA . LEU B 1 395 ? 6.984 -22.922 -10.312 1 97.5 395 LEU B CA 1
ATOM 7547 C C . LEU B 1 395 ? 7.398 -21.703 -9.5 1 97.5 395 LEU B C 1
ATOM 7549 O O . LEU B 1 395 ? 8.477 -21.688 -8.906 1 97.5 395 LEU B O 1
ATOM 7553 N N . LEU B 1 396 ? 6.566 -20.703 -9.492 1 97 396 LEU B N 1
ATOM 7554 C CA . LEU B 1 396 ? 6.77 -19.516 -8.664 1 97 396 LEU B CA 1
ATOM 7555 C C . LEU B 1 396 ? 6.457 -19.812 -7.203 1 97 396 LEU B C 1
ATOM 7557 O O . LEU B 1 396 ? 5.742 -20.766 -6.898 1 97 396 LEU B O 1
ATOM 7561 N N . PRO B 1 397 ? 6.902 -18.984 -6.289 1 96 397 PRO B N 1
ATOM 7562 C CA . PRO B 1 397 ? 6.852 -19.281 -4.859 1 96 397 PRO B CA 1
ATOM 7563 C C . PRO B 1 397 ? 5.422 -19.375 -4.324 1 96 397 PRO B C 1
ATOM 7565 O O . PRO B 1 397 ? 5.184 -20.016 -3.297 1 96 397 PRO B O 1
ATOM 7568 N N . ILE B 1 398 ? 4.43 -18.844 -4.922 1 97.75 398 ILE B N 1
ATOM 7569 C CA . ILE B 1 398 ? 3.059 -18.859 -4.43 1 97.75 398 ILE B CA 1
ATOM 7570 C C . ILE B 1 398 ? 2.559 -20.297 -4.328 1 97.75 398 ILE B C 1
ATOM 7572 O O . ILE B 1 398 ? 1.639 -20.594 -3.562 1 97.75 398 ILE B O 1
ATOM 7576 N N . HIS B 1 399 ? 3.145 -21.203 -5.086 1 98.44 399 HIS B N 1
ATOM 7577 C CA . HIS B 1 399 ? 2.76 -22.609 -5.051 1 98.44 399 HIS B CA 1
ATOM 7578 C C . HIS B 1 399 ? 3.098 -23.234 -3.705 1 98.44 399 HIS B C 1
ATOM 7580 O O . HIS B 1 399 ? 2.518 -24.25 -3.33 1 98.44 399 HIS B O 1
ATOM 7586 N N . ASP B 1 400 ? 4.07 -22.625 -2.969 1 97.5 400 ASP B N 1
ATOM 7587 C CA . ASP B 1 400 ? 4.316 -23.094 -1.606 1 97.5 400 ASP B CA 1
ATOM 7588 C C . ASP B 1 400 ? 3.059 -22.969 -0.749 1 97.5 400 ASP B C 1
ATOM 7590 O O . ASP B 1 400 ? 2.73 -23.891 0.009 1 97.5 400 ASP B O 1
ATOM 7594 N N . TYR B 1 401 ? 2.449 -21.906 -0.945 1 97.81 401 TYR B N 1
ATOM 7595 C CA . TYR B 1 401 ? 1.222 -21.688 -0.186 1 97.81 401 TYR B CA 1
ATOM 7596 C C . TYR B 1 401 ? 0.124 -22.641 -0.653 1 97.81 401 TYR B C 1
ATOM 7598 O O . TYR B 1 401 ? -0.636 -23.172 0.161 1 97.81 401 TYR B O 1
ATOM 7606 N N . PHE B 1 402 ? 0.009 -22.828 -1.951 1 98.62 402 PHE B N 1
ATOM 7607 C CA . PHE B 1 402 ? -0.999 -23.75 -2.463 1 98.62 402 PHE B CA 1
ATOM 7608 C C . PHE B 1 402 ? -0.789 -25.156 -1.9 1 98.62 402 PHE B C 1
ATOM 7610 O O . PHE B 1 402 ? -1.75 -25.828 -1.527 1 98.62 402 PHE B O 1
ATOM 7617 N N . ALA B 1 403 ? 0.457 -25.5 -1.82 1 98.44 403 ALA B N 1
ATOM 7618 C CA . ALA B 1 403 ? 0.797 -26.797 -1.244 1 98.44 403 ALA B CA 1
ATOM 7619 C C . ALA B 1 403 ? 0.444 -26.844 0.239 1 98.44 403 ALA B C 1
ATOM 7621 O O . ALA B 1 403 ? 0.02 -27.891 0.747 1 98.44 403 ALA B O 1
ATOM 7622 N N . MET B 1 404 ? 0.658 -25.75 0.886 1 97.94 404 MET B N 1
ATOM 7623 C CA . MET B 1 404 ? 0.29 -25.656 2.297 1 97.94 404 MET B CA 1
ATOM 7624 C C . MET B 1 404 ? -1.207 -25.891 2.482 1 97.94 404 MET B C 1
ATOM 7626 O O . MET B 1 404 ? -1.619 -26.625 3.385 1 97.94 404 MET B O 1
ATOM 7630 N N . VAL B 1 405 ? -1.998 -25.281 1.652 1 97.81 405 VAL B N 1
ATOM 7631 C CA . VAL B 1 405 ? -3.451 -25.391 1.735 1 97.81 405 VAL B CA 1
ATOM 7632 C C . VAL B 1 405 ? -3.867 -26.844 1.532 1 97.81 405 VAL B C 1
ATOM 7634 O O . VAL B 1 405 ? -4.66 -27.391 2.307 1 97.81 405 VAL B O 1
ATOM 7637 N N . ALA B 1 406 ? -3.324 -27.469 0.549 1 97.75 406 ALA B N 1
ATOM 7638 C CA . ALA B 1 406 ? -3.643 -28.859 0.269 1 97.75 406 ALA B CA 1
ATOM 7639 C C . ALA B 1 406 ? -3.143 -29.781 1.387 1 97.75 406 ALA B C 1
ATOM 7641 O O . ALA B 1 406 ? -3.869 -30.656 1.847 1 97.75 406 ALA B O 1
ATOM 7642 N N . GLY B 1 407 ? -1.924 -29.562 1.813 1 97.06 407 GLY B N 1
ATOM 7643 C CA . GLY B 1 407 ? -1.353 -30.391 2.869 1 97.06 407 GLY B CA 1
ATOM 7644 C C . GLY B 1 407 ? -2.127 -30.312 4.172 1 97.06 407 GLY B C 1
ATOM 7645 O O . GLY B 1 407 ? -2.322 -31.328 4.848 1 97.06 407 GLY B O 1
ATOM 7646 N N . ALA B 1 408 ? -2.514 -29.125 4.48 1 94.88 408 ALA B N 1
ATOM 7647 C CA . ALA B 1 408 ? -3.277 -28.938 5.711 1 94.88 408 ALA B CA 1
ATOM 7648 C C . ALA B 1 408 ? -4.578 -29.734 5.676 1 94.88 408 ALA B C 1
ATOM 7650 O O . ALA B 1 408 ? -4.988 -30.312 6.684 1 94.88 408 ALA B O 1
ATOM 7651 N N . GLN B 1 409 ? -5.258 -29.766 4.523 1 94.25 409 GLN B N 1
ATOM 7652 C CA . GLN B 1 409 ? -6.5 -30.516 4.391 1 94.25 409 GLN B CA 1
ATOM 7653 C C . GLN B 1 409 ? -6.25 -32.031 4.488 1 94.25 409 GLN B C 1
ATOM 7655 O O . GLN B 1 409 ? -7.039 -32.75 5.094 1 94.25 409 GLN B O 1
ATOM 7660 N N . LEU B 1 410 ? -5.211 -32.438 3.908 1 94.19 410 LEU B N 1
ATOM 7661 C CA . LEU B 1 410 ? -4.879 -33.875 3.928 1 94.19 410 LEU B CA 1
ATOM 7662 C C . LEU B 1 410 ? -4.523 -34.344 5.34 1 94.19 410 LEU B C 1
ATOM 7664 O O . LEU B 1 410 ? -4.941 -35.406 5.77 1 94.19 410 LEU B O 1
ATOM 7668 N N . ILE B 1 411 ? -3.805 -33.5 6.055 1 93.31 411 ILE B N 1
ATOM 7669 C CA . ILE B 1 411 ? -3.43 -33.844 7.422 1 93.31 411 ILE B CA 1
ATOM 7670 C C . ILE B 1 411 ? -4.676 -33.875 8.305 1 93.31 411 ILE B C 1
ATOM 7672 O O . ILE B 1 411 ? -4.82 -34.781 9.148 1 93.31 411 ILE B O 1
ATOM 7676 N N . ALA B 1 412 ? -5.555 -32.906 8.094 1 88.94 412 ALA B N 1
ATOM 7677 C CA . ALA B 1 412 ? -6.805 -32.875 8.859 1 88.94 412 ALA B CA 1
ATOM 7678 C C . ALA B 1 412 ? -7.625 -34.125 8.602 1 88.94 412 ALA B C 1
ATOM 7680 O O . ALA B 1 412 ? -8.258 -34.656 9.516 1 88.94 412 ALA B O 1
ATOM 7681 N N . ALA B 1 413 ? -7.605 -34.625 7.395 1 88.62 413 ALA B N 1
ATOM 7682 C CA . ALA B 1 413 ? -8.359 -35.812 7.035 1 88.62 413 ALA B CA 1
ATOM 7683 C C . ALA B 1 413 ? -7.723 -37.062 7.629 1 88.62 413 ALA B C 1
ATOM 7685 O O . ALA B 1 413 ? -8.422 -38.031 7.953 1 88.62 413 ALA B O 1
ATOM 7686 N N . LEU B 1 414 ? -6.473 -37.062 7.758 1 89.38 414 LEU B N 1
ATOM 7687 C CA . LEU B 1 414 ? -5.742 -38.188 8.281 1 89.38 414 LEU B CA 1
ATOM 7688 C C . LEU B 1 414 ? -5.965 -38.344 9.781 1 89.38 414 LEU B C 1
ATOM 7690 O O . LEU B 1 414 ? -5.707 -39.406 10.352 1 89.38 414 LEU B O 1
ATOM 7694 N N . ARG B 1 415 ? -6.457 -37.312 10.344 1 83.38 415 ARG B N 1
ATOM 7695 C CA . ARG B 1 415 ? -6.754 -37.375 11.773 1 83.38 415 ARG B CA 1
ATOM 7696 C C . ARG B 1 415 ? -8.062 -38.094 12.031 1 83.38 415 ARG B C 1
ATOM 7698 O O . ARG B 1 415 ? -8.297 -38.594 13.141 1 83.38 415 ARG B O 1
ATOM 7705 N N . LEU B 1 416 ? -8.828 -38.125 11.016 1 78.94 416 LEU B N 1
ATOM 7706 C CA . LEU B 1 416 ? -10.117 -38.812 11.133 1 78.94 416 LEU B CA 1
ATOM 7707 C C . LEU B 1 416 ? -10.016 -40.25 10.633 1 78.94 416 LEU B C 1
ATOM 7709 O O . LEU B 1 416 ? -9.211 -40.562 9.75 1 78.94 416 LEU B O 1
ATOM 7713 N N . PRO B 1 417 ? -10.75 -41.125 11.383 1 74.5 417 PRO B N 1
ATOM 7714 C CA . PRO B 1 417 ? -10.727 -42.5 10.906 1 74.5 417 PRO B CA 1
ATOM 7715 C C . PRO B 1 417 ? -11.289 -42.656 9.492 1 74.5 417 PRO B C 1
ATOM 7717 O O . PRO B 1 417 ? -12.336 -42.094 9.18 1 74.5 417 PRO B O 1
ATOM 7720 N N . SER B 1 418 ? -10.406 -42.969 8.625 1 72.88 418 SER B N 1
ATOM 7721 C CA . SER B 1 418 ? -10.844 -43.125 7.242 1 72.88 418 SER B CA 1
ATOM 7722 C C . SER B 1 418 ? -10.289 -44.406 6.633 1 72.88 418 SER B C 1
ATOM 7724 O O . SER B 1 418 ? -9.203 -44.844 7.008 1 72.88 418 SER B O 1
ATOM 7726 N N . THR B 1 419 ? -11.094 -45.031 5.793 1 71.44 419 THR B N 1
ATOM 7727 C CA . THR B 1 419 ? -10.672 -46.219 5.055 1 71.44 419 THR B CA 1
ATOM 7728 C C . THR B 1 419 ? -9.664 -45.844 3.967 1 71.44 419 THR B C 1
ATOM 7730 O O . THR B 1 419 ? -8.977 -46.719 3.424 1 71.44 419 THR B O 1
ATOM 7733 N N . GLN B 1 420 ? -9.547 -44.625 3.717 1 82.19 420 GLN B N 1
ATOM 7734 C CA . GLN B 1 420 ? -8.672 -44.188 2.637 1 82.19 420 GLN B CA 1
ATOM 7735 C C . GLN B 1 420 ? -7.379 -43.594 3.186 1 82.19 420 GLN B C 1
ATOM 7737 O O . GLN B 1 420 ? -6.773 -42.719 2.555 1 82.19 420 GLN B O 1
ATOM 7742 N N . SER B 1 421 ? -6.934 -44 4.266 1 85.44 421 SER B N 1
ATOM 7743 C CA . SER B 1 421 ? -5.777 -43.438 4.941 1 85.44 421 SER B CA 1
ATOM 7744 C C . SER B 1 421 ? -4.508 -43.594 4.113 1 85.44 421 SER B C 1
ATOM 7746 O O . SER B 1 421 ? -3.664 -42.719 4.066 1 85.44 421 SER B O 1
ATOM 7748 N N . ASP B 1 422 ? -4.426 -44.719 3.439 1 89.62 422 ASP B N 1
ATOM 7749 C CA . ASP B 1 422 ? -3.221 -45 2.654 1 89.62 422 ASP B CA 1
ATOM 7750 C C . ASP B 1 422 ? -3.121 -44.031 1.472 1 89.62 422 ASP B C 1
ATOM 7752 O O . ASP B 1 422 ? -2.041 -43.5 1.173 1 89.62 422 ASP B O 1
ATOM 7756 N N . ARG B 1 423 ? -4.188 -43.844 0.849 1 89.56 423 ARG B N 1
ATOM 7757 C CA . ARG B 1 423 ? -4.215 -42.938 -0.289 1 89.56 423 ARG B CA 1
ATOM 7758 C C . ARG B 1 423 ? -3.914 -41.5 0.148 1 89.56 423 ARG B C 1
ATOM 7760 O O . ARG B 1 423 ? -3.201 -40.75 -0.544 1 89.56 423 ARG B O 1
ATOM 7767 N N . LEU B 1 424 ? -4.453 -41.125 1.251 1 91.56 424 LEU B N 1
ATOM 7768 C CA . LEU B 1 424 ? -4.227 -39.812 1.783 1 91.56 424 LEU B CA 1
ATOM 7769 C C . LEU B 1 424 ? -2.758 -39.594 2.145 1 91.56 424 LEU B C 1
ATOM 7771 O O . LEU B 1 424 ? -2.197 -38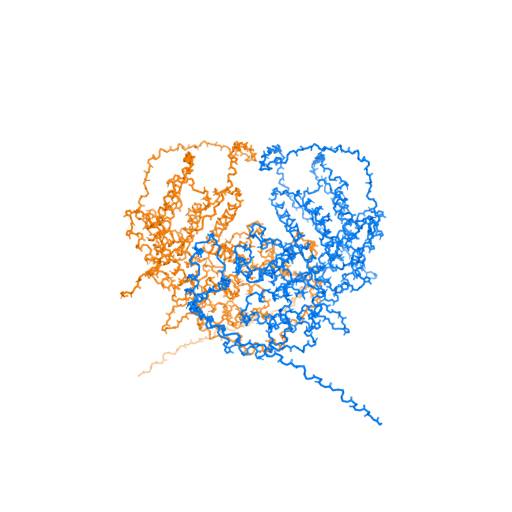.531 1.926 1 91.56 424 LEU B O 1
ATOM 7775 N N . ARG B 1 425 ? -2.137 -40.594 2.648 1 93.19 425 ARG B N 1
ATOM 7776 C CA . ARG B 1 425 ? -0.719 -40.531 2.988 1 93.19 425 ARG B CA 1
ATOM 7777 C C . ARG B 1 425 ? 0.14 -40.406 1.734 1 93.19 425 ARG B C 1
ATOM 7779 O O . ARG B 1 425 ? 1.175 -39.75 1.743 1 93.19 425 ARG B O 1
ATOM 7786 N N . GLU B 1 426 ? -0.322 -41.094 0.765 1 94.75 426 GLU B N 1
ATOM 7787 C CA . GLU B 1 426 ? 0.384 -41 -0.509 1 94.75 426 GLU B CA 1
ATOM 7788 C C . GLU B 1 426 ? 0.316 -39.562 -1.062 1 94.75 426 GLU B C 1
ATOM 7790 O O . GLU B 1 426 ? 1.327 -39.031 -1.51 1 94.75 426 GLU B O 1
ATOM 7795 N N . ASP B 1 427 ? -0.889 -39.031 -1.059 1 95.44 427 ASP B N 1
ATOM 7796 C CA . ASP B 1 427 ? -1.072 -37.656 -1.521 1 95.44 427 ASP B CA 1
ATOM 7797 C C . ASP B 1 427 ? -0.224 -36.688 -0.703 1 95.44 427 ASP B C 1
ATOM 7799 O O . ASP B 1 427 ? 0.395 -35.781 -1.258 1 95.44 427 ASP B O 1
ATOM 7803 N N . LEU B 1 428 ? -0.239 -36.844 0.594 1 96.31 428 LEU B N 1
ATOM 7804 C CA . LEU B 1 428 ? 0.562 -36 1.466 1 96.31 428 LEU B CA 1
ATOM 7805 C C . LEU B 1 428 ? 2.049 -36.156 1.157 1 96.31 428 LEU B C 1
ATOM 7807 O O . LEU B 1 428 ? 2.799 -35.156 1.209 1 96.31 428 LEU B O 1
ATOM 7811 N N . GLY B 1 429 ? 2.475 -37.375 0.841 1 96.25 429 GLY B N 1
ATOM 7812 C CA . GLY B 1 429 ? 3.854 -37.625 0.446 1 96.25 429 GLY B CA 1
ATOM 7813 C C . GLY B 1 429 ? 4.25 -36.875 -0.82 1 96.25 429 GLY B C 1
ATOM 7814 O O . GLY B 1 429 ? 5.375 -36.406 -0.937 1 96.25 429 GLY B O 1
ATOM 7815 N N . ILE B 1 430 ? 3.324 -36.844 -1.752 1 96.75 430 ILE B N 1
ATOM 7816 C CA . ILE B 1 430 ? 3.572 -36.125 -2.988 1 96.75 430 ILE B CA 1
ATOM 7817 C C . ILE B 1 430 ? 3.791 -34.625 -2.674 1 96.75 430 ILE B C 1
ATOM 7819 O O . ILE B 1 430 ? 4.703 -34 -3.219 1 96.75 430 ILE B O 1
ATOM 7823 N N . ILE B 1 431 ? 2.984 -34.094 -1.795 1 97.62 431 ILE B N 1
ATOM 7824 C CA . ILE B 1 431 ? 3.062 -32.688 -1.449 1 97.62 431 ILE B CA 1
ATOM 7825 C C . ILE B 1 431 ? 4.359 -32.406 -0.692 1 97.62 431 ILE B C 1
ATOM 7827 O O . ILE B 1 431 ? 5.125 -31.5 -1.065 1 97.62 431 ILE B O 1
ATOM 7831 N N . LYS B 1 432 ? 4.676 -33.125 0.32 1 97 432 LYS B N 1
ATOM 7832 C CA . LYS B 1 432 ? 5.785 -32.844 1.228 1 97 432 LYS B CA 1
ATOM 7833 C C . LYS B 1 432 ? 7.109 -33.344 0.635 1 97 432 LYS B C 1
ATOM 7835 O O . LYS B 1 432 ? 8.062 -32.562 0.533 1 97 432 LYS B O 1
ATOM 7840 N N . ASP B 1 433 ? 7.145 -34.562 0.18 1 95.5 433 ASP B N 1
ATOM 7841 C CA . ASP B 1 433 ? 8.406 -35.219 -0.123 1 95.5 433 ASP B CA 1
ATOM 7842 C C . ASP B 1 433 ? 8.812 -35 -1.578 1 95.5 433 ASP B C 1
ATOM 7844 O O . ASP B 1 433 ? 9.969 -35.219 -1.943 1 95.5 433 ASP B O 1
ATOM 7848 N N . SER B 1 434 ? 7.922 -34.625 -2.342 1 94.38 434 SER B N 1
ATOM 7849 C CA . SER B 1 434 ? 8.266 -34.406 -3.74 1 94.38 434 SER B CA 1
ATOM 7850 C C . SER B 1 434 ? 8.203 -32.906 -4.094 1 94.38 434 SER B C 1
ATOM 7852 O O . SER B 1 434 ? 9.234 -32.25 -4.277 1 94.38 434 SER B O 1
ATOM 7854 N N . MET B 1 435 ? 7.004 -32.406 -4.051 1 97.31 435 MET B N 1
ATOM 7855 C CA . MET B 1 435 ? 6.812 -31.031 -4.512 1 97.31 435 MET B CA 1
ATOM 7856 C C . MET B 1 435 ? 7.547 -30.047 -3.609 1 97.31 435 MET B C 1
ATOM 7858 O O . MET B 1 435 ? 8.406 -29.281 -4.074 1 97.31 435 MET B O 1
ATOM 7862 N N . LEU B 1 436 ? 7.27 -29.984 -2.287 1 97.75 436 LEU B N 1
ATOM 7863 C CA . LEU B 1 436 ? 7.871 -29.016 -1.378 1 97.75 436 LEU B CA 1
ATOM 7864 C C . LEU B 1 436 ? 9.359 -29.297 -1.191 1 97.75 436 LEU B C 1
ATOM 7866 O O . LEU B 1 436 ? 10.156 -28.359 -1.02 1 97.75 436 LEU B O 1
ATOM 7870 N N . ALA B 1 437 ? 9.711 -30.531 -1.218 1 95.31 437 ALA B N 1
ATOM 7871 C CA . ALA B 1 437 ? 11.133 -30.875 -1.131 1 95.31 437 ALA B CA 1
ATOM 7872 C C . ALA B 1 437 ? 11.914 -30.266 -2.289 1 95.31 437 ALA B C 1
ATOM 7874 O O . ALA B 1 437 ? 13.008 -29.734 -2.096 1 95.31 437 ALA B O 1
ATOM 7875 N N . THR B 1 438 ? 11.344 -30.359 -3.49 1 94.38 438 THR B N 1
ATOM 7876 C CA . THR B 1 438 ? 11.984 -29.781 -4.664 1 94.38 438 THR B CA 1
ATOM 7877 C C . THR B 1 438 ? 12.023 -28.266 -4.559 1 94.38 438 THR B C 1
ATOM 7879 O O . THR B 1 438 ? 13.062 -27.641 -4.82 1 94.38 438 THR B O 1
ATOM 7882 N N . MET B 1 439 ? 10.93 -27.688 -4.148 1 95.56 439 MET B N 1
ATOM 7883 C CA . MET B 1 439 ? 10.844 -26.234 -4.035 1 95.56 439 MET B CA 1
ATOM 7884 C C . MET B 1 439 ? 11.766 -25.719 -2.932 1 95.56 439 MET B C 1
ATOM 7886 O O . MET B 1 439 ? 12.281 -24.609 -3.018 1 95.56 439 MET B O 1
ATOM 7890 N N . SER B 1 440 ? 12 -26.5 -1.907 1 92.88 440 SER B N 1
ATOM 7891 C CA . SER B 1 440 ? 12.789 -26.094 -0.751 1 92.88 440 SER B CA 1
ATOM 7892 C C . SER B 1 440 ? 14.258 -25.922 -1.115 1 92.88 440 SER B C 1
ATOM 7894 O O . SER B 1 440 ? 15.016 -25.281 -0.386 1 92.88 440 SER B O 1
ATOM 7896 N N . LEU B 1 441 ? 14.641 -26.469 -2.191 1 90.81 441 LEU B N 1
ATOM 7897 C CA . LEU B 1 441 ? 16.016 -26.328 -2.646 1 90.81 441 LEU B CA 1
ATOM 7898 C C . LEU B 1 441 ? 16.281 -24.891 -3.121 1 90.81 441 LEU B C 1
ATOM 7900 O O . LEU B 1 441 ? 17.422 -24.438 -3.123 1 90.81 441 LEU B O 1
ATOM 7904 N N . LYS B 1 442 ? 15.242 -24.219 -3.484 1 90.88 442 LYS B N 1
ATOM 7905 C CA . LYS B 1 442 ? 15.406 -22.906 -4.082 1 90.88 442 LYS B CA 1
ATOM 7906 C C . LYS B 1 442 ? 14.773 -21.812 -3.211 1 90.88 442 LYS B C 1
ATOM 7908 O O . LYS B 1 442 ? 15.32 -20.719 -3.09 1 90.88 442 LYS B O 1
ATOM 7913 N N . TRP B 1 443 ? 13.625 -22.141 -2.662 1 93 443 TRP B N 1
ATOM 7914 C CA . TRP B 1 443 ? 12.82 -21.125 -2.002 1 93 443 TRP B CA 1
ATOM 7915 C C . TRP B 1 443 ? 12.773 -21.359 -0.495 1 93 443 TRP B C 1
ATOM 7917 O O . TRP B 1 443 ? 12.289 -22.391 -0.035 1 93 443 TRP B O 1
ATOM 7927 N N . PRO B 1 444 ? 13.203 -20.406 0.307 1 91.94 444 PRO B N 1
ATOM 7928 C CA . PRO B 1 444 ? 13.094 -20.562 1.76 1 91.94 444 PRO B CA 1
ATOM 7929 C C . PRO B 1 444 ? 11.648 -20.703 2.232 1 91.94 444 PRO B C 1
ATOM 7931 O O . PRO B 1 444 ? 11.391 -21.344 3.248 1 91.94 444 PRO B O 1
ATOM 7934 N N . GLY B 1 445 ? 10.742 -20.094 1.521 1 92.94 445 GLY B N 1
ATOM 7935 C CA . GLY B 1 445 ? 9.336 -20.234 1.867 1 92.94 445 GLY B CA 1
ATOM 7936 C C . GLY B 1 445 ? 8.859 -21.672 1.862 1 92.94 445 GLY B C 1
ATOM 7937 O O . GLY B 1 445 ? 8.008 -22.047 2.674 1 92.94 445 GLY B O 1
ATOM 7938 N N . ALA B 1 446 ? 9.391 -22.453 0.977 1 95.75 446 ALA B N 1
ATOM 7939 C CA . ALA B 1 446 ? 9.016 -23.859 0.912 1 95.75 446 ALA B CA 1
ATOM 7940 C C . ALA B 1 446 ? 9.492 -24.609 2.152 1 95.75 446 ALA B C 1
ATOM 7942 O O . ALA B 1 446 ? 8.797 -25.5 2.654 1 95.75 446 ALA B O 1
ATOM 7943 N N . LYS B 1 447 ? 10.648 -24.281 2.611 1 93.5 447 LYS B N 1
ATOM 7944 C CA . LYS B 1 447 ? 11.156 -24.891 3.842 1 93.5 447 LYS B CA 1
ATOM 7945 C C . LYS B 1 447 ? 10.273 -24.531 5.035 1 93.5 447 LYS B C 1
ATOM 7947 O O . LYS B 1 447 ? 10.016 -25.359 5.898 1 93.5 447 LYS B O 1
ATOM 7952 N N . ALA B 1 448 ? 9.906 -23.297 5.047 1 93.12 448 ALA B N 1
ATOM 7953 C CA . ALA B 1 448 ? 9.031 -22.859 6.125 1 93.12 448 ALA B CA 1
ATOM 7954 C C . ALA B 1 448 ? 7.711 -23.625 6.113 1 93.12 448 ALA B C 1
ATOM 7956 O O . ALA B 1 448 ? 7.199 -24 7.172 1 93.12 448 ALA B O 1
ATOM 7957 N N . VAL B 1 449 ? 7.137 -23.844 4.965 1 95.56 449 VAL B N 1
ATOM 7958 C CA . VAL B 1 449 ? 5.875 -24.562 4.836 1 95.56 449 VAL B CA 1
ATOM 7959 C C . VAL B 1 449 ? 6.062 -26.016 5.273 1 95.56 449 VAL B C 1
ATOM 7961 O O . VAL B 1 449 ? 5.199 -26.578 5.941 1 95.56 449 VAL B O 1
ATOM 7964 N N . LEU B 1 450 ? 7.199 -26.562 4.926 1 94.75 450 LEU B N 1
ATOM 7965 C CA . LEU B 1 450 ? 7.488 -27.938 5.332 1 94.75 450 LEU B CA 1
ATOM 7966 C C . LEU B 1 450 ? 7.535 -28.062 6.852 1 94.75 450 LEU B C 1
ATOM 7968 O O . LEU B 1 450 ? 7.027 -29.031 7.414 1 94.75 450 LEU B O 1
ATOM 7972 N N . ILE B 1 451 ? 8.117 -27.125 7.457 1 91.62 451 ILE B N 1
ATOM 7973 C CA . ILE B 1 451 ? 8.195 -27.109 8.914 1 91.62 451 ILE B CA 1
ATOM 7974 C C . ILE B 1 451 ? 6.789 -27.031 9.508 1 91.62 451 ILE B C 1
ATOM 7976 O O . ILE B 1 451 ? 6.465 -27.75 10.453 1 91.62 451 ILE B O 1
ATOM 7980 N N . ARG B 1 452 ? 5.977 -26.234 8.938 1 91.56 452 ARG B N 1
ATOM 7981 C CA . ARG B 1 452 ? 4.621 -26.047 9.438 1 91.56 452 ARG B CA 1
ATOM 7982 C C . ARG B 1 452 ? 3.787 -27.312 9.242 1 91.56 452 ARG B C 1
ATOM 7984 O O . ARG B 1 452 ? 3 -27.688 10.109 1 91.56 452 ARG B O 1
ATOM 7991 N N . LEU B 1 453 ? 3.941 -27.953 8.117 1 93.56 453 LEU B N 1
ATOM 7992 C CA . LEU B 1 453 ? 3.207 -29.188 7.855 1 93.56 453 LEU B CA 1
ATOM 7993 C C . LEU B 1 453 ? 3.656 -30.297 8.797 1 93.56 453 LEU B C 1
ATOM 7995 O O . LEU B 1 453 ? 2.838 -31.094 9.258 1 93.56 453 LEU B O 1
ATOM 7999 N N . GLN B 1 454 ? 4.91 -30.281 9.047 1 88.69 454 GLN B N 1
ATOM 8000 C CA . GLN B 1 454 ? 5.43 -31.281 9.969 1 88.69 454 GLN B CA 1
ATOM 8001 C C . GLN B 1 454 ? 4.887 -31.062 11.383 1 88.69 454 GLN B C 1
ATOM 8003 O O . GLN B 1 454 ? 4.566 -32.031 12.086 1 88.69 454 GLN B O 1
ATOM 8008 N N . TYR B 1 455 ? 4.844 -29.922 11.734 1 86.25 455 TYR B N 1
ATOM 8009 C CA . TYR B 1 455 ? 4.281 -29.594 13.039 1 86.25 455 TYR B CA 1
ATOM 8010 C C . TYR B 1 455 ? 2.82 -30.016 13.125 1 86.25 455 TYR B C 1
ATOM 8012 O O . TYR B 1 455 ? 2.377 -30.547 14.141 1 86.25 455 TYR B O 1
ATOM 8020 N N . LEU B 1 456 ? 2.043 -29.703 12.102 1 86.94 456 LEU B N 1
ATOM 8021 C CA . LEU B 1 456 ? 0.635 -30.078 12.055 1 86.94 456 LEU B CA 1
ATOM 8022 C C . LEU B 1 456 ? 0.476 -31.594 12.125 1 86.94 456 LEU B C 1
ATOM 8024 O O . LEU B 1 456 ? -0.464 -32.094 12.75 1 86.94 456 LEU B O 1
ATOM 8028 N N . GLU B 1 457 ? 1.342 -32.281 11.555 1 87.5 457 GLU B N 1
ATOM 8029 C CA . GLU B 1 457 ? 1.291 -33.719 11.547 1 87.5 457 GLU B CA 1
ATOM 8030 C C . GLU B 1 457 ? 1.577 -34.281 12.938 1 87.5 457 GLU B C 1
ATOM 8032 O O . GLU B 1 457 ? 0.948 -35.281 13.352 1 87.5 457 GLU B O 1
ATOM 8037 N N . GLN B 1 458 ? 2.463 -33.719 13.633 1 82.88 458 GLN B N 1
ATOM 8038 C CA . GLN B 1 458 ? 2.867 -34.188 14.945 1 82.88 458 GLN B CA 1
ATOM 8039 C C . GLN B 1 458 ? 1.81 -33.875 16 1 82.88 458 GLN B C 1
ATOM 8041 O O . GLN B 1 458 ? 1.547 -34.719 16.875 1 82.88 458 GLN B O 1
ATOM 8046 N N . ASN B 1 459 ? 1.222 -32.688 16.047 1 71.94 459 ASN B N 1
ATOM 8047 C CA . ASN B 1 459 ? 0.2 -32.344 17.031 1 71.94 459 ASN B CA 1
ATOM 8048 C C . ASN B 1 459 ? -1.138 -33 16.703 1 71.94 459 ASN B C 1
ATOM 8050 O O . ASN B 1 459 ? -1.996 -33.125 17.578 1 71.94 459 ASN B O 1
ATOM 8054 N N . ALA B 1 460 ? -1.525 -33.375 15.641 1 58.16 460 ALA B N 1
ATOM 8055 C CA . ALA B 1 460 ? -2.693 -34.188 15.289 1 58.16 460 ALA B CA 1
ATOM 8056 C C . ALA B 1 460 ? -2.607 -35.594 15.922 1 58.16 460 ALA B C 1
ATOM 8058 O O . ALA B 1 460 ? -3.627 -36.156 16.312 1 58.16 460 ALA B O 1
ATOM 8059 N N . ALA B 1 461 ? -1.502 -36.125 16.188 1 52.75 461 ALA B N 1
ATOM 8060 C CA . ALA B 1 461 ? -1.304 -37.438 16.844 1 52.75 461 ALA B CA 1
ATOM 8061 C C . ALA B 1 461 ? -1.448 -37.312 18.359 1 52.75 461 ALA B C 1
ATOM 8063 O O . ALA B 1 461 ? -1.888 -38.25 19.016 1 52.75 461 ALA B O 1
ATOM 8064 N N . SER B 1 462 ? -1.223 -36.094 19.016 1 45.09 462 SER B N 1
ATOM 8065 C CA . SER B 1 462 ? -1.18 -35.969 20.469 1 45.09 462 SER B CA 1
ATOM 8066 C C . SER B 1 462 ? -2.527 -35.531 21.016 1 45.09 462 SER B C 1
ATOM 8068 O O . SER B 1 462 ? -2.717 -35.5 22.234 1 45.09 462 SER B O 1
ATOM 8070 N N . THR B 1 463 ? -3.393 -34.938 20.438 1 39.44 463 THR B N 1
ATOM 8071 C CA . THR B 1 463 ? -4.574 -34.375 21.094 1 39.44 463 THR B CA 1
ATOM 8072 C C . THR B 1 463 ? -5.504 -35.5 21.547 1 39.44 463 THR B C 1
ATOM 8074 O O . THR B 1 463 ? -6.531 -35.75 20.906 1 39.44 463 THR B O 1
ATOM 8077 N N . ILE B 1 464 ? -5.145 -36.688 22 1 34.44 464 ILE B N 1
ATOM 8078 C CA . ILE B 1 464 ? -5.938 -37.312 23.062 1 34.44 464 ILE B CA 1
ATOM 8079 C C . ILE B 1 464 ? -5.871 -36.438 24.312 1 34.44 464 ILE B C 1
ATOM 8081 O O . ILE B 1 464 ? -4.875 -36.469 25.047 1 34.44 464 ILE B O 1
ATOM 8085 N N . CYS B 1 465 ? -6.242 -35.188 24.312 1 32.34 465 CYS B N 1
ATOM 8086 C CA . CYS B 1 465 ? -6.312 -34.406 25.547 1 32.34 465 CYS B CA 1
ATOM 8087 C C . CYS B 1 465 ? -7.137 -35.125 26.609 1 32.34 465 CYS B C 1
ATOM 8089 O O . CYS B 1 465 ? -8.242 -35.594 26.328 1 32.34 465 CYS B O 1
ATOM 8091 N N . PRO B 1 466 ? -6.609 -35.531 27.719 1 29.03 466 PRO B N 1
ATOM 8092 C CA . PRO B 1 466 ? -7.352 -36.125 28.828 1 29.03 466 PRO B CA 1
ATOM 8093 C C . PRO B 1 466 ? -8.602 -35.312 29.203 1 29.03 466 PRO B C 1
ATOM 8095 O O . PRO B 1 466 ? -8.609 -34.094 29.094 1 29.03 466 PRO B O 1
ATOM 8098 N N . GLU B 1 467 ? -9.789 -35.969 29.25 1 30.27 467 GLU B N 1
ATOM 8099 C CA . GLU B 1 467 ? -11.078 -35.625 29.844 1 30.27 467 GLU B CA 1
ATOM 8100 C C . GLU B 1 467 ? -10.891 -35.094 31.266 1 30.27 467 GLU B C 1
ATOM 8102 O O . GLU B 1 467 ? -10.516 -35.812 32.156 1 30.27 467 GLU B O 1
ATOM 8107 N N . THR B 1 468 ? -10.375 -34 31.594 1 29.17 468 THR B N 1
ATOM 8108 C CA . THR B 1 468 ? -10.594 -33.531 32.969 1 29.17 468 THR B CA 1
ATOM 8109 C C . THR B 1 468 ? -12.078 -33.562 33.312 1 29.17 468 THR B C 1
ATOM 8111 O O . THR B 1 468 ? -12.898 -33 32.562 1 29.17 468 THR B O 1
ATOM 8114 N N . GLY B 1 469 ? -12.609 -34.531 34.188 1 25.95 469 GLY B N 1
ATOM 8115 C CA . GLY B 1 469 ? -13.82 -34.938 34.875 1 25.95 469 GLY B CA 1
ATOM 8116 C C . GLY B 1 469 ? -14.562 -33.781 35.5 1 25.95 469 GLY B C 1
ATOM 8117 O O . GLY B 1 469 ? -15.367 -34 36.438 1 25.95 469 GLY B O 1
ATOM 8118 N N . SER B 1 470 ? -14.164 -32.531 35.469 1 27.33 470 SER B N 1
ATOM 8119 C CA . SER B 1 470 ? -15.078 -31.734 36.25 1 27.33 470 SER B CA 1
ATOM 8120 C C . SER B 1 470 ? -16.516 -31.859 35.781 1 27.33 470 SER B C 1
ATOM 8122 O O . SER B 1 470 ? -16.781 -31.703 34.594 1 27.33 470 SER B O 1
ATOM 8124 N N . ASN B 1 471 ? -17.406 -32.562 36.5 1 27.44 471 ASN B N 1
ATOM 8125 C CA . ASN B 1 471 ? -18.828 -32.844 36.625 1 27.44 471 ASN B CA 1
ATOM 8126 C C . ASN B 1 471 ? -19.656 -31.578 36.469 1 27.44 471 ASN B C 1
ATOM 8128 O O . ASN B 1 471 ? -20.844 -31.547 36.844 1 27.44 471 ASN B O 1
ATOM 8132 N N . ASP B 1 472 ? -19.109 -30.391 36.562 1 27.12 472 ASP B N 1
ATOM 8133 C CA . ASP B 1 472 ? -20.094 -29.328 36.656 1 27.12 472 ASP B CA 1
ATOM 8134 C C . ASP B 1 472 ? -21.141 -29.453 35.562 1 27.12 472 ASP B C 1
ATOM 8136 O O . ASP B 1 472 ? -20.859 -29.984 34.469 1 27.12 472 ASP B O 1
ATOM 8140 N N . VAL B 1 473 ? -22.516 -29.109 35.938 1 26.5 473 VAL B N 1
ATOM 8141 C CA . VAL B 1 473 ? -23.844 -29.172 35.344 1 26.5 473 VAL B CA 1
ATOM 8142 C C . VAL B 1 473 ? -23.828 -28.516 33.969 1 26.5 473 VAL B C 1
ATOM 8144 O O . VAL B 1 473 ? -23.875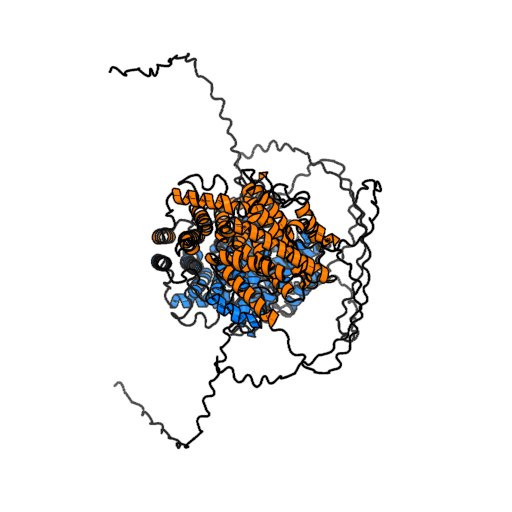 -27.281 33.875 1 26.5 473 VAL B O 1
ATOM 8147 N N . MET B 1 474 ? -22.781 -28.578 33.344 1 24.72 474 MET B N 1
ATOM 8148 C CA . MET B 1 474 ? -23.031 -27.906 32.094 1 24.72 474 MET B CA 1
ATOM 8149 C C . MET B 1 474 ? -24.344 -28.406 31.453 1 24.72 474 MET B C 1
ATOM 8151 O O . MET B 1 474 ? -24.516 -29.609 31.25 1 24.72 474 MET B O 1
ATOM 8155 N N . GLY B 1 475 ? -25.453 -27.734 31.969 1 25.55 475 GLY B N 1
ATOM 8156 C CA . GLY B 1 475 ? -26.734 -28.047 31.375 1 25.55 475 GLY B CA 1
ATOM 8157 C C . GLY B 1 475 ? -26.625 -28.469 29.922 1 25.55 475 GLY B C 1
ATOM 8158 O O . GLY B 1 475 ? -25.703 -28.062 29.219 1 25.55 475 GLY B O 1
ATOM 8159 N N . HIS B 1 476 ? -27.016 -29.641 29.781 1 23.22 476 HIS B N 1
ATOM 8160 C CA . HIS B 1 476 ? -27.25 -30.281 28.5 1 23.22 476 HIS B CA 1
ATOM 8161 C C . HIS B 1 476 ? -27.938 -29.344 27.516 1 23.22 476 HIS B C 1
ATOM 8163 O O . HIS B 1 476 ? -29.141 -29.109 27.609 1 23.22 476 HIS B O 1
ATOM 8169 N N . ARG B 1 477 ? -27.328 -28.188 27.406 1 25.09 477 ARG B N 1
ATOM 8170 C CA . ARG B 1 477 ? -28.047 -27.547 26.312 1 25.09 477 ARG B CA 1
ATOM 8171 C C . ARG B 1 477 ? -28.344 -28.531 25.188 1 25.09 477 ARG B C 1
ATOM 8173 O O . ARG B 1 477 ? -27.469 -29.297 24.766 1 25.09 477 ARG B O 1
ATOM 8180 N N . GLU B 1 478 ? -29.562 -28.953 25.312 1 24.89 478 GLU B N 1
ATOM 8181 C CA . GLU B 1 478 ? -30.031 -29.797 24.219 1 24.89 478 GLU B CA 1
ATOM 8182 C C . GLU B 1 478 ? -29.406 -29.359 22.891 1 24.89 478 GLU B C 1
ATOM 8184 O O . GLU B 1 478 ? -29.188 -28.172 22.656 1 24.89 478 GLU B O 1
ATOM 8189 N N . PRO B 1 479 ? -28.656 -30.203 22.406 1 27.14 479 PRO B N 1
ATOM 8190 C CA . PRO B 1 479 ? -28.109 -29.953 21.078 1 27.14 479 PRO B CA 1
ATOM 8191 C C . PRO B 1 479 ? -29.078 -29.203 20.172 1 27.14 479 PRO B C 1
ATOM 8193 O O . PRO B 1 479 ? -30.266 -29.531 20.125 1 27.14 479 PRO B O 1
ATOM 8196 N N . GLU B 1 480 ? -29.031 -27.859 20.344 1 29.77 480 GLU B N 1
ATOM 8197 C CA . GLU B 1 480 ? -29.938 -27.156 19.438 1 29.77 480 GLU B CA 1
ATOM 8198 C C . GLU B 1 480 ? -30.234 -28 18.203 1 29.77 480 GLU B C 1
ATOM 8200 O O . GLU B 1 480 ? -29.391 -28.766 17.75 1 29.77 480 GLU B O 1
ATOM 8205 N N . ARG B 1 481 ? -31.406 -28.281 18 1 27.86 481 ARG B N 1
ATOM 8206 C CA . ARG B 1 481 ? -31.906 -28.984 16.828 1 27.86 481 ARG B CA 1
ATOM 8207 C C . ARG B 1 481 ? -31.141 -28.562 15.57 1 27.86 481 ARG B C 1
ATOM 8209 O O . ARG B 1 481 ? -30.859 -27.375 15.375 1 27.86 481 ARG B O 1
ATOM 8216 N N . PRO B 1 482 ? -30.375 -29.484 15.086 1 27.62 482 PRO B N 1
ATOM 8217 C CA . PRO B 1 482 ? -29.719 -29.25 13.797 1 27.62 482 PRO B CA 1
ATOM 8218 C C . PRO B 1 482 ? -30.578 -28.438 12.836 1 27.62 482 PRO B C 1
ATOM 8220 O O . PRO B 1 482 ? -31.75 -28.766 12.609 1 27.62 482 PRO B O 1
ATOM 8223 N N . ILE B 1 483 ? -30.641 -27.141 13.078 1 30.7 483 ILE B N 1
ATOM 8224 C CA . ILE B 1 483 ? -31.406 -26.5 12.016 1 30.7 483 ILE B CA 1
ATOM 8225 C C . ILE B 1 483 ? -31.188 -27.25 10.703 1 30.7 483 ILE B C 1
ATOM 8227 O O . ILE B 1 483 ? -30.062 -27.609 10.359 1 30.7 483 ILE B O 1
ATOM 8231 N N . GLN B 1 484 ? -32.125 -27.891 10.211 1 29.2 484 GLN B N 1
ATOM 8232 C CA . GLN B 1 484 ? -32.25 -28.562 8.914 1 29.2 484 GLN B CA 1
ATOM 8233 C C . GLN B 1 484 ? -31.547 -27.75 7.82 1 29.2 484 GLN B C 1
ATOM 8235 O O . GLN B 1 484 ? -32.094 -26.781 7.312 1 29.2 484 GLN B O 1
ATOM 8240 N N . GLY B 1 485 ? -30.375 -27.281 8.078 1 32.38 485 GLY B N 1
ATOM 8241 C CA . GLY B 1 485 ? -29.547 -26.531 7.156 1 32.38 485 GLY B CA 1
ATOM 8242 C C . GLY B 1 485 ? -29.547 -27.094 5.746 1 32.38 485 GLY B C 1
ATOM 8243 O O . GLY B 1 485 ? -29.812 -28.281 5.547 1 32.38 485 GLY B O 1
ATOM 8244 N N . SER B 1 486 ? -29.828 -26.25 4.809 1 33.31 486 SER B N 1
ATOM 8245 C CA . SER B 1 486 ? -29.922 -26.516 3.373 1 33.31 486 SER B CA 1
ATOM 8246 C C . SER B 1 486 ? -28.734 -27.312 2.871 1 33.31 486 SER B C 1
ATOM 8248 O O . SER B 1 486 ? -27.594 -27 3.205 1 33.31 486 SER B O 1
ATOM 8250 N N . HIS B 1 487 ? -28.688 -28.547 2.705 1 36.66 487 HIS B N 1
ATOM 8251 C CA . HIS B 1 487 ? -27.859 -29.641 2.186 1 36.66 487 HIS B CA 1
ATOM 8252 C C . HIS B 1 487 ? -27.094 -29.203 0.946 1 36.66 487 HIS B C 1
ATOM 8254 O O . HIS B 1 487 ? -27.688 -28.766 -0.041 1 36.66 487 HIS B O 1
ATOM 8260 N N . LEU B 1 488 ? -26.016 -28.5 0.996 1 46.06 488 LEU B N 1
ATOM 8261 C CA . LEU B 1 488 ? -25.25 -28.484 -0.247 1 46.06 488 LEU B CA 1
ATOM 8262 C C . LEU B 1 488 ? -25.203 -29.891 -0.864 1 46.06 488 LEU B C 1
ATOM 8264 O O . LEU B 1 488 ? -24.609 -30.797 -0.292 1 46.06 488 LEU B O 1
ATOM 8268 N N . PRO B 1 489 ? -26.062 -30.344 -1.649 1 53.78 489 PRO B N 1
ATOM 8269 C CA . PRO B 1 489 ? -26.172 -31.688 -2.205 1 53.78 489 PRO B CA 1
ATOM 8270 C C . PRO B 1 489 ? -24.906 -32.094 -2.977 1 53.78 489 PRO B C 1
ATOM 8272 O O . PRO B 1 489 ? -24.125 -31.25 -3.393 1 53.78 489 PRO B O 1
ATOM 8275 N N . ASN B 1 490 ? -24.406 -33.344 -2.859 1 61.06 490 ASN B N 1
ATOM 8276 C CA . ASN B 1 490 ? -23.375 -34 -3.631 1 61.06 490 ASN B CA 1
ATOM 8277 C C . ASN B 1 490 ? -23.297 -33.469 -5.059 1 61.06 490 ASN B C 1
ATOM 8279 O O . ASN B 1 490 ? -22.219 -33.438 -5.66 1 61.06 490 ASN B O 1
ATOM 8283 N N . HIS B 1 491 ? -24.359 -32.812 -5.43 1 70.5 491 HIS B N 1
ATOM 8284 C CA . HIS B 1 491 ? -24.391 -32.312 -6.797 1 70.5 491 HIS B CA 1
ATOM 8285 C C . HIS B 1 491 ? -23.562 -31.047 -6.938 1 70.5 491 HIS B C 1
ATOM 8287 O O . HIS B 1 491 ? -22.984 -30.797 -7.996 1 70.5 491 HIS B O 1
ATOM 8293 N N . ILE B 1 492 ? -23.297 -30.438 -5.852 1 77.31 492 ILE B N 1
ATOM 8294 C CA . ILE B 1 492 ? -22.531 -29.188 -5.922 1 77.31 492 ILE B CA 1
ATOM 8295 C C . ILE B 1 492 ? -21.047 -29.5 -6.031 1 77.31 492 ILE B C 1
ATOM 8297 O O . ILE B 1 492 ? -20.312 -28.844 -6.781 1 77.31 492 ILE B O 1
ATOM 8301 N N . LEU B 1 493 ? -20.625 -30.562 -5.371 1 83.62 493 LEU B N 1
ATOM 8302 C CA . LEU B 1 493 ? -19.219 -30.922 -5.41 1 83.62 493 LEU B CA 1
ATOM 8303 C C . LEU B 1 493 ? -18.812 -31.391 -6.805 1 83.62 493 LEU B C 1
ATOM 8305 O O . LEU B 1 493 ? -17.719 -31.078 -7.281 1 83.62 493 LEU B O 1
ATOM 8309 N N . GLN B 1 494 ? -19.75 -32.062 -7.434 1 84 494 GLN B N 1
ATOM 8310 C CA . GLN B 1 494 ? -19.469 -32.531 -8.789 1 84 494 GLN B CA 1
ATOM 8311 C C . GLN B 1 494 ? -19.375 -31.375 -9.773 1 84 494 GLN B C 1
ATOM 8313 O O . GLN B 1 494 ? -18.609 -31.422 -10.734 1 84 494 GLN B O 1
ATOM 8318 N N . SER B 1 495 ? -20.156 -30.422 -9.453 1 87.19 495 SER B N 1
ATOM 8319 C CA . SER B 1 495 ? -20.141 -29.25 -10.32 1 87.19 495 SER B CA 1
ATOM 8320 C C . SER B 1 495 ? -18.875 -28.422 -10.109 1 87.19 495 SER B C 1
ATOM 8322 O O . SER B 1 495 ? -18.375 -27.781 -11.031 1 87.19 495 SER B O 1
ATOM 8324 N N . LEU B 1 496 ? -18.328 -28.469 -8.922 1 90.62 496 LEU B N 1
ATOM 8325 C CA . LEU B 1 496 ? -17.141 -27.688 -8.594 1 90.62 496 LEU B CA 1
ATOM 8326 C C . LEU B 1 496 ? -15.867 -28.438 -9.023 1 90.62 496 LEU B C 1
ATOM 8328 O O . LEU B 1 496 ? -14.875 -27.812 -9.391 1 90.62 496 LEU B O 1
ATOM 8332 N N . LEU B 1 497 ? -15.945 -29.734 -8.898 1 91.62 497 LEU B N 1
ATOM 8333 C CA . LEU B 1 497 ? -14.758 -30.516 -9.219 1 91.62 497 LEU B CA 1
ATOM 8334 C C . LEU B 1 497 ? -15.086 -31.594 -10.242 1 91.62 497 LEU B C 1
ATOM 8336 O O . LEU B 1 497 ? -14.906 -32.781 -9.969 1 91.62 497 LEU B O 1
ATOM 8340 N N . PRO B 1 498 ? -15.406 -31.188 -11.43 1 85.19 498 PRO B N 1
ATOM 8341 C CA . PRO B 1 498 ? -15.812 -32.188 -12.438 1 85.19 498 PRO B CA 1
ATOM 8342 C C . PRO B 1 498 ? -14.664 -33.062 -12.875 1 85.19 498 PRO B C 1
ATOM 8344 O O . PRO B 1 498 ? -14.898 -34.156 -13.445 1 85.19 498 PRO B O 1
ATOM 8347 N N . PHE B 1 499 ? -13.5 -32.75 -12.539 1 85.62 499 PHE B N 1
ATOM 8348 C CA . PHE B 1 499 ? -12.344 -33.531 -13.016 1 85.62 499 PHE B CA 1
ATOM 8349 C C . PHE B 1 499 ? -11.789 -34.406 -11.906 1 85.62 499 PHE B C 1
ATOM 8351 O O . PHE B 1 499 ? -10.758 -35.062 -12.094 1 85.62 499 PHE B O 1
ATOM 8358 N N . SER B 1 500 ? -12.383 -34.438 -10.812 1 83.88 500 SER B N 1
ATOM 8359 C CA . SER B 1 500 ? -11.844 -35.156 -9.664 1 83.88 500 SER B CA 1
ATOM 8360 C C . SER B 1 500 ? -11.797 -36.656 -9.938 1 83.88 500 SER B C 1
ATOM 8362 O O . SER B 1 500 ? -10.961 -37.375 -9.367 1 83.88 500 SER B O 1
ATOM 8364 N N . ASN B 1 501 ? -12.594 -37.156 -10.75 1 78.19 501 ASN B N 1
ATOM 8365 C CA . ASN B 1 501 ? -12.688 -38.594 -11.016 1 78.19 501 ASN B CA 1
ATOM 8366 C C . ASN B 1 501 ? -11.422 -39.125 -11.68 1 78.19 501 ASN B C 1
ATOM 8368 O O . ASN B 1 501 ? -11.109 -40.312 -11.57 1 78.19 501 ASN B O 1
ATOM 8372 N N . ILE B 1 502 ? -10.812 -38.25 -12.352 1 76.56 502 ILE B N 1
ATOM 8373 C CA . ILE B 1 502 ? -9.625 -38.719 -13.062 1 76.56 502 ILE B CA 1
ATOM 8374 C C . ILE B 1 502 ? -8.453 -38.844 -12.086 1 76.56 502 ILE B C 1
ATOM 8376 O O . ILE B 1 502 ? -7.469 -39.531 -12.359 1 76.56 502 ILE B O 1
ATOM 8380 N N . PHE B 1 503 ? -8.539 -38.156 -10.984 1 73.75 503 PHE B N 1
ATOM 8381 C CA . PHE B 1 503 ? -7.418 -38.156 -10.055 1 73.75 503 PHE B CA 1
ATOM 8382 C C . PHE B 1 503 ? -7.723 -39.062 -8.844 1 73.75 503 PHE B C 1
ATOM 8384 O O . PHE B 1 503 ? -6.836 -39.75 -8.344 1 73.75 503 PHE B O 1
ATOM 8391 N N . CYS B 1 504 ? -9.008 -38.812 -8.195 1 67.62 504 CYS B N 1
ATOM 8392 C CA . CYS B 1 504 ? -9.266 -39.344 -6.871 1 67.62 504 CYS B CA 1
ATOM 8393 C C . CYS B 1 504 ? -10.117 -40.625 -6.961 1 67.62 504 CYS B C 1
ATOM 8395 O O . CYS B 1 504 ? -10.242 -41.344 -5.988 1 67.62 504 CYS B O 1
ATOM 8397 N N . GLY B 1 505 ? -9.969 -41.531 -7.734 1 52.28 505 GLY B N 1
ATOM 8398 C CA . GLY B 1 505 ? -10.75 -42.75 -7.82 1 52.28 505 GLY B CA 1
ATOM 8399 C C . GLY B 1 505 ? -11.992 -42.719 -6.949 1 52.28 505 GLY B C 1
ATOM 8400 O O . GLY B 1 505 ? -12.664 -43.75 -6.805 1 52.28 505 GLY B O 1
ATOM 8401 N N . VAL B 1 506 ? -12.156 -41.844 -5.969 1 47.88 506 VAL B N 1
ATOM 8402 C CA . VAL B 1 506 ? -13.242 -41.969 -5 1 47.88 506 VAL B CA 1
ATOM 8403 C C . VAL B 1 506 ? -14.562 -41.562 -5.645 1 47.88 506 VAL B C 1
ATOM 8405 O O . VAL B 1 506 ? -14.672 -40.438 -6.172 1 47.88 506 VAL B O 1
ATOM 8408 N N . GLN B 1 507 ? -15.391 -42.5 -5.992 1 44.34 507 GLN B N 1
ATOM 8409 C CA . GLN B 1 507 ? -16.75 -42.281 -6.48 1 44.34 507 GLN B CA 1
ATOM 8410 C C . GLN B 1 507 ? -17.641 -41.688 -5.402 1 44.34 507 GLN B C 1
ATOM 8412 O O . GLN B 1 507 ? -17.703 -42.188 -4.281 1 44.34 507 GLN B O 1
ATOM 8417 N N . LEU B 1 508 ? -17.906 -40.344 -5.348 1 46.34 508 LEU B N 1
ATOM 8418 C CA . LEU B 1 508 ? -18.922 -39.75 -4.484 1 46.34 508 LEU B CA 1
ATOM 8419 C C . LEU B 1 508 ? -20.219 -40.594 -4.559 1 46.34 508 LEU B C 1
ATOM 8421 O O . LEU B 1 508 ? -20.531 -41.125 -5.609 1 46.34 508 LEU B O 1
ATOM 8425 N N . PRO B 1 509 ? -20.875 -41.031 -3.469 1 35.69 509 PRO B N 1
ATOM 8426 C CA . PRO B 1 509 ? -22.109 -41.812 -3.537 1 35.69 509 PRO B CA 1
ATOM 8427 C C . PRO B 1 509 ? -23.188 -41.125 -4.371 1 35.69 509 PRO B C 1
ATOM 8429 O O . PRO B 1 509 ? -23.391 -39.906 -4.25 1 35.69 509 PRO B O 1
ATOM 8432 N N . THR B 1 510 ? -23.547 -41.594 -5.578 1 34.97 510 THR B N 1
ATOM 8433 C CA . THR B 1 510 ? -24.625 -41.156 -6.453 1 34.97 510 THR B CA 1
ATOM 8434 C C . THR B 1 510 ? -25.969 -41.25 -5.734 1 34.97 510 THR B C 1
ATOM 8436 O O . THR B 1 510 ? -26.484 -42.344 -5.508 1 34.97 510 THR B O 1
ATOM 8439 N N . SER B 1 511 ? -26.328 -40.562 -4.711 1 31.67 511 SER B N 1
ATOM 8440 C CA . SER B 1 511 ? -27.75 -40.719 -4.391 1 31.67 511 SER B CA 1
ATOM 8441 C C . SER B 1 511 ? -28.625 -40.375 -5.594 1 31.67 511 SER B C 1
ATOM 8443 O O . SER B 1 511 ? -28.281 -39.5 -6.398 1 31.67 511 SER B O 1
ATOM 8445 N N . ASN B 1 512 ? -29.594 -41.312 -6.078 1 29.8 512 ASN B N 1
ATOM 8446 C CA . ASN B 1 512 ? -30.688 -41.281 -7.035 1 29.8 512 ASN B CA 1
ATOM 8447 C C . ASN B 1 512 ? -31.547 -40.031 -6.871 1 29.8 512 ASN B C 1
ATOM 8449 O O . ASN B 1 512 ? -32.469 -40 -6.055 1 29.8 512 ASN B O 1
ATOM 8453 N N . VAL B 1 513 ? -31.188 -38.906 -6.777 1 29.8 513 VAL B N 1
ATOM 8454 C CA . VAL B 1 513 ? -32.219 -37.875 -6.707 1 29.8 513 VAL B CA 1
ATOM 8455 C C . VAL B 1 513 ? -32.969 -37.812 -8.023 1 29.8 513 VAL B C 1
ATOM 8457 O O . VAL B 1 513 ? -32.406 -37.938 -9.102 1 29.8 513 VAL B O 1
ATOM 8460 N N . SER B 1 514 ? -34.344 -38.031 -8.07 1 25.47 514 SER B N 1
ATOM 8461 C CA . SER B 1 514 ? -35.406 -37.75 -9.039 1 25.47 514 SER B CA 1
ATOM 8462 C C . SER B 1 514 ? -35.188 -36.406 -9.734 1 25.47 514 SER B C 1
ATOM 8464 O O . SER B 1 514 ? -34.719 -35.438 -9.102 1 25.47 514 SER B O 1
ATOM 8466 N N . VAL B 1 515 ? -35.219 -36.406 -11.062 1 26.19 515 VAL B N 1
ATOM 8467 C CA . VAL B 1 515 ? -35.094 -35.406 -12.109 1 26.19 515 VAL B CA 1
ATOM 8468 C C . VAL B 1 515 ? -36.094 -34.25 -11.844 1 26.19 515 VAL B C 1
ATOM 8470 O O . VAL B 1 515 ? -37.281 -34.5 -11.711 1 26.19 515 VAL B O 1
ATOM 8473 N N . PHE B 1 516 ? -35.781 -33.25 -11.203 1 25.17 516 PHE B N 1
ATOM 8474 C CA . PHE B 1 516 ? -36.688 -32.125 -11.195 1 25.17 516 PHE B CA 1
ATOM 8475 C C . PHE B 1 516 ? -37.094 -31.75 -12.617 1 25.17 516 PHE B C 1
ATOM 8477 O O . PHE B 1 516 ? -36.281 -31.797 -13.531 1 25.17 516 PHE B O 1
ATOM 8484 N N . PRO B 1 517 ? -38.406 -31.812 -13.039 1 22.66 517 PRO B N 1
ATOM 8485 C CA . PRO B 1 517 ? -38.938 -31.484 -14.359 1 22.66 517 PRO B CA 1
ATOM 8486 C C . PRO B 1 517 ? -38.375 -30.172 -14.914 1 22.66 517 PRO B C 1
ATOM 8488 O O . PRO B 1 517 ? -37.969 -29.297 -14.141 1 22.66 517 PRO B O 1
ATOM 8491 N N . SER B 1 518 ? -38 -30.219 -16.156 1 22.16 518 SER B N 1
ATOM 8492 C CA . SER B 1 518 ? -37.531 -29.156 -17.031 1 22.16 518 SER B CA 1
ATOM 8493 C C . SER B 1 518 ? -38.531 -28.016 -17.109 1 22.16 518 SER B C 1
ATOM 8495 O O . SER B 1 518 ? -39.656 -28.188 -17.578 1 22.16 518 SER B O 1
ATOM 8497 N N . LEU B 1 519 ? -38.75 -27.188 -16.156 1 20.95 519 LEU B N 1
ATOM 8498 C CA . LEU B 1 519 ? -39.625 -26.047 -16.328 1 20.95 519 LEU B CA 1
ATOM 8499 C C . LEU B 1 519 ? -39.312 -25.297 -17.625 1 20.95 519 LEU B C 1
ATOM 8501 O O . LEU B 1 519 ? -38.344 -24.547 -17.672 1 20.95 519 LEU B O 1
ATOM 8505 N N . ALA B 1 520 ? -39.469 -25.906 -18.875 1 22.94 520 ALA B N 1
ATOM 8506 C CA . ALA B 1 520 ? -39.375 -25.328 -20.219 1 22.94 520 ALA B CA 1
ATOM 8507 C C . ALA B 1 520 ? -40.312 -24.125 -20.359 1 22.94 520 ALA B C 1
ATOM 8509 O O . ALA B 1 520 ? -40.562 -23.656 -21.469 1 22.94 520 ALA B O 1
ATOM 8510 N N . GLY B 1 521 ? -41.156 -23.719 -19.406 1 20.61 521 GLY B N 1
ATOM 8511 C CA . GLY B 1 521 ? -42.156 -22.766 -19.906 1 20.61 521 GLY B CA 1
ATOM 8512 C C . GLY B 1 521 ? -41.5 -21.609 -20.641 1 20.61 521 GLY B C 1
ATOM 8513 O O . GLY B 1 521 ? -40.344 -21.281 -20.422 1 20.61 521 GLY B O 1
ATOM 8514 N N . GLN B 1 522 ? -42 -21.188 -21.859 1 19.95 522 GLN B N 1
ATOM 8515 C CA . GLN B 1 522 ? -41.875 -20.109 -22.844 1 19.95 522 GLN B CA 1
ATOM 8516 C C . GLN B 1 522 ? -41.844 -18.75 -22.156 1 19.95 522 GLN B C 1
ATOM 8518 O O . GLN B 1 522 ? -42.875 -18.094 -22.031 1 19.95 522 GLN B O 1
ATOM 8523 N N . ALA B 1 523 ? -41.375 -18.578 -20.938 1 22.09 523 ALA B N 1
ATOM 8524 C CA . ALA B 1 523 ? -41.625 -17.203 -20.516 1 22.09 523 ALA B CA 1
ATOM 8525 C C . ALA B 1 523 ? -41.094 -16.219 -21.562 1 22.09 523 ALA B C 1
ATOM 8527 O O . ALA B 1 523 ? -39.969 -16.391 -22.094 1 22.09 523 ALA B O 1
ATOM 8528 N N . ASP B 1 524 ? -41.906 -15.648 -22.281 1 23.05 524 ASP B N 1
ATOM 8529 C CA . ASP B 1 524 ? -41.875 -14.367 -22.984 1 23.05 524 ASP B CA 1
ATOM 8530 C C . ASP B 1 524 ? -41.062 -13.344 -22.219 1 23.05 524 ASP B C 1
ATOM 8532 O O . ASP B 1 524 ? -41.094 -13.289 -20.984 1 23.05 524 ASP B O 1
ATOM 8536 N N . HIS B 1 525 ? -39.906 -12.992 -22.766 1 21.95 525 HIS B N 1
ATOM 8537 C CA . HIS B 1 525 ? -38.812 -12.188 -22.281 1 21.95 525 HIS B CA 1
ATOM 8538 C C . HIS B 1 525 ? -39.312 -10.898 -21.641 1 21.95 525 HIS B C 1
ATOM 8540 O O . HIS B 1 525 ? -39.344 -9.844 -22.281 1 21.95 525 HIS B O 1
ATOM 8546 N N . PRO B 1 526 ? -40.438 -11.086 -20.672 1 23.22 526 PRO B N 1
ATOM 8547 C CA . PRO B 1 526 ? -40.906 -9.734 -20.344 1 23.22 526 PRO B CA 1
ATOM 8548 C C . PRO B 1 526 ? -39.781 -8.82 -19.844 1 23.22 526 PRO B C 1
ATOM 8550 O O . PRO B 1 526 ? -38.719 -9.305 -19.422 1 23.22 526 PRO B O 1
ATOM 8553 N N . ASN B 1 527 ? -39.875 -7.441 -20.094 1 22.88 527 ASN B N 1
ATOM 8554 C CA . ASN B 1 527 ? -38.938 -6.352 -19.859 1 22.88 527 ASN B CA 1
ATOM 8555 C C . ASN B 1 527 ? -38.469 -6.312 -18.406 1 22.88 527 ASN B C 1
ATOM 8557 O O . ASN B 1 527 ? -39.281 -6.164 -17.484 1 22.88 527 ASN B O 1
ATOM 8561 N N . PRO B 1 528 ? -37.594 -7.148 -17.969 1 21.31 528 PRO B N 1
ATOM 8562 C CA . PRO B 1 528 ? -37.219 -7.648 -16.641 1 21.31 528 PRO B CA 1
ATOM 8563 C C . PRO B 1 528 ? -37.031 -6.531 -15.617 1 21.31 528 PRO B C 1
ATOM 8565 O O . PRO B 1 528 ? -36.438 -6.746 -14.57 1 21.31 528 PRO B O 1
ATOM 8568 N N . ASN B 1 529 ? -37.688 -5.387 -15.734 1 20.91 529 ASN B N 1
ATOM 8569 C CA . ASN B 1 529 ? -37.312 -4.234 -14.922 1 20.91 529 ASN B CA 1
ATOM 8570 C C . ASN B 1 529 ? -37.594 -4.473 -13.445 1 20.91 529 ASN B C 1
ATOM 8572 O O . ASN B 1 529 ? -36.938 -3.869 -12.586 1 20.91 529 ASN B O 1
ATOM 8576 N N . THR B 1 530 ? -38.812 -5.047 -13.031 1 20.14 530 THR B N 1
ATOM 8577 C CA . THR B 1 530 ? -39.406 -4.594 -11.789 1 20.14 530 THR B CA 1
ATOM 8578 C C . THR B 1 530 ? -38.938 -5.465 -10.617 1 20.14 530 THR B C 1
ATOM 8580 O O . THR B 1 530 ? -39.312 -6.637 -10.539 1 20.14 530 THR B O 1
ATOM 8583 N N . PHE B 1 531 ? -37.781 -5.422 -10.055 1 19.39 531 PHE B N 1
ATOM 8584 C CA . PHE B 1 531 ? -37.219 -6.195 -8.953 1 19.39 531 PHE B CA 1
ATOM 8585 C C . PHE B 1 531 ? -38.125 -6.102 -7.715 1 19.39 531 PHE B C 1
ATOM 8587 O O . PHE B 1 531 ? -38.344 -5.012 -7.191 1 19.39 531 PHE B O 1
ATOM 8594 N N . ASP B 1 532 ? -39.094 -6.969 -7.574 1 19.73 532 ASP B N 1
ATOM 8595 C CA . ASP B 1 532 ? -40.031 -7.039 -6.449 1 19.73 532 ASP B CA 1
ATOM 8596 C C . ASP B 1 532 ? -39.281 -7.34 -5.148 1 19.73 532 ASP B C 1
ATOM 8598 O O . ASP B 1 532 ? -38.469 -8.258 -5.094 1 19.73 532 ASP B O 1
ATOM 8602 N N . MET B 1 533 ? -39.375 -6.484 -4.078 1 20.17 533 MET B N 1
ATOM 8603 C CA . MET B 1 533 ? -38.812 -6.281 -2.746 1 20.17 533 MET B CA 1
ATOM 8604 C C . MET B 1 533 ? -39.25 -7.383 -1.793 1 20.17 533 MET B C 1
ATOM 8606 O O . MET B 1 533 ? -40.438 -7.465 -1.449 1 20.17 533 MET B O 1
ATOM 8610 N N . VAL B 1 534 ? -38.844 -8.617 -1.939 1 19.19 534 VAL B N 1
ATOM 8611 C CA . VAL B 1 534 ? -39.25 -9.719 -1.072 1 19.19 534 VAL B CA 1
ATOM 8612 C C . VAL B 1 534 ? -39 -9.336 0.388 1 19.19 534 VAL B C 1
ATOM 8614 O O . VAL B 1 534 ? -38 -8.711 0.717 1 19.19 534 VAL B O 1
ATOM 8617 N N . THR B 1 535 ? -40.062 -9.484 1.326 1 19.73 535 THR B N 1
ATOM 8618 C CA . THR B 1 535 ? -40.312 -9.125 2.713 1 19.73 535 THR B CA 1
ATOM 8619 C C . THR B 1 535 ? -39.438 -9.914 3.664 1 19.73 535 THR B C 1
ATOM 8621 O O . THR B 1 535 ? -39.281 -11.125 3.523 1 19.73 535 THR B O 1
ATOM 8624 N N . PRO B 1 536 ? -38.562 -9.242 4.461 1 19.92 536 PRO B N 1
ATOM 8625 C CA . PRO B 1 536 ? -37.531 -9.727 5.391 1 19.92 536 PRO B CA 1
ATOM 8626 C C . PRO B 1 536 ? -38.125 -10.547 6.535 1 19.92 536 PRO B C 1
ATOM 8628 O O . PRO B 1 536 ? -39.156 -10.18 7.094 1 19.92 536 PRO B O 1
ATOM 8631 N N . TRP B 1 537 ? -38.062 -11.891 6.508 1 19.25 537 TRP B N 1
ATOM 8632 C CA . TRP B 1 537 ? -38.5 -12.805 7.559 1 19.25 537 TRP B CA 1
ATOM 8633 C C . TRP B 1 537 ? -37.906 -12.414 8.906 1 19.25 537 TRP B C 1
ATOM 8635 O O . TRP B 1 537 ? -36.719 -12.055 8.992 1 19.25 537 TRP B O 1
ATOM 8645 N N . ILE B 1 538 ? -38.688 -11.984 9.953 1 20.27 538 ILE B N 1
ATOM 8646 C CA . ILE B 1 538 ? -38.594 -11.492 11.32 1 20.27 538 ILE B CA 1
ATOM 8647 C C . ILE B 1 538 ? -38.031 -12.578 12.234 1 20.27 538 ILE B C 1
ATOM 8649 O O . ILE B 1 538 ? -38.656 -13.602 12.461 1 20.27 538 ILE B O 1
ATOM 8653 N N . LEU B 1 539 ? -36.781 -13.016 12.039 1 18.06 539 LEU B N 1
ATOM 8654 C CA . LEU B 1 539 ? -36.312 -14.016 12.992 1 18.06 539 LEU B CA 1
ATOM 8655 C C . LEU B 1 539 ? -36.406 -13.492 14.422 1 18.06 539 LEU B C 1
ATOM 8657 O O . LEU B 1 539 ? -36.125 -12.32 14.672 1 18.06 539 LEU B O 1
ATOM 8661 N N . ASN B 1 540 ? -37.062 -14.227 15.344 1 18.91 540 ASN B N 1
ATOM 8662 C CA . ASN B 1 540 ? -37.375 -14.133 16.75 1 18.91 540 ASN B CA 1
ATOM 8663 C C . ASN B 1 540 ? -36.125 -14.047 17.625 1 18.91 540 ASN B C 1
ATOM 8665 O O . ASN B 1 540 ? -35.156 -14.734 17.359 1 18.91 540 ASN B O 1
ATOM 8669 N N . ASP B 1 541 ? -35.906 -12.93 18.438 1 21.66 541 ASP B N 1
ATOM 8670 C CA . ASP B 1 541 ? -35 -12.273 19.359 1 21.66 541 ASP B CA 1
ATOM 8671 C C . ASP B 1 541 ? -34.75 -13.148 20.594 1 21.66 541 ASP B C 1
ATOM 8673 O O . ASP B 1 541 ? -34.219 -12.656 21.594 1 21.66 541 ASP B O 1
ATOM 8677 N N . GLU B 1 542 ? -34.969 -14.508 20.672 1 20.55 542 GLU B N 1
ATOM 8678 C CA . GLU B 1 542 ? -35.062 -14.938 22.062 1 20.55 542 GLU B CA 1
ATOM 8679 C C . GLU B 1 542 ? -33.688 -14.82 22.766 1 20.55 542 GLU B C 1
ATOM 8681 O O . GLU B 1 542 ? -33.625 -14.469 23.953 1 20.55 542 GLU B O 1
ATOM 8686 N N . CYS B 1 543 ? -32.531 -15.414 22.422 1 20.67 543 CYS B N 1
ATOM 8687 C CA . CYS B 1 543 ? -31.797 -16.109 23.484 1 20.67 543 CYS B CA 1
ATOM 8688 C C . CYS B 1 543 ? -30.922 -15.141 24.266 1 20.67 543 CYS B C 1
ATOM 8690 O O . CYS B 1 543 ? -29.922 -14.648 23.75 1 20.67 543 CYS B O 1
ATOM 8692 N N . LEU B 1 544 ? -31.391 -14.312 25.203 1 19.5 544 LEU B N 1
ATOM 8693 C CA . LEU B 1 544 ? -30.719 -13.281 26 1 19.5 544 LEU B CA 1
ATOM 8694 C C . LEU B 1 544 ? -29.656 -13.891 26.891 1 19.5 544 LEU B C 1
ATOM 8696 O O . LEU B 1 544 ? -28.812 -13.172 27.453 1 19.5 544 LEU B O 1
ATOM 8700 N N . ASP B 1 545 ? -29.469 -15.148 27.328 1 19.59 545 ASP B N 1
ATOM 8701 C CA . ASP B 1 545 ? -29.062 -15.273 28.734 1 19.59 545 ASP B CA 1
ATOM 8702 C C . ASP B 1 545 ? -27.547 -15.047 28.875 1 19.59 545 ASP B C 1
ATOM 8704 O O . ASP B 1 545 ? -26.75 -15.703 28.203 1 19.59 545 ASP B O 1
ATOM 8708 N N . MET B 1 546 ? -27.016 -13.906 29.422 1 19.86 546 MET B N 1
ATOM 8709 C CA . MET B 1 546 ? -25.75 -13.234 29.719 1 19.86 546 MET B CA 1
ATOM 8710 C C . MET B 1 546 ? -24.953 -14.023 30.75 1 19.86 546 MET B C 1
ATOM 8712 O O . MET B 1 546 ? -24.906 -13.664 31.922 1 19.86 546 MET B O 1
ATOM 8716 N N . ASP B 1 547 ? -24.906 -15.352 30.969 1 19.66 547 ASP B N 1
ATOM 8717 C CA . ASP B 1 547 ? -24.281 -15.75 32.25 1 19.66 547 ASP B CA 1
ATOM 8718 C C . ASP B 1 547 ? -22.781 -15.461 32.219 1 19.66 547 ASP B C 1
ATOM 8720 O O . ASP B 1 547 ? -22.125 -15.602 31.203 1 19.66 547 ASP B O 1
ATOM 8724 N N . ALA B 1 548 ? -22.219 -14.703 33.25 1 20.25 548 ALA B N 1
ATOM 8725 C CA . ALA B 1 548 ? -20.984 -14.125 33.781 1 20.25 548 ALA B CA 1
ATOM 8726 C C . ALA B 1 548 ? -19.938 -15.211 34.062 1 20.25 548 ALA B C 1
ATOM 8728 O O . ALA B 1 548 ? -20.094 -15.992 35.031 1 20.25 548 ALA B O 1
ATOM 8729 N N . PHE B 1 549 ? -19.406 -16.156 33.094 1 17.91 549 PHE B N 1
ATOM 8730 C CA . PHE B 1 549 ? -18.594 -17.297 33.531 1 17.91 549 PHE B CA 1
ATOM 8731 C C . PHE B 1 549 ? -17.25 -16.828 34.062 1 17.91 549 PHE B C 1
ATOM 8733 O O . PHE B 1 549 ? -16.531 -16.094 33.375 1 17.91 549 PHE B O 1
ATOM 8740 N N . ASP B 1 550 ? -17 -16.734 35.438 1 19.52 550 ASP B N 1
ATOM 8741 C CA . ASP B 1 550 ? -15.883 -16.438 36.312 1 19.52 550 ASP B CA 1
ATOM 8742 C C . ASP B 1 550 ? -14.75 -17.453 36.156 1 19.52 550 ASP B C 1
ATOM 8744 O O . ASP B 1 550 ? -14.891 -18.594 36.594 1 19.52 550 ASP B O 1
ATOM 8748 N N . CYS B 1 551 ? -14.078 -17.719 35.031 1 18.08 551 CYS B N 1
ATOM 8749 C CA . CYS B 1 551 ? -13.164 -18.859 34.875 1 18.08 551 CYS B CA 1
ATOM 8750 C C . CYS B 1 551 ? -11.914 -18.641 35.719 1 18.08 551 CYS B C 1
ATOM 8752 O O . CYS B 1 551 ? -11.008 -17.906 35.312 1 18.08 551 CYS B O 1
ATOM 8754 N N . THR B 1 552 ? -11.883 -18.578 37.062 1 18.64 552 THR B N 1
ATOM 8755 C CA . THR B 1 552 ? -10.727 -18.422 37.938 1 18.64 552 THR B CA 1
ATOM 8756 C C . THR B 1 552 ? -9.789 -19.625 37.844 1 18.64 552 THR B C 1
ATOM 8758 O O . THR B 1 552 ? -8.688 -19.609 38.375 1 18.64 552 THR B O 1
ATOM 8761 N N . THR B 1 553 ? -9.945 -20.812 37.219 1 18.3 553 THR B N 1
ATOM 8762 C CA . THR B 1 553 ? -9.312 -21.938 37.906 1 18.3 553 THR B CA 1
ATOM 8763 C C . THR B 1 553 ? -7.812 -21.969 37.625 1 18.3 553 THR B C 1
ATOM 8765 O O . THR B 1 553 ? -7.383 -21.844 36.469 1 18.3 553 THR B O 1
ATOM 8768 N N . TRP B 1 554 ? -6.867 -21.859 38.688 1 18.98 554 TRP B N 1
ATOM 8769 C CA . TRP B 1 554 ? -5.445 -21.812 39 1 18.98 554 TRP B CA 1
ATOM 8770 C C . TRP B 1 554 ? -4.777 -23.156 38.719 1 18.98 554 TRP B C 1
ATOM 8772 O O . TRP B 1 554 ? -3.568 -23.312 38.906 1 18.98 554 TRP B O 1
ATOM 8782 N N . VAL B 1 555 ? -4.859 -23.875 37.562 1 18.12 555 VAL B N 1
ATOM 8783 C CA . VAL B 1 555 ? -4.395 -25.25 37.656 1 18.12 555 VAL B CA 1
ATOM 8784 C C . VAL B 1 555 ? -2.875 -25.281 37.812 1 18.12 555 VAL B C 1
ATOM 8786 O O . VAL B 1 555 ? -2.164 -24.547 37.125 1 18.12 555 VAL B O 1
ATOM 8789 N N . ASN B 1 556 ? -2.254 -25.938 38.906 1 19.06 556 ASN B N 1
ATOM 8790 C CA . ASN B 1 556 ? -0.967 -26.266 39.5 1 19.06 556 ASN B CA 1
ATOM 8791 C C . ASN B 1 556 ? -0.182 -27.25 38.656 1 19.06 556 ASN B C 1
ATOM 8793 O O . ASN B 1 556 ? -0.604 -28.391 38.469 1 19.06 556 ASN B O 1
ATOM 8797 N N . PHE B 1 557 ? 0.396 -26.969 37.5 1 17.83 557 PHE B N 1
ATOM 8798 C CA . PHE B 1 557 ? 1.07 -27.969 36.656 1 17.83 557 PHE B CA 1
ATOM 8799 C C . PHE B 1 557 ? 2.33 -28.469 37.375 1 17.83 557 PHE B C 1
ATOM 8801 O O . PHE B 1 557 ? 3.312 -27.734 37.5 1 17.83 557 PHE B O 1
ATOM 8808 N N . ASP B 1 558 ? 2.287 -29.406 38.281 1 18.52 558 ASP B N 1
ATOM 8809 C CA . ASP B 1 558 ? 3.342 -30.094 39.031 1 18.52 558 ASP B CA 1
ATOM 8810 C C . ASP B 1 558 ? 4.379 -30.688 38.094 1 18.52 558 ASP B C 1
ATOM 8812 O O . ASP B 1 558 ? 5.574 -30.422 38.219 1 18.52 558 ASP B O 1
ATOM 8816 N N . ASN B 1 559 ? 4.477 -32.156 37.875 1 18.22 559 ASN B N 1
ATOM 8817 C CA . ASN B 1 559 ? 5.465 -33.188 38.125 1 18.22 559 ASN B CA 1
ATOM 8818 C C . ASN B 1 559 ? 6.262 -33.562 36.875 1 18.22 559 ASN B C 1
ATOM 8820 O O . ASN B 1 559 ? 6.859 -34.625 36.812 1 18.22 559 ASN B O 1
ATOM 8824 N N . LEU B 1 560 ? 6.406 -33 35.781 1 17.39 560 LEU B N 1
ATOM 8825 C CA . LEU B 1 560 ? 6.977 -33.812 34.719 1 17.39 560 LEU B CA 1
ATOM 8826 C C . LEU B 1 560 ? 8.422 -34.188 35.031 1 17.39 560 LEU B C 1
ATOM 8828 O O . LEU B 1 560 ? 9.281 -33.312 35.125 1 17.39 560 LEU B O 1
ATOM 8832 N N . THR B 1 561 ? 8.734 -35.406 35.688 1 18.03 561 THR B N 1
ATOM 8833 C CA . THR B 1 561 ? 9.875 -36.188 36.156 1 18.03 561 THR B CA 1
ATOM 8834 C C . THR B 1 561 ? 10.859 -36.438 35 1 18.03 561 THR B C 1
ATOM 8836 O O . THR B 1 561 ? 12.047 -36.125 35.125 1 18.03 561 THR B O 1
ATOM 8839 N N . SER B 1 562 ? 11.109 -37.875 34.5 1 18.78 562 SER B N 1
ATOM 8840 C CA . SER B 1 562 ? 12.203 -38.812 34.5 1 18.78 562 SER B CA 1
ATOM 8841 C C . SER B 1 562 ? 12.867 -38.875 33.125 1 18.78 562 SER B C 1
ATOM 8843 O O . SER B 1 562 ? 13.734 -39.75 32.906 1 18.78 562 SER B O 1
ATOM 8845 N N . LEU B 1 563 ? 12.672 -38.344 31.984 1 18.05 563 LEU B N 1
ATOM 8846 C CA . LEU B 1 563 ? 13.203 -39.031 30.828 1 18.05 563 LEU B CA 1
ATOM 8847 C C . LEU B 1 563 ? 14.734 -39.031 30.828 1 18.05 563 LEU B C 1
ATOM 8849 O O . LEU B 1 563 ? 15.344 -37.969 30.641 1 18.05 563 LEU B O 1
ATOM 8853 N N . ASP B 1 564 ? 15.5 -39.781 31.75 1 18.75 564 ASP B N 1
ATOM 8854 C CA . ASP B 1 564 ? 16.891 -40.219 31.844 1 18.75 564 ASP B CA 1
ATOM 8855 C C . ASP B 1 564 ? 17.391 -40.75 30.516 1 18.75 564 ASP B C 1
ATOM 8857 O O . ASP B 1 564 ? 18.484 -40.406 30.062 1 18.75 564 ASP B O 1
ATOM 8861 N N . HIS B 1 565 ? 17.141 -42.219 30.234 1 20.48 565 HIS B N 1
ATOM 8862 C CA . HIS B 1 565 ? 18.016 -43.312 29.781 1 20.48 565 HIS B CA 1
ATOM 8863 C C . HIS B 1 565 ? 18.203 -43.25 28.266 1 20.48 565 HIS B C 1
ATOM 8865 O O . HIS B 1 565 ? 19.25 -43.656 27.75 1 20.48 565 HIS B O 1
ATOM 8871 N N . ILE B 1 566 ? 17.188 -43.281 27.328 1 19.45 566 ILE B N 1
ATOM 8872 C CA . ILE B 1 566 ? 17.656 -43.781 26.047 1 19.45 566 ILE B CA 1
ATOM 8873 C C . ILE B 1 566 ? 18.438 -42.719 25.312 1 19.45 566 ILE B C 1
ATOM 8875 O O . ILE B 1 566 ? 18.016 -41.562 25.25 1 19.45 566 ILE B O 1
#

Foldseek 3Di:
DPCCPPPDPPDPDPPPPDDPVPPPPPPPPPPPPPPVLPALPQAFDDDPVDPPDDDPVCVVVVVVVVVPVDDDPLDCPPVNVVVCVVLVLLDDDDPVLLVQLLVLCVVQPCLLQVLDAPPQSPDDPPHDSLLSLLSSLLSLLLDADDPPDFSLVVSVSSLVSSVSCVVSVVPVDLSSNLSSLLSQLLQFADAPVDDDCRHNQNSLVVSQVSLVRSVLQEPVSLVSHPLNLSSQSSNLSSQLSQLLVCVLNVHDRPDAPVRGDRDQHDPVSGPDDDPSSLLNSLSSLLSNLSRLLSVLLVQVVVVHDDDCVCSLVSLLCSLVVRDPVLHQDDPLDGDDDDLSSLVSLLSSLLSLLSNLPRPPVCLPVPVSLVLLQLSLLSNLQSLVVCLVVVNLSSDGPSVLSSLLSSLLSLLVVCLDDDPCNVVSVVSNCSSQVGNLVSVVSHHVHSVVSNVVSVVSNVVSVPPPPDPPPPPPPPPCPPPPPSPPRPPPDPVSSCSNCVNSCNRPVDDDPPDPDDDDDDPPPPPDPPPPPDPPPPDDDPPDPPDPDPPPPPPPDPDDPDDPDDPPDD/DCPDDDPQPDDDDDDDPDDPDPPPPPDPPPPPPPPPLPAQPQAFDDDPVDPPDDDPVCVVVVVVVVVPVDDDPLDCPPVNVVVCVVLVLLDDDDPVLLVQLLVLCVVQPCLLQVLDAPPQSPDPPPHDSLLSLLSSLLSLLLDADPPPRFSLVVSVSSLVSSVSCVVSVVPVDLSSNLSSLLSQLLQFADAPVDDDCRHNQNSLVVSQVSLVRSVLQEPVSLVSHPLNLSSLSSNLSSQLSQLLVCVLNVHDRPDAPVRGDRDQHDPVSGPDDDPSSLLNSLSSLLSNLSRLLSVLLVQVVVVHDDDCVCSLVSLLCSLVVRDPVLHQDDPLDGDDDDLSSLVSLLSSLLSLLSNLPRPPVVLPVPVSLVLLQLSLLSNLVSLVVCLVVVNLSSDGPSVLSSLLSSLLSLLVVCLDDDPCNVVSVVSNCSSQVGNLVSVVSHHVHSVVSNVVSVVSNVVSVPPPPDDPPPPPCPPCPPPPPSPPPDPPDPVSSCSNCVNSCNRPVDDDPPDPDDDDDDPPPPPDPPPPPDPDDPDDDPPDPPDPDPDPPPPPDPDDPDDPDDPPDD

pLDDT: mean 74.02, std 28.73, range [17.39, 98.69]

Solvent-accessible surface area (backbone atoms only — not comparable to full-atom values): 66532 Å² total; per-residue (Å²): 135,83,80,74,82,74,79,82,78,80,75,79,78,75,81,72,73,80,79,70,80,73,73,68,69,77,67,76,76,67,73,67,67,66,68,68,70,67,65,45,77,80,36,24,45,56,24,82,82,9,79,72,42,62,56,78,87,46,38,64,60,53,48,57,58,47,69,64,53,79,54,67,85,76,62,86,40,69,65,54,48,42,37,43,64,60,62,46,50,83,66,71,77,58,66,69,56,53,51,51,19,45,48,45,28,57,74,57,39,28,38,71,56,59,48,72,55,83,72,53,72,61,53,88,90,78,42,57,67,54,42,51,26,22,41,43,24,47,14,32,53,47,42,75,68,45,98,90,44,38,21,56,73,70,15,42,66,35,43,54,29,31,53,47,39,60,73,67,57,70,68,81,51,64,67,53,52,41,41,24,30,59,42,48,29,69,42,50,57,47,40,71,46,56,67,68,80,73,28,30,71,39,29,37,49,54,35,46,53,50,37,47,36,57,26,64,42,38,53,78,59,46,66,58,39,89,54,45,33,51,50,45,39,38,46,51,42,40,53,40,52,44,47,51,47,17,56,52,32,35,46,72,63,54,69,56,77,87,68,42,62,62,77,78,66,52,74,83,40,42,93,59,94,45,70,40,53,53,45,32,37,55,47,53,56,49,39,55,48,45,46,50,46,51,53,40,49,56,35,46,71,68,73,37,92,62,84,57,62,63,50,55,52,47,52,34,47,48,70,70,65,46,58,75,86,46,42,61,55,58,96,85,38,77,47,76,88,45,70,71,33,48,52,50,50,39,53,48,31,50,44,50,35,54,53,47,64,33,83,77,61,49,63,31,52,66,54,34,51,51,45,31,43,49,32,24,47,42,40,23,50,50,47,46,57,31,50,77,67,62,48,56,62,47,57,61,74,68,53,41,50,53,44,42,49,28,44,52,42,42,50,58,52,62,67,41,94,55,96,54,47,67,59,44,50,49,37,42,41,36,39,53,70,44,50,35,48,60,39,36,66,63,26,42,40,22,45,44,44,50,51,51,52,51,50,53,55,54,54,62,73,57,70,75,68,79,80,77,74,80,74,71,80,66,69,71,65,63,72,68,70,73,66,84,45,74,66,70,50,75,66,55,51,48,56,68,42,72,63,39,63,78,64,47,78,68,75,73,84,77,74,85,72,81,80,75,79,78,81,69,75,80,72,70,83,63,81,78,70,74,79,76,81,77,81,80,79,81,77,81,80,69,89,66,85,75,78,84,80,78,82,72,83,73,82,79,86,77,72,98,79,73,99,79,82,130,135,100,85,75,88,84,87,82,82,81,82,87,83,80,84,76,77,84,76,76,83,75,76,64,71,74,71,76,77,70,77,68,72,68,67,70,72,67,64,44,78,81,37,23,45,55,23,84,82,10,79,71,40,62,56,77,88,46,37,65,60,53,48,56,58,45,68,65,54,81,54,66,85,76,61,86,40,71,66,53,50,41,38,43,63,60,62,45,50,83,65,72,78,58,66,69,57,54,50,51,18,45,48,44,29,59,73,57,38,28,39,74,55,57,46,74,55,83,71,51,72,66,46,82,92,77,40,57,65,52,42,51,26,21,40,42,24,48,14,32,54,46,40,74,67,46,98,90,43,39,22,55,73,69,15,41,66,35,43,56,28,32,52,48,40,60,72,67,57,69,67,81,52,64,66,53,52,40,41,23,29,59,42,48,27,68,43,49,57,48,40,71,48,56,66,68,78,72,28,30,71,40,28,39,49,52,34,45,53,51,37,47,36,58,26,63,44,38,50,78,59,46,65,57,40,88,54,44,35,50,51,46,39,38,45,51,42,39,52,40,52,44,45,51,48,17,56,50,32,35,46,73,64,54,69,56,78,88,66,41,62,63,74,79,65,52,73,82,40,42,92,58,93,44,69,40,53,54,45,33,37,54,48,54,55,49,38,55,48,46,45,51,46,52,50,40,50,56,34,46,72,69,72,36,92,63,86,57,61,64,51,54,52,47,53,34,48,49,71,70,65,45,58,74,86,48,42,63,56,59,95,86,37,78,47,76,89,44,69,72,32,48,53,51,50,38,53,48,32,48,44,50,37,54,54,49,63,32,83,76,64,51,62,32,53,64,54,34,50,51,46,31,43,51,33,26,46,40,41,23,49,49,48,46,58,31,51,78,68,62,47,56,61,49,56,62,73,68,52,42,50,54,46,44,49,26,44,53,41,42,51,58,51,62,67,42,95,54,96,56,46,67,59,46,51,49,36,43,41,36,39,52,70,43,50,33,47,59,40,37,67,63,26,40,39,22,44,44,44,50,53,51,52,50,50,54,55,56,55,62,72,56,70,73,68,79,80,77,74,79,74,72,79,65,69,71,66,63,72,69,70,73,68,85,44,75,66,71,51,74,65,53,50,47,57,66,43,73,62,39,63,77,66,55,77,66,75,72,83,76,75,85,74,81,79,75,78,80,82,68,76,78,72,69,81,62,84,80,72,80,80,78,82,79,79,81,81,81,78,82,84,69,91,69,87,78,80,84,83,81,82,71,85,73,84,80,86,78,74,96,79,71,98,78,81,130

Sequence (1132 aa):
MRSDGQLPSPGLYEIRGPDRPHNAAPLPDEAATSASTETPSRTGFVGDQSHLAVESCAKNQVDALEAHISELPNNLDEFTQNILRASEALVLPGDSIIRAMHDLYRDHAFHRLPVIGETDLLSPGHGSTLLCLAVLVVGSLLRHPHNKKTPGPLAFPYYRNAKLLLNLEVEPDNLNRLKAMCLLSSWSMCTPSKVTLDSPWHWNGVSLRLAIQMGLHRRTTYSGRSDTGVSRRVWWTIYGNNVLQAVCFGRPLPIRAEDFDIELPKLEDFQTLNDASLCFIEFSKLVVIMASIVEASIKRRHQSHFDVTDIVTGLQAWVRELNPRFKLQDRGRRLQYSRPGSELHIMYCVCVILFLSLPGNLHQKNVADQGNLLAASCIARLYEEMGHRDDINFLLPIHDYFAMVAGAQLIAALRLPSTQSDRLREDLGIIKDSMLATMSLKWPGAKAVLIRLQYLEQNAASTICPETGSNDVMGHREPERPIQGSHLPNHILQSLLPFSNIFCGVQLPTSNVSVFPSLAGQADHPNPNTFDMVTPWILNDECLDMDAFDCTTWVNFDNLTSLDHIMRSDGQLPSPGLYEIRGPDRPHNAAPLPDEAATSASTETPSRTGFVGDQSHLAVESCAKNQVDALEAHISELPNNLDEFTQNILRASEALVLPGDSIIRAMHDLYRDHAFHRLPVIGETDLLSPGHGSTLLCLAVLVVGSLLRHPHNKKTPGPLAFPYYRNAKLLLNLEVEPDNLNRLKAMCLLSSWSMCTPSKVTLDSPWHWNGVSLRLAIQMGLHRRTTYSGRSDTGVSRRVWWTIYGNNVLQAVCFGRPLPIRAEDFDIELPKLEDFQTLNDASLCFIEFSKLVVIMASIVEASIKRRHQSHFDVTDIVTGLQAWVRELNPRFKLQDRGRRLQYSRPGSELHIMYCVCVILFLSLPGNLHQKNVADQGNLLAASCIARLYEEMGHRDDINFLLPIHDYFAMVAGAQLIAALRLPSTQSDRLREDLGIIKDSMLATMSLKWPGAKAVLIRLQYLEQNAASTICPETGSNDVMGHREPERPIQGSHLPNHILQSLLPFSNIFCGVQLPTSNVSVFPSLAGQADHPNPNTFDMVTPWILNDECLDMDAFDCTTWVNFDNLTSLDHI

Organism: NCBI:txid1442368